Protein AF-0000000069071389 (afdb_homodimer)

Foldseek 3Di:
DPPVLPVVLLVLLVVLLVLLVVLVVCVVVVPDVVVNVVSVVVNVVSLCSNLVSVVNNDDQDFQAWDCPLVVVLLVLQLQDDLVRQDPVSLVVNVVSVCNRRPPWAWAWWFWAFQLLQLLLDDDNSRRSHQIATETEIEDAPLNLLFLDDPVVCVVRQWDCPRNYTYGYLLQLLLCLLLQPPVSLLRLPADPSGTSDHDPLSVVLSVLDDSLQRLQAPSNLVCLLCQLQVVAWDQDPVRDTDGDPPDDLVSNSVSLLSLQSLLCNLVVHGRDRHNVVQPPDDPLSVVLSVLSSCCVVPVPRDVRVSSVSSVVSSVVSVVSCVPGDGHDSVVSLVSQLVSQLCVNCVPPDFAADAFDPVCQVVQLVVQVVQDDVSNVDHSSFWAAKAWDDCVQQVQDDPPDATEIETEGADALSCSRSPSDDDDFKDWDDDPVDNYTYIYGYLSNLLNCLQQLPPRSLLVLLTDDGSDHGPLSVVSNVVSLLSLAQSNLVNLLVLLVVLLVVVVPDDDDLQSNLRSLLSNLQSLQQSVQSLVSHRGDSHDDDPSSVVSSCSNPPPCDDCNPSVNSSVVSVVSSVVSSVVSSPDSDHGNHTHRSVSSSCSSCVNSRHHPDPD/DPPVLPVVLLVLLVVLLVLLVVLVVCVVVVPDVVVNVVSVVVNVVSLCSNLVSVVNNDDQDFQAWDCPLVVVLLVLQLQDDLVRQDPVSLVVNVVSVCNRRPPWAWAWWFWAFQLLQLLLDDDNSRRRHQIATETEIEDAPLNLLFLDDPVVCVVRQWDCPRNYTYGYLLQLLLCLLLQPPVSLLRLPADPSGTSDHDPLSVVLSVLDDSLQRLQAPSNLVVLLCQLQVVAWDQDPVRDTDGDPVDDLVSNSVSLLSLQSLLCNLVVHGRDRHNVVQPPDDPLSVVLSVLSSCCVVPVPRDVRVSSVSSVVSSVVSVVSCVPGDGHDSVVSLVSQLVSQLCVNCVPPDFAADAFDPPCQVVQLVVQVVQDDVSNVDHSSFWAAKAWDDCVQQVQDDPPDATEIETEGADALSCSRSPSDDDDFKDWDDDPVDNYTYIYGYLSNLLNCLQQLAPRSLLVLLTDDGSDHTPLSVVSNVPSLLSLAQSNLVNLLVLLVVLLVVVVPDDDDLQSNLRSLLSNLQSLQQSVQSLVSHRGDSHDDDPSSVVSSCSNPPPCDDCNPSVNSSVVSVVSSVVSSVVSSPDSDHGNHTHRSVSSSCSSCVNSRHHPDPD

Secondary structure (DSSP, 8-state):
--GGGHHHHHHHHHHHHHHHHHHHHHHHHT--HHHHHHHHHHHHHHHHHHHHHTTTT---------GGGHHHHHHHHHH--GGG--HHHHHHHHHHHHHHTTTSEEEEEEEE--HHHHHH-SSHHHHTTT-EEEEEEE--HHHHT-S--HHHHHHHSEEE-SSEEEEEHHHHHHHHHHT-HHHHHHHT--GGGEEEE-HHHHHHHHHS-HHHHHTSHHHHHHHHHHHHHTTEEE-TTS-EEE-TT--HHHHHHHHHHHHHHHHHHHT-----SGGGTTS--HHHHHHHHHHHHHHH-TTS-HHHHHHHHHHHHHHHHHHHTTPPPPPHHHHHHHHHHHHHHHHHTT----PPPPPGGGHHHHHHHHHHH-HHHHHS-GGGEEEEEEETHHHHT---TTPPPEEEEEE---HHHHHT-SSPPP-EEEE-STT-SSEEEEEEHHHHHHHHHHT-HHHHHHHH----SEE-HHHHHHHTTGGGG--HHHHHHHHHHHHHHHHHHHHS---HHHHHHHHHHHHHHHHHHHHHHTTPPP-SS--HHHHHHHHHHHHS-S-GGG-HHHHHHHHHHHHHHHHHHHHH-S----SS--HHHHHHHHHHHTT------/--GGGHHHHHHHHHHHHHHHHHHHHHHHHT--HHHHHHHHHHHHHHHHHHHHHTTTT---------GGGHHHHHHHHHH--GGG--HHHHHHHHHHHHHHTTTSEEEEEEEE--HHHHHH-SSHHHHTTT-EEEEEEE--HHHHT-S--HHHHHHHSEEE-SSEEEEEHHHHHHHHHHT-HHHHHHHT--GGGEEEE-HHHHHHHHHS-HHHHHTSHHHHHHHHHHHHHTTEEE-TTS-EEE-TT--HHHHHHHHHHHHHHHHHHHT-----SGGGSSS--HHHHHHHHHHHHHHH-TTS-HHHHHHHHHHHHHHHHHHHTTPPPPPHHHHHHHHHHHHHHHHHTT----PPPPPGGGHHHHHHHHHHH-HHHHHS-GGGEEEEEE-THHHHT---TTPPPEEEEEE---HHHHHT-SSPPP-EEEE-STT-SSEEEEEEHHHHHHHHHHT-HHHHHHHH----SEE-HHHHHHHHTGGGG--HHHHHHHHHHHHHHHHHHHHS---HHHHHHHHHHHHHHHHHHHHHHTTPPP-SS--HHHHHHHHHHHHS-S-GGG-HHHHHHHHHHHHHHHHHHHHH-S----SS--HHHHHHHHHHHTT------

InterPro domains:
  IPR018775 RNA repair pathway DNA polymerase beta [PF10127] (374-511)
  IPR018775 RNA repair pathway DNA polymerase beta [PTHR34817] (376-602)

Organism: Magallana gigas (NCBI:txid29159)

pLDDT: mean 91.5, std 8.08, range [35.34, 98.5]

Sequence (1218 aa):
MSEENIEPVRLATDALQAHERLHLHLRQSHRHTNVFQKSVDTLEQLREIKGELDGSAKNFDSPQICEDCLIELKQQVLMHTPSSVTSDNRDRFKDLINKTFEGIEVLSAVLLTCPWYQASQDERGEQARHNVLFIVYLSHDHQFLAPVNQHTLNEKFVEDKGWLYAIELYHFVHSIAKGKARCVEVLYCPDSAQLIQKDQWKQLKSQLNYTKVTKLRGYVEACKGQSISGIGKKGKDGKFRLVESTTFHQFCDSFRLMNHLYNVSADLPPCTDVTKITCLPDIAMKGKELLHKLYKDPDVSKRDLFDVLVQWRDSVTEDLKSVQYTDQLEVDEIIAKWQLETRLKGRQLNVPKVLPDEHSSLTTRMQEIGGQVAKLQPEQIILIAQAGSHMYGLATPTSDVDFLVIYAEPSQKVLGRCKEIKDNFESRGPSKLLEYGAYEARLFGEMLLKGSVIILELVFGDNHNYMSPMWKELVKQRKCFVTEKGIQQYLGLIQNNYKMLEKEREVAAKERKLLYQIFHKSDAVERMMNGDIPNVRCTGELREFIMNIRTRPLENEYDRNVLLTKAKQKIDGLLTSLAARKTRLKENMDFCAVTEWLLRVRGLNCPSVMSEENIEPVRLATDALQAHERLHLHLRQSHRHTNVFQKSVDTLEQLREIKGELDGSAKNFDSPQICEDCLIELKQQVLMHTPSSVTSDNRDRFKDLINKTFEGIEVLSAVLLTCPWYQASQDERGEQARHNVLFIVYLSHDHQFLAPVNQHTLNEKFVEDKGWLYAIELYHFVHSIAKGKARCVEVLYCPDSAQLIQKDQWKQLKSQLNYTKVTKLRGYVEACKGQSISGIGKKGKDGKFRLVESTTFHQFCDSFRLMNHLYNVSADLPPCTDVTKITCLPDIAMKGKELLHKLYKDPDVSKRDLFDVLVQWRDSVTEDLKSVQYTDQLEVDEIIAKWQLETRLKGRQLNVPKVLPDEHSSLTTRMQEIGGQVAKLQPEQIILIAQAGSHMYGLATPTSDVDFLVIYAEPSQKVLGRCKEIKDNFESRGPSKLLEYGAYEARLFGEMLLKGSVIILELVFGDNHNYMSPMWKELVKQRKCFVTEKGIQQYLGLIQNNYKMLEKEREVAAKERKLLYQIFHKSDAVERMMNGDIPNVRCTGELREFIMNIRTRPLENEYDRNVLLTKAKQKIDGLLTSLAARKTRLKENMDFCAVTEWLLRVRGLNCPSV

Radius of gyration: 39.45 Å; Cα contacts (8 Å, |Δi|>4): 1837; chains: 2; bounding box: 86×109×80 Å

Solvent-accessible surface area (backbone atoms only — not comparable to full-atom values): 65011 Å² total; per-residue (Å²): 129,61,81,82,35,49,62,59,32,51,31,35,40,47,15,41,28,31,38,41,42,34,45,52,49,36,64,73,63,73,47,60,68,73,50,45,56,52,43,53,55,49,49,52,50,41,48,50,47,36,9,53,53,66,59,23,56,55,61,90,67,61,78,68,71,47,71,86,48,48,66,62,48,49,50,53,45,41,71,38,48,36,87,65,53,44,74,66,54,36,51,52,50,48,51,44,49,48,58,24,34,55,97,47,51,68,40,32,31,32,50,42,53,56,30,52,48,34,67,35,41,88,51,69,66,63,39,10,66,76,26,27,40,38,32,34,28,48,73,54,68,75,50,72,61,36,43,63,58,67,67,58,47,59,58,51,42,40,48,76,70,76,49,38,37,36,31,26,46,57,58,48,48,26,36,38,74,48,21,36,64,69,52,49,42,60,68,63,42,52,73,58,23,49,60,42,74,35,68,69,48,53,49,48,48,66,74,50,46,66,68,56,44,56,30,21,63,49,17,46,50,45,28,59,48,49,32,42,56,73,42,30,44,73,45,96,84,68,47,74,36,76,41,85,83,55,47,72,66,53,51,29,52,20,51,44,29,45,47,38,50,41,19,51,61,66,72,44,72,74,73,47,44,55,81,64,72,72,85,60,56,69,60,56,51,50,41,51,51,47,47,31,42,30,65,76,33,76,81,49,61,64,62,60,50,48,51,41,52,52,52,47,49,55,53,42,55,62,50,43,74,75,58,78,65,39,60,66,67,59,54,49,49,53,51,21,53,48,41,33,49,65,73,42,68,83,59,76,71,55,58,77,73,66,67,77,88,50,45,66,61,48,50,52,51,31,52,67,61,30,75,71,58,43,70,51,57,76,68,27,49,34,33,35,32,53,47,65,43,61,48,25,64,62,58,53,96,83,53,79,64,35,37,39,33,35,28,41,73,58,44,66,57,64,60,13,40,50,63,88,72,87,47,64,49,74,45,80,57,91,87,48,92,54,34,37,42,34,32,21,50,52,52,46,42,32,40,46,56,68,23,36,56,71,53,47,42,59,50,59,38,74,89,54,81,39,73,29,73,70,42,53,57,52,46,73,52,40,68,63,60,57,20,44,41,31,44,51,39,44,50,51,51,37,51,51,42,50,50,52,60,68,74,45,94,63,60,66,68,58,47,34,52,40,50,40,49,36,56,53,48,48,53,28,42,59,32,37,77,72,73,36,76,40,66,49,49,48,59,67,68,61,35,53,53,39,48,43,54,66,70,42,73,65,50,75,89,47,16,64,69,52,44,50,52,52,50,49,50,51,52,53,50,50,54,52,51,62,31,66,42,86,70,76,62,46,41,34,37,55,45,64,60,48,38,52,49,49,37,42,68,48,11,40,78,74,69,85,121,129,62,81,82,36,50,60,60,32,52,31,35,40,47,14,42,28,30,38,41,42,35,45,52,51,39,64,73,63,73,48,60,66,72,51,45,57,52,44,54,55,49,50,53,50,41,47,50,47,33,10,53,52,66,60,23,56,55,61,90,67,62,79,68,72,46,69,88,48,47,68,63,46,49,51,54,45,40,70,38,46,36,88,64,55,45,74,66,52,36,50,50,49,45,51,45,49,47,58,22,33,56,96,47,50,67,39,32,30,32,50,43,51,60,28,51,47,35,67,35,42,88,50,71,66,64,39,10,66,76,26,28,40,40,30,35,28,48,74,53,67,75,48,73,62,35,43,65,57,66,67,58,47,59,58,51,42,42,47,76,71,76,47,38,38,38,31,29,46,56,58,48,48,26,37,40,75,48,21,38,63,69,52,49,41,58,68,62,40,52,73,59,23,50,60,42,74,36,70,69,49,54,47,48,48,65,73,49,46,66,68,58,43,55,29,20,63,49,18,46,51,45,28,60,46,51,32,43,57,73,40,30,44,72,44,97,84,67,48,74,38,78,42,84,83,56,48,71,66,54,49,28,50,21,52,44,29,44,47,39,49,41,20,53,63,67,73,46,74,75,72,48,42,58,80,64,72,73,86,60,56,70,60,56,50,50,40,52,50,48,47,30,42,31,66,76,33,77,81,48,61,65,60,59,49,50,51,40,52,52,53,46,48,56,54,42,56,61,51,43,73,75,60,77,65,40,60,64,66,59,55,49,50,54,49,19,54,49,40,33,49,64,73,42,68,84,60,75,72,56,57,76,72,64,68,78,91,48,45,67,62,48,50,51,52,29,53,69,64,30,76,69,59,43,69,52,58,75,68,28,50,34,32,35,32,53,46,65,42,60,48,26,65,61,58,54,96,84,53,80,63,36,36,39,33,34,27,43,74,60,43,69,57,65,60,13,42,50,63,88,72,86,46,63,49,76,43,79,56,91,87,46,91,52,32,37,42,34,30,21,49,53,52,46,40,32,42,45,56,68,22,36,56,72,52,48,43,59,50,58,38,74,89,56,82,39,73,29,72,70,42,52,58,52,44,74,51,39,70,64,59,58,22,45,40,33,45,50,38,43,50,49,51,37,52,49,42,49,51,51,60,70,73,44,92,64,59,66,69,60,47,33,51,38,50,40,48,35,56,53,48,49,53,27,44,59,32,36,78,72,74,36,77,39,67,48,49,47,60,67,69,61,34,52,53,39,49,43,55,67,70,45,73,66,50,77,87,47,16,64,69,52,46,49,51,51,48,50,49,51,52,52,50,49,55,52,51,63,32,65,42,85,70,75,65,48,41,35,38,52,44,65,61,49,34,52,51,48,35,42,69,49,9,40,78,73,71,84,121

Structure (mmCIF, N/CA/C/O backbone):
data_AF-0000000069071389-model_v1
#
loop_
_entity.id
_entity.type
_entity.pdbx_description
1 polymer 'Polymerase nucleotidyl transferase domain-containing protein'
#
loop_
_atom_site.group_PDB
_atom_site.id
_atom_site.type_symbol
_atom_site.label_atom_id
_atom_site.label_alt_id
_atom_site.label_comp_id
_atom_site.label_asym_id
_atom_site.label_entity_id
_atom_site.label_seq_id
_atom_site.pdbx_PDB_ins_code
_atom_site.Cartn_x
_atom_site.Cartn_y
_atom_site.Cartn_z
_atom_site.occupancy
_atom_site.B_iso_or_equiv
_atom_site.auth_seq_id
_atom_site.auth_comp_id
_atom_site.auth_asym_id
_atom_site.auth_atom_id
_atom_site.pdbx_PDB_model_num
ATOM 1 N N . MET A 1 1 ? 26.875 -12.719 -18.641 1 58.88 1 MET A N 1
ATOM 2 C CA . MET A 1 1 ? 26.391 -11.367 -18.359 1 58.88 1 MET A CA 1
ATOM 3 C C . MET A 1 1 ? 26.906 -10.383 -19.406 1 58.88 1 MET A C 1
ATOM 5 O O . MET A 1 1 ? 28.078 -10.453 -19.797 1 58.88 1 MET A O 1
ATOM 9 N N . SER A 1 2 ? 25.984 -9.672 -20 1 64.44 2 SER A N 1
ATOM 10 C CA . SER A 1 2 ? 26.375 -8.711 -21.031 1 64.44 2 SER A CA 1
ATOM 11 C C . SER A 1 2 ? 27.359 -7.684 -20.469 1 64.44 2 SER A C 1
ATOM 13 O O . SER A 1 2 ? 27.312 -7.359 -19.281 1 64.44 2 SER A O 1
ATOM 15 N N . GLU A 1 3 ? 28.422 -7.371 -21.094 1 70.38 3 GLU A N 1
ATOM 16 C CA . GLU A 1 3 ? 29.469 -6.41 -20.719 1 70.38 3 GLU A CA 1
ATOM 17 C C . GLU A 1 3 ? 28.859 -5.125 -20.172 1 70.38 3 GLU A C 1
ATOM 19 O O . GLU A 1 3 ? 29.422 -4.5 -19.281 1 70.38 3 GLU A O 1
ATOM 24 N N . GLU A 1 4 ? 27.594 -4.934 -20.609 1 76.44 4 GLU A N 1
ATOM 25 C CA . GLU A 1 4 ? 26.938 -3.674 -20.266 1 76.44 4 GLU A CA 1
ATOM 26 C C . GLU A 1 4 ? 26.391 -3.709 -18.844 1 76.44 4 GLU A C 1
ATOM 28 O O . GLU A 1 4 ? 26.188 -2.662 -18.219 1 76.44 4 GLU A O 1
ATOM 33 N N . ASN A 1 5 ? 26.328 -4.965 -18.297 1 86.31 5 ASN A N 1
ATOM 34 C CA . ASN A 1 5 ? 25.719 -5.047 -16.969 1 86.31 5 ASN A CA 1
ATOM 35 C C . ASN A 1 5 ? 26.75 -5.32 -15.883 1 86.31 5 ASN A C 1
ATOM 37 O O . ASN A 1 5 ? 26.391 -5.465 -14.711 1 86.31 5 ASN A O 1
ATOM 41 N N . ILE A 1 6 ? 28 -5.242 -16.234 1 91 6 ILE A N 1
ATOM 42 C CA . ILE A 1 6 ? 29.031 -5.582 -15.266 1 91 6 ILE A CA 1
ATOM 43 C C . ILE A 1 6 ? 29.125 -4.492 -14.195 1 91 6 ILE A C 1
ATOM 45 O O . ILE A 1 6 ? 29.094 -4.781 -13 1 91 6 ILE A O 1
ATOM 49 N N . GLU A 1 7 ? 29.141 -3.268 -14.68 1 93.06 7 GLU A N 1
ATOM 50 C CA . GLU A 1 7 ? 29.328 -2.162 -13.742 1 93.06 7 GLU A CA 1
ATOM 51 C C . GLU A 1 7 ? 28.109 -1.991 -12.844 1 93.06 7 GLU A C 1
ATOM 53 O O . GLU A 1 7 ? 28.234 -1.919 -11.617 1 93.06 7 GLU A O 1
ATOM 58 N N . PRO A 1 8 ? 26.891 -2.016 -13.43 1 94 8 PRO A N 1
ATOM 59 C CA . PRO A 1 8 ? 25.719 -1.881 -12.555 1 94 8 PRO A CA 1
ATOM 60 C C . PRO A 1 8 ? 25.609 -3.021 -11.547 1 94 8 PRO A C 1
ATOM 62 O O . PRO A 1 8 ? 25.156 -2.811 -10.422 1 94 8 PRO A O 1
ATOM 65 N N . VAL A 1 9 ? 25.953 -4.219 -11.906 1 95.94 9 VAL A N 1
ATOM 66 C CA . VAL A 1 9 ? 25.906 -5.359 -10.992 1 95.94 9 VAL A CA 1
ATOM 67 C C . VAL A 1 9 ? 26.922 -5.16 -9.875 1 95.94 9 VAL A C 1
ATOM 69 O O . VAL A 1 9 ? 26.641 -5.445 -8.711 1 95.94 9 VAL A O 1
ATOM 72 N N . ARG A 1 10 ? 28.109 -4.668 -10.234 1 96.44 10 ARG A N 1
ATOM 73 C CA . ARG A 1 10 ? 29.141 -4.398 -9.234 1 96.44 10 ARG A CA 1
ATOM 74 C C . ARG A 1 10 ? 28.656 -3.355 -8.227 1 96.44 10 ARG A C 1
ATOM 76 O O . ARG A 1 10 ? 28.812 -3.535 -7.02 1 96.44 10 ARG A O 1
ATOM 83 N N . LEU A 1 11 ? 28.094 -2.258 -8.734 1 96.12 11 LEU A N 1
ATOM 84 C CA . LEU A 1 11 ? 27.609 -1.185 -7.875 1 96.12 11 LEU A CA 1
ATOM 85 C C . LEU A 1 11 ? 26.469 -1.671 -6.992 1 96.12 11 LEU A C 1
ATOM 87 O O . LEU A 1 11 ? 26.391 -1.327 -5.812 1 96.12 11 LEU A O 1
ATOM 91 N N . ALA A 1 12 ? 25.547 -2.42 -7.613 1 96.81 12 ALA A N 1
ATOM 92 C CA . ALA A 1 12 ? 24.438 -2.984 -6.844 1 96.81 12 ALA A CA 1
ATOM 93 C C . ALA A 1 12 ? 24.953 -3.914 -5.746 1 96.81 12 ALA A C 1
ATOM 95 O O . ALA A 1 12 ? 24.422 -3.932 -4.637 1 96.81 12 ALA A O 1
ATOM 96 N N . THR A 1 13 ? 25.984 -4.703 -6.047 1 97.44 13 THR A N 1
ATOM 97 C CA . THR A 1 13 ? 26.609 -5.605 -5.082 1 97.44 13 THR A CA 1
ATOM 98 C C . THR A 1 13 ? 27.203 -4.824 -3.914 1 97.44 13 THR A C 1
ATOM 100 O O . THR A 1 13 ? 27.016 -5.195 -2.754 1 97.44 13 THR A O 1
ATOM 103 N N . ASP A 1 14 ? 27.844 -3.727 -4.254 1 97 14 ASP A N 1
ATOM 104 C CA . ASP A 1 14 ? 28.438 -2.885 -3.219 1 97 14 ASP A CA 1
ATOM 105 C C . ASP A 1 14 ? 27.359 -2.363 -2.264 1 97 14 ASP A C 1
ATOM 107 O O . ASP A 1 14 ? 27.531 -2.4 -1.044 1 97 14 ASP A O 1
ATOM 111 N N . ALA A 1 15 ? 26.297 -1.861 -2.836 1 97.12 15 ALA A N 1
ATOM 112 C CA . ALA A 1 15 ? 25.203 -1.319 -2.033 1 97.12 15 ALA A CA 1
ATOM 113 C C . ALA A 1 15 ? 24.562 -2.404 -1.169 1 97.12 15 ALA A C 1
ATOM 115 O O . ALA A 1 15 ? 24.312 -2.191 0.019 1 97.12 15 ALA A O 1
ATOM 116 N N . LEU A 1 16 ? 24.297 -3.52 -1.815 1 97.62 16 LEU A N 1
ATOM 117 C CA . LEU A 1 16 ? 23.656 -4.633 -1.12 1 97.62 16 LEU A CA 1
ATOM 118 C C . LEU A 1 16 ? 24.547 -5.145 0.013 1 97.62 16 LEU A C 1
ATOM 120 O O . LEU A 1 16 ? 24.062 -5.344 1.134 1 97.62 16 LEU A O 1
ATOM 124 N N . GLN A 1 17 ? 25.844 -5.34 -0.23 1 97.31 17 GLN A N 1
ATOM 125 C CA . GLN A 1 17 ? 26.766 -5.844 0.782 1 97.31 17 GLN A CA 1
ATOM 126 C C . GLN A 1 17 ? 26.938 -4.848 1.924 1 97.31 17 GLN A C 1
ATOM 128 O O . GLN A 1 17 ? 27.047 -5.238 3.086 1 97.31 17 GLN A O 1
ATOM 133 N N . ALA A 1 18 ? 27.016 -3.551 1.594 1 97.12 18 ALA A N 1
ATOM 134 C CA . ALA A 1 18 ? 27.094 -2.531 2.639 1 97.12 18 ALA A CA 1
ATOM 135 C C . ALA A 1 18 ? 25.875 -2.574 3.543 1 97.12 18 ALA A C 1
ATOM 137 O O . ALA A 1 18 ? 26 -2.473 4.766 1 97.12 18 ALA A O 1
ATOM 138 N N . HIS A 1 19 ? 24.703 -2.707 2.955 1 97.25 19 HIS A N 1
ATOM 139 C CA . HIS A 1 19 ? 23.469 -2.768 3.744 1 97.25 19 HIS A CA 1
ATOM 140 C C . HIS A 1 19 ? 23.406 -4.059 4.551 1 97.25 19 HIS A C 1
ATOM 142 O O . HIS A 1 19 ? 22.859 -4.074 5.66 1 97.25 19 HIS A O 1
ATOM 148 N N . GLU A 1 20 ? 23.922 -5.184 3.936 1 96.94 20 GLU A N 1
ATOM 149 C CA . GLU A 1 20 ? 24 -6.438 4.68 1 96.94 20 GLU A CA 1
ATOM 150 C C . GLU A 1 20 ? 24.781 -6.262 5.973 1 96.94 20 GLU A C 1
ATOM 152 O O . GLU A 1 20 ? 24.422 -6.816 7.012 1 96.94 20 GLU A O 1
ATOM 157 N N . ARG A 1 21 ? 25.875 -5.555 5.926 1 97.06 21 ARG A N 1
ATOM 158 C CA . ARG A 1 21 ? 26.688 -5.293 7.113 1 97.06 21 ARG A CA 1
ATOM 159 C C . ARG A 1 21 ? 25.906 -4.488 8.141 1 97.06 21 ARG A C 1
ATOM 161 O O . ARG A 1 21 ? 25.969 -4.773 9.344 1 97.06 21 ARG A O 1
ATOM 168 N N . LEU A 1 22 ? 25.141 -3.451 7.656 1 96 22 LEU A N 1
ATOM 169 C CA . LEU A 1 22 ? 24.281 -2.695 8.562 1 96 22 LEU A CA 1
ATOM 170 C C . LEU A 1 22 ? 23.234 -3.6 9.195 1 96 22 LEU A C 1
ATOM 172 O O . LEU A 1 22 ? 23.031 -3.566 10.414 1 96 22 LEU A O 1
ATOM 176 N N . HIS A 1 23 ? 22.625 -4.414 8.328 1 95.62 23 HIS A N 1
ATOM 177 C CA . HIS A 1 23 ? 21.578 -5.316 8.797 1 95.62 23 HIS A CA 1
ATOM 178 C C . HIS A 1 23 ? 22.094 -6.266 9.867 1 95.62 23 HIS A C 1
ATOM 180 O O . HIS A 1 23 ? 21.453 -6.477 10.891 1 95.62 23 HIS A O 1
ATOM 186 N N . LEU A 1 24 ? 23.266 -6.82 9.602 1 95 24 LEU A N 1
ATOM 187 C CA . LEU A 1 24 ? 23.875 -7.738 10.555 1 95 24 LEU A CA 1
ATOM 188 C C . LEU A 1 24 ? 24.156 -7.039 11.883 1 95 24 LEU A C 1
ATOM 190 O O . LEU A 1 24 ? 23.891 -7.594 12.945 1 95 24 LEU A O 1
ATOM 194 N N . HIS A 1 25 ? 24.656 -5.836 11.836 1 94.94 25 HIS A N 1
ATOM 195 C CA . HIS A 1 25 ? 24.953 -5.066 13.047 1 94.94 25 HIS A CA 1
ATOM 196 C C . HIS A 1 25 ? 23.672 -4.793 13.836 1 94.94 25 HIS A C 1
ATOM 198 O O . HIS A 1 25 ? 23.656 -4.938 15.062 1 94.94 25 HIS A O 1
ATOM 204 N N . LEU A 1 26 ? 22.625 -4.363 13.141 1 93.94 26 LEU A N 1
ATOM 205 C CA . LEU A 1 26 ? 21.344 -4.07 13.789 1 93.94 26 LEU A CA 1
ATOM 206 C C . LEU A 1 26 ? 20.766 -5.324 14.43 1 93.94 26 LEU A C 1
ATOM 208 O O . LEU A 1 26 ? 20.188 -5.262 15.523 1 93.94 26 LEU A O 1
ATOM 212 N N . ARG A 1 27 ? 20.859 -6.453 13.773 1 91 27 ARG A N 1
ATOM 213 C CA . ARG A 1 27 ? 20.359 -7.723 14.281 1 91 27 ARG A CA 1
ATOM 214 C C . ARG A 1 27 ? 21.078 -8.141 15.555 1 91 27 ARG A C 1
ATOM 216 O O . ARG A 1 27 ? 20.453 -8.609 16.5 1 91 27 ARG A O 1
ATOM 223 N N . GLN A 1 28 ? 22.375 -7.938 15.641 1 90.06 28 GLN A N 1
ATOM 224 C CA . GLN A 1 28 ? 23.188 -8.383 16.766 1 90.06 28 GLN A CA 1
ATOM 225 C C . GLN A 1 28 ? 23.078 -7.422 17.938 1 90.06 28 GLN A C 1
ATOM 227 O O . GLN A 1 28 ? 23.203 -7.836 19.094 1 90.06 28 GLN A O 1
ATOM 232 N N . SER A 1 29 ? 22.875 -6.133 17.609 1 88.12 29 SER A N 1
ATOM 233 C CA . SER A 1 29 ? 22.812 -5.141 18.688 1 88.12 29 SER A CA 1
ATOM 234 C C . SER A 1 29 ? 21.469 -5.184 19.391 1 88.12 29 SER A C 1
ATOM 236 O O . SER A 1 29 ? 21.359 -4.773 20.547 1 88.12 29 SER A O 1
ATOM 238 N N . HIS A 1 30 ? 20.469 -5.75 18.828 1 81.5 30 HIS A N 1
ATOM 239 C CA . HIS A 1 30 ? 19.109 -5.797 19.328 1 81.5 30 HIS A CA 1
ATOM 240 C C . HIS A 1 30 ? 18.609 -4.41 19.734 1 81.5 30 HIS A C 1
ATOM 242 O O . HIS A 1 30 ? 17.828 -4.27 20.672 1 81.5 30 HIS A O 1
ATOM 248 N N . ARG A 1 31 ? 19.266 -3.473 19.109 1 81.75 31 ARG A N 1
ATOM 249 C CA . ARG A 1 31 ? 18.844 -2.09 19.344 1 81.75 31 ARG A CA 1
ATOM 250 C C . ARG A 1 31 ? 18.109 -1.535 18.125 1 81.75 31 ARG A C 1
ATOM 252 O O . ARG A 1 31 ? 18.047 -2.182 17.078 1 81.75 31 ARG A O 1
ATOM 259 N N . HIS A 1 32 ? 17.297 -0.469 18.25 1 83.88 32 HIS A N 1
ATOM 260 C CA . HIS A 1 32 ? 16.625 0.244 17.172 1 83.88 32 HIS A CA 1
ATOM 261 C C . HIS A 1 32 ? 15.625 -0.661 16.453 1 83.88 32 HIS A C 1
ATOM 263 O O . HIS A 1 32 ? 15.719 -0.847 15.234 1 83.88 32 HIS A O 1
ATOM 269 N N . THR A 1 33 ? 14.758 -1.213 17.078 1 83.25 33 THR A N 1
ATOM 270 C CA . THR A 1 33 ? 13.797 -2.184 16.562 1 83.25 33 THR A CA 1
ATOM 271 C C . THR A 1 33 ? 13.062 -1.625 15.344 1 83.25 33 THR A C 1
ATOM 273 O O . THR A 1 33 ? 12.82 -2.344 14.375 1 83.25 33 THR A O 1
ATOM 276 N N . ASN A 1 34 ? 12.727 -0.406 15.344 1 84.38 34 ASN A N 1
ATOM 277 C CA . ASN A 1 34 ? 12.016 0.202 14.227 1 84.38 34 ASN A CA 1
ATOM 278 C C . ASN A 1 34 ? 12.891 0.268 12.977 1 84.38 34 ASN A C 1
ATOM 280 O O . ASN A 1 34 ? 12.422 0.001 11.867 1 84.38 34 ASN A O 1
ATOM 284 N N . VAL A 1 35 ? 14.141 0.517 13.203 1 92.38 35 VAL A N 1
ATOM 285 C CA . VAL A 1 35 ? 15.078 0.624 12.094 1 92.38 35 VAL A CA 1
ATOM 286 C C . VAL A 1 35 ? 15.375 -0.765 11.531 1 92.38 35 VAL A C 1
ATOM 288 O O . VAL A 1 35 ? 15.57 -0.925 10.328 1 92.38 35 VAL A O 1
ATOM 291 N N . PHE A 1 36 ? 15.352 -1.758 12.398 1 93.25 36 PHE A N 1
ATOM 292 C CA . PHE A 1 36 ? 15.648 -3.121 11.977 1 93.25 36 PHE A CA 1
ATOM 293 C C . PHE A 1 36 ? 14.625 -3.605 10.953 1 93.25 36 PHE A C 1
ATOM 295 O O . PHE A 1 36 ? 15 -4.172 9.922 1 93.25 36 PHE A O 1
ATOM 302 N N . GLN A 1 37 ? 13.359 -3.342 11.234 1 92.81 37 GLN A N 1
ATOM 303 C CA . GLN A 1 37 ? 12.328 -3.775 10.305 1 92.81 37 GLN A CA 1
ATOM 304 C C . GLN A 1 37 ? 12.469 -3.082 8.953 1 92.81 37 GLN A C 1
ATOM 306 O O . GLN A 1 37 ? 12.32 -3.715 7.906 1 92.81 37 GLN A O 1
ATOM 311 N N . LYS A 1 38 ? 12.742 -1.889 8.969 1 93.69 38 LYS A N 1
ATOM 312 C CA . LYS A 1 38 ? 12.969 -1.154 7.727 1 93.69 38 LYS A CA 1
ATOM 313 C C . LYS A 1 38 ? 14.164 -1.721 6.969 1 93.69 38 LYS A C 1
ATOM 315 O O . LYS A 1 38 ? 14.156 -1.774 5.734 1 93.69 38 LYS A O 1
ATOM 320 N N . SER A 1 39 ? 15.148 -2.057 7.742 1 95.56 39 SER A N 1
ATOM 321 C CA . SER A 1 39 ? 16.359 -2.607 7.137 1 95.56 39 SER A CA 1
ATOM 322 C C . SER A 1 39 ? 16.062 -3.922 6.418 1 95.56 39 SER A C 1
ATOM 324 O O . SER A 1 39 ? 16.656 -4.215 5.379 1 95.56 39 SER A O 1
ATOM 326 N N . VAL A 1 40 ? 15.172 -4.738 6.945 1 94.88 40 VAL A N 1
ATOM 327 C CA . VAL A 1 40 ? 14.789 -6.004 6.328 1 94.88 40 VAL A CA 1
ATOM 328 C C . VAL A 1 40 ? 14.133 -5.746 4.977 1 94.88 40 VAL A C 1
ATOM 330 O O . VAL A 1 40 ? 14.5 -6.363 3.973 1 94.88 40 VAL A O 1
ATOM 333 N N . ASP A 1 41 ? 13.242 -4.844 4.941 1 94.81 41 ASP A N 1
ATOM 334 C CA . ASP A 1 41 ? 12.531 -4.504 3.709 1 94.81 41 ASP A CA 1
ATOM 335 C C . ASP A 1 41 ? 13.5 -3.949 2.662 1 94.81 41 ASP A C 1
ATOM 337 O O . ASP A 1 41 ? 13.398 -4.281 1.479 1 94.81 41 ASP A O 1
ATOM 341 N N . THR A 1 42 ? 14.344 -3.082 3.113 1 96.56 42 THR A N 1
ATOM 342 C CA . THR A 1 42 ? 15.32 -2.48 2.209 1 96.56 42 THR A CA 1
ATOM 343 C C . THR A 1 42 ? 16.25 -3.543 1.623 1 96.56 42 THR A C 1
ATOM 345 O O . THR A 1 42 ? 16.641 -3.459 0.457 1 96.56 42 THR A O 1
ATOM 348 N N . LEU A 1 43 ? 16.594 -4.484 2.453 1 96.25 43 LEU A N 1
ATOM 349 C CA . LEU A 1 43 ? 17.453 -5.578 1.99 1 96.25 43 LEU A CA 1
ATOM 350 C C . LEU A 1 43 ? 16.781 -6.344 0.854 1 96.25 43 LEU A C 1
ATOM 352 O O . LEU A 1 43 ? 17.422 -6.648 -0.155 1 96.25 43 LEU A O 1
ATOM 356 N N . GLU A 1 44 ? 15.555 -6.609 0.968 1 95.81 44 GLU A N 1
ATOM 357 C CA . GLU A 1 44 ? 14.812 -7.32 -0.068 1 95.81 44 GLU A CA 1
ATOM 358 C C . GLU A 1 44 ? 14.734 -6.5 -1.354 1 95.81 44 GLU A C 1
ATOM 360 O O . GLU A 1 44 ? 14.859 -7.047 -2.451 1 95.81 44 GLU A O 1
ATOM 365 N N . GLN A 1 45 ? 14.586 -5.27 -1.204 1 95.69 45 GLN A N 1
ATOM 366 C CA . GLN A 1 45 ? 14.539 -4.395 -2.369 1 95.69 45 GLN A CA 1
ATOM 367 C C . GLN A 1 45 ? 15.883 -4.375 -3.1 1 95.69 45 GLN A C 1
ATOM 369 O O . GLN A 1 45 ? 15.93 -4.41 -4.332 1 95.69 45 GLN A O 1
ATOM 374 N N . LEU A 1 46 ? 16.891 -4.277 -2.316 1 97.56 46 LEU A N 1
ATOM 375 C CA . LEU A 1 46 ? 18.219 -4.266 -2.908 1 97.56 46 LEU A CA 1
ATOM 376 C C . LEU A 1 46 ? 18.516 -5.582 -3.621 1 97.56 46 LEU A C 1
ATOM 378 O O . LEU A 1 46 ? 19.125 -5.594 -4.684 1 97.56 46 LEU A O 1
ATOM 382 N N . ARG A 1 47 ? 18.031 -6.695 -3.066 1 97.12 47 ARG A N 1
ATOM 383 C CA . ARG A 1 47 ? 18.188 -7.996 -3.715 1 97.12 47 ARG A CA 1
ATOM 384 C C . ARG A 1 47 ? 17.406 -8.047 -5.027 1 97.12 47 ARG A C 1
ATOM 386 O O . ARG A 1 47 ? 17.891 -8.617 -6.012 1 97.12 47 ARG A O 1
ATOM 393 N N . GLU A 1 48 ? 16.281 -7.477 -5.031 1 96.06 48 GLU A N 1
ATOM 394 C CA . GLU A 1 48 ? 15.484 -7.418 -6.254 1 96.06 48 GLU A CA 1
ATOM 395 C C . GLU A 1 48 ? 16.188 -6.609 -7.336 1 96.06 48 GLU A C 1
ATOM 397 O O . GLU A 1 48 ? 16.219 -7.016 -8.5 1 96.06 48 GLU A O 1
ATOM 402 N N . ILE A 1 49 ? 16.734 -5.461 -6.926 1 96.31 49 ILE A N 1
ATOM 403 C CA . ILE A 1 49 ? 17.453 -4.605 -7.859 1 96.31 49 ILE A CA 1
ATOM 404 C C . ILE A 1 49 ? 18.641 -5.371 -8.438 1 96.31 49 ILE A C 1
ATOM 406 O O . ILE A 1 49 ? 18.828 -5.414 -9.656 1 96.31 49 ILE A O 1
ATOM 410 N N . LYS A 1 50 ? 19.406 -6.008 -7.582 1 97 50 LYS A N 1
ATOM 411 C CA . LYS A 1 50 ? 20.562 -6.77 -8.031 1 97 50 LYS A CA 1
ATOM 412 C C . LYS A 1 50 ? 20.141 -7.945 -8.914 1 97 50 LYS A C 1
ATOM 414 O O . LYS A 1 50 ? 20.781 -8.234 -9.922 1 97 50 LYS A O 1
ATOM 419 N N . GLY A 1 51 ? 19.047 -8.625 -8.523 1 95.81 51 GLY A N 1
ATOM 420 C CA . GLY A 1 51 ? 18.531 -9.734 -9.312 1 95.81 51 GLY A CA 1
ATOM 421 C C . GLY A 1 51 ? 18.141 -9.32 -10.719 1 95.81 51 GLY A C 1
ATOM 422 O O . GLY A 1 51 ? 18.375 -10.062 -11.68 1 95.81 51 GLY A O 1
ATOM 423 N N . GLU A 1 52 ? 17.578 -8.141 -10.883 1 94.44 52 GLU A N 1
ATOM 424 C CA . GLU A 1 52 ? 17.234 -7.625 -12.203 1 94.44 52 GLU A CA 1
ATOM 425 C C . GLU A 1 52 ? 18.469 -7.301 -13.023 1 94.44 52 GLU A C 1
ATOM 427 O O . GLU A 1 52 ? 18.531 -7.613 -14.211 1 94.44 52 GLU A O 1
ATOM 432 N N . LEU A 1 53 ? 19.406 -6.723 -12.391 1 94.38 53 LEU A N 1
ATOM 433 C CA . LEU A 1 53 ? 20.609 -6.293 -13.094 1 94.38 53 LEU A CA 1
ATOM 434 C C . LEU A 1 53 ? 21.469 -7.492 -13.477 1 94.38 53 LEU A C 1
ATOM 436 O O . LEU A 1 53 ? 22.109 -7.484 -14.531 1 94.38 53 LEU A O 1
ATOM 440 N N . ASP A 1 54 ? 21.453 -8.602 -12.641 1 94.19 54 ASP A N 1
ATOM 441 C CA . ASP A 1 54 ? 22.297 -9.75 -12.961 1 94.19 54 ASP A CA 1
ATOM 442 C C . ASP A 1 54 ? 21.531 -10.781 -13.789 1 94.19 54 ASP A C 1
ATOM 444 O O . ASP A 1 54 ? 22.047 -11.867 -14.055 1 94.19 54 ASP A O 1
ATOM 448 N N . GLY A 1 55 ? 20.234 -10.492 -14.07 1 91.94 55 GLY A N 1
ATOM 449 C CA . GLY A 1 55 ? 19.438 -11.305 -14.992 1 91.94 55 GLY A CA 1
ATOM 450 C C . GLY A 1 55 ? 18.719 -12.453 -14.305 1 91.94 55 GLY A C 1
ATOM 451 O O . GLY A 1 55 ? 18.016 -13.219 -14.961 1 91.94 55 GLY A O 1
ATOM 452 N N . SER A 1 56 ? 18.906 -12.594 -13.008 1 94.06 56 SER A N 1
ATOM 453 C CA . SER A 1 56 ? 18.359 -13.75 -12.312 1 94.06 56 SER A CA 1
ATOM 454 C C . SER A 1 56 ? 16.922 -13.484 -11.844 1 94.06 56 SER A C 1
ATOM 456 O O . SER A 1 56 ? 16.281 -14.359 -11.281 1 94.06 56 SER A O 1
ATOM 458 N N . ALA A 1 57 ? 16.438 -12.266 -12.117 1 92.69 57 ALA A N 1
ATOM 459 C CA . ALA A 1 57 ? 15.086 -11.906 -11.664 1 92.69 57 ALA A CA 1
ATOM 460 C C . ALA A 1 57 ? 14.023 -12.477 -12.602 1 92.69 57 ALA A C 1
ATOM 462 O O . ALA A 1 57 ? 12.828 -12.398 -12.312 1 92.69 57 ALA A O 1
ATOM 463 N N . LYS A 1 58 ? 14.438 -13.125 -13.656 1 90.44 58 LYS A N 1
ATOM 464 C CA . LYS A 1 58 ? 13.477 -13.719 -14.578 1 90.44 58 LYS A CA 1
ATOM 465 C C . LYS A 1 58 ? 12.617 -14.766 -13.875 1 90.44 58 LYS A C 1
ATOM 467 O O . LYS A 1 58 ? 13.133 -15.617 -13.148 1 90.44 58 LYS A O 1
ATOM 472 N N . ASN A 1 59 ? 11.32 -14.578 -14 1 90.88 59 ASN A N 1
ATOM 473 C CA . ASN A 1 59 ? 10.336 -15.445 -13.352 1 90.88 59 ASN A CA 1
ATOM 474 C C . ASN A 1 59 ? 9.219 -15.836 -14.32 1 90.88 59 ASN A C 1
ATOM 476 O O . ASN A 1 59 ? 9.422 -15.852 -15.531 1 90.88 59 ASN A O 1
ATOM 480 N N . PHE A 1 60 ? 8.156 -16.281 -13.789 1 91.81 60 PHE A N 1
ATOM 481 C CA . PHE A 1 60 ? 7.043 -16.781 -14.586 1 91.81 60 PHE A CA 1
ATOM 482 C C . PHE A 1 60 ? 6.562 -15.711 -15.57 1 91.81 60 PHE A C 1
ATOM 484 O O . PHE A 1 60 ? 6.133 -14.633 -15.164 1 91.81 60 PHE A O 1
ATOM 491 N N . ASP A 1 61 ? 6.75 -16.062 -16.797 1 90.94 61 ASP A N 1
ATOM 492 C CA . ASP A 1 61 ? 6.258 -15.227 -17.891 1 90.94 61 ASP A CA 1
ATOM 493 C C . ASP A 1 61 ? 4.793 -15.539 -18.203 1 90.94 61 ASP A C 1
ATOM 495 O O . ASP A 1 61 ? 4.5 -16.375 -19.062 1 90.94 61 ASP A O 1
ATOM 499 N N . SER A 1 62 ? 3.938 -14.922 -17.547 1 92.19 62 SER A N 1
ATOM 500 C CA . SER A 1 62 ? 2.516 -15.188 -17.734 1 92.19 62 SER A CA 1
ATOM 501 C C . SER A 1 62 ? 1.976 -14.453 -18.953 1 92.19 62 SER A C 1
ATOM 503 O O . SER A 1 62 ? 2.541 -13.445 -19.391 1 92.19 62 SER A O 1
ATOM 505 N N . PRO A 1 63 ? 0.885 -15.016 -19.547 1 93.5 63 PRO A N 1
ATOM 506 C CA . PRO A 1 63 ? 0.245 -14.289 -20.641 1 93.5 63 PRO A CA 1
ATOM 507 C C . PRO A 1 63 ? -0.274 -12.914 -20.219 1 93.5 63 PRO A C 1
ATOM 509 O O . PRO A 1 63 ? -0.839 -12.781 -19.125 1 93.5 63 PRO A O 1
ATOM 512 N N . GLN A 1 64 ? 0.063 -11.898 -21.094 1 91.94 64 GLN A N 1
ATOM 513 C CA . GLN A 1 64 ? -0.367 -10.547 -20.781 1 91.94 64 GLN A CA 1
ATOM 514 C C . GLN A 1 64 ? -1.163 -9.938 -21.922 1 91.94 64 GLN A C 1
ATOM 516 O O . GLN A 1 64 ? -0.835 -10.156 -23.094 1 91.94 64 GLN A O 1
ATOM 521 N N . ILE A 1 65 ? -2.221 -9.258 -21.562 1 94.19 65 ILE A N 1
ATOM 522 C CA . ILE A 1 65 ? -3.01 -8.594 -22.594 1 94.19 65 ILE A CA 1
ATOM 523 C C . ILE A 1 65 ? -2.541 -7.148 -22.75 1 94.19 65 ILE A C 1
ATOM 525 O O . ILE A 1 65 ? -2.023 -6.547 -21.812 1 94.19 65 ILE A O 1
ATOM 529 N N . CYS A 1 66 ? -2.699 -6.652 -23.969 1 93.5 66 CYS A N 1
ATOM 530 C CA . CYS A 1 66 ? -2.371 -5.262 -24.25 1 93.5 66 CYS A CA 1
ATOM 531 C C . CYS A 1 66 ? -3.52 -4.336 -23.875 1 93.5 66 CYS A C 1
ATOM 533 O O . CYS A 1 66 ? -4.656 -4.539 -24.297 1 93.5 66 CYS A O 1
ATOM 535 N N . GLU A 1 67 ? -3.32 -3.262 -23.172 1 92 67 GLU A N 1
ATOM 536 C CA . GLU A 1 67 ? -4.375 -2.428 -22.609 1 92 67 GLU A CA 1
ATOM 537 C C . GLU A 1 67 ? -4.711 -1.259 -23.531 1 92 67 GLU A C 1
ATOM 539 O O . GLU A 1 67 ? -5.68 -0.532 -23.297 1 92 67 GLU A O 1
ATOM 544 N N . ASP A 1 68 ? -4.078 -1.138 -24.578 1 91.25 68 ASP A N 1
ATOM 545 C CA . ASP A 1 68 ? -4.184 0.043 -25.438 1 91.25 68 ASP A CA 1
ATOM 546 C C . ASP A 1 68 ? -5.586 0.173 -26.016 1 91.25 68 ASP A C 1
ATOM 548 O O . ASP A 1 68 ? -6.082 1.284 -26.219 1 91.25 68 ASP A O 1
ATOM 552 N N . CYS A 1 69 ? -6.203 -1.019 -26.281 1 94.06 69 CYS A N 1
ATOM 553 C CA . CYS A 1 69 ? -7.473 -0.965 -27 1 94.06 69 CYS A CA 1
ATOM 554 C C . CYS A 1 69 ? -8.625 -1.381 -26.094 1 94.06 69 CYS A C 1
ATOM 556 O O . CYS A 1 69 ? -9.719 -1.675 -26.578 1 94.06 69 CYS A O 1
ATOM 558 N N . LEU A 1 70 ? -8.469 -1.426 -24.875 1 94.5 70 LEU A N 1
ATOM 559 C CA . LEU A 1 70 ? -9.461 -1.965 -23.953 1 94.5 70 LEU A CA 1
ATOM 560 C C . LEU A 1 70 ? -10.664 -1.033 -23.844 1 94.5 70 LEU A C 1
ATOM 562 O O . LEU A 1 70 ? -11.805 -1.493 -23.719 1 94.5 70 LEU A O 1
ATOM 566 N N . ILE A 1 71 ? -10.367 0.238 -23.906 1 93.06 71 ILE A N 1
ATOM 567 C CA . ILE A 1 71 ? -11.461 1.2 -23.781 1 93.06 71 ILE A CA 1
ATOM 568 C C . ILE A 1 71 ? -12.406 1.065 -24.984 1 93.06 71 ILE A C 1
ATOM 570 O O . ILE A 1 71 ? -13.625 0.976 -24.812 1 93.06 71 ILE A O 1
ATOM 574 N N . GLU A 1 72 ? -11.867 1.012 -26.125 1 94 72 GLU A N 1
ATOM 575 C CA . GLU A 1 72 ? -12.672 0.859 -27.344 1 94 72 GLU A CA 1
ATOM 576 C C . GLU A 1 72 ? -13.391 -0.484 -27.359 1 94 72 GLU A C 1
ATOM 578 O O . GLU A 1 72 ? -14.555 -0.562 -27.75 1 94 72 GLU A O 1
ATOM 583 N N . LEU A 1 73 ? -12.742 -1.492 -26.984 1 96.44 73 LEU A N 1
ATOM 584 C CA . LEU A 1 73 ? -13.344 -2.822 -26.938 1 96.44 73 LEU A CA 1
ATOM 585 C C . LEU A 1 73 ? -14.516 -2.859 -25.953 1 96.44 73 LEU A C 1
ATOM 587 O O . LEU A 1 73 ? -15.562 -3.434 -26.266 1 96.44 73 LEU A O 1
ATOM 591 N N . LYS A 1 74 ? -14.336 -2.242 -24.812 1 93.88 74 LYS A N 1
ATOM 592 C CA . LYS A 1 74 ? -15.406 -2.164 -23.828 1 93.88 74 LYS A CA 1
ATOM 593 C C . LYS A 1 74 ? -16.625 -1.443 -24.391 1 93.88 74 LYS A C 1
ATOM 595 O O . LYS A 1 74 ? -17.766 -1.873 -24.172 1 93.88 74 LYS A O 1
ATOM 600 N N . GLN A 1 75 ? -16.375 -0.457 -25.109 1 92.25 75 GLN A N 1
ATOM 601 C CA . GLN A 1 75 ? -17.469 0.288 -25.719 1 92.25 75 GLN A CA 1
ATOM 602 C C . GLN A 1 75 ? -18.25 -0.592 -26.688 1 92.25 75 GLN A C 1
ATOM 604 O O . GLN A 1 75 ? -19.484 -0.575 -26.688 1 92.25 75 GLN A O 1
ATOM 609 N N . GLN A 1 76 ? -17.578 -1.368 -27.5 1 92.88 76 GLN A N 1
ATOM 610 C CA . GLN A 1 76 ? -18.25 -2.281 -28.422 1 92.88 76 GLN A CA 1
ATOM 611 C C . GLN A 1 76 ? -19.109 -3.295 -27.672 1 92.88 76 GLN A C 1
ATOM 613 O O . GLN A 1 76 ? -20.219 -3.6 -28.078 1 92.88 76 GLN A O 1
ATOM 618 N N . VAL A 1 77 ? -18.578 -3.75 -26.531 1 94.19 77 VAL A N 1
ATOM 619 C CA . VAL A 1 77 ? -19.25 -4.781 -25.734 1 94.19 77 VAL A CA 1
ATOM 620 C C . VAL A 1 77 ? -20.547 -4.219 -25.141 1 94.19 77 VAL A C 1
ATOM 622 O O . VAL A 1 77 ? -21.562 -4.898 -25.109 1 94.19 77 VAL A O 1
ATOM 625 N N . LEU A 1 78 ? -20.484 -3.01 -24.797 1 89.94 78 LEU A N 1
ATOM 626 C CA . LEU A 1 78 ? -21.609 -2.406 -24.094 1 89.94 78 LEU A CA 1
ATOM 627 C C . LEU A 1 78 ? -22.609 -1.816 -25.094 1 89.94 78 LEU A C 1
ATOM 629 O O . LEU A 1 78 ? -23.719 -1.45 -24.703 1 89.94 78 LEU A O 1
ATOM 633 N N . MET A 1 79 ? -22.328 -1.822 -26.359 1 88.44 79 MET A N 1
ATOM 634 C CA . MET A 1 79 ? -23.188 -1.202 -27.375 1 88.44 79 MET A CA 1
ATOM 635 C C . MET A 1 79 ? -23.953 -2.26 -28.156 1 88.44 79 MET A C 1
ATOM 637 O O . MET A 1 79 ? -24.953 -1.946 -28.812 1 88.44 79 MET A O 1
ATOM 641 N N . HIS A 1 80 ? -23.516 -3.494 -28.062 1 89.69 80 HIS A N 1
ATOM 642 C CA . HIS A 1 80 ? -24.109 -4.473 -28.969 1 89.69 80 HIS A CA 1
ATOM 643 C C . HIS A 1 80 ? -24.656 -5.672 -28.203 1 89.69 80 HIS A C 1
ATOM 645 O O . HIS A 1 80 ? -24.078 -6.074 -27.172 1 89.69 80 HIS A O 1
ATOM 651 N N . THR A 1 81 ? -25.688 -6.211 -28.641 1 89.88 81 THR A N 1
ATOM 652 C CA . THR A 1 81 ? -26.156 -7.555 -28.297 1 89.88 81 THR A CA 1
ATOM 653 C C . THR A 1 81 ? -25.812 -8.539 -29.422 1 89.88 81 THR A C 1
ATOM 655 O O . THR A 1 81 ? -25.516 -8.133 -30.547 1 89.88 81 THR A O 1
ATOM 658 N N . PRO A 1 82 ? -25.75 -9.82 -29.109 1 91.12 82 PRO A N 1
ATOM 659 C CA . PRO A 1 82 ? -25.406 -10.805 -30.141 1 91.12 82 PRO A CA 1
ATOM 660 C C . PRO A 1 82 ? -26.25 -10.641 -31.406 1 91.12 82 PRO A C 1
ATOM 662 O O . PRO A 1 82 ? -25.719 -10.742 -32.531 1 91.12 82 PRO A O 1
ATOM 665 N N . SER A 1 83 ? -27.422 -10.266 -31.281 1 87 83 SER A N 1
ATOM 666 C CA . SER A 1 83 ? -28.328 -10.148 -32.438 1 87 83 SER A CA 1
ATOM 667 C C . SER A 1 83 ? -28.062 -8.867 -33.219 1 87 83 SER A C 1
ATOM 669 O O . SER A 1 83 ? -28.438 -8.75 -34.375 1 87 83 SER A O 1
ATOM 671 N N . SER A 1 84 ? -27.406 -7.969 -32.562 1 87.56 84 SER A N 1
ATOM 672 C CA . SER A 1 84 ? -27.203 -6.672 -33.219 1 87.56 84 SER A CA 1
ATOM 673 C C . SER A 1 84 ? -25.828 -6.602 -33.875 1 87.56 84 SER A C 1
ATOM 675 O O . SER A 1 84 ? -25.516 -5.621 -34.562 1 87.56 84 SER A O 1
ATOM 677 N N . VAL A 1 85 ? -25.062 -7.609 -33.75 1 91 85 VAL A N 1
ATOM 678 C CA . VAL A 1 85 ? -23.719 -7.59 -34.312 1 91 85 VAL A CA 1
ATOM 679 C C . VAL A 1 85 ? -23.766 -7.895 -35.812 1 91 85 VAL A C 1
ATOM 681 O O . VAL A 1 85 ? -24.094 -9.016 -36.219 1 91 85 VAL A O 1
ATOM 684 N N . THR A 1 86 ? -23.391 -6.902 -36.562 1 91.75 86 THR A N 1
ATOM 685 C CA . THR A 1 86 ? -23.297 -7.055 -38 1 91.75 86 THR A CA 1
ATOM 686 C C . THR A 1 86 ? -21.922 -7.586 -38.406 1 91.75 86 THR A C 1
ATOM 688 O O . THR A 1 86 ? -21.047 -7.773 -37.531 1 91.75 86 THR A O 1
ATOM 691 N N . SER A 1 87 ? -21.766 -7.809 -39.719 1 92.75 87 SER A N 1
ATOM 692 C CA . SER A 1 87 ? -20.484 -8.297 -40.25 1 92.75 87 SER A CA 1
ATOM 693 C C . SER A 1 87 ? -19.375 -7.281 -40 1 92.75 87 SER A C 1
ATOM 695 O O . SER A 1 87 ? -18.25 -7.648 -39.656 1 92.75 87 SER A O 1
ATOM 697 N N . ASP A 1 88 ? -19.766 -6.074 -40.094 1 92.62 88 ASP A N 1
ATOM 698 C CA . ASP A 1 88 ? -18.781 -5.008 -39.875 1 92.62 88 ASP A CA 1
ATOM 699 C C . ASP A 1 88 ? -18.359 -4.922 -38.438 1 92.62 88 ASP A C 1
ATOM 701 O O . ASP A 1 88 ? -17.172 -4.766 -38.125 1 92.62 88 ASP A O 1
ATOM 705 N N . ASN A 1 89 ? -19.344 -5 -37.594 1 93.25 89 ASN A N 1
ATOM 706 C CA . ASN A 1 89 ? -19.047 -4.957 -36.156 1 93.25 89 ASN A CA 1
ATOM 707 C C . ASN A 1 89 ? -18.219 -6.156 -35.719 1 93.25 89 ASN A C 1
ATOM 709 O O . ASN A 1 89 ? -17.328 -6.023 -34.875 1 93.25 89 ASN A O 1
ATOM 713 N N . ARG A 1 90 ? -18.484 -7.195 -36.312 1 95.44 90 ARG A N 1
ATOM 714 C CA . ARG A 1 90 ? -17.75 -8.414 -36 1 95.44 90 ARG A CA 1
ATOM 715 C C . ARG A 1 90 ? -16.281 -8.273 -36.375 1 95.44 90 ARG A C 1
ATOM 717 O O . ARG A 1 90 ? -15.398 -8.695 -35.625 1 95.44 90 ARG A O 1
ATOM 724 N N . ASP A 1 91 ? -16.047 -7.699 -37.5 1 96.12 91 ASP A N 1
ATOM 725 C CA . ASP A 1 91 ? -14.672 -7.48 -37.938 1 96.12 91 ASP A CA 1
ATOM 726 C C . ASP A 1 91 ? -13.953 -6.508 -37.031 1 96.12 91 ASP A C 1
ATOM 728 O O . ASP A 1 91 ? -12.758 -6.676 -36.75 1 96.12 91 ASP A O 1
ATOM 732 N N . ARG A 1 92 ? -14.68 -5.527 -36.625 1 95.12 92 ARG A N 1
ATOM 733 C CA . ARG A 1 92 ? -14.094 -4.578 -35.688 1 95.12 92 ARG A CA 1
ATOM 734 C C . ARG A 1 92 ? -13.742 -5.258 -34.375 1 95.12 92 ARG A C 1
ATOM 736 O O . ARG A 1 92 ? -12.656 -5.035 -33.812 1 95.12 92 ARG A O 1
ATOM 743 N N . PHE A 1 93 ? -14.672 -6.09 -33.875 1 97.12 93 PHE A N 1
ATOM 744 C CA . PHE A 1 93 ? -14.398 -6.883 -32.688 1 97.12 93 PHE A CA 1
ATOM 745 C C . PHE A 1 93 ? -13.141 -7.723 -32.844 1 97.12 93 PHE A C 1
ATOM 747 O O . PHE A 1 93 ? -12.258 -7.723 -32 1 97.12 93 PHE A O 1
ATOM 754 N N . LYS A 1 94 ? -13.086 -8.344 -33.938 1 97 94 LYS A N 1
ATOM 755 C CA . LYS A 1 94 ? -11.961 -9.227 -34.25 1 97 94 LYS A CA 1
ATOM 756 C C . LYS A 1 94 ? -10.641 -8.461 -34.219 1 97 94 LYS A C 1
ATOM 758 O O . LYS A 1 94 ? -9.648 -8.922 -33.656 1 97 94 LYS A O 1
ATOM 763 N N . ASP A 1 95 ? -10.672 -7.352 -34.812 1 96.94 95 ASP A N 1
ATOM 764 C CA . ASP A 1 95 ? -9.469 -6.523 -34.875 1 96.94 95 ASP A CA 1
ATOM 765 C C . ASP A 1 95 ? -9.023 -6.094 -33.5 1 96.94 95 ASP A C 1
ATOM 767 O O . ASP A 1 95 ? -7.844 -6.219 -33.156 1 96.94 95 ASP A O 1
ATOM 771 N N . LEU A 1 96 ? -9.953 -5.629 -32.75 1 97.31 96 LEU A N 1
ATOM 772 C CA . LEU A 1 96 ? -9.648 -5.145 -31.406 1 97.31 96 LEU A CA 1
ATOM 773 C C . LEU A 1 96 ? -9.172 -6.285 -30.5 1 97.31 96 LEU A C 1
ATOM 775 O O . LEU A 1 96 ? -8.242 -6.113 -29.719 1 97.31 96 LEU A O 1
ATOM 779 N N . ILE A 1 97 ? -9.781 -7.438 -30.609 1 97.94 97 ILE A N 1
ATOM 780 C CA . ILE A 1 97 ? -9.406 -8.602 -29.812 1 97.94 97 ILE A CA 1
ATOM 781 C C . ILE A 1 97 ? -7.996 -9.047 -30.203 1 97.94 97 ILE A C 1
ATOM 783 O O . ILE A 1 97 ? -7.168 -9.328 -29.328 1 97.94 97 ILE A O 1
ATOM 787 N N . ASN A 1 98 ? -7.715 -9.062 -31.453 1 96.88 98 ASN A N 1
ATOM 788 C CA . ASN A 1 98 ? -6.398 -9.477 -31.922 1 96.88 98 ASN A CA 1
ATOM 789 C C . ASN A 1 98 ? -5.305 -8.523 -31.438 1 96.88 98 ASN A C 1
ATOM 791 O O . ASN A 1 98 ? -4.203 -8.961 -31.094 1 96.88 98 ASN A O 1
ATOM 795 N N . LYS A 1 99 ? -5.641 -7.293 -31.438 1 96.56 99 LYS A N 1
ATOM 796 C CA . LYS A 1 99 ? -4.684 -6.316 -30.922 1 96.56 99 LYS A CA 1
ATOM 797 C C . LYS A 1 99 ? -4.477 -6.477 -29.422 1 96.56 99 LYS A C 1
ATOM 799 O O . LYS A 1 99 ? -3.35 -6.375 -28.938 1 96.56 99 LYS A O 1
ATOM 804 N N . THR A 1 100 ? -5.535 -6.734 -28.703 1 96.62 100 THR A N 1
ATOM 805 C CA . THR A 1 100 ? -5.48 -6.902 -27.25 1 96.62 100 THR A CA 1
ATOM 806 C C . THR A 1 100 ? -4.738 -8.18 -26.875 1 96.62 100 THR A C 1
ATOM 808 O O . THR A 1 100 ? -4.004 -8.219 -25.891 1 96.62 100 THR A O 1
ATOM 811 N N . PHE A 1 101 ? -4.902 -9.203 -27.688 1 97 101 PHE A N 1
ATOM 812 C CA . PHE A 1 101 ? -4.277 -10.492 -27.422 1 97 101 PHE A CA 1
ATOM 813 C C . PHE A 1 101 ? -3.146 -10.758 -28.422 1 97 101 PHE A C 1
ATOM 815 O O . PHE A 1 101 ? -3.008 -11.867 -28.922 1 97 101 PHE A O 1
ATOM 822 N N . GLU A 1 102 ? -2.404 -9.703 -28.609 1 94.31 102 GLU A N 1
ATOM 823 C CA . GLU A 1 102 ? -1.276 -9.844 -29.531 1 94.31 102 GLU A CA 1
ATOM 824 C C . GLU A 1 102 ? -0.279 -10.883 -29.031 1 94.31 102 GLU A C 1
ATOM 826 O O . GLU A 1 102 ? 0.163 -10.82 -27.875 1 94.31 102 GLU A O 1
ATOM 831 N N . GLY A 1 103 ? 0.072 -11.891 -29.891 1 93.06 103 GLY A N 1
ATOM 832 C CA . GLY A 1 103 ? 1.023 -12.93 -29.531 1 93.06 103 GLY A CA 1
ATOM 833 C C . GLY A 1 103 ? 0.379 -14.109 -28.828 1 93.06 103 GLY A C 1
ATOM 834 O O . GLY A 1 103 ? 1.056 -15.086 -28.5 1 93.06 103 GLY A O 1
ATOM 835 N N . ILE A 1 104 ? -0.893 -14.055 -28.531 1 95.69 104 ILE A N 1
ATOM 836 C CA . ILE A 1 104 ? -1.651 -15.109 -27.859 1 95.69 104 ILE A CA 1
ATOM 837 C C . ILE A 1 104 ? -2.723 -15.648 -28.812 1 95.69 104 ILE A C 1
ATOM 839 O O . ILE A 1 104 ? -3.438 -14.875 -29.453 1 95.69 104 ILE A O 1
ATOM 843 N N . GLU A 1 105 ? -2.812 -16.844 -28.938 1 96.38 105 GLU A N 1
ATOM 844 C CA . GLU A 1 105 ? -3.803 -17.453 -29.812 1 96.38 105 GLU A CA 1
ATOM 845 C C . GLU A 1 105 ? -5.18 -17.484 -29.156 1 96.38 105 GLU A C 1
ATOM 847 O O . GLU A 1 105 ? -5.348 -18.078 -28.078 1 96.38 105 GLU A O 1
ATOM 852 N N . VAL A 1 106 ? -6.137 -16.875 -29.797 1 97.88 106 VAL A N 1
ATOM 853 C CA . VAL A 1 106 ? -7.516 -16.891 -29.312 1 97.88 106 VAL A CA 1
ATOM 854 C C . VAL A 1 106 ? -8.297 -17.984 -30.016 1 97.88 106 VAL A C 1
ATOM 856 O O . VAL A 1 106 ? -8.398 -18 -31.25 1 97.88 106 VAL A O 1
ATOM 859 N N . LEU A 1 107 ? -8.836 -18.875 -29.219 1 97.88 107 LEU A N 1
ATOM 860 C CA . LEU A 1 107 ? -9.578 -20 -29.781 1 97.88 107 LEU A CA 1
ATOM 861 C C . LEU A 1 107 ? -11.031 -19.625 -30.031 1 97.88 107 LEU A C 1
ATOM 863 O O . LEU A 1 107 ? -11.641 -20.078 -31 1 97.88 107 LEU A O 1
ATOM 867 N N . SER A 1 108 ? -11.555 -18.828 -29.094 1 98.19 108 SER A N 1
ATOM 868 C CA . SER A 1 108 ? -12.953 -18.422 -29.188 1 98.19 108 SER A CA 1
ATOM 869 C C . SER A 1 108 ? -13.195 -17.109 -28.469 1 98.19 108 SER A C 1
ATOM 871 O O . SER A 1 108 ? -12.57 -16.844 -27.422 1 98.19 108 SER A O 1
ATOM 873 N N . ALA A 1 109 ? -13.969 -16.281 -29.031 1 98.5 109 ALA A N 1
ATOM 874 C CA . ALA A 1 109 ? -14.477 -15.07 -28.406 1 98.5 109 ALA A CA 1
ATOM 875 C C . ALA A 1 109 ? -15.992 -14.961 -28.578 1 98.5 109 ALA A C 1
ATOM 877 O O . ALA A 1 109 ? -16.516 -15.039 -29.688 1 98.5 109 ALA A O 1
ATOM 878 N N . VAL A 1 110 ? -16.656 -14.797 -27.469 1 97.88 110 VAL A N 1
ATOM 879 C CA . VAL A 1 110 ? -18.125 -14.828 -27.5 1 97.88 110 VAL A CA 1
ATOM 880 C C . VAL A 1 110 ? -18.672 -13.609 -26.75 1 97.88 110 VAL A C 1
ATOM 882 O O . VAL A 1 110 ? -18.203 -13.281 -25.656 1 97.88 110 VAL A O 1
ATOM 885 N N . LEU A 1 111 ? -19.594 -12.961 -27.344 1 96.94 111 LEU A N 1
ATOM 886 C CA . LEU A 1 111 ? -20.328 -11.906 -26.656 1 96.94 111 LEU A CA 1
ATOM 887 C C . LEU A 1 111 ? -21.516 -12.492 -25.891 1 96.94 111 LEU A C 1
ATOM 889 O O . LEU A 1 111 ? -22.516 -12.898 -26.5 1 96.94 111 LEU A O 1
ATOM 893 N N . LEU A 1 112 ? -21.406 -12.453 -24.578 1 94.81 112 LEU A N 1
ATOM 894 C CA . LEU A 1 112 ? -22.422 -13.078 -23.734 1 94.81 112 LEU A CA 1
ATOM 895 C C . LEU A 1 112 ? -23.406 -12.031 -23.203 1 94.81 112 LEU A C 1
ATOM 897 O O . LEU A 1 112 ? -23 -11.031 -22.625 1 94.81 112 LEU A O 1
ATOM 901 N N . THR A 1 113 ? -24.641 -12.328 -23.453 1 92.62 113 THR A N 1
ATOM 902 C CA . THR A 1 113 ? -25.734 -11.531 -22.922 1 92.62 113 THR A CA 1
ATOM 903 C C . THR A 1 113 ? -26.734 -12.406 -22.156 1 92.62 113 THR A C 1
ATOM 905 O O . THR A 1 113 ? -27.172 -13.438 -22.672 1 92.62 113 THR A O 1
ATOM 908 N N . CYS A 1 114 ? -27.062 -12.047 -20.953 1 91.81 114 CYS A N 1
ATOM 909 C CA . CYS A 1 114 ? -28.062 -12.797 -20.203 1 91.81 114 CYS A CA 1
ATOM 910 C C . CYS A 1 114 ? -29.438 -12.688 -20.859 1 91.81 114 CYS A C 1
ATOM 912 O O . CYS A 1 114 ? -30.016 -11.602 -20.922 1 91.81 114 CYS A O 1
ATOM 914 N N . PRO A 1 115 ? -29.938 -13.805 -21.266 1 92.19 115 PRO A N 1
ATOM 915 C CA . PRO A 1 115 ? -31.219 -13.75 -21.969 1 92.19 115 PRO A CA 1
ATOM 916 C C . PRO A 1 115 ? -32.344 -13.211 -21.109 1 92.19 115 PRO A C 1
ATOM 918 O O . PRO A 1 115 ? -33.219 -12.484 -21.594 1 92.19 115 PRO A O 1
ATOM 921 N N . TRP A 1 116 ? -32.375 -13.5 -19.875 1 93.69 116 TRP A N 1
ATOM 922 C CA . TRP A 1 116 ? -33.438 -13.055 -18.984 1 93.69 116 TRP A CA 1
ATOM 923 C C . TRP A 1 116 ? -33.344 -11.562 -18.703 1 93.69 116 TRP A C 1
ATOM 925 O O . TRP A 1 116 ? -34.344 -10.875 -18.578 1 93.69 116 TRP A O 1
ATOM 935 N N . TYR A 1 117 ? -32.188 -11.102 -18.625 1 92.56 117 TYR A N 1
ATOM 936 C CA . TYR A 1 117 ? -32 -9.664 -18.484 1 92.56 117 TYR A CA 1
ATOM 937 C C . TYR A 1 117 ? -32.438 -8.938 -19.766 1 92.56 117 TYR A C 1
ATOM 939 O O . TYR A 1 117 ? -33.188 -7.953 -19.703 1 92.56 117 TYR A O 1
ATOM 947 N N . GLN A 1 118 ? -31.969 -9.453 -20.828 1 89.81 118 GLN A N 1
ATOM 948 C CA . GLN A 1 118 ? -32.312 -8.859 -22.109 1 89.81 118 GLN A CA 1
ATOM 949 C C . GLN A 1 118 ? -33.812 -8.828 -22.312 1 89.81 118 GLN A C 1
ATOM 951 O O . GLN A 1 118 ? -34.375 -7.82 -22.781 1 89.81 118 GLN A O 1
ATOM 956 N N . ALA A 1 119 ? -34.438 -9.82 -21.953 1 89 119 ALA A N 1
ATOM 957 C CA . ALA A 1 119 ? -35.875 -9.961 -22.141 1 89 119 ALA A CA 1
ATOM 958 C C . ALA A 1 119 ? -36.656 -9 -21.25 1 89 119 ALA A C 1
ATOM 960 O O . ALA A 1 119 ? -37.781 -8.641 -21.547 1 89 119 ALA A O 1
ATOM 961 N N . SER A 1 120 ? -36.031 -8.648 -20.172 1 88.69 120 SER A N 1
ATOM 962 C CA . SER A 1 120 ? -36.688 -7.793 -19.188 1 88.69 120 SER A CA 1
ATOM 963 C C . SER A 1 120 ? -36.531 -6.316 -19.547 1 88.69 120 SER A C 1
ATOM 965 O O . SER A 1 120 ? -37.219 -5.461 -18.984 1 88.69 120 SER A O 1
ATOM 967 N N . GLN A 1 121 ? -35.688 -6.066 -20.5 1 85.31 121 GLN A N 1
ATOM 968 C CA . GLN A 1 121 ? -35.406 -4.68 -20.844 1 85.31 121 GLN A CA 1
ATOM 969 C C . GLN A 1 121 ? -36.156 -4.246 -22.109 1 85.31 121 GLN A C 1
ATOM 971 O O . GLN A 1 121 ? -36.312 -5.035 -23.031 1 85.31 121 GLN A O 1
ATOM 976 N N . ASP A 1 122 ? -36.5 -2.916 -22.047 1 81.31 122 ASP A N 1
ATOM 977 C CA . ASP A 1 122 ? -37.188 -2.389 -23.234 1 81.31 122 ASP A CA 1
ATOM 978 C C . ASP A 1 122 ? -36.188 -1.723 -24.188 1 81.31 122 ASP A C 1
ATOM 980 O O . ASP A 1 122 ? -36.281 -1.895 -25.406 1 81.31 122 ASP A O 1
ATOM 984 N N . GLU A 1 123 ? -35.25 -1.051 -23.562 1 78.5 123 GLU A N 1
ATOM 985 C CA . GLU A 1 123 ? -34.312 -0.258 -24.359 1 78.5 123 GLU A CA 1
ATOM 986 C C . GLU A 1 123 ? -33.094 -1.078 -24.75 1 78.5 123 GLU A C 1
ATOM 988 O O . GLU A 1 123 ? -32.531 -1.783 -23.922 1 78.5 123 GLU A O 1
ATOM 993 N N . ARG A 1 124 ? -32.75 -0.96 -25.984 1 71.38 124 ARG A N 1
ATOM 994 C CA . ARG A 1 124 ? -31.641 -1.721 -26.531 1 71.38 124 ARG A CA 1
ATOM 995 C C . ARG A 1 124 ? -30.344 -1.401 -25.797 1 71.38 124 ARG A C 1
ATOM 997 O O . ARG A 1 124 ? -29.531 -2.293 -25.531 1 71.38 124 ARG A O 1
ATOM 1004 N N . GLY A 1 125 ? -30.203 -0.192 -25.516 1 74.12 125 GLY A N 1
ATOM 1005 C CA . GLY A 1 125 ? -28.984 0.219 -24.828 1 74.12 125 GLY A CA 1
ATOM 1006 C C . GLY A 1 125 ? -28.812 -0.414 -23.469 1 74.12 125 GLY A C 1
ATOM 1007 O O . GLY A 1 125 ? -27.703 -0.728 -23.047 1 74.12 125 GLY A O 1
ATOM 1008 N N . GLU A 1 126 ? -29.938 -0.691 -22.828 1 82.19 126 GLU A N 1
ATOM 1009 C CA . GLU A 1 126 ? -29.906 -1.261 -21.484 1 82.19 126 GLU A CA 1
ATOM 1010 C C . GLU A 1 126 ? -29.719 -2.773 -21.531 1 82.19 126 GLU A C 1
ATOM 1012 O O . GLU A 1 126 ? -29.234 -3.375 -20.562 1 82.19 126 GLU A O 1
ATOM 1017 N N . GLN A 1 127 ? -30.016 -3.316 -22.688 1 87.31 127 GLN A N 1
ATOM 1018 C CA . GLN A 1 127 ? -29.922 -4.766 -22.828 1 87.31 127 GLN A CA 1
ATOM 1019 C C . GLN A 1 127 ? -28.469 -5.242 -22.75 1 87.31 127 GLN A C 1
ATOM 1021 O O . GLN A 1 127 ? -28.203 -6.371 -22.328 1 87.31 127 GLN A O 1
ATOM 1026 N N . ALA A 1 128 ? -27.562 -4.34 -23.156 1 87.75 128 ALA A N 1
ATOM 1027 C CA . ALA A 1 128 ? -26.156 -4.738 -23.266 1 87.75 128 ALA A CA 1
ATOM 1028 C C . ALA A 1 128 ? -25.375 -4.355 -22 1 87.75 128 ALA A C 1
ATOM 1030 O O . ALA A 1 128 ? -24.172 -4.605 -21.906 1 87.75 128 ALA A O 1
ATOM 1031 N N . ARG A 1 129 ? -26.016 -3.867 -21.062 1 86.62 129 ARG A N 1
ATOM 1032 C CA . ARG A 1 129 ? -25.375 -3.26 -19.906 1 86.62 129 ARG A CA 1
ATOM 1033 C C . ARG A 1 129 ? -24.5 -4.27 -19.172 1 86.62 129 ARG A C 1
ATOM 1035 O O . ARG A 1 129 ? -23.453 -3.916 -18.625 1 86.62 129 ARG A O 1
ATOM 1042 N N . HIS A 1 130 ? -24.922 -5.508 -19.109 1 90.56 130 HIS A N 1
ATOM 1043 C CA . HIS A 1 130 ? -24.219 -6.512 -18.328 1 90.56 130 HIS A CA 1
ATOM 1044 C C . HIS A 1 130 ? -23.578 -7.57 -19.234 1 90.56 130 HIS A C 1
ATOM 1046 O O . HIS A 1 130 ? -23.406 -8.719 -18.812 1 90.56 130 HIS A O 1
ATOM 1052 N N . ASN A 1 131 ? -23.234 -7.164 -20.438 1 92.88 131 ASN A N 1
ATOM 1053 C CA . ASN A 1 131 ? -22.562 -8.062 -21.375 1 92.88 131 ASN A CA 1
ATOM 1054 C C . ASN A 1 131 ? -21.172 -8.445 -20.875 1 92.88 131 ASN A C 1
ATOM 1056 O O . ASN A 1 131 ? -20.531 -7.676 -20.156 1 92.88 131 ASN A O 1
ATOM 1060 N N . VAL A 1 132 ? -20.812 -9.617 -21.266 1 95.81 132 VAL A N 1
ATOM 1061 C CA . VAL A 1 132 ? -19.453 -10.078 -20.984 1 95.81 132 VAL A CA 1
ATOM 1062 C C . VAL A 1 132 ? -18.812 -10.602 -22.266 1 95.81 132 VAL A C 1
ATOM 1064 O O . VAL A 1 132 ? -19.406 -11.414 -22.969 1 95.81 132 VAL A O 1
ATOM 1067 N N . LEU A 1 133 ? -17.734 -10.039 -22.594 1 97.75 133 LEU A N 1
ATOM 1068 C CA . LEU A 1 133 ? -16.906 -10.625 -23.641 1 97.75 133 LEU A CA 1
ATOM 1069 C C . LEU A 1 133 ? -16.062 -11.773 -23.109 1 97.75 133 LEU A C 1
ATOM 1071 O O . LEU A 1 133 ? -15.141 -11.555 -22.312 1 97.75 133 LEU A O 1
ATOM 1075 N N . PHE A 1 134 ? -16.406 -12.938 -23.469 1 98.12 134 PHE A N 1
ATOM 1076 C CA . PHE A 1 134 ? -15.75 -14.141 -22.969 1 98.12 134 PHE A CA 1
ATOM 1077 C C . PHE A 1 134 ? -14.75 -14.672 -23.984 1 98.12 134 PHE A C 1
ATOM 1079 O O . PHE A 1 134 ? -15.117 -15.016 -25.109 1 98.12 134 PHE A O 1
ATOM 1086 N N . ILE A 1 135 ? -13.523 -14.727 -23.594 1 98.38 135 ILE A N 1
ATOM 1087 C CA . ILE A 1 135 ? -12.469 -15.133 -24.516 1 98.38 135 ILE A CA 1
ATOM 1088 C C . ILE A 1 135 ? -11.742 -16.359 -23.969 1 98.38 135 ILE A C 1
ATOM 1090 O O . ILE A 1 135 ? -11.375 -16.406 -22.797 1 98.38 135 ILE A O 1
ATOM 1094 N N . VAL A 1 136 ? -11.578 -17.359 -24.781 1 98.25 136 VAL A N 1
ATOM 1095 C CA . VAL A 1 136 ? -10.75 -18.516 -24.469 1 98.25 136 VAL A CA 1
ATOM 1096 C C . VAL A 1 136 ? -9.477 -18.484 -25.297 1 98.25 136 VAL A C 1
ATOM 1098 O O . VAL A 1 136 ? -9.531 -18.484 -26.531 1 98.25 136 VAL A O 1
ATOM 1101 N N . TYR A 1 137 ? -8.391 -18.406 -24.625 1 98 137 TYR A N 1
ATOM 1102 C CA . TYR A 1 137 ? -7.129 -18.312 -25.344 1 98 137 TYR A CA 1
ATOM 1103 C C . TYR A 1 137 ? -6.203 -19.469 -24.984 1 98 137 TYR A C 1
ATOM 1105 O O . TYR A 1 137 ? -6.465 -20.203 -24.031 1 98 137 TYR A O 1
ATOM 1113 N N . LEU A 1 138 ? -5.195 -19.703 -25.781 1 97.06 138 LEU A N 1
ATOM 1114 C CA . LEU A 1 138 ? -4.215 -20.766 -25.625 1 97.06 138 LEU A CA 1
ATOM 1115 C C . LEU A 1 138 ? -2.846 -20.203 -25.266 1 97.06 138 LEU A C 1
ATOM 1117 O O . LEU A 1 138 ? -2.295 -19.375 -26 1 97.06 138 LEU A O 1
ATOM 1121 N N . SER A 1 139 ? -2.363 -20.641 -24.125 1 95.94 139 SER A N 1
ATOM 1122 C CA . SER A 1 139 ? -1.033 -20.203 -23.703 1 95.94 139 SER A CA 1
ATOM 1123 C C . SER A 1 139 ? 0.057 -21 -24.422 1 95.94 139 SER A C 1
ATOM 1125 O O . SER A 1 139 ? -0.214 -22.047 -25 1 95.94 139 SER A O 1
ATOM 1127 N N . HIS A 1 140 ? 1.301 -20.484 -24.344 1 94.69 140 HIS A N 1
ATOM 1128 C CA . HIS A 1 140 ? 2.451 -21.203 -24.875 1 94.69 140 HIS A CA 1
ATOM 1129 C C . HIS A 1 140 ? 2.834 -22.375 -23.953 1 94.69 140 HIS A C 1
ATOM 1131 O O . HIS A 1 140 ? 2.441 -22.406 -22.797 1 94.69 140 HIS A O 1
ATOM 1137 N N . ASP A 1 141 ? 3.584 -23.25 -24.5 1 94.69 141 ASP A N 1
ATOM 1138 C CA . ASP A 1 141 ? 3.98 -24.438 -23.734 1 94.69 141 ASP A CA 1
ATOM 1139 C C . ASP A 1 141 ? 4.754 -24.047 -22.484 1 94.69 141 ASP A C 1
ATOM 1141 O O . ASP A 1 141 ? 4.488 -24.578 -21.391 1 94.69 141 ASP A O 1
ATOM 1145 N N . HIS A 1 142 ? 5.719 -23.094 -22.625 1 94.44 142 HIS A N 1
ATOM 1146 C CA . HIS A 1 142 ? 6.578 -22.719 -21.5 1 94.44 142 HIS A CA 1
ATOM 1147 C C . HIS A 1 142 ? 5.781 -22.016 -20.406 1 94.44 142 HIS A C 1
ATOM 1149 O O . HIS A 1 142 ? 6.238 -21.922 -19.266 1 94.44 142 HIS A O 1
ATOM 1155 N N . GLN A 1 143 ? 4.594 -21.516 -20.75 1 95.06 143 GLN A N 1
ATOM 1156 C CA . GLN A 1 143 ? 3.719 -20.875 -19.766 1 95.06 143 GLN A CA 1
ATOM 1157 C C . GLN A 1 143 ? 2.828 -21.906 -19.078 1 95.06 143 GLN A C 1
ATOM 1159 O O . GLN A 1 143 ? 2.768 -21.953 -17.844 1 95.06 143 GLN A O 1
ATOM 1164 N N . PHE A 1 144 ? 2.254 -22.766 -19.859 1 95.19 144 PHE A N 1
ATOM 1165 C CA . PHE A 1 144 ? 1.325 -23.766 -19.344 1 95.19 144 PHE A CA 1
ATOM 1166 C C . PHE A 1 144 ? 2.055 -24.781 -18.484 1 95.19 144 PHE A C 1
ATOM 1168 O O . PHE A 1 144 ? 1.519 -25.266 -17.484 1 95.19 144 PHE A O 1
ATOM 1175 N N . LEU A 1 145 ? 3.225 -25.109 -18.859 1 95.38 145 LEU A N 1
ATOM 1176 C CA . LEU A 1 145 ? 3.992 -26.156 -18.172 1 95.38 145 LEU A CA 1
ATOM 1177 C C . LEU A 1 145 ? 5.051 -25.531 -17.266 1 95.38 145 LEU A C 1
ATOM 1179 O O . LEU A 1 145 ? 6.043 -26.188 -16.938 1 95.38 145 LEU A O 1
ATOM 1183 N N . ALA A 1 146 ? 4.91 -24.266 -16.938 1 95.38 146 ALA A N 1
ATOM 1184 C CA . ALA A 1 146 ? 5.848 -23.578 -16.047 1 95.38 146 ALA A CA 1
ATOM 1185 C C . ALA A 1 146 ? 5.875 -24.234 -14.664 1 95.38 146 ALA A C 1
ATOM 1187 O O . ALA A 1 146 ? 4.859 -24.766 -14.203 1 95.38 146 ALA A O 1
ATOM 1188 N N . PRO A 1 147 ? 6.957 -24.266 -14.016 1 96.44 147 PRO A N 1
ATOM 1189 C CA . PRO A 1 147 ? 7.078 -24.828 -12.68 1 96.44 147 PRO A CA 1
ATOM 1190 C C . PRO A 1 147 ? 6.547 -23.906 -11.586 1 96.44 147 PRO A C 1
ATOM 1192 O O . PRO A 1 147 ? 7.289 -23.531 -10.672 1 96.44 147 PRO A O 1
ATOM 1195 N N . VAL A 1 148 ? 5.348 -23.547 -11.68 1 95.5 148 VAL A N 1
ATOM 1196 C CA . VAL A 1 148 ? 4.68 -22.703 -10.703 1 95.5 148 VAL A CA 1
ATOM 1197 C C . VAL A 1 148 ? 3.467 -23.422 -10.125 1 95.5 148 VAL A C 1
ATOM 1199 O O . VAL A 1 148 ? 2.957 -24.375 -10.734 1 95.5 148 VAL A O 1
ATOM 1202 N N . ASN A 1 149 ? 3.105 -23.078 -9.023 1 93.44 149 ASN A N 1
ATOM 1203 C CA . ASN A 1 149 ? 1.986 -23.75 -8.367 1 93.44 149 ASN A CA 1
ATOM 1204 C C . ASN A 1 149 ? 0.656 -23.375 -9.023 1 93.44 149 ASN A C 1
ATOM 1206 O O . ASN A 1 149 ? 0.592 -22.469 -9.844 1 93.44 149 ASN A O 1
ATOM 1210 N N . GLN A 1 150 ? -0.314 -24.125 -8.641 1 90.5 150 GLN A N 1
ATOM 1211 C CA . GLN A 1 150 ? -1.629 -23.984 -9.258 1 90.5 150 GLN A CA 1
ATOM 1212 C C . GLN A 1 150 ? -2.256 -22.625 -8.938 1 90.5 150 GLN A C 1
ATOM 1214 O O . GLN A 1 150 ? -2.947 -22.047 -9.773 1 90.5 150 GLN A O 1
ATOM 1219 N N . HIS A 1 151 ? -2.062 -22.188 -7.797 1 92.81 151 HIS A N 1
ATOM 1220 C CA . HIS A 1 151 ? -2.617 -20.891 -7.402 1 92.81 151 HIS A CA 1
ATOM 1221 C C . HIS A 1 151 ? -2.096 -19.781 -8.297 1 92.81 151 HIS A C 1
ATOM 1223 O O . HIS A 1 151 ? -2.867 -18.938 -8.758 1 92.81 151 HIS A O 1
ATOM 1229 N N . THR A 1 152 ? -0.852 -19.812 -8.555 1 93 152 THR A N 1
ATOM 1230 C CA . THR A 1 152 ? -0.246 -18.828 -9.438 1 93 152 THR A CA 1
ATOM 1231 C C . THR A 1 152 ? -0.844 -18.906 -10.844 1 93 152 THR A C 1
ATOM 1233 O O . THR A 1 152 ? -1.147 -17.891 -11.461 1 93 152 THR A O 1
ATOM 1236 N N . LEU A 1 153 ? -1 -20.094 -11.312 1 91.75 153 LEU A N 1
ATOM 1237 C CA . LEU A 1 153 ? -1.587 -20.281 -12.633 1 91.75 153 LEU A CA 1
ATOM 1238 C C . LEU A 1 153 ? -3.02 -19.766 -12.68 1 91.75 153 LEU A C 1
ATOM 1240 O O . LEU A 1 153 ? -3.416 -19.094 -13.641 1 91.75 153 LEU A O 1
ATOM 1244 N N . ASN A 1 154 ? -3.754 -20.062 -11.625 1 91.12 154 ASN A N 1
ATOM 1245 C CA . ASN A 1 154 ? -5.137 -19.609 -11.547 1 91.12 154 ASN A CA 1
ATOM 1246 C C . ASN A 1 154 ? -5.223 -18.078 -11.594 1 91.12 154 ASN A C 1
ATOM 1248 O O . ASN A 1 154 ? -6.121 -17.531 -12.227 1 91.12 154 ASN A O 1
ATOM 1252 N N . GLU A 1 155 ? -4.332 -17.531 -10.984 1 93.31 155 GLU A N 1
ATOM 1253 C CA . GLU A 1 155 ? -4.324 -16.078 -10.906 1 93.31 155 GLU A CA 1
ATOM 1254 C C . GLU A 1 155 ? -3.891 -15.461 -12.234 1 93.31 155 GLU A C 1
ATOM 1256 O O . GLU A 1 155 ? -4.461 -14.461 -12.672 1 93.31 155 GLU A O 1
ATOM 1261 N N . LYS A 1 156 ? -2.951 -16.062 -12.898 1 94.81 156 LYS A N 1
ATOM 1262 C CA . LYS A 1 156 ? -2.32 -15.43 -14.055 1 94.81 156 LYS A CA 1
ATOM 1263 C C . LYS A 1 156 ? -3.018 -15.828 -15.352 1 94.81 156 LYS A C 1
ATOM 1265 O O . LYS A 1 156 ? -2.861 -15.164 -16.375 1 94.81 156 LYS A O 1
ATOM 1270 N N . PHE A 1 157 ? -3.811 -16.859 -15.336 1 96.06 157 PHE A N 1
ATOM 1271 C CA . PHE A 1 157 ? -4.406 -17.406 -16.562 1 96.06 157 PHE A CA 1
ATOM 1272 C C . PHE A 1 157 ? -5.84 -16.906 -16.719 1 96.06 157 PHE A C 1
ATOM 1274 O O . PHE A 1 157 ? -6.504 -17.234 -17.703 1 96.06 157 PHE A O 1
ATOM 1281 N N . VAL A 1 158 ? -6.316 -16.188 -15.805 1 95.75 158 VAL A N 1
ATOM 1282 C CA . VAL A 1 158 ? -7.676 -15.664 -15.883 1 95.75 158 VAL A CA 1
ATOM 1283 C C . VAL A 1 158 ? -7.648 -14.148 -15.695 1 95.75 158 VAL A C 1
ATOM 1285 O O . VAL A 1 158 ? -7.051 -13.648 -14.734 1 95.75 158 VAL A O 1
ATOM 1288 N N . GLU A 1 159 ? -8.148 -13.492 -16.641 1 95 159 GLU A N 1
ATOM 1289 C CA . GLU A 1 159 ? -8.336 -12.047 -16.547 1 95 159 GLU A CA 1
ATOM 1290 C C . GLU A 1 159 ? -9.82 -11.688 -16.469 1 95 159 GLU A C 1
ATOM 1292 O O . GLU A 1 159 ? -10.57 -11.906 -17.406 1 95 159 GLU A O 1
ATOM 1297 N N . ASP A 1 160 ? -10.242 -11.18 -15.391 1 95.06 160 ASP A N 1
ATOM 1298 C CA . ASP A 1 160 ? -11.641 -10.812 -15.172 1 95.06 160 ASP A CA 1
ATOM 1299 C C . ASP A 1 160 ? -11.781 -9.312 -14.914 1 95.06 160 ASP A C 1
ATOM 1301 O O . ASP A 1 160 ? -11.391 -8.82 -13.852 1 95.06 160 ASP A O 1
ATOM 1305 N N . LYS A 1 161 ? -12.289 -8.602 -15.797 1 94.38 161 LYS A N 1
ATOM 1306 C CA . LYS A 1 161 ? -12.539 -7.168 -15.664 1 94.38 161 LYS A CA 1
ATOM 1307 C C . LYS A 1 161 ? -14.031 -6.875 -15.562 1 94.38 161 LYS A C 1
ATOM 1309 O O . LYS A 1 161 ? -14.453 -5.723 -15.688 1 94.38 161 LYS A O 1
ATOM 1314 N N . GLY A 1 162 ? -14.852 -7.879 -15.398 1 92.56 162 GLY A N 1
ATOM 1315 C CA . GLY A 1 162 ? -16.297 -7.742 -15.359 1 92.56 162 GLY A CA 1
ATOM 1316 C C . GLY A 1 162 ? -16.938 -7.82 -16.734 1 92.56 162 GLY A C 1
ATOM 1317 O O . GLY A 1 162 ? -17.656 -8.773 -17.031 1 92.56 162 GLY A O 1
ATOM 1318 N N . TRP A 1 163 ? -16.5 -6.914 -17.578 1 95.06 163 TRP A N 1
ATOM 1319 C CA . TRP A 1 163 ? -17.031 -6.871 -18.938 1 95.06 163 TRP A CA 1
ATOM 1320 C C . TRP A 1 163 ? -16.203 -7.738 -19.875 1 95.06 163 TRP A C 1
ATOM 1322 O O . TRP A 1 163 ? -16.656 -8.062 -20.984 1 95.06 163 TRP A O 1
ATOM 1332 N N . LEU A 1 164 ? -15.055 -8.086 -19.422 1 96.94 164 LEU A N 1
ATOM 1333 C CA . LEU A 1 164 ? -14.148 -8.961 -20.156 1 96.94 164 LEU A CA 1
ATOM 1334 C C . LEU A 1 164 ? -13.695 -10.133 -19.281 1 96.94 164 LEU A C 1
ATOM 1336 O O . LEU A 1 164 ? -13.211 -9.93 -18.172 1 96.94 164 LEU A O 1
ATOM 1340 N N . TYR A 1 165 ? -13.945 -11.289 -19.766 1 97.69 165 TYR A N 1
ATOM 1341 C CA . TYR A 1 165 ? -13.477 -12.5 -19.094 1 97.69 165 TYR A CA 1
ATOM 1342 C C . TYR A 1 165 ? -12.633 -13.352 -20.031 1 97.69 165 TYR A C 1
ATOM 1344 O O . TYR A 1 165 ? -13.172 -14.055 -20.891 1 97.69 165 TYR A O 1
ATOM 1352 N N . ALA A 1 166 ? -11.344 -13.281 -19.828 1 97.5 166 ALA A N 1
ATOM 1353 C CA . ALA A 1 166 ? -10.406 -14.062 -20.625 1 97.5 166 ALA A CA 1
ATOM 1354 C C . ALA A 1 166 ? -9.836 -15.227 -19.812 1 97.5 166 ALA A C 1
ATOM 1356 O O . ALA A 1 166 ? -9.266 -15.031 -18.75 1 97.5 166 ALA A O 1
ATOM 1357 N N . ILE A 1 167 ? -9.992 -16.375 -20.344 1 97.56 167 ILE A N 1
ATOM 1358 C CA . ILE A 1 167 ? -9.57 -17.547 -19.594 1 97.56 167 ILE A CA 1
ATOM 1359 C C . ILE A 1 167 ? -8.703 -18.438 -20.484 1 97.56 167 ILE A C 1
ATOM 1361 O O . ILE A 1 167 ? -8.953 -18.562 -21.688 1 97.56 167 ILE A O 1
ATOM 1365 N N . GLU A 1 168 ? -7.656 -18.984 -19.906 1 97.69 168 GLU A N 1
ATOM 1366 C CA . GLU A 1 168 ? -6.789 -19.938 -20.609 1 97.69 168 GLU A CA 1
ATOM 1367 C C . GLU A 1 168 ? -7.48 -21.281 -20.812 1 97.69 168 GLU A C 1
ATOM 1369 O O . GLU A 1 168 ? -8.305 -21.688 -19.984 1 97.69 168 GLU A O 1
ATOM 1374 N N . LEU A 1 169 ? -7.191 -21.953 -21.828 1 97.44 169 LEU A N 1
ATOM 1375 C CA . LEU A 1 169 ? -7.852 -23.172 -22.281 1 97.44 169 LEU A CA 1
ATOM 1376 C C . LEU A 1 169 ? -7.988 -24.172 -21.156 1 97.44 169 LEU A C 1
ATOM 1378 O O . LEU A 1 169 ? -9.062 -24.75 -20.953 1 97.44 169 LEU A O 1
ATOM 1382 N N . TYR A 1 170 ? -6.945 -24.422 -20.422 1 95.69 170 TYR A N 1
ATOM 1383 C CA . TYR A 1 170 ? -7.004 -25.391 -19.328 1 95.69 170 TYR A CA 1
ATOM 1384 C C . TYR A 1 170 ? -8.117 -25.031 -18.344 1 95.69 170 TYR A C 1
ATOM 1386 O O . TYR A 1 170 ? -8.883 -25.891 -17.922 1 95.69 170 TYR A O 1
ATOM 1394 N N . HIS A 1 171 ? -8.18 -23.797 -18.031 1 96.5 171 HIS A N 1
ATOM 1395 C CA . HIS A 1 171 ? -9.188 -23.375 -17.062 1 96.5 171 HIS A CA 1
ATOM 1396 C C . HIS A 1 171 ? -10.594 -23.469 -17.656 1 96.5 171 HIS A C 1
ATOM 1398 O O . HIS A 1 171 ? -11.547 -23.766 -16.922 1 96.5 171 HIS A O 1
ATOM 1404 N N . PHE A 1 172 ? -10.688 -23.203 -18.859 1 97.19 172 PHE A N 1
ATOM 1405 C CA . PHE A 1 172 ? -11.992 -23.344 -19.5 1 97.19 172 PHE A CA 1
ATOM 1406 C C . PHE A 1 172 ? -12.469 -24.797 -19.453 1 97.19 172 PHE A C 1
ATOM 1408 O O . PHE A 1 172 ? -13.594 -25.062 -19.031 1 97.19 172 PHE A O 1
ATOM 1415 N N . VAL A 1 173 ? -11.625 -25.688 -19.875 1 97 173 VAL A N 1
ATOM 1416 C CA . VAL A 1 173 ? -12.031 -27.094 -19.953 1 97 173 VAL A CA 1
ATOM 1417 C C . VAL A 1 173 ? -12.242 -27.641 -18.531 1 97 173 VAL A C 1
ATOM 1419 O O . VAL A 1 173 ? -13.102 -28.484 -18.312 1 97 173 VAL A O 1
ATOM 1422 N N . HIS A 1 174 ? -11.391 -27.172 -17.625 1 95.88 174 HIS A N 1
ATOM 1423 C CA . HIS A 1 174 ? -11.633 -27.516 -16.234 1 95.88 174 HIS A CA 1
ATOM 1424 C C . HIS A 1 174 ? -13.031 -27.094 -15.797 1 95.88 174 HIS A C 1
ATOM 1426 O O . HIS A 1 174 ? -13.75 -27.891 -15.172 1 95.88 174 HIS A O 1
ATOM 1432 N N . SER A 1 175 ? -13.43 -25.938 -16.172 1 95.94 175 SER A N 1
ATOM 1433 C CA . SER A 1 175 ? -14.727 -25.391 -15.797 1 95.94 175 SER A CA 1
ATOM 1434 C C . SER A 1 175 ? -15.859 -26.141 -16.5 1 95.94 175 SER A C 1
ATOM 1436 O O . SER A 1 175 ? -16.891 -26.422 -15.898 1 95.94 175 SER A O 1
ATOM 1438 N N . ILE A 1 176 ? -15.672 -26.5 -17.703 1 95.31 176 ILE A N 1
ATOM 1439 C CA . ILE A 1 176 ? -16.688 -27.234 -18.469 1 95.31 176 ILE A CA 1
ATOM 1440 C C . ILE A 1 176 ? -16.859 -28.625 -17.859 1 95.31 176 ILE A C 1
ATOM 1442 O O . ILE A 1 176 ? -17.984 -29.109 -17.734 1 95.31 176 ILE A O 1
ATOM 1446 N N . ALA A 1 177 ? -15.805 -29.156 -17.531 1 94.81 177 ALA A N 1
ATOM 1447 C CA . ALA A 1 177 ? -15.859 -30.484 -16.938 1 94.81 177 ALA A CA 1
ATOM 1448 C C . ALA A 1 177 ? -16.609 -30.453 -15.602 1 94.81 177 ALA A C 1
ATOM 1450 O O . ALA A 1 177 ? -17.234 -31.438 -15.219 1 94.81 177 ALA A O 1
ATOM 1451 N N . LYS A 1 178 ? -16.562 -29.344 -14.969 1 93.94 178 LYS A N 1
ATOM 1452 C CA . LYS A 1 178 ? -17.25 -29.188 -13.688 1 93.94 178 LYS A CA 1
ATOM 1453 C C . LYS A 1 178 ? -18.688 -28.75 -13.891 1 93.94 178 LYS A C 1
ATOM 1455 O O . LYS A 1 178 ? -19.469 -28.719 -12.938 1 93.94 178 LYS A O 1
ATOM 1460 N N . GLY A 1 179 ? -19 -28.375 -15.062 1 91.31 179 GLY A N 1
ATOM 1461 C CA . GLY A 1 179 ? -20.375 -28 -15.383 1 91.31 179 GLY A CA 1
ATOM 1462 C C . GLY A 1 179 ? -20.672 -26.547 -15.078 1 91.31 179 GLY A C 1
ATOM 1463 O O . GLY A 1 179 ? -21.797 -26.203 -14.672 1 91.31 179 GLY A O 1
ATOM 1464 N N . LYS A 1 180 ? -19.734 -25.75 -15.242 1 94.06 180 LYS A N 1
ATOM 1465 C CA . LYS A 1 180 ? -20 -24.328 -15 1 94.06 180 LYS A CA 1
ATOM 1466 C C . LYS A 1 180 ? -20.891 -23.734 -16.094 1 94.06 180 LYS A C 1
ATOM 1468 O O . LYS A 1 180 ? -20.547 -23.797 -17.281 1 94.06 180 LYS A O 1
ATOM 1473 N N . ALA A 1 181 ? -21.922 -23.141 -15.633 1 94.75 181 ALA A N 1
ATOM 1474 C CA . ALA A 1 181 ? -22.969 -22.703 -16.547 1 94.75 181 ALA A CA 1
ATOM 1475 C C . ALA A 1 181 ? -22.453 -21.703 -17.562 1 94.75 181 ALA A C 1
ATOM 1477 O O . ALA A 1 181 ? -22.797 -21.766 -18.734 1 94.75 181 ALA A O 1
ATOM 1478 N N . ARG A 1 182 ? -21.641 -20.844 -17.156 1 94.25 182 ARG A N 1
ATOM 1479 C CA . ARG A 1 182 ? -21.141 -19.781 -18.031 1 94.25 182 ARG A CA 1
ATOM 1480 C C . ARG A 1 182 ? -20.328 -20.375 -19.172 1 94.25 182 ARG A C 1
ATOM 1482 O O . ARG A 1 182 ? -20.422 -19.906 -20.312 1 94.25 182 ARG A O 1
ATOM 1489 N N . CYS A 1 183 ? -19.547 -21.359 -18.891 1 96.38 183 CYS A N 1
ATOM 1490 C CA . CYS A 1 183 ? -18.734 -22 -19.922 1 96.38 183 CYS A CA 1
ATOM 1491 C C . CYS A 1 183 ? -19.594 -22.812 -20.875 1 96.38 183 CYS A C 1
ATOM 1493 O O . CYS A 1 183 ? -19.297 -22.906 -22.062 1 96.38 183 CYS A O 1
ATOM 1495 N N . VAL A 1 184 ? -20.641 -23.375 -20.297 1 96.12 184 VAL A N 1
ATOM 1496 C CA . VAL A 1 184 ? -21.594 -24.094 -21.141 1 96.12 184 VAL A CA 1
ATOM 1497 C C . VAL A 1 184 ? -22.266 -23.125 -22.109 1 96.12 184 VAL A C 1
ATOM 1499 O O . VAL A 1 184 ? -22.406 -23.406 -23.297 1 96.12 184 VAL A O 1
ATOM 1502 N N . GLU A 1 185 ? -22.594 -21.984 -21.578 1 95.62 185 GLU A N 1
ATOM 1503 C CA . GLU A 1 185 ? -23.234 -20.969 -22.391 1 95.62 185 GLU A CA 1
ATOM 1504 C C . GLU A 1 185 ? -22.312 -20.484 -23.516 1 95.62 185 GLU A C 1
ATOM 1506 O O . GLU A 1 185 ? -22.75 -20.203 -24.625 1 95.62 185 GLU A O 1
ATOM 1511 N N . VAL A 1 186 ? -21.078 -20.453 -23.234 1 96.75 186 VAL A N 1
ATOM 1512 C CA . VAL A 1 186 ? -20.078 -20 -24.188 1 96.75 186 VAL A CA 1
ATOM 1513 C C . VAL A 1 186 ? -19.906 -21.047 -25.297 1 96.75 186 VAL A C 1
ATOM 1515 O O . VAL A 1 186 ? -19.938 -20.719 -26.484 1 96.75 186 VAL A O 1
ATOM 1518 N N . LEU A 1 187 ? -19.766 -22.266 -24.906 1 96.62 187 LEU A N 1
ATOM 1519 C CA . LEU A 1 187 ? -19.516 -23.328 -25.859 1 96.62 187 LEU A CA 1
ATOM 1520 C C . LEU A 1 187 ? -20.719 -23.531 -26.781 1 96.62 187 LEU A C 1
ATOM 1522 O O . LEU A 1 187 ? -20.547 -23.766 -27.984 1 96.62 187 LEU A O 1
ATOM 1526 N N . TYR A 1 188 ? -21.875 -23.328 -26.266 1 95.81 188 TYR A N 1
ATOM 1527 C CA . TYR A 1 188 ? -23.062 -23.625 -27.047 1 95.81 188 TYR A CA 1
ATOM 1528 C C . TYR A 1 188 ? -23.828 -22.344 -27.375 1 95.81 188 TYR A C 1
ATOM 1530 O O . TYR A 1 188 ? -25.062 -22.359 -27.469 1 95.81 188 TYR A O 1
ATOM 1538 N N . CYS A 1 189 ? -23.172 -21.312 -27.484 1 94.38 189 CYS A N 1
ATOM 1539 C CA . CYS A 1 189 ? -23.75 -20.016 -27.828 1 94.38 189 CYS A CA 1
ATOM 1540 C C . CYS A 1 189 ? -24.281 -20.016 -29.266 1 94.38 189 CYS A C 1
ATOM 1542 O O . CYS A 1 189 ? -23.906 -20.875 -30.062 1 94.38 189 CYS A O 1
ATOM 1544 N N . PRO A 1 190 ? -25.188 -19.094 -29.547 1 92.19 190 PRO A N 1
ATOM 1545 C CA . PRO A 1 190 ? -25.641 -18.969 -30.938 1 92.19 190 PRO A CA 1
ATOM 1546 C C . PRO A 1 190 ? -24.578 -18.375 -31.844 1 92.19 190 PRO A C 1
ATOM 1548 O O . PRO A 1 190 ? -23.641 -17.734 -31.375 1 92.19 190 PRO A O 1
ATOM 1551 N N . ASP A 1 191 ? -24.703 -18.547 -33.125 1 91.69 191 ASP A N 1
ATOM 1552 C CA . ASP A 1 191 ? -23.734 -18.078 -34.125 1 91.69 191 ASP A CA 1
ATOM 1553 C C . ASP A 1 191 ? -23.594 -16.562 -34.062 1 91.69 191 ASP A C 1
ATOM 1555 O O . ASP A 1 191 ? -22.516 -16.016 -34.312 1 91.69 191 ASP A O 1
ATOM 1559 N N . SER A 1 192 ? -24.672 -15.969 -33.75 1 91.44 192 SER A N 1
ATOM 1560 C CA . SER A 1 192 ? -24.672 -14.508 -33.719 1 91.44 192 SER A CA 1
ATOM 1561 C C . SER A 1 192 ? -23.766 -13.977 -32.594 1 91.44 192 SER A C 1
ATOM 1563 O O . SER A 1 192 ? -23.281 -12.852 -32.656 1 91.44 192 SER A O 1
ATOM 1565 N N . ALA A 1 193 ? -23.594 -14.758 -31.578 1 95 193 ALA A N 1
ATOM 1566 C CA . ALA A 1 193 ? -22.812 -14.336 -30.422 1 95 193 ALA A CA 1
ATOM 1567 C C . ALA A 1 193 ? -21.328 -14.648 -30.641 1 95 193 ALA A C 1
ATOM 1569 O O . ALA A 1 193 ? -20.469 -14.125 -29.922 1 95 193 ALA A O 1
ATOM 1570 N N . GLN A 1 194 ? -21.047 -15.492 -31.578 1 96 194 GLN A N 1
ATOM 1571 C CA . GLN A 1 194 ? -19.688 -15.961 -31.828 1 96 194 GLN A CA 1
ATOM 1572 C C . GLN A 1 194 ? -18.891 -14.945 -32.656 1 96 194 GLN A C 1
ATOM 1574 O O . GLN A 1 194 ? -19.188 -14.742 -33.844 1 96 194 GLN A O 1
ATOM 1579 N N . LEU A 1 195 ? -17.938 -14.375 -32.094 1 97.12 195 LEU A N 1
ATOM 1580 C CA . LEU A 1 195 ? -17.141 -13.359 -32.781 1 97.12 195 LEU A CA 1
ATOM 1581 C C . LEU A 1 195 ? -15.922 -13.984 -33.438 1 97.12 195 LEU A C 1
ATOM 1583 O O . LEU A 1 195 ? -15.602 -13.656 -34.594 1 97.12 195 LEU A O 1
ATOM 1587 N N . ILE A 1 196 ? -15.227 -14.797 -32.688 1 97.31 196 ILE A N 1
ATOM 1588 C CA . ILE A 1 196 ? -14.086 -15.555 -33.188 1 97.31 196 ILE A CA 1
ATOM 1589 C C . ILE A 1 196 ? -14.266 -17.031 -32.844 1 97.31 196 ILE A C 1
ATOM 1591 O O . ILE A 1 196 ? -14.68 -17.391 -31.75 1 97.31 196 ILE A O 1
ATOM 1595 N N . GLN A 1 197 ? -13.984 -17.875 -33.781 1 96.25 197 GLN A N 1
ATOM 1596 C CA . GLN A 1 197 ? -14.07 -19.328 -33.594 1 96.25 197 GLN A CA 1
ATOM 1597 C C . GLN A 1 197 ? -13.055 -20.047 -34.469 1 96.25 197 GLN A C 1
ATOM 1599 O O . GLN A 1 197 ? -13.164 -20.031 -35.719 1 96.25 197 GLN A O 1
ATOM 1604 N N . LYS A 1 198 ? -12.141 -20.703 -33.906 1 96.38 198 LYS A N 1
ATOM 1605 C CA . LYS A 1 198 ? -11.18 -21.516 -34.625 1 96.38 198 LYS A CA 1
ATOM 1606 C C . LYS A 1 198 ? -11.758 -22.906 -34.938 1 96.38 198 LYS A C 1
ATOM 1608 O O . LYS A 1 198 ? -12.758 -23.312 -34.344 1 96.38 198 LYS A O 1
ATOM 1613 N N . ASP A 1 199 ? -11.141 -23.547 -35.812 1 95.5 199 ASP A N 1
ATOM 1614 C CA . ASP A 1 199 ? -11.617 -24.875 -36.219 1 95.5 199 ASP A CA 1
ATOM 1615 C C . ASP A 1 199 ? -11.57 -25.859 -35.062 1 95.5 199 ASP A C 1
ATOM 1617 O O . ASP A 1 199 ? -12.469 -26.688 -34.938 1 95.5 199 ASP A O 1
ATOM 1621 N N . GLN A 1 200 ? -10.586 -25.766 -34.312 1 95.38 200 GLN A N 1
ATOM 1622 C CA . GLN A 1 200 ? -10.469 -26.625 -33.156 1 95.38 200 GLN A CA 1
ATOM 1623 C C . GLN A 1 200 ? -11.656 -26.453 -32.188 1 95.38 200 GLN A C 1
ATOM 1625 O O . GLN A 1 200 ? -12.133 -27.422 -31.609 1 95.38 200 GLN A O 1
ATOM 1630 N N . TRP A 1 201 ? -12.086 -25.266 -32.125 1 96.12 201 TRP A N 1
ATOM 1631 C CA . TRP A 1 201 ? -13.211 -24.969 -31.234 1 96.12 201 TRP A CA 1
ATOM 1632 C C . TRP A 1 201 ? -14.492 -25.594 -31.75 1 96.12 201 TRP A C 1
ATOM 1634 O O . TRP A 1 201 ? -15.273 -26.172 -30.984 1 96.12 201 TRP A O 1
ATOM 1644 N N . LYS A 1 202 ? -14.625 -25.531 -33.031 1 95.12 202 LYS A N 1
ATOM 1645 C CA . LYS A 1 202 ? -15.766 -26.172 -33.656 1 95.12 202 LYS A CA 1
ATOM 1646 C C . LYS A 1 202 ? -15.766 -27.672 -33.406 1 95.12 202 LYS A C 1
ATOM 1648 O O . LYS A 1 202 ? -16.828 -28.281 -33.188 1 95.12 202 LYS A O 1
ATOM 1653 N N . GLN A 1 203 ? -14.672 -28.141 -33.438 1 95.62 203 GLN A N 1
ATOM 1654 C CA . GLN A 1 203 ? -14.516 -29.562 -33.219 1 95.62 203 GLN A CA 1
ATOM 1655 C C . GLN A 1 203 ? -14.961 -29.953 -31.797 1 95.62 203 GLN A C 1
ATOM 1657 O O . GLN A 1 203 ? -15.617 -30.969 -31.609 1 95.62 203 GLN A O 1
ATOM 1662 N N . LEU A 1 204 ? -14.578 -29.188 -30.875 1 96.06 204 LEU A N 1
ATOM 1663 C CA . LEU A 1 204 ? -14.977 -29.469 -29.5 1 96.06 204 LEU A CA 1
ATOM 1664 C C . LEU A 1 204 ? -16.5 -29.469 -29.359 1 96.06 204 LEU A C 1
ATOM 1666 O O . LEU A 1 204 ? -17.078 -30.359 -28.75 1 96.06 204 LEU A O 1
ATOM 1670 N N . LYS A 1 205 ? -17.047 -28.453 -29.906 1 93.12 205 LYS A N 1
ATOM 1671 C CA . LYS A 1 205 ? -18.5 -28.312 -29.875 1 93.12 205 LYS A CA 1
ATOM 1672 C C . LYS A 1 205 ? -19.188 -29.547 -30.469 1 93.12 205 LYS A C 1
ATOM 1674 O O . LYS A 1 205 ? -20.203 -30.016 -29.938 1 93.12 205 LYS A O 1
ATOM 1679 N N . SER A 1 206 ? -18.609 -30.016 -31.5 1 93.44 206 SER A N 1
ATOM 1680 C CA . SER A 1 206 ? -19.172 -31.156 -32.188 1 93.44 206 SER A CA 1
ATOM 1681 C C . SER A 1 206 ? -18.969 -32.438 -31.391 1 93.44 206 SER A C 1
ATOM 1683 O O . SER A 1 206 ? -19.859 -33.281 -31.312 1 93.44 206 SER A O 1
ATOM 1685 N N . GLN A 1 207 ? -17.875 -32.594 -30.812 1 94.5 207 GLN A N 1
ATOM 1686 C CA . GLN A 1 207 ? -17.516 -33.812 -30.094 1 94.5 207 GLN A CA 1
ATOM 1687 C C . GLN A 1 207 ? -18.219 -33.875 -28.734 1 94.5 207 GLN A C 1
ATOM 1689 O O . GLN A 1 207 ? -18.484 -34.969 -28.219 1 94.5 207 GLN A O 1
ATOM 1694 N N . LEU A 1 208 ? -18.438 -32.781 -28.25 1 94.44 208 LEU A N 1
ATOM 1695 C CA . LEU A 1 208 ? -19.062 -32.688 -26.922 1 94.44 208 LEU A CA 1
ATOM 1696 C C . LEU A 1 208 ? -20.5 -32.188 -27.047 1 94.44 208 LEU A C 1
ATOM 1698 O O . LEU A 1 208 ? -20.781 -31 -26.844 1 94.44 208 LEU A O 1
ATOM 1702 N N . ASN A 1 209 ? -21.344 -33.125 -27.234 1 93.12 209 ASN A N 1
ATOM 1703 C CA . ASN A 1 209 ? -22.75 -32.75 -27.312 1 93.12 209 ASN A CA 1
ATOM 1704 C C . ASN A 1 209 ? -23.219 -32.094 -26.031 1 93.12 209 ASN A C 1
ATOM 1706 O O . ASN A 1 209 ? -22.828 -32.5 -24.938 1 93.12 209 ASN A O 1
ATOM 1710 N N . TYR A 1 210 ? -24.188 -31.141 -26.188 1 94.56 210 TYR A N 1
ATOM 1711 C CA . TYR A 1 210 ? -24.594 -30.375 -25.016 1 94.56 210 TYR A CA 1
ATOM 1712 C C . TYR A 1 210 ? -25.219 -31.297 -23.953 1 94.56 210 TYR A C 1
ATOM 1714 O O . TYR A 1 210 ? -25.109 -31.031 -22.75 1 94.56 210 TYR A O 1
ATOM 1722 N N . THR A 1 211 ? -25.812 -32.344 -24.344 1 94.31 211 THR A N 1
ATOM 1723 C CA . THR A 1 211 ? -26.484 -33.25 -23.406 1 94.31 211 THR A CA 1
ATOM 1724 C C . THR A 1 211 ? -25.469 -33.906 -22.484 1 94.31 211 THR A C 1
ATOM 1726 O O . THR A 1 211 ? -25.781 -34.188 -21.312 1 94.31 211 THR A O 1
ATOM 1729 N N . LYS A 1 212 ? -24.312 -34.125 -22.984 1 95.06 212 LYS A N 1
ATOM 1730 C CA . LYS A 1 212 ? -23.281 -34.75 -22.188 1 95.06 212 LYS A CA 1
ATOM 1731 C C . LYS A 1 212 ? -22.812 -33.844 -21.062 1 95.06 212 LYS A C 1
ATOM 1733 O O . LYS A 1 212 ? -22.484 -34.312 -19.969 1 95.06 212 LYS A O 1
ATOM 1738 N N . VAL A 1 213 ? -22.828 -32.594 -21.312 1 95.94 213 VAL A N 1
ATOM 1739 C CA . VAL A 1 213 ? -22.281 -31.625 -20.359 1 95.94 213 VAL A CA 1
ATOM 1740 C C . VAL A 1 213 ? -23.391 -31.172 -19.391 1 95.94 213 VAL A C 1
ATOM 1742 O O . VAL A 1 213 ? -23.156 -31.047 -18.188 1 95.94 213 VAL A O 1
ATOM 1745 N N . THR A 1 214 ? -24.594 -30.938 -19.906 1 96.12 214 THR A N 1
ATOM 1746 C CA . THR A 1 214 ? -25.672 -30.406 -19.094 1 96.12 214 THR A CA 1
ATOM 1747 C C . THR A 1 214 ? -26.219 -31.469 -18.141 1 96.12 214 THR A C 1
ATOM 1749 O O . THR A 1 214 ? -26.875 -31.156 -17.141 1 96.12 214 THR A O 1
ATOM 1752 N N . LYS A 1 215 ? -25.984 -32.719 -18.453 1 96.12 215 LYS A N 1
ATOM 1753 C CA . LYS A 1 215 ? -26.469 -33.781 -17.578 1 96.12 215 LYS A CA 1
ATOM 1754 C C . LYS A 1 215 ? -25.375 -34.25 -16.625 1 96.12 215 LYS A C 1
ATOM 1756 O O . LYS A 1 215 ? -25.5 -35.312 -16.016 1 96.12 215 LYS A O 1
ATOM 1761 N N . LEU A 1 216 ? -24.344 -33.594 -16.578 1 96 216 LEU A N 1
ATOM 1762 C CA . LEU A 1 216 ? -23.359 -33.844 -15.531 1 96 216 LEU A CA 1
ATOM 1763 C C . LEU A 1 216 ? -23.922 -33.469 -14.164 1 96 216 LEU A C 1
ATOM 1765 O O . LEU A 1 216 ? -24.625 -32.438 -14.031 1 96 216 LEU A O 1
ATOM 1769 N N . ARG A 1 217 ? -23.641 -34.219 -13.172 1 95.25 217 ARG A N 1
ATOM 1770 C CA . ARG A 1 217 ? -24.109 -33.938 -11.812 1 95.25 217 ARG A CA 1
ATOM 1771 C C . ARG A 1 217 ? -23.641 -32.562 -11.344 1 95.25 217 ARG A C 1
ATOM 1773 O O . ARG A 1 217 ? -24.391 -31.828 -10.703 1 95.25 217 ARG A O 1
ATOM 1780 N N . GLY A 1 218 ? -22.453 -32.281 -11.664 1 94.94 218 GLY A N 1
ATOM 1781 C CA . GLY A 1 218 ? -21.906 -30.984 -11.266 1 94.94 218 GLY A CA 1
ATOM 1782 C C . GLY A 1 218 ? -22.672 -29.812 -11.844 1 94.94 218 GLY A C 1
ATOM 1783 O O . GLY A 1 218 ? -22.891 -28.812 -11.164 1 94.94 218 GLY A O 1
ATOM 1784 N N . TYR A 1 219 ? -23.078 -29.891 -13.047 1 96.12 219 TYR A N 1
ATOM 1785 C CA . TYR A 1 219 ? -23.844 -28.844 -13.711 1 96.12 219 TYR A CA 1
ATOM 1786 C C . TYR A 1 219 ? -25.203 -28.656 -13.039 1 96.12 219 TYR A C 1
ATOM 1788 O O . TYR A 1 219 ? -25.609 -27.531 -12.727 1 96.12 219 TYR A O 1
ATOM 1796 N N . VAL A 1 220 ? -25.812 -29.734 -12.797 1 96.12 220 VAL A N 1
ATOM 1797 C CA . VAL A 1 220 ? -27.156 -29.734 -12.227 1 96.12 220 VAL A CA 1
ATOM 1798 C C . VAL A 1 220 ? -27.109 -29.156 -10.812 1 96.12 220 VAL A C 1
ATOM 1800 O O . VAL A 1 220 ? -27.891 -28.25 -10.477 1 96.12 220 VAL A O 1
ATOM 1803 N N . GLU A 1 221 ? -26.203 -29.594 -10.086 1 94.56 221 GLU A N 1
ATOM 1804 C CA . GLU A 1 221 ? -26.094 -29.125 -8.711 1 94.56 221 GLU A CA 1
ATOM 1805 C C . GLU A 1 221 ? -25.688 -27.672 -8.641 1 94.56 221 GLU A C 1
ATOM 1807 O O . GLU A 1 221 ? -26.125 -26.922 -7.762 1 94.56 221 GLU A O 1
ATOM 1812 N N . ALA A 1 222 ? -24.859 -27.312 -9.516 1 93.88 222 ALA A N 1
ATOM 1813 C CA . ALA A 1 222 ? -24.406 -25.922 -9.539 1 93.88 222 ALA A CA 1
ATOM 1814 C C . ALA A 1 222 ? -25.562 -24.984 -9.891 1 93.88 222 ALA A C 1
ATOM 1816 O O . ALA A 1 222 ? -25.766 -23.969 -9.219 1 93.88 222 ALA A O 1
ATOM 1817 N N . CYS A 1 223 ? -26.281 -25.297 -10.914 1 95.25 223 CYS A N 1
ATOM 1818 C CA . CYS A 1 223 ? -27.422 -24.484 -11.312 1 95.25 223 CYS A CA 1
ATOM 1819 C C . CYS A 1 223 ? -28.469 -24.438 -10.211 1 95.25 223 CYS A C 1
ATOM 1821 O O . CYS A 1 223 ? -29 -23.375 -9.898 1 95.25 223 CYS A O 1
ATOM 1823 N N . LYS A 1 224 ? -28.688 -25.547 -9.641 1 93.25 224 LYS A N 1
ATOM 1824 C CA . LYS A 1 224 ? -29.672 -25.641 -8.562 1 93.25 224 LYS A CA 1
ATOM 1825 C C . LYS A 1 224 ? -29.266 -24.797 -7.363 1 93.25 224 LYS A C 1
ATOM 1827 O O . LYS A 1 224 ? -30.078 -24.016 -6.848 1 93.25 224 LYS A O 1
ATOM 1832 N N . GLY A 1 225 ? -28.078 -24.969 -7 1 91.69 225 GLY A N 1
ATOM 1833 C CA . GLY A 1 225 ? -27.594 -24.266 -5.824 1 91.69 225 GLY A CA 1
ATOM 1834 C C . GLY A 1 225 ? -27.469 -22.781 -6.035 1 91.69 225 GLY A C 1
ATOM 1835 O O . GLY A 1 225 ? -27.953 -21.984 -5.223 1 91.69 225 GLY A O 1
ATOM 1836 N N . GLN A 1 226 ? -26.906 -22.375 -7.125 1 92.06 226 GLN A N 1
ATOM 1837 C CA . GLN A 1 226 ? -26.594 -20.984 -7.371 1 92.06 226 GLN A CA 1
ATOM 1838 C C . GLN A 1 226 ? -27.844 -20.172 -7.691 1 92.06 226 GLN A C 1
ATOM 1840 O O . GLN A 1 226 ? -27.875 -18.953 -7.5 1 92.06 226 GLN A O 1
ATOM 1845 N N . SER A 1 227 ? -28.844 -20.781 -8.172 1 93.44 227 SER A N 1
ATOM 1846 C CA . SER A 1 227 ? -30.078 -20.078 -8.523 1 93.44 227 SER A CA 1
ATOM 1847 C C . SER A 1 227 ? -30.719 -19.453 -7.293 1 93.44 227 SER A C 1
ATOM 1849 O O . SER A 1 227 ? -31.328 -18.391 -7.383 1 93.44 227 SER A O 1
ATOM 1851 N N . ILE A 1 228 ? -30.5 -20.016 -6.176 1 91.25 228 ILE A N 1
ATOM 1852 C CA . ILE A 1 228 ? -31.172 -19.516 -4.984 1 91.25 228 ILE A CA 1
ATOM 1853 C C . ILE A 1 228 ? -30.141 -18.906 -4.031 1 91.25 228 ILE A C 1
ATOM 1855 O O . ILE A 1 228 ? -30.391 -17.859 -3.434 1 91.25 228 ILE A O 1
ATOM 1859 N N . SER A 1 229 ? -29.062 -19.5 -3.928 1 87 229 SER A N 1
ATOM 1860 C CA . SER A 1 229 ? -28.078 -19.078 -2.945 1 87 229 SER A CA 1
ATOM 1861 C C . SER A 1 229 ? -27.5 -17.703 -3.307 1 87 229 SER A C 1
ATOM 1863 O O . SER A 1 229 ? -26.938 -17.016 -2.453 1 87 229 SER A O 1
ATOM 1865 N N . GLY A 1 230 ? -27.609 -17.359 -4.457 1 84.75 230 GLY A N 1
ATOM 1866 C CA . GLY A 1 230 ? -27.109 -16.047 -4.875 1 84.75 230 GLY A CA 1
ATOM 1867 C C . GLY A 1 230 ? -27.953 -14.898 -4.344 1 84.75 230 GLY A C 1
ATOM 1868 O O . GLY A 1 230 ? -27.453 -13.773 -4.215 1 84.75 230 GLY A O 1
ATOM 1869 N N . ILE A 1 231 ? -29.156 -15.188 -4.047 1 88.81 231 ILE A N 1
ATOM 1870 C CA . ILE A 1 231 ? -30.047 -14.094 -3.672 1 88.81 231 ILE A CA 1
ATOM 1871 C C . ILE A 1 231 ? -30.828 -14.469 -2.416 1 88.81 231 ILE A C 1
ATOM 1873 O O . ILE A 1 231 ? -31.641 -13.688 -1.929 1 88.81 231 ILE A O 1
ATOM 1877 N N . GLY A 1 232 ? -30.641 -15.531 -1.957 1 87.25 232 GLY A N 1
ATOM 1878 C CA . GLY A 1 232 ? -31.359 -16 -0.786 1 87.25 232 GLY A CA 1
ATOM 1879 C C . GLY A 1 232 ? -30.453 -16.609 0.269 1 87.25 232 GLY A C 1
ATOM 1880 O O . GLY A 1 232 ? -29.375 -17.109 -0.047 1 87.25 232 GLY A O 1
ATOM 1881 N N . LYS A 1 233 ? -30.906 -16.484 1.498 1 85.31 233 LYS A N 1
ATOM 1882 C CA . LYS A 1 233 ? -30.234 -17.125 2.625 1 85.31 233 LYS A CA 1
ATOM 1883 C C . LYS A 1 233 ? -31.172 -18.094 3.348 1 85.31 233 LYS A C 1
ATOM 1885 O O . LYS A 1 233 ? -32.344 -17.781 3.547 1 85.31 233 LYS A O 1
ATOM 1890 N N . LYS A 1 234 ? -30.562 -19.266 3.646 1 79.56 234 LYS A N 1
ATOM 1891 C CA . LYS A 1 234 ? -31.359 -20.266 4.344 1 79.56 234 LYS A CA 1
ATOM 1892 C C . LYS A 1 234 ? -31.484 -19.938 5.828 1 79.56 234 LYS A C 1
ATOM 1894 O O . LYS A 1 234 ? -30.484 -19.688 6.5 1 79.56 234 LYS A O 1
ATOM 1899 N N . GLY A 1 235 ? -32.688 -19.812 6.219 1 71.19 235 GLY A N 1
ATOM 1900 C CA . GLY A 1 235 ? -32.938 -19.547 7.629 1 71.19 235 GLY A CA 1
ATOM 1901 C C . GLY A 1 235 ? -32.781 -20.781 8.5 1 71.19 235 GLY A C 1
ATOM 1902 O O . GLY A 1 235 ? -32.531 -21.875 7.992 1 71.19 235 GLY A O 1
ATOM 1903 N N . LYS A 1 236 ? -33.031 -20.688 9.836 1 73.94 236 LYS A N 1
ATOM 1904 C CA . LYS A 1 236 ? -32.969 -21.766 10.82 1 73.94 236 LYS A CA 1
ATOM 1905 C C . LYS A 1 236 ? -34.062 -22.797 10.609 1 73.94 236 LYS A C 1
ATOM 1907 O O . LYS A 1 236 ? -33.906 -23.969 10.93 1 73.94 236 LYS A O 1
ATOM 1912 N N . ASP A 1 237 ? -35.062 -22.312 9.977 1 71.44 237 ASP A N 1
ATOM 1913 C CA . ASP A 1 237 ? -36.219 -23.188 9.719 1 71.44 237 ASP A CA 1
ATOM 1914 C C . ASP A 1 237 ? -36.031 -23.938 8.398 1 71.44 237 ASP A C 1
ATOM 1916 O O . ASP A 1 237 ? -36.906 -24.703 7.988 1 71.44 237 ASP A O 1
ATOM 1920 N N . GLY A 1 238 ? -35.031 -23.641 7.672 1 76.25 238 GLY A N 1
ATOM 1921 C CA . GLY A 1 238 ? -34.75 -24.312 6.414 1 76.25 238 GLY A CA 1
ATOM 1922 C C . GLY A 1 238 ? -35.344 -23.594 5.207 1 76.25 238 GLY A C 1
ATOM 1923 O O . GLY A 1 238 ? -35.094 -24 4.066 1 76.25 238 GLY A O 1
ATOM 1924 N N . LYS A 1 239 ? -36.062 -22.547 5.465 1 78.69 239 LYS A N 1
ATOM 1925 C CA . LYS A 1 239 ? -36.656 -21.797 4.375 1 78.69 239 LYS A CA 1
ATOM 1926 C C . LYS A 1 239 ? -35.75 -20.672 3.891 1 78.69 239 LYS A C 1
ATOM 1928 O O . LYS A 1 239 ? -35.031 -20.062 4.688 1 78.69 239 LYS A O 1
ATOM 1933 N N . PHE A 1 240 ? -35.812 -20.594 2.523 1 85 240 PHE A N 1
ATOM 1934 C CA . PHE A 1 240 ? -35 -19.531 1.945 1 85 240 PHE A CA 1
ATOM 1935 C C . PHE A 1 240 ? -35.688 -18.188 2.066 1 85 240 PHE A C 1
ATOM 1937 O O . PHE A 1 240 ? -36.906 -18.094 1.901 1 85 240 PHE A O 1
ATOM 1944 N N . ARG A 1 241 ? -34.844 -17.266 2.414 1 82.94 241 ARG A N 1
ATOM 1945 C CA . ARG A 1 241 ? -35.344 -15.883 2.479 1 82.94 241 ARG A CA 1
ATOM 1946 C C . ARG A 1 241 ? -34.531 -14.969 1.578 1 82.94 241 ARG A C 1
ATOM 1948 O O . ARG A 1 241 ? -33.312 -15.156 1.435 1 82.94 241 ARG A O 1
ATOM 1955 N N . LEU A 1 242 ? -35.188 -14.117 1.046 1 88.06 242 LEU A N 1
ATOM 1956 C CA . LEU A 1 242 ? -34.594 -13.188 0.109 1 88.06 242 LEU A CA 1
ATOM 1957 C C . LEU A 1 242 ? -33.594 -12.273 0.825 1 88.06 242 LEU A C 1
ATOM 1959 O O . LEU A 1 242 ? -33.875 -11.773 1.915 1 88.06 242 LEU A O 1
ATOM 1963 N N . VAL A 1 243 ? -32.438 -12.148 0.193 1 85.62 243 VAL A N 1
ATOM 1964 C CA . VAL A 1 243 ? -31.469 -11.18 0.682 1 85.62 243 VAL A CA 1
ATOM 1965 C C . VAL A 1 243 ? -31.844 -9.773 0.224 1 85.62 243 VAL A C 1
ATOM 1967 O O . VAL A 1 243 ? -32.062 -9.547 -0.966 1 85.62 243 VAL A O 1
ATOM 1970 N N . GLU A 1 244 ? -31.781 -8.898 1.07 1 73.19 244 GLU A N 1
ATOM 1971 C CA . GLU A 1 244 ? -32.312 -7.559 0.825 1 73.19 244 GLU A CA 1
ATOM 1972 C C . GLU A 1 244 ? -31.453 -6.82 -0.21 1 73.19 244 GLU A C 1
ATOM 1974 O O . GLU A 1 244 ? -31.984 -6.043 -1.011 1 73.19 244 GLU A O 1
ATOM 1979 N N . SER A 1 245 ? -30.281 -7.137 -0.237 1 77.19 245 SER A N 1
ATOM 1980 C CA . SER A 1 245 ? -29.375 -6.402 -1.117 1 77.19 245 SER A CA 1
ATOM 1981 C C . SER A 1 245 ? -29.375 -6.992 -2.523 1 77.19 245 SER A C 1
ATOM 1983 O O . SER A 1 245 ? -28.609 -6.559 -3.383 1 77.19 245 SER A O 1
ATOM 1985 N N . THR A 1 246 ? -30.328 -7.84 -2.801 1 87.5 246 THR A N 1
ATOM 1986 C CA . THR A 1 246 ? -30.359 -8.5 -4.102 1 87.5 246 THR A CA 1
ATOM 1987 C C . THR A 1 246 ? -30.688 -7.5 -5.207 1 87.5 246 THR A C 1
ATOM 1989 O O . THR A 1 246 ? -31.625 -6.707 -5.082 1 87.5 246 THR A O 1
ATOM 1992 N N . THR A 1 247 ? -29.891 -7.543 -6.254 1 86.75 247 THR A N 1
ATOM 1993 C CA . THR A 1 247 ? -30.062 -6.625 -7.371 1 86.75 247 THR A CA 1
ATOM 1994 C C . THR A 1 247 ? -30.953 -7.242 -8.445 1 86.75 247 THR A C 1
ATOM 1996 O O . THR A 1 247 ? -31.188 -8.453 -8.438 1 86.75 247 THR A O 1
ATOM 1999 N N . PHE A 1 248 ? -31.453 -6.402 -9.297 1 88.38 248 PHE A N 1
ATOM 2000 C CA . PHE A 1 248 ? -32.25 -6.832 -10.43 1 88.38 248 PHE A CA 1
ATOM 2001 C C . PHE A 1 248 ? -31.484 -7.828 -11.289 1 88.38 248 PHE A C 1
ATOM 2003 O O . PHE A 1 248 ? -32.031 -8.859 -11.695 1 88.38 248 PHE A O 1
ATOM 2010 N N . HIS A 1 249 ? -30.312 -7.543 -11.469 1 90.56 249 HIS A N 1
ATOM 2011 C CA . HIS A 1 249 ? -29.469 -8.398 -12.297 1 90.56 249 HIS A CA 1
ATOM 2012 C C . HIS A 1 249 ? -29.297 -9.781 -11.672 1 90.56 249 HIS A C 1
ATOM 2014 O O . HIS A 1 249 ? -29.297 -10.789 -12.383 1 90.56 249 HIS A O 1
ATOM 2020 N N . GLN A 1 250 ? -29.234 -9.805 -10.461 1 93.31 250 GLN A N 1
ATOM 2021 C CA . GLN A 1 250 ? -29.078 -11.07 -9.758 1 93.31 250 GLN A CA 1
ATOM 2022 C C . GLN A 1 250 ? -30.328 -11.93 -9.891 1 93.31 250 GLN A C 1
ATOM 2024 O O . GLN A 1 250 ? -30.25 -13.156 -9.992 1 93.31 250 GLN A O 1
ATOM 2029 N N . PHE A 1 251 ? -31.453 -11.305 -9.883 1 93.75 251 PHE A N 1
ATOM 2030 C CA . PHE A 1 251 ? -32.688 -12.023 -10.125 1 93.75 251 PHE A CA 1
ATOM 2031 C C . PHE A 1 251 ? -32.688 -12.664 -11.516 1 93.75 251 PHE A C 1
ATOM 2033 O O . PHE A 1 251 ? -33.031 -13.836 -11.664 1 93.75 251 PHE A O 1
ATOM 2040 N N . CYS A 1 252 ? -32.25 -11.859 -12.398 1 93.88 252 CYS A N 1
ATOM 2041 C CA . CYS A 1 252 ? -32.219 -12.375 -13.766 1 93.88 252 CYS A CA 1
ATOM 2042 C C . CYS A 1 252 ? -31.266 -13.555 -13.875 1 93.88 252 CYS A C 1
ATOM 2044 O O . CYS A 1 252 ? -31.578 -14.555 -14.531 1 93.88 252 CYS A O 1
ATOM 2046 N N . ASP A 1 253 ? -30.188 -13.453 -13.234 1 94.44 253 ASP A N 1
ATOM 2047 C CA . ASP A 1 253 ? -29.219 -14.539 -13.227 1 94.44 253 ASP A CA 1
ATOM 2048 C C . ASP A 1 253 ? -29.797 -15.797 -12.602 1 94.44 253 ASP A C 1
ATOM 2050 O O . ASP A 1 253 ? -29.562 -16.906 -13.086 1 94.44 253 ASP A O 1
ATOM 2054 N N . SER A 1 254 ? -30.516 -15.617 -11.555 1 95.94 254 SER A N 1
ATOM 2055 C CA . SER A 1 254 ? -31.141 -16.75 -10.875 1 95.94 254 SER A CA 1
ATOM 2056 C C . SER A 1 254 ? -32.188 -17.422 -11.766 1 95.94 254 SER A C 1
ATOM 2058 O O . SER A 1 254 ? -32.219 -18.656 -11.852 1 95.94 254 SER A O 1
ATOM 2060 N N . PHE A 1 255 ? -32.969 -16.625 -12.414 1 95.75 255 PHE A N 1
ATOM 2061 C CA . PHE A 1 255 ? -33.938 -17.188 -13.32 1 95.75 255 PHE A CA 1
ATOM 2062 C C . PHE A 1 255 ? -33.281 -17.875 -14.5 1 95.75 255 PHE A C 1
ATOM 2064 O O . PHE A 1 255 ? -33.75 -18.906 -14.984 1 95.75 255 PHE A O 1
ATOM 2071 N N . ARG A 1 256 ? -32.219 -17.297 -14.953 1 95.06 256 ARG A N 1
ATOM 2072 C CA . ARG A 1 256 ? -31.453 -17.906 -16.016 1 95.06 256 ARG A CA 1
ATOM 2073 C C . ARG A 1 256 ? -30.953 -19.281 -15.609 1 95.06 256 ARG A C 1
ATOM 2075 O O . ARG A 1 256 ? -31.109 -20.266 -16.359 1 95.06 256 ARG A O 1
ATOM 2082 N N . LEU A 1 257 ? -30.391 -19.406 -14.461 1 96.12 257 LEU A N 1
ATOM 2083 C CA . LEU A 1 257 ? -29.875 -20.688 -13.953 1 96.12 257 LEU A CA 1
ATOM 2084 C C . LEU A 1 257 ? -31 -21.703 -13.789 1 96.12 257 LEU A C 1
ATOM 2086 O O . LEU A 1 257 ? -30.828 -22.875 -14.086 1 96.12 257 LEU A O 1
ATOM 2090 N N . MET A 1 258 ? -32.125 -21.219 -13.328 1 95.31 258 MET A N 1
ATOM 2091 C CA . MET A 1 258 ? -33.281 -22.109 -13.188 1 95.31 258 MET A CA 1
ATOM 2092 C C . MET A 1 258 ? -33.75 -22.594 -14.547 1 95.31 258 MET A C 1
ATOM 2094 O O . MET A 1 258 ? -34.188 -23.75 -14.68 1 95.31 258 MET A O 1
ATOM 2098 N N . ASN A 1 259 ? -33.688 -21.672 -15.469 1 95.19 259 ASN A N 1
ATOM 2099 C CA . ASN A 1 259 ? -34.062 -22.062 -16.828 1 95.19 259 ASN A CA 1
ATOM 2100 C C . ASN A 1 259 ? -33.156 -23.156 -17.359 1 95.19 259 ASN A C 1
ATOM 2102 O O . ASN A 1 259 ? -33.625 -24.125 -17.969 1 95.19 259 ASN A O 1
ATOM 2106 N N . HIS A 1 260 ? -31.906 -23.047 -17.156 1 95.75 260 HIS A N 1
ATOM 2107 C CA . HIS A 1 260 ? -30.969 -24.094 -17.531 1 95.75 260 HIS A CA 1
ATOM 2108 C C . HIS A 1 260 ? -31.344 -25.422 -16.891 1 95.75 260 HIS A C 1
ATOM 2110 O O . HIS A 1 260 ? -31.312 -26.469 -17.547 1 95.75 260 HIS A O 1
ATOM 2116 N N . LEU A 1 261 ? -31.672 -25.375 -15.625 1 95.12 261 LEU A N 1
ATOM 2117 C CA . LEU A 1 261 ? -32.062 -26.594 -14.898 1 95.12 261 LEU A CA 1
ATOM 2118 C C . LEU A 1 261 ? -33.312 -27.203 -15.5 1 95.12 261 LEU A C 1
ATOM 2120 O O . LEU A 1 261 ? -33.375 -28.422 -15.68 1 95.12 261 LEU A O 1
ATOM 2124 N N . TYR A 1 262 ? -34.25 -26.359 -15.75 1 95.31 262 TYR A N 1
ATOM 2125 C CA . TYR A 1 262 ? -35.469 -26.828 -16.375 1 95.31 262 TYR A CA 1
ATOM 2126 C C . TYR A 1 262 ? -35.188 -27.5 -17.719 1 95.31 262 TYR A C 1
ATOM 2128 O O . TYR A 1 262 ? -35.75 -28.562 -18.031 1 95.31 262 TYR A O 1
ATOM 2136 N N . ASN A 1 263 ? -34.344 -26.891 -18.484 1 94.94 263 ASN A N 1
ATOM 2137 C CA . ASN A 1 263 ? -34 -27.422 -19.797 1 94.94 263 ASN A CA 1
ATOM 2138 C C . ASN A 1 263 ? -33.406 -28.812 -19.703 1 94.94 263 ASN A C 1
ATOM 2140 O O . ASN A 1 263 ? -33.594 -29.641 -20.594 1 94.94 263 ASN A O 1
ATOM 2144 N N . VAL A 1 264 ? -32.688 -29.062 -18.672 1 94.81 264 VAL A N 1
ATOM 2145 C CA . VAL A 1 264 ? -32.125 -30.391 -18.469 1 94.81 264 VAL A CA 1
ATOM 2146 C C . VAL A 1 264 ? -33.25 -31.422 -18.328 1 94.81 264 VAL A C 1
ATOM 2148 O O . VAL A 1 264 ? -33.219 -32.469 -18.969 1 94.81 264 VAL A O 1
ATOM 2151 N N . SER A 1 265 ? -34.188 -31.109 -17.484 1 93.25 265 SER A N 1
ATOM 2152 C CA . SER A 1 265 ? -35.312 -32.031 -17.25 1 93.25 265 SER A CA 1
ATOM 2153 C C . SER A 1 265 ? -36.188 -32.188 -18.484 1 93.25 265 SER A C 1
ATOM 2155 O O . SER A 1 265 ? -36.75 -33.25 -18.703 1 93.25 265 SER A O 1
ATOM 2157 N N . ALA A 1 266 ? -36.188 -31.156 -19.328 1 92.06 266 ALA A N 1
ATOM 2158 C CA . ALA A 1 266 ? -37.031 -31.172 -20.516 1 92.06 266 ALA A CA 1
ATOM 2159 C C . ALA A 1 266 ? -36.25 -31.609 -21.75 1 92.06 266 ALA A C 1
ATOM 2161 O O . ALA A 1 266 ? -36.781 -31.641 -22.859 1 92.06 266 ALA A O 1
ATOM 2162 N N . ASP A 1 267 ? -35.031 -31.875 -21.625 1 91.06 267 ASP A N 1
ATOM 2163 C CA . ASP A 1 267 ? -34.156 -32.312 -22.703 1 91.06 267 ASP A CA 1
ATOM 2164 C C . ASP A 1 267 ? -34.062 -31.234 -23.797 1 91.06 267 ASP A C 1
ATOM 2166 O O . ASP A 1 267 ? -34.25 -31.531 -24.984 1 91.06 267 ASP A O 1
ATOM 2170 N N . LEU A 1 268 ? -33.875 -30.062 -23.328 1 92.44 268 LEU A N 1
ATOM 2171 C CA . LEU A 1 268 ? -33.719 -28.906 -24.203 1 92.44 268 LEU A CA 1
ATOM 2172 C C . LEU A 1 268 ? -32.281 -28.375 -24.125 1 92.44 268 LEU A C 1
ATOM 2174 O O . LEU A 1 268 ? -31.594 -28.594 -23.141 1 92.44 268 LEU A O 1
ATOM 2178 N N . PRO A 1 269 ? -31.875 -27.734 -25.172 1 92.25 269 PRO A N 1
ATOM 2179 C CA . PRO A 1 269 ? -30.547 -27.125 -25.125 1 92.25 269 PRO A CA 1
ATOM 2180 C C . PRO A 1 269 ? -30.453 -25.969 -24.141 1 92.25 269 PRO A C 1
ATOM 2182 O O . PRO A 1 269 ? -31.469 -25.469 -23.656 1 92.25 269 PRO A O 1
ATOM 2185 N N . PRO A 1 270 ? -29.219 -25.625 -23.766 1 93.19 270 PRO A N 1
ATOM 2186 C CA . PRO A 1 270 ? -29.062 -24.516 -22.812 1 93.19 270 PRO A CA 1
ATOM 2187 C C . PRO A 1 270 ? -29.641 -23.203 -23.344 1 93.19 270 PRO A C 1
ATOM 2189 O O . PRO A 1 270 ? -29.656 -22.969 -24.547 1 93.19 270 PRO A O 1
ATOM 2192 N N . CYS A 1 271 ? -30.109 -22.406 -22.391 1 89.62 271 CYS A N 1
ATOM 2193 C CA . CYS A 1 271 ? -30.719 -21.125 -22.719 1 89.62 271 CYS A CA 1
ATOM 2194 C C . CYS A 1 271 ? -29.641 -20.062 -22.969 1 89.62 271 CYS A C 1
ATOM 2196 O O . CYS A 1 271 ? -29.156 -19.438 -22.031 1 89.62 271 CYS A O 1
ATOM 2198 N N . THR A 1 272 ? -29.375 -19.797 -24.25 1 88.25 272 THR A N 1
ATOM 2199 C CA . THR A 1 272 ? -28.25 -18.906 -24.562 1 88.25 272 THR A CA 1
ATOM 2200 C C . THR A 1 272 ? -28.75 -17.672 -25.312 1 88.25 272 THR A C 1
ATOM 2202 O O . THR A 1 272 ? -27.953 -16.766 -25.609 1 88.25 272 THR A O 1
ATOM 2205 N N . ASP A 1 273 ? -29.984 -17.672 -25.609 1 86.5 273 ASP A N 1
ATOM 2206 C CA . ASP A 1 273 ? -30.531 -16.516 -26.312 1 86.5 273 ASP A CA 1
ATOM 2207 C C . ASP A 1 273 ? -31.984 -16.25 -25.891 1 86.5 273 ASP A C 1
ATOM 2209 O O . ASP A 1 273 ? -32.656 -17.141 -25.359 1 86.5 273 ASP A O 1
ATOM 2213 N N . VAL A 1 274 ? -32.406 -15.062 -26.141 1 85.69 274 VAL A N 1
ATOM 2214 C CA . VAL A 1 274 ? -33.719 -14.586 -25.688 1 85.69 274 VAL A CA 1
ATOM 2215 C C . VAL A 1 274 ? -34.812 -15.352 -26.391 1 85.69 274 VAL A C 1
ATOM 2217 O O . VAL A 1 274 ? -35.906 -15.516 -25.844 1 85.69 274 VAL A O 1
ATOM 2220 N N . THR A 1 275 ? -34.531 -15.844 -27.5 1 80.12 275 THR A N 1
ATOM 2221 C CA . THR A 1 275 ? -35.562 -16.547 -28.281 1 80.12 275 THR A CA 1
ATOM 2222 C C . THR A 1 275 ? -35.938 -17.859 -27.609 1 80.12 275 THR A C 1
ATOM 2224 O O . THR A 1 275 ? -36.969 -18.453 -27.906 1 80.12 275 THR A O 1
ATOM 2227 N N . LYS A 1 276 ? -35.188 -18.297 -26.703 1 78.31 276 LYS A N 1
ATOM 2228 C CA . LYS A 1 276 ? -35.406 -19.594 -26.047 1 78.31 276 LYS A CA 1
ATOM 2229 C C . LYS A 1 276 ? -36.344 -19.438 -24.844 1 78.31 276 LYS A C 1
ATOM 2231 O O . LYS A 1 276 ? -36.75 -20.438 -24.25 1 78.31 276 LYS A O 1
ATOM 2236 N N . ILE A 1 277 ? -36.688 -18.25 -24.5 1 82.75 277 ILE A N 1
ATOM 2237 C CA . ILE A 1 277 ? -37.531 -18 -23.344 1 82.75 277 ILE A CA 1
ATOM 2238 C C . ILE A 1 277 ? -39 -17.984 -23.797 1 82.75 277 ILE A C 1
ATOM 2240 O O . ILE A 1 277 ? -39.781 -17.141 -23.344 1 82.75 277 ILE A O 1
ATOM 2244 N N . THR A 1 278 ? -39.469 -18.562 -24.766 1 75.5 278 THR A N 1
ATOM 2245 C CA . THR A 1 278 ? -40.844 -18.547 -25.234 1 75.5 278 THR A CA 1
ATOM 2246 C C . THR A 1 278 ? -41.531 -19.859 -24.891 1 75.5 278 THR A C 1
ATOM 2248 O O . THR A 1 278 ? -42.75 -19.875 -24.734 1 75.5 278 THR A O 1
ATOM 2251 N N . CYS A 1 279 ? -40.969 -20.969 -24.672 1 77.88 279 CYS A N 1
ATOM 2252 C CA . CYS A 1 279 ? -41.625 -22.234 -24.422 1 77.88 279 CYS A CA 1
ATOM 2253 C C . CYS A 1 279 ? -41.312 -22.734 -23.016 1 77.88 279 CYS A C 1
ATOM 2255 O O . CYS A 1 279 ? -40.906 -23.891 -22.844 1 77.88 279 CYS A O 1
ATOM 2257 N N . LEU A 1 280 ? -41.719 -21.812 -22.094 1 89.12 280 LEU A N 1
ATOM 2258 C CA . LEU A 1 280 ? -41.438 -22.156 -20.703 1 89.12 280 LEU A CA 1
ATOM 2259 C C . LEU A 1 280 ? -42.75 -22.422 -19.938 1 89.12 280 LEU A C 1
ATOM 2261 O O . LEU A 1 280 ? -43.812 -22.078 -20.406 1 89.12 280 LEU A O 1
ATOM 2265 N N . PRO A 1 281 ? -42.656 -23.109 -18.891 1 91.88 281 PRO A N 1
ATOM 2266 C CA . PRO A 1 281 ? -43.844 -23.344 -18.078 1 91.88 281 PRO A CA 1
ATOM 2267 C C . PRO A 1 281 ? -44.438 -22.047 -17.547 1 91.88 281 PRO A C 1
ATOM 2269 O O . PRO A 1 281 ? -43.781 -21.016 -17.516 1 91.88 281 PRO A O 1
ATOM 2272 N N . ASP A 1 282 ? -45.719 -22.172 -17.109 1 92.94 282 ASP A N 1
ATOM 2273 C CA . ASP A 1 282 ? -46.5 -21 -16.672 1 92.94 282 ASP A CA 1
ATOM 2274 C C . ASP A 1 282 ? -45.781 -20.281 -15.516 1 92.94 282 ASP A C 1
ATOM 2276 O O . ASP A 1 282 ? -45.781 -19.047 -15.461 1 92.94 282 ASP A O 1
ATOM 2280 N N . ILE A 1 283 ? -45.281 -21.047 -14.75 1 94.5 283 ILE A N 1
ATOM 2281 C CA . ILE A 1 283 ? -44.656 -20.453 -13.578 1 94.5 283 ILE A CA 1
ATOM 2282 C C . ILE A 1 283 ? -43.469 -19.609 -14.008 1 94.5 283 ILE A C 1
ATOM 2284 O O . ILE A 1 283 ? -43.219 -18.531 -13.445 1 94.5 283 ILE A O 1
ATOM 2288 N N . ALA A 1 284 ? -42.688 -20.078 -14.922 1 94.06 284 ALA A N 1
ATOM 2289 C CA . ALA A 1 284 ? -41.562 -19.328 -15.453 1 94.06 284 ALA A CA 1
ATOM 2290 C C . ALA A 1 284 ? -42 -18.062 -16.172 1 94.06 284 ALA A C 1
ATOM 2292 O O . ALA A 1 284 ? -41.375 -17.016 -16.047 1 94.06 284 ALA A O 1
ATOM 2293 N N . MET A 1 285 ? -43.062 -18.172 -16.875 1 93.69 285 MET A N 1
ATOM 2294 C CA . MET A 1 285 ? -43.594 -17.016 -17.594 1 93.69 285 MET A CA 1
ATOM 2295 C C . MET A 1 285 ? -44.062 -15.953 -16.625 1 93.69 285 MET A C 1
ATOM 2297 O O . MET A 1 285 ? -43.938 -14.758 -16.906 1 93.69 285 MET A O 1
ATOM 2301 N N . LYS A 1 286 ? -44.625 -16.422 -15.578 1 94.19 286 LYS A N 1
ATOM 2302 C CA . LYS A 1 286 ? -45 -15.492 -14.531 1 94.19 286 LYS A CA 1
ATOM 2303 C C . LYS A 1 286 ? -43.812 -14.734 -13.992 1 94.19 286 LYS A C 1
ATOM 2305 O O . LYS A 1 286 ? -43.875 -13.539 -13.727 1 94.19 286 LYS A O 1
ATOM 2310 N N . GLY A 1 287 ? -42.781 -15.477 -13.797 1 94.06 287 GLY A N 1
ATOM 2311 C CA . GLY A 1 287 ? -41.531 -14.828 -13.367 1 94.06 287 GLY A CA 1
ATOM 2312 C C . GLY A 1 287 ? -41.062 -13.773 -14.336 1 94.06 287 GLY A C 1
ATOM 2313 O O . GLY A 1 287 ? -40.656 -12.68 -13.93 1 94.06 287 GLY A O 1
ATOM 2314 N N . LYS A 1 288 ? -41.062 -14.086 -15.586 1 93 288 LYS A N 1
ATOM 2315 C CA . LYS A 1 288 ? -40.656 -13.156 -16.641 1 93 288 LYS A CA 1
ATOM 2316 C C . LYS A 1 288 ? -41.469 -11.883 -16.594 1 93 288 LYS A C 1
ATOM 2318 O O . LYS A 1 288 ? -40.938 -10.781 -16.719 1 93 288 LYS A O 1
ATOM 2323 N N . GLU A 1 289 ? -42.688 -12.055 -16.422 1 91.62 289 GLU A N 1
ATOM 2324 C CA . GLU A 1 289 ? -43.594 -10.906 -16.359 1 91.62 289 GLU A CA 1
ATOM 2325 C C . GLU A 1 289 ? -43.281 -10.039 -15.141 1 91.62 289 GLU A C 1
ATOM 2327 O O . GLU A 1 289 ? -43.281 -8.812 -15.234 1 91.62 289 GLU A O 1
ATOM 2332 N N . LEU A 1 290 ? -43.094 -10.703 -14.109 1 92.62 290 LEU A N 1
ATOM 2333 C CA . LEU A 1 290 ? -42.812 -9.977 -12.883 1 92.62 290 LEU A CA 1
ATOM 2334 C C . LEU A 1 290 ? -41.5 -9.227 -13 1 92.62 290 LEU A C 1
ATOM 2336 O O . LEU A 1 290 ? -41.344 -8.117 -12.477 1 92.62 290 LEU A O 1
ATOM 2340 N N . LEU A 1 291 ? -40.531 -9.805 -13.609 1 92.31 291 LEU A N 1
ATOM 2341 C CA . LEU A 1 291 ? -39.25 -9.148 -13.82 1 92.31 291 LEU A CA 1
ATOM 2342 C C . LEU A 1 291 ? -39.438 -7.902 -14.688 1 92.31 291 LEU A C 1
ATOM 2344 O O . LEU A 1 291 ? -38.812 -6.863 -14.398 1 92.31 291 LEU A O 1
ATOM 2348 N N . HIS A 1 292 ? -40.188 -8.062 -15.727 1 89.81 292 HIS A N 1
ATOM 2349 C CA . HIS A 1 292 ? -40.438 -6.922 -16.594 1 89.81 292 HIS A CA 1
ATOM 2350 C C . HIS A 1 292 ? -41.156 -5.805 -15.844 1 89.81 292 HIS A C 1
ATOM 2352 O O . HIS A 1 292 ? -40.844 -4.625 -16.047 1 89.81 292 HIS A O 1
ATOM 2358 N N . LYS A 1 293 ? -42 -6.191 -15 1 88.62 293 LYS A N 1
ATOM 2359 C CA . LYS A 1 293 ? -42.719 -5.223 -14.18 1 88.62 293 LYS A CA 1
ATOM 2360 C C . LYS A 1 293 ? -41.781 -4.535 -13.195 1 88.62 293 LYS A C 1
ATOM 2362 O O . LYS A 1 293 ? -41.906 -3.332 -12.953 1 88.62 293 LYS A O 1
ATOM 2367 N N . LEU A 1 294 ? -41.031 -5.383 -12.719 1 86.69 294 LEU A N 1
ATOM 2368 C CA . LEU A 1 294 ? -40.062 -4.84 -11.766 1 86.69 294 LEU A CA 1
ATOM 2369 C C . LEU A 1 294 ? -39.156 -3.828 -12.438 1 86.69 294 LEU A C 1
ATOM 2371 O O . LEU A 1 294 ? -38.75 -2.836 -11.82 1 86.69 294 LEU A O 1
ATOM 2375 N N . TYR A 1 295 ? -38.781 -4.117 -13.656 1 84 295 TYR A N 1
ATOM 2376 C CA . TYR A 1 295 ? -37.969 -3.203 -14.445 1 84 295 TYR A CA 1
ATOM 2377 C C . TYR A 1 295 ? -38.688 -1.877 -14.664 1 84 295 TYR A C 1
ATOM 2379 O O . TYR A 1 295 ? -38.094 -0.809 -14.562 1 84 295 TYR A O 1
ATOM 2387 N N . LYS A 1 296 ? -39.938 -1.929 -14.875 1 76.75 296 LYS A N 1
ATOM 2388 C CA . LYS A 1 296 ? -40.75 -0.741 -15.164 1 76.75 296 LYS A CA 1
ATOM 2389 C C . LYS A 1 296 ? -41.094 0.003 -13.891 1 76.75 296 LYS A C 1
ATOM 2391 O O . LYS A 1 296 ? -41.188 1.233 -13.883 1 76.75 296 LYS A O 1
ATOM 2396 N N . ASP A 1 297 ? -41.406 -0.917 -12.984 1 74.25 297 ASP A N 1
ATOM 2397 C CA . ASP A 1 297 ? -41.875 -0.374 -11.719 1 74.25 297 ASP A CA 1
ATOM 2398 C C . ASP A 1 297 ? -41.062 -0.936 -10.547 1 74.25 297 ASP A C 1
ATOM 2400 O O . ASP A 1 297 ? -41.281 -2.082 -10.141 1 74.25 297 ASP A O 1
ATOM 2404 N N . PRO A 1 298 ? -40.25 -0.168 -10.062 1 65.19 298 PRO A N 1
ATOM 2405 C CA . PRO A 1 298 ? -39.375 -0.659 -8.992 1 65.19 298 PRO A CA 1
ATOM 2406 C C . PRO A 1 298 ? -40.156 -1.027 -7.727 1 65.19 298 PRO A C 1
ATOM 2408 O O . PRO A 1 298 ? -39.594 -1.674 -6.828 1 65.19 298 PRO A O 1
ATOM 2411 N N . ASP A 1 299 ? -41.469 -0.666 -7.711 1 60.69 299 ASP A N 1
ATOM 2412 C CA . ASP A 1 299 ? -42.281 -0.915 -6.516 1 60.69 299 ASP A CA 1
ATOM 2413 C C . ASP A 1 299 ? -42.781 -2.352 -6.488 1 60.69 299 ASP A C 1
ATOM 2415 O O . ASP A 1 299 ? -43.375 -2.791 -5.496 1 60.69 299 ASP A O 1
ATOM 2419 N N . VAL A 1 300 ? -42.5 -2.984 -7.562 1 74.69 300 VAL A N 1
ATOM 2420 C CA . VAL A 1 300 ? -42.906 -4.387 -7.609 1 74.69 300 VAL A CA 1
ATOM 2421 C C . VAL A 1 300 ? -42.188 -5.172 -6.523 1 74.69 300 VAL A C 1
ATOM 2423 O O . VAL A 1 300 ? -41 -4.938 -6.27 1 74.69 300 VAL A O 1
ATOM 2426 N N . SER A 1 301 ? -42.938 -6.039 -5.824 1 78.88 301 SER A N 1
ATOM 2427 C CA . SER A 1 301 ? -42.438 -6.793 -4.684 1 78.88 301 SER A CA 1
ATOM 2428 C C . SER A 1 301 ? -41.375 -7.789 -5.117 1 78.88 301 SER A C 1
ATOM 2430 O O . SER A 1 301 ? -41.656 -8.766 -5.801 1 78.88 301 SER A O 1
ATOM 2432 N N . LYS A 1 302 ? -40.219 -7.676 -4.695 1 87.31 302 LYS A N 1
ATOM 2433 C CA . LYS A 1 302 ? -39.125 -8.617 -4.93 1 87.31 302 LYS A CA 1
ATOM 2434 C C . LYS A 1 302 ? -39.406 -9.961 -4.27 1 87.31 302 LYS A C 1
ATOM 2436 O O . LYS A 1 302 ? -38.969 -11 -4.746 1 87.31 302 LYS A O 1
ATOM 2441 N N . ARG A 1 303 ? -40.188 -9.883 -3.262 1 86.62 303 ARG A N 1
ATOM 2442 C CA . ARG A 1 303 ? -40.531 -11.109 -2.543 1 86.62 303 ARG A CA 1
ATOM 2443 C C . ARG A 1 303 ? -41.406 -12.016 -3.398 1 86.62 303 ARG A C 1
ATOM 2445 O O . ARG A 1 303 ? -41.25 -13.234 -3.402 1 86.62 303 ARG A O 1
ATOM 2452 N N . ASP A 1 304 ? -42.312 -11.406 -4.023 1 89.19 304 ASP A N 1
ATOM 2453 C CA . ASP A 1 304 ? -43.188 -12.188 -4.91 1 89.19 304 ASP A CA 1
ATOM 2454 C C . ASP A 1 304 ? -42.375 -12.867 -6.008 1 89.19 304 ASP A C 1
ATOM 2456 O O . ASP A 1 304 ? -42.625 -14.023 -6.348 1 89.19 304 ASP A O 1
ATOM 2460 N N . LEU A 1 305 ? -41.5 -12.094 -6.477 1 92.12 305 LEU A N 1
ATOM 2461 C CA . LEU A 1 305 ? -40.625 -12.625 -7.512 1 92.12 305 LEU A CA 1
ATOM 2462 C C . LEU A 1 305 ? -39.812 -13.789 -6.98 1 92.12 305 LEU A C 1
ATOM 2464 O O . LEU A 1 305 ? -39.625 -14.797 -7.664 1 92.12 305 LEU A O 1
ATOM 2468 N N . PHE A 1 306 ? -39.344 -13.688 -5.824 1 93.94 306 PHE A N 1
ATOM 2469 C CA . PHE A 1 306 ? -38.562 -14.734 -5.18 1 93.94 306 PHE A CA 1
ATOM 2470 C C . PHE A 1 306 ? -39.406 -15.969 -4.93 1 93.94 306 PHE A C 1
ATOM 2472 O O . PHE A 1 306 ? -38.938 -17.094 -5.113 1 93.94 306 PHE A O 1
ATOM 2479 N N . ASP A 1 307 ? -40.594 -15.742 -4.531 1 93 307 ASP A N 1
ATOM 2480 C CA . ASP A 1 307 ? -41.5 -16.859 -4.289 1 93 307 ASP A CA 1
ATOM 2481 C C . ASP A 1 307 ? -41.75 -17.656 -5.574 1 93 307 ASP A C 1
ATOM 2483 O O . ASP A 1 307 ? -41.812 -18.875 -5.551 1 93 307 ASP A O 1
ATOM 2487 N N . VAL A 1 308 ? -41.875 -16.938 -6.609 1 95 308 VAL A N 1
ATOM 2488 C CA . VAL A 1 308 ? -42.062 -17.578 -7.91 1 95 308 VAL A CA 1
ATOM 2489 C C . VAL A 1 308 ? -40.844 -18.422 -8.25 1 95 308 VAL A C 1
ATOM 2491 O O . VAL A 1 308 ? -40.969 -19.547 -8.742 1 95 308 VAL A O 1
ATOM 2494 N N . LEU A 1 309 ? -39.719 -17.906 -8.055 1 95.44 309 LEU A N 1
ATOM 2495 C CA . LEU A 1 309 ? -38.469 -18.609 -8.32 1 95.44 309 LEU A CA 1
ATOM 2496 C C . LEU A 1 309 ? -38.375 -19.891 -7.488 1 95.44 309 LEU A C 1
ATOM 2498 O O . LEU A 1 309 ? -38 -20.938 -8 1 95.44 309 LEU A O 1
ATOM 2502 N N . VAL A 1 310 ? -38.719 -19.828 -6.211 1 94.06 310 VAL A N 1
ATOM 2503 C CA . VAL A 1 310 ? -38.656 -20.969 -5.309 1 94.06 310 VAL A CA 1
ATOM 2504 C C . VAL A 1 310 ? -39.656 -22.047 -5.75 1 94.06 310 VAL A C 1
ATOM 2506 O O . VAL A 1 310 ? -39.344 -23.234 -5.746 1 94.06 310 VAL A O 1
ATOM 2509 N N . GLN A 1 311 ? -40.781 -21.578 -6.117 1 94.31 311 GLN A N 1
ATOM 2510 C CA . GLN A 1 311 ? -41.781 -22.531 -6.602 1 94.31 311 GLN A CA 1
ATOM 2511 C C . GLN A 1 311 ? -41.312 -23.234 -7.863 1 94.31 311 GLN A C 1
ATOM 2513 O O . GLN A 1 311 ? -41.531 -24.453 -8.008 1 94.31 311 GLN A O 1
ATOM 2518 N N . TRP A 1 312 ? -40.781 -22.469 -8.727 1 95.44 312 TRP A N 1
ATOM 2519 C CA . TRP A 1 312 ? -40.25 -23.047 -9.945 1 95.44 312 TRP A CA 1
ATOM 2520 C C . TRP A 1 312 ? -39.125 -24.062 -9.633 1 95.44 312 TRP A C 1
ATOM 2522 O O . TRP A 1 312 ? -39.094 -25.141 -10.219 1 95.44 312 TRP A O 1
ATOM 2532 N N . ARG A 1 313 ? -38.281 -23.734 -8.758 1 93.75 313 ARG A N 1
ATOM 2533 C CA . ARG A 1 313 ? -37.219 -24.625 -8.336 1 93.75 313 ARG A CA 1
ATOM 2534 C C . ARG A 1 313 ? -37.75 -25.938 -7.797 1 93.75 313 ARG A C 1
ATOM 2536 O O . ARG A 1 313 ? -37.25 -27.016 -8.133 1 93.75 313 ARG A O 1
ATOM 2543 N N . ASP A 1 314 ? -38.75 -25.875 -6.988 1 92.69 314 ASP A N 1
ATOM 2544 C CA . ASP A 1 314 ? -39.344 -27.078 -6.406 1 92.69 314 ASP A CA 1
ATOM 2545 C C . ASP A 1 314 ? -39.938 -27.969 -7.488 1 92.69 314 ASP A C 1
ATOM 2547 O O . ASP A 1 314 ? -39.781 -29.203 -7.457 1 92.69 314 ASP A O 1
ATOM 2551 N N . SER A 1 315 ? -40.531 -27.344 -8.367 1 94.06 315 SER A N 1
ATOM 2552 C CA . SER A 1 315 ? -41.125 -28.094 -9.469 1 94.06 315 SER A CA 1
ATOM 2553 C C . SER A 1 315 ? -40.062 -28.781 -10.312 1 94.06 315 SER A C 1
ATOM 2555 O O . SER A 1 315 ? -40.156 -29.969 -10.602 1 94.06 315 SER A O 1
ATOM 2557 N N . VAL A 1 316 ? -39.062 -28.094 -10.68 1 94.75 316 VAL A N 1
ATOM 2558 C CA . VAL A 1 316 ? -38 -28.609 -11.539 1 94.75 316 VAL A CA 1
ATOM 2559 C C . VAL A 1 316 ? -37.219 -29.703 -10.789 1 94.75 316 VAL A C 1
ATOM 2561 O O . VAL A 1 316 ? -36.812 -30.688 -11.383 1 94.75 316 VAL A O 1
ATOM 2564 N N . THR A 1 317 ? -37 -29.5 -9.5 1 92.44 317 THR A N 1
ATOM 2565 C CA . THR A 1 317 ? -36.25 -30.453 -8.695 1 92.44 317 THR A CA 1
ATOM 2566 C C . THR A 1 317 ? -36.969 -31.812 -8.672 1 92.44 317 THR A C 1
ATOM 2568 O O . THR A 1 317 ? -36.312 -32.844 -8.664 1 92.44 317 THR A O 1
ATOM 2571 N N . GLU A 1 318 ? -38.25 -31.75 -8.688 1 92.88 318 GLU A N 1
ATOM 2572 C CA . GLU A 1 318 ? -39.031 -32.969 -8.742 1 92.88 318 GLU A CA 1
ATOM 2573 C C . GLU A 1 318 ? -38.844 -33.688 -10.07 1 92.88 318 GLU A C 1
ATOM 2575 O O . GLU A 1 318 ? -38.719 -34.938 -10.109 1 92.88 318 GLU A O 1
ATOM 2580 N N . ASP A 1 319 ? -38.719 -32.969 -11.062 1 92.44 319 ASP A N 1
ATOM 2581 C CA . ASP A 1 319 ? -38.531 -33.531 -12.398 1 92.44 319 ASP A CA 1
ATOM 2582 C C . ASP A 1 319 ? -37.156 -34.094 -12.586 1 92.44 319 ASP A C 1
ATOM 2584 O O . ASP A 1 319 ? -36.938 -35 -13.391 1 92.44 319 ASP A O 1
ATOM 2588 N N . LEU A 1 320 ? -36.188 -33.625 -11.938 1 93.06 320 LEU A N 1
ATOM 2589 C CA . LEU A 1 320 ? -34.781 -33.969 -12.094 1 93.06 320 LEU A CA 1
ATOM 2590 C C . LEU A 1 320 ? -34.531 -35.344 -11.5 1 93.06 320 LEU A C 1
ATOM 2592 O O . LEU A 1 320 ? -33.5 -35.969 -11.797 1 93.06 320 LEU A O 1
ATOM 2596 N N . LYS A 1 321 ? -35.406 -35.844 -10.641 1 91.75 321 LYS A N 1
ATOM 2597 C CA . LYS A 1 321 ? -35.219 -37.125 -10.016 1 91.75 321 LYS A CA 1
ATOM 2598 C C . LYS A 1 321 ? -35.188 -38.25 -11.055 1 91.75 321 LYS A C 1
ATOM 2600 O O . LYS A 1 321 ? -34.562 -39.312 -10.828 1 91.75 321 LYS A O 1
ATOM 2605 N N . SER A 1 322 ? -35.719 -38 -12.211 1 90.56 322 SER A N 1
ATOM 2606 C CA . SER A 1 322 ? -35.812 -39.031 -13.242 1 90.56 322 SER A CA 1
ATOM 2607 C C . SER A 1 322 ? -34.688 -38.875 -14.273 1 90.56 322 SER A C 1
ATOM 2609 O O . SER A 1 322 ? -34.562 -39.688 -15.195 1 90.56 322 SER A O 1
ATOM 2611 N N . VAL A 1 323 ? -33.844 -37.969 -14.07 1 92.25 323 VAL A N 1
ATOM 2612 C CA . VAL A 1 323 ? -32.844 -37.656 -15.07 1 92.25 323 VAL A CA 1
ATOM 2613 C C . VAL A 1 323 ? -31.641 -38.594 -14.883 1 92.25 323 VAL A C 1
ATOM 2615 O O . VAL A 1 323 ? -31.219 -38.875 -13.758 1 92.25 323 VAL A O 1
ATOM 2618 N N . GLN A 1 324 ? -31.172 -39.156 -15.992 1 93.44 324 GLN A N 1
ATOM 2619 C CA . GLN A 1 324 ? -29.969 -39.969 -15.992 1 93.44 324 GLN A CA 1
ATOM 2620 C C . GLN A 1 324 ? -28.719 -39.125 -16.219 1 93.44 324 GLN A C 1
ATOM 2622 O O . GLN A 1 324 ? -28.609 -38.438 -17.266 1 93.44 324 GLN A O 1
ATOM 2627 N N . TYR A 1 325 ? -27.844 -39.219 -15.312 1 95.31 325 TYR A N 1
ATOM 2628 C CA . TYR A 1 325 ? -26.672 -38.375 -15.352 1 95.31 325 TYR A CA 1
ATOM 2629 C C . TYR A 1 325 ? -25.609 -38.938 -16.281 1 95.31 325 TYR A C 1
ATOM 2631 O O . TYR A 1 325 ? -25.516 -40.156 -16.438 1 95.31 325 TYR A O 1
ATOM 2639 N N . THR A 1 326 ? -24.859 -38.031 -16.906 1 95.38 326 THR A N 1
ATOM 2640 C CA . THR A 1 326 ? -23.719 -38.406 -17.75 1 95.38 326 THR A CA 1
ATOM 2641 C C . THR A 1 326 ? -22.547 -38.875 -16.891 1 95.38 326 THR A C 1
ATOM 2643 O O . THR A 1 326 ? -22.312 -38.344 -15.805 1 95.38 326 THR A O 1
ATOM 2646 N N . ASP A 1 327 ? -21.859 -39.844 -17.438 1 95.44 327 ASP A N 1
ATOM 2647 C CA . ASP A 1 327 ? -20.641 -40.312 -16.781 1 95.44 327 ASP A CA 1
ATOM 2648 C C . ASP A 1 327 ? -19.516 -39.281 -16.906 1 95.44 327 ASP A C 1
ATOM 2650 O O . ASP A 1 327 ? -19.094 -38.969 -18.016 1 95.44 327 ASP A O 1
ATOM 2654 N N . GLN A 1 328 ? -19.078 -38.906 -15.805 1 95.5 328 GLN A N 1
ATOM 2655 C CA . GLN A 1 328 ? -18.047 -37.875 -15.742 1 95.5 328 GLN A CA 1
ATOM 2656 C C . GLN A 1 328 ? -16.812 -38.281 -16.547 1 95.5 328 GLN A C 1
ATOM 2658 O O . GLN A 1 328 ? -16.188 -37.469 -17.219 1 95.5 328 GLN A O 1
ATOM 2663 N N . LEU A 1 329 ? -16.438 -39.531 -16.484 1 95.12 329 LEU A N 1
ATOM 2664 C CA . LEU A 1 329 ? -15.234 -40.062 -17.141 1 95.12 329 LEU A CA 1
ATOM 2665 C C . LEU A 1 329 ? -15.328 -39.906 -18.656 1 95.12 329 LEU A C 1
ATOM 2667 O O . LEU A 1 329 ? -14.32 -39.688 -19.328 1 95.12 329 LEU A O 1
ATOM 2671 N N . GLU A 1 330 ? -16.484 -40.062 -19.109 1 95.38 330 GLU A N 1
ATOM 2672 C CA . GLU A 1 330 ? -16.688 -39.938 -20.547 1 95.38 330 GLU A CA 1
ATOM 2673 C C . GLU A 1 330 ? -16.391 -38.531 -21.031 1 95.38 330 GLU A C 1
ATOM 2675 O O . GLU A 1 330 ? -15.695 -38.344 -22.031 1 95.38 330 GLU A O 1
ATOM 2680 N N . VAL A 1 331 ? -16.891 -37.594 -20.344 1 96.06 331 VAL A N 1
ATOM 2681 C CA . VAL A 1 331 ? -16.688 -36.188 -20.688 1 96.06 331 VAL A CA 1
ATOM 2682 C C . VAL A 1 331 ? -15.211 -35.844 -20.531 1 96.06 331 VAL A C 1
ATOM 2684 O O . VAL A 1 331 ? -14.625 -35.188 -21.406 1 96.06 331 VAL A O 1
ATOM 2687 N N . ASP A 1 332 ? -14.625 -36.312 -19.5 1 96.19 332 ASP A N 1
ATOM 2688 C CA . ASP A 1 332 ? -13.219 -36.031 -19.234 1 96.19 332 ASP A CA 1
ATOM 2689 C C . ASP A 1 332 ? -12.336 -36.562 -20.359 1 96.19 332 ASP A C 1
ATOM 2691 O O . ASP A 1 332 ? -11.383 -35.906 -20.781 1 96.19 332 ASP A O 1
ATOM 2695 N N . GLU A 1 333 ? -12.648 -37.688 -20.812 1 96 333 GLU A N 1
ATOM 2696 C CA . GLU A 1 333 ? -11.852 -38.344 -21.859 1 96 333 GLU A CA 1
ATOM 2697 C C . GLU A 1 333 ? -11.953 -37.562 -23.172 1 96 333 GLU A C 1
ATOM 2699 O O . GLU A 1 333 ? -10.945 -37.344 -23.859 1 96 333 GLU A O 1
ATOM 2704 N N . ILE A 1 334 ? -13.109 -37.125 -23.469 1 96.75 334 ILE A N 1
ATOM 2705 C CA . ILE A 1 334 ? -13.305 -36.375 -24.688 1 96.75 334 ILE A CA 1
ATOM 2706 C C . ILE A 1 334 ? -12.508 -35.062 -24.625 1 96.75 334 ILE A C 1
ATOM 2708 O O . ILE A 1 334 ? -11.781 -34.719 -25.562 1 96.75 334 ILE A O 1
ATOM 2712 N N . ILE A 1 335 ? -12.648 -34.438 -23.5 1 97 335 ILE A N 1
ATOM 2713 C CA . ILE A 1 335 ? -11.992 -33.156 -23.312 1 97 335 ILE A CA 1
ATOM 2714 C C . ILE A 1 335 ? -10.477 -33.344 -23.328 1 97 335 ILE A C 1
ATOM 2716 O O . ILE A 1 335 ? -9.758 -32.562 -23.969 1 97 335 ILE A O 1
ATOM 2720 N N . ALA A 1 336 ? -10.008 -34.344 -22.672 1 96.69 336 ALA A N 1
ATOM 2721 C CA . ALA A 1 336 ? -8.578 -34.594 -22.562 1 96.69 336 ALA A CA 1
ATOM 2722 C C . ALA A 1 336 ? -7.957 -34.844 -23.938 1 96.69 336 ALA A C 1
ATOM 2724 O O . ALA A 1 336 ? -6.922 -34.25 -24.266 1 96.69 336 ALA A O 1
ATOM 2725 N N . LYS A 1 337 ? -8.617 -35.656 -24.688 1 96.19 337 LYS A N 1
ATOM 2726 C CA . LYS A 1 337 ? -8.117 -35.969 -26.016 1 96.19 337 LYS A CA 1
ATOM 2727 C C . LYS A 1 337 ? -8.109 -34.719 -26.906 1 96.19 337 LYS A C 1
ATOM 2729 O O . LYS A 1 337 ? -7.129 -34.469 -27.609 1 96.19 337 LYS A O 1
ATOM 2734 N N . TRP A 1 338 ? -9.125 -34.031 -26.828 1 97.25 338 TRP A N 1
ATOM 2735 C CA . TRP A 1 338 ? -9.25 -32.844 -27.656 1 97.25 338 TRP A CA 1
ATOM 2736 C C . TRP A 1 338 ? -8.195 -31.797 -27.266 1 97.25 338 TRP A C 1
ATOM 2738 O O . TRP A 1 338 ? -7.543 -31.203 -28.125 1 97.25 338 TRP A O 1
ATOM 2748 N N . GLN A 1 339 ? -8.086 -31.531 -26.016 1 97.44 339 GLN A N 1
ATOM 2749 C CA . GLN A 1 339 ? -7.121 -30.547 -25.547 1 97.44 339 GLN A CA 1
ATOM 2750 C C . GLN A 1 339 ? -5.699 -30.922 -25.953 1 97.44 339 GLN A C 1
ATOM 2752 O O . GLN A 1 339 ? -4.91 -30.062 -26.359 1 97.44 339 GLN A O 1
ATOM 2757 N N . LEU A 1 340 ? -5.406 -32.188 -25.781 1 96.38 340 LEU A N 1
ATOM 2758 C CA . LEU A 1 340 ? -4.094 -32.688 -26.188 1 96.38 340 LEU A CA 1
ATOM 2759 C C . LEU A 1 340 ? -3.814 -32.375 -27.641 1 96.38 340 LEU A C 1
ATOM 2761 O O . LEU A 1 340 ? -2.754 -31.844 -27.984 1 96.38 340 LEU A O 1
ATOM 2765 N N . GLU A 1 341 ? -4.754 -32.656 -28.453 1 96 341 GLU A N 1
ATOM 2766 C CA . GLU A 1 341 ? -4.605 -32.406 -29.875 1 96 341 GLU A CA 1
ATOM 2767 C C . GLU A 1 341 ? -4.477 -30.906 -30.172 1 96 341 GLU A C 1
ATOM 2769 O O . GLU A 1 341 ? -3.662 -30.5 -31.016 1 96 341 GLU A O 1
ATOM 2774 N N . THR A 1 342 ? -5.277 -30.141 -29.5 1 96.75 342 THR A N 1
ATOM 2775 C CA . THR A 1 342 ? -5.27 -28.703 -29.703 1 96.75 342 THR A CA 1
ATOM 2776 C C . THR A 1 342 ? -3.924 -28.109 -29.297 1 96.75 342 THR A C 1
ATOM 2778 O O . THR A 1 342 ? -3.381 -27.25 -30 1 96.75 342 THR A O 1
ATOM 2781 N N . ARG A 1 343 ? -3.322 -28.547 -28.203 1 95.75 343 ARG A N 1
ATOM 2782 C CA . ARG A 1 343 ? -2.057 -28.016 -27.703 1 95.75 343 ARG A CA 1
ATOM 2783 C C . ARG A 1 343 ? -0.888 -28.484 -28.562 1 95.75 343 ARG A C 1
ATOM 2785 O O . ARG A 1 343 ? 0.058 -27.734 -28.797 1 95.75 343 ARG A O 1
ATOM 2792 N N . LEU A 1 344 ? -0.933 -29.703 -29.031 1 94.75 344 LEU A N 1
ATOM 2793 C CA . LEU A 1 344 ? 0.186 -30.266 -29.781 1 94.75 344 LEU A CA 1
ATOM 2794 C C . LEU A 1 344 ? 0.192 -29.734 -31.219 1 94.75 344 LEU A C 1
ATOM 2796 O O . LEU A 1 344 ? 1.25 -29.641 -31.844 1 94.75 344 LEU A O 1
ATOM 2800 N N . LYS A 1 345 ? -0.966 -29.391 -31.719 1 92.88 345 LYS A N 1
ATOM 2801 C CA . LYS A 1 345 ? -1.084 -28.875 -33.094 1 92.88 345 LYS A CA 1
ATOM 2802 C C . LYS A 1 345 ? -0.334 -29.75 -34.062 1 92.88 345 LYS A C 1
ATOM 2804 O O . LYS A 1 345 ? 0.446 -29.266 -34.906 1 92.88 345 LYS A O 1
ATOM 2809 N N . GLY A 1 346 ? -0.409 -31 -33.906 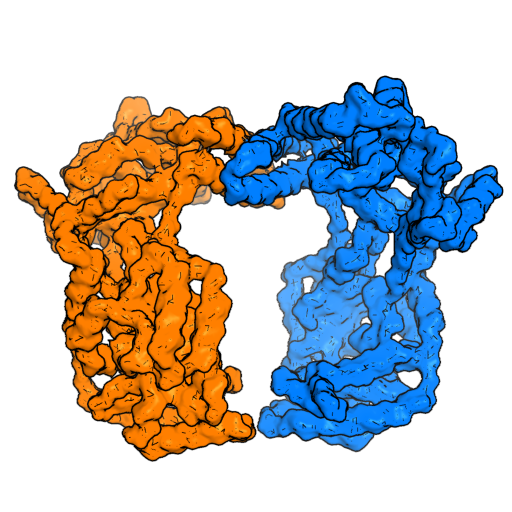1 90.56 346 GLY A N 1
ATOM 2810 C CA . GLY A 1 346 ? 0.187 -31.953 -34.844 1 90.56 346 GLY A CA 1
ATOM 2811 C C . GLY A 1 346 ? 1.609 -32.344 -34.469 1 90.56 346 GLY A C 1
ATOM 2812 O O . GLY A 1 346 ? 2.201 -33.219 -35.094 1 90.56 346 GLY A O 1
ATOM 2813 N N . ARG A 1 347 ? 2.225 -31.688 -33.469 1 92.25 347 ARG A N 1
ATOM 2814 C CA . ARG A 1 347 ? 3.574 -32.031 -33.031 1 92.25 347 ARG A CA 1
ATOM 2815 C C . ARG A 1 347 ? 3.592 -33.375 -32.281 1 92.25 347 ARG A C 1
ATOM 2817 O O . ARG A 1 347 ? 2.596 -33.75 -31.688 1 92.25 347 ARG A O 1
ATOM 2824 N N . GLN A 1 348 ? 4.707 -33.969 -32.375 1 89.94 348 GLN A N 1
ATOM 2825 C CA . GLN A 1 348 ? 4.879 -35.25 -31.688 1 89.94 348 GLN A CA 1
ATOM 2826 C C . GLN A 1 348 ? 5.723 -35.094 -30.422 1 89.94 348 GLN A C 1
ATOM 2828 O O . GLN A 1 348 ? 6.664 -34.281 -30.406 1 89.94 348 GLN A O 1
ATOM 2833 N N . LEU A 1 349 ? 5.324 -35.844 -29.422 1 90.31 349 LEU A N 1
ATOM 2834 C CA . LEU A 1 349 ? 6.07 -35.812 -28.156 1 90.31 349 LEU A CA 1
ATOM 2835 C C . LEU A 1 349 ? 7.262 -36.75 -28.219 1 90.31 349 LEU A C 1
ATOM 2837 O O . LEU A 1 349 ? 7.121 -37.906 -28.625 1 90.31 349 LEU A O 1
ATOM 2841 N N . ASN A 1 350 ? 8.398 -36.25 -27.953 1 84.88 350 ASN A N 1
ATOM 2842 C CA . ASN A 1 350 ? 9.617 -37.062 -27.906 1 84.88 350 ASN A CA 1
ATOM 2843 C C . ASN A 1 350 ? 10.047 -37.344 -26.469 1 84.88 350 ASN A C 1
ATOM 2845 O O . ASN A 1 350 ? 10.938 -36.656 -25.938 1 84.88 350 ASN A O 1
ATOM 2849 N N . VAL A 1 351 ? 9.383 -38.312 -25.891 1 77.25 351 VAL A N 1
ATOM 2850 C CA . VAL A 1 351 ? 9.711 -38.594 -24.5 1 77.25 351 VAL A CA 1
ATOM 2851 C C . VAL A 1 351 ? 10.906 -39.531 -24.438 1 77.25 351 VAL A C 1
ATOM 2853 O O . VAL A 1 351 ? 10.938 -40.562 -25.109 1 77.25 351 VAL A O 1
ATOM 2856 N N . PRO A 1 352 ? 11.938 -39.031 -23.734 1 68.81 352 PRO A N 1
ATOM 2857 C CA . PRO A 1 352 ? 13.141 -39.875 -23.656 1 68.81 352 PRO A CA 1
ATOM 2858 C C . PRO A 1 352 ? 12.875 -41.25 -23.047 1 68.81 352 PRO A C 1
ATOM 2860 O O . PRO A 1 352 ? 12.125 -41.344 -22.062 1 68.81 352 PRO A O 1
ATOM 2863 N N . LYS A 1 353 ? 13.188 -42.375 -23.797 1 62.25 353 LYS A N 1
ATOM 2864 C CA . LYS A 1 353 ? 13.008 -43.75 -23.359 1 62.25 353 LYS A CA 1
ATOM 2865 C C . LYS A 1 353 ? 14.109 -44.156 -22.375 1 62.25 353 LYS A C 1
ATOM 2867 O O . LYS A 1 353 ? 15.25 -43.688 -22.5 1 62.25 353 LYS A O 1
ATOM 2872 N N . VAL A 1 354 ? 13.734 -44.625 -21.094 1 62.06 354 VAL A N 1
ATOM 2873 C CA . VAL A 1 354 ? 14.656 -45.219 -20.141 1 62.06 354 VAL A CA 1
ATOM 2874 C C . VAL A 1 354 ? 15.516 -46.281 -20.828 1 62.06 354 VAL A C 1
ATOM 2876 O O . VAL A 1 354 ? 15.055 -46.969 -21.75 1 62.06 354 VAL A O 1
ATOM 2879 N N . LEU A 1 355 ? 16.891 -46.188 -20.641 1 59.06 355 LEU A N 1
ATOM 2880 C CA . LEU A 1 355 ? 17.766 -47.188 -21.219 1 59.06 355 LEU A CA 1
ATOM 2881 C C . LEU A 1 355 ? 17.391 -48.594 -20.75 1 59.06 355 LEU A C 1
ATOM 2883 O O . LEU A 1 355 ? 17.141 -48.812 -19.547 1 59.06 355 LEU A O 1
ATOM 2887 N N . PRO A 1 356 ? 17.109 -49.562 -21.609 1 56.91 356 PRO A N 1
ATOM 2888 C CA . PRO A 1 356 ? 16.688 -50.969 -21.391 1 56.91 356 PRO A CA 1
ATOM 2889 C C . PRO A 1 356 ? 17.516 -51.656 -20.312 1 56.91 356 PRO A C 1
ATOM 2891 O O . PRO A 1 356 ? 16.984 -52.469 -19.562 1 56.91 356 PRO A O 1
ATOM 2894 N N . ASP A 1 357 ? 18.844 -51.375 -20.109 1 57.09 357 ASP A N 1
ATOM 2895 C CA . ASP A 1 357 ? 19.734 -52.156 -19.266 1 57.09 357 ASP A CA 1
ATOM 2896 C C . ASP A 1 357 ? 19.453 -51.938 -17.781 1 57.09 357 ASP A C 1
ATOM 2898 O O . ASP A 1 357 ? 19.75 -52.781 -16.938 1 57.09 357 ASP A O 1
ATOM 2902 N N . GLU A 1 358 ? 18.719 -50.875 -17.406 1 68.5 358 GLU A N 1
ATOM 2903 C CA . GLU A 1 358 ? 18.531 -50.594 -15.984 1 68.5 358 GLU A CA 1
ATOM 2904 C C . GLU A 1 358 ? 17.078 -50.812 -15.562 1 68.5 358 GLU A C 1
ATOM 2906 O O . GLU A 1 358 ? 16.719 -50.531 -14.422 1 68.5 358 GLU A O 1
ATOM 2911 N N . HIS A 1 359 ? 16.406 -51.469 -16.406 1 77.31 359 HIS A N 1
ATOM 2912 C CA . HIS A 1 359 ? 14.977 -51.594 -16.188 1 77.31 359 HIS A CA 1
ATOM 2913 C C . HIS A 1 359 ? 14.68 -52.562 -15.047 1 77.31 359 HIS A C 1
ATOM 2915 O O . HIS A 1 359 ? 13.867 -52.25 -14.164 1 77.31 359 HIS A O 1
ATOM 2921 N N . SER A 1 360 ? 15.414 -53.656 -15.133 1 78.25 360 SER A N 1
ATOM 2922 C CA . SER A 1 360 ? 15.156 -54.656 -14.109 1 78.25 360 SER A CA 1
ATOM 2923 C C . SER A 1 360 ? 15.555 -54.156 -12.727 1 78.25 360 SER A C 1
ATOM 2925 O O . SER A 1 360 ? 14.805 -54.344 -11.758 1 78.25 360 SER A O 1
ATOM 2927 N N . SER A 1 361 ? 16.672 -53.531 -12.656 1 86.88 361 SER A N 1
ATOM 2928 C CA . SER A 1 361 ? 17.141 -53 -11.383 1 86.88 361 SER A CA 1
ATOM 2929 C C . SER A 1 361 ? 16.25 -51.875 -10.883 1 86.88 361 SER A C 1
ATOM 2931 O O . SER A 1 361 ? 15.961 -51.781 -9.68 1 86.88 361 SER A O 1
ATOM 2933 N N . LEU A 1 362 ? 15.781 -51.094 -11.789 1 91.19 362 LEU A N 1
ATOM 2934 C CA . LEU A 1 362 ? 14.906 -50 -11.438 1 91.19 362 LEU A CA 1
ATOM 2935 C C . LEU A 1 362 ? 13.562 -50.5 -10.922 1 91.19 362 LEU A C 1
ATOM 2937 O O . LEU A 1 362 ? 13.07 -50.031 -9.891 1 91.19 362 LEU A O 1
ATOM 2941 N N . THR A 1 363 ? 13.016 -51.469 -11.555 1 90.94 363 THR A N 1
ATOM 2942 C CA . THR A 1 363 ? 11.734 -52.031 -11.156 1 90.94 363 THR A CA 1
ATOM 2943 C C . THR A 1 363 ? 11.836 -52.656 -9.766 1 90.94 363 THR A C 1
ATOM 2945 O O . THR A 1 363 ? 10.914 -52.531 -8.953 1 90.94 363 THR A O 1
ATOM 2948 N N . THR A 1 364 ? 12.953 -53.312 -9.562 1 91.38 364 THR A N 1
ATOM 2949 C CA . THR A 1 364 ? 13.18 -53.906 -8.258 1 91.38 364 THR A CA 1
ATOM 2950 C C . THR A 1 364 ? 13.219 -52.844 -7.164 1 91.38 364 THR A C 1
ATOM 2952 O O . THR A 1 364 ? 12.633 -53.031 -6.098 1 91.38 364 THR A O 1
ATOM 2955 N N . ARG A 1 365 ? 13.922 -51.812 -7.438 1 91.5 365 ARG A N 1
ATOM 2956 C CA . ARG A 1 365 ? 14.008 -50.688 -6.484 1 91.5 365 ARG A CA 1
ATOM 2957 C C . ARG A 1 365 ? 12.641 -50.094 -6.23 1 91.5 365 ARG A C 1
ATOM 2959 O O . ARG A 1 365 ? 12.312 -49.719 -5.098 1 91.5 365 ARG A O 1
ATOM 2966 N N . MET A 1 366 ? 11.836 -49.906 -7.266 1 93.81 366 MET A N 1
ATOM 2967 C CA . MET A 1 366 ? 10.492 -49.344 -7.152 1 93.81 366 MET A CA 1
ATOM 2968 C C . MET A 1 366 ? 9.617 -50.219 -6.254 1 93.81 366 MET A C 1
ATOM 2970 O O . MET A 1 366 ? 8.883 -49.719 -5.41 1 93.81 366 MET A O 1
ATOM 2974 N N . GLN A 1 367 ? 9.789 -51.5 -6.344 1 91.69 367 GLN A N 1
ATOM 2975 C CA . GLN A 1 367 ? 9.023 -52.438 -5.527 1 91.69 367 GLN A CA 1
ATOM 2976 C C . GLN A 1 367 ? 9.484 -52.406 -4.07 1 91.69 367 GLN A C 1
ATOM 2978 O O . GLN A 1 367 ? 8.672 -52.562 -3.154 1 91.69 367 GLN A O 1
ATOM 2983 N N . GLU A 1 368 ? 10.734 -52.25 -3.959 1 90.25 368 GLU A N 1
ATOM 2984 C CA . GLU A 1 368 ? 11.289 -52.125 -2.617 1 90.25 368 GLU A CA 1
ATOM 2985 C C . GLU A 1 368 ? 10.719 -50.906 -1.888 1 90.25 368 GLU A C 1
ATOM 2987 O O . GLU A 1 368 ? 10.391 -51 -0.704 1 90.25 368 GLU A O 1
ATOM 2992 N N . ILE A 1 369 ? 10.672 -49.812 -2.543 1 92 369 ILE A N 1
ATOM 2993 C CA . ILE A 1 369 ? 10.133 -48.594 -1.952 1 92 369 ILE A CA 1
ATOM 2994 C C . ILE A 1 369 ? 8.648 -48.75 -1.656 1 92 369 ILE A C 1
ATOM 2996 O O . ILE A 1 369 ? 8.18 -48.406 -0.567 1 92 369 ILE A O 1
ATOM 3000 N N . GLY A 1 370 ? 7.852 -49.312 -2.648 1 89.12 370 GLY A N 1
ATOM 3001 C CA . GLY A 1 370 ? 6.449 -49.656 -2.463 1 89.12 370 GLY A CA 1
ATOM 3002 C C . GLY A 1 370 ? 5.527 -48.469 -2.594 1 89.12 370 GLY A C 1
ATOM 3003 O O . GLY A 1 370 ? 5.922 -47.406 -3.119 1 89.12 370 GLY A O 1
ATOM 3004 N N . GLY A 1 371 ? 4.203 -48.75 -2.24 1 89.31 371 GLY A N 1
ATOM 3005 C CA . GLY A 1 371 ? 3.191 -47.719 -2.281 1 89.31 371 GLY A CA 1
ATOM 3006 C C . GLY A 1 371 ? 2.881 -47.219 -3.688 1 89.31 371 GLY A C 1
ATOM 3007 O O . GLY A 1 371 ? 2.766 -48.031 -4.609 1 89.31 371 GLY A O 1
ATOM 3008 N N . GLN A 1 372 ? 2.791 -45.969 -3.816 1 91.44 372 GLN A N 1
ATOM 3009 C CA . GLN A 1 372 ? 2.432 -45.375 -5.105 1 91.44 372 GLN A CA 1
ATOM 3010 C C . GLN A 1 372 ? 3.602 -45.438 -6.082 1 91.44 372 GLN A C 1
ATOM 3012 O O . GLN A 1 372 ? 3.398 -45.469 -7.297 1 91.44 372 GLN A O 1
ATOM 3017 N N . VAL A 1 373 ? 4.801 -45.469 -5.57 1 93.56 373 VAL A N 1
ATOM 3018 C CA . VAL A 1 373 ? 5.988 -45.531 -6.414 1 93.56 373 VAL A CA 1
ATOM 3019 C C . VAL A 1 373 ? 6.02 -46.844 -7.16 1 93.56 373 VAL A C 1
ATOM 3021 O O . VAL A 1 373 ? 6.406 -46.906 -8.328 1 93.56 373 VAL A O 1
ATOM 3024 N N . ALA A 1 374 ? 5.551 -47.875 -6.496 1 92.62 374 ALA A N 1
ATOM 3025 C CA . ALA A 1 374 ? 5.523 -49.219 -7.105 1 92.62 374 ALA A CA 1
ATOM 3026 C C . ALA A 1 374 ? 4.508 -49.281 -8.242 1 92.62 374 ALA A C 1
ATOM 3028 O O . ALA A 1 374 ? 4.594 -50.125 -9.117 1 92.62 374 ALA A O 1
ATOM 3029 N N . LYS A 1 375 ? 3.568 -48.375 -8.188 1 93.5 375 LYS A N 1
ATOM 3030 C CA . LYS A 1 375 ? 2.498 -48.375 -9.18 1 93.5 375 LYS A CA 1
ATOM 3031 C C . LYS A 1 375 ? 2.887 -47.562 -10.406 1 93.5 375 LYS A C 1
ATOM 3033 O O . LYS A 1 375 ? 2.232 -47.656 -11.445 1 93.5 375 LYS A O 1
ATOM 3038 N N . LEU A 1 376 ? 3.949 -46.812 -10.359 1 93.31 376 LEU A N 1
ATOM 3039 C CA . LEU A 1 376 ? 4.414 -46 -11.492 1 93.31 376 LEU A CA 1
ATOM 3040 C C . LEU A 1 376 ? 5.102 -46.906 -12.531 1 93.31 376 LEU A C 1
ATOM 3042 O O . LEU A 1 376 ? 5.516 -48 -12.227 1 93.31 376 LEU A O 1
ATOM 3046 N N . GLN A 1 377 ? 5.137 -46.375 -13.734 1 91.19 377 GLN A N 1
ATOM 3047 C CA . GLN A 1 377 ? 5.938 -47.031 -14.758 1 91.19 377 GLN A CA 1
ATOM 3048 C C . GLN A 1 377 ? 7.402 -46.594 -14.664 1 91.19 377 GLN A C 1
ATOM 3050 O O . GLN A 1 377 ? 7.707 -45.469 -14.336 1 91.19 377 GLN A O 1
ATOM 3055 N N . PRO A 1 378 ? 8.328 -47.531 -14.898 1 90.94 378 PRO A N 1
ATOM 3056 C CA . PRO A 1 378 ? 9.758 -47.219 -14.789 1 90.94 378 PRO A CA 1
ATOM 3057 C C . PRO A 1 378 ? 10.156 -46 -15.617 1 90.94 378 PRO A C 1
ATOM 3059 O O . PRO A 1 378 ? 11.055 -45.25 -15.219 1 90.94 378 PRO A O 1
ATOM 3062 N N . GLU A 1 379 ? 9.438 -45.75 -16.734 1 89.69 379 GLU A N 1
ATOM 3063 C CA . GLU A 1 379 ? 9.773 -44.625 -17.609 1 89.69 379 GLU A CA 1
ATOM 3064 C C . GLU A 1 379 ? 9.438 -43.281 -16.969 1 89.69 379 GLU A C 1
ATOM 3066 O O . GLU A 1 379 ? 9.898 -42.25 -17.422 1 89.69 379 GLU A O 1
ATOM 3071 N N . GLN A 1 380 ? 8.711 -43.344 -15.938 1 93.69 380 GLN A N 1
ATOM 3072 C CA . GLN A 1 380 ? 8.273 -42.125 -15.266 1 93.69 380 GLN A CA 1
ATOM 3073 C C . GLN A 1 380 ? 9.305 -41.656 -14.242 1 93.69 380 GLN A C 1
ATOM 3075 O O . GLN A 1 380 ? 9.266 -40.531 -13.781 1 93.69 380 GLN A O 1
ATOM 3080 N N . ILE A 1 381 ? 10.211 -42.562 -13.859 1 95.12 381 ILE A N 1
ATOM 3081 C CA . ILE A 1 381 ? 11.133 -42.25 -12.773 1 95.12 381 ILE A CA 1
ATOM 3082 C C . ILE A 1 381 ? 12.305 -41.438 -13.305 1 95.12 381 ILE A C 1
ATOM 3084 O O . ILE A 1 381 ? 12.945 -41.812 -14.289 1 95.12 381 ILE A O 1
ATOM 3088 N N . ILE A 1 382 ? 12.578 -40.375 -12.711 1 95.5 382 ILE A N 1
ATOM 3089 C CA . ILE A 1 382 ? 13.672 -39.5 -13.094 1 95.5 382 ILE A CA 1
ATOM 3090 C C . ILE A 1 382 ? 14.859 -39.719 -12.164 1 95.5 382 ILE A C 1
ATOM 3092 O O . ILE A 1 382 ? 16.016 -39.719 -12.602 1 95.5 382 ILE A O 1
ATOM 3096 N N . LEU A 1 383 ? 14.516 -39.906 -10.898 1 96.5 383 LEU A N 1
ATOM 3097 C CA . LEU A 1 383 ? 15.555 -40.062 -9.891 1 96.5 383 LEU A CA 1
ATOM 3098 C C . LEU A 1 383 ? 15.047 -40.906 -8.719 1 96.5 383 LEU A C 1
ATOM 3100 O O . LEU A 1 383 ? 13.891 -40.781 -8.305 1 96.5 383 LEU A O 1
ATOM 3104 N N . ILE A 1 384 ? 15.805 -41.75 -8.211 1 95.94 384 ILE A N 1
ATOM 3105 C CA . ILE A 1 384 ? 15.633 -42.375 -6.898 1 95.94 384 ILE A CA 1
ATOM 3106 C C . ILE A 1 384 ? 16.891 -42.156 -6.059 1 95.94 384 ILE A C 1
ATOM 3108 O O . ILE A 1 384 ? 18 -42.5 -6.488 1 95.94 384 ILE A O 1
ATOM 3112 N N . ALA A 1 385 ? 16.703 -41.594 -4.914 1 95.56 385 ALA A N 1
ATOM 3113 C CA . ALA A 1 385 ? 17.828 -41.312 -4.023 1 95.56 385 ALA A CA 1
ATOM 3114 C C . ALA A 1 385 ? 17.469 -41.625 -2.574 1 95.56 385 ALA A C 1
ATOM 3116 O O . ALA A 1 385 ? 16.297 -41.625 -2.203 1 95.56 385 ALA A O 1
ATOM 3117 N N . GLN A 1 386 ? 18.438 -41.969 -1.822 1 92.69 386 GLN A N 1
ATOM 3118 C CA . GLN A 1 386 ? 18.281 -42.094 -0.375 1 92.69 386 GLN A CA 1
ATOM 3119 C C . GLN A 1 386 ? 18.719 -40.812 0.322 1 92.69 386 GLN A C 1
ATOM 3121 O O . GLN A 1 386 ? 19.828 -40.312 0.112 1 92.69 386 GLN A O 1
ATOM 3126 N N . ALA A 1 387 ? 17.844 -40.219 1.055 1 88.12 387 ALA A N 1
ATOM 3127 C CA . ALA A 1 387 ? 18.109 -38.906 1.689 1 88.12 387 ALA A CA 1
ATOM 3128 C C . ALA A 1 387 ? 18.75 -39.125 3.059 1 88.12 387 ALA A C 1
ATOM 3130 O O . ALA A 1 387 ? 18.922 -40.25 3.525 1 88.12 387 ALA A O 1
ATOM 3131 N N . GLY A 1 388 ? 19.25 -38.031 3.605 1 87.31 388 GLY A N 1
ATOM 3132 C CA . GLY A 1 388 ? 19.766 -38 4.965 1 87.31 388 GLY A CA 1
ATOM 3133 C C . GLY A 1 388 ? 21.188 -38.5 5.07 1 87.31 388 GLY A C 1
ATOM 3134 O O . GLY A 1 388 ? 22.047 -38.156 4.254 1 87.31 388 GLY A O 1
ATOM 3135 N N . SER A 1 389 ? 21.344 -39.406 6.102 1 87.81 389 SER A N 1
ATOM 3136 C CA . SER A 1 389 ? 22.688 -39.844 6.473 1 87.81 389 SER A CA 1
ATOM 3137 C C . SER A 1 389 ? 23.328 -40.688 5.355 1 87.81 389 SER A C 1
ATOM 3139 O O . SER A 1 389 ? 24.547 -40.625 5.172 1 87.81 389 SER A O 1
ATOM 3141 N N . HIS A 1 390 ? 22.562 -41.312 4.609 1 88.81 390 HIS A N 1
ATOM 3142 C CA . HIS A 1 390 ? 23.094 -42.125 3.512 1 88.81 390 HIS A CA 1
ATOM 3143 C C . HIS A 1 390 ? 23.688 -41.25 2.418 1 88.81 390 HIS A C 1
ATOM 3145 O O . HIS A 1 390 ? 24.75 -41.531 1.881 1 88.81 390 HIS A O 1
ATOM 3151 N N . MET A 1 391 ? 23.031 -40.188 2.137 1 91.56 391 MET A N 1
ATOM 3152 C CA . MET A 1 391 ? 23.5 -39.25 1.117 1 91.56 391 MET A CA 1
ATOM 3153 C C . MET A 1 391 ? 24.75 -38.531 1.592 1 91.56 391 MET A C 1
ATOM 3155 O O . MET A 1 391 ? 25.594 -38.156 0.782 1 91.56 391 MET A O 1
ATOM 3159 N N . TYR A 1 392 ? 24.844 -38.375 2.883 1 93.81 392 TYR A N 1
ATOM 3160 C CA . TYR A 1 392 ? 25.922 -37.594 3.461 1 93.81 392 TYR A CA 1
ATOM 3161 C C . TYR A 1 392 ? 27.141 -38.438 3.771 1 93.81 392 TYR A C 1
ATOM 3163 O O . TYR A 1 392 ? 28.188 -37.938 4.16 1 93.81 392 TYR A O 1
ATOM 3171 N N . GLY A 1 393 ? 27 -39.719 3.582 1 90.69 393 GLY A N 1
ATOM 3172 C CA . GLY A 1 393 ? 28.078 -40.625 3.957 1 90.69 393 GLY A CA 1
ATOM 3173 C C . GLY A 1 393 ? 28.219 -40.781 5.457 1 90.69 393 GLY A C 1
ATOM 3174 O O . GLY A 1 393 ? 29.328 -41 5.961 1 90.69 393 GLY A O 1
ATOM 3175 N N . LEU A 1 394 ? 27.172 -40.656 6.129 1 91.69 394 LEU A N 1
ATOM 3176 C CA . LEU A 1 394 ? 27.203 -40.656 7.586 1 91.69 394 LEU A CA 1
ATOM 3177 C C . LEU A 1 394 ? 26.328 -41.781 8.133 1 91.69 394 LEU A C 1
ATOM 3179 O O . LEU A 1 394 ? 25.984 -41.781 9.32 1 91.69 394 LEU A O 1
ATOM 3183 N N . ALA A 1 395 ? 25.922 -42.656 7.293 1 89.44 395 ALA A N 1
ATOM 3184 C CA . ALA A 1 395 ? 24.984 -43.719 7.684 1 89.44 395 ALA A CA 1
ATOM 3185 C C . ALA A 1 395 ? 25.609 -44.656 8.703 1 89.44 395 ALA A C 1
ATOM 3187 O O . ALA A 1 395 ? 26.797 -45 8.602 1 89.44 395 ALA A O 1
ATOM 3188 N N . THR A 1 396 ? 24.844 -45 9.672 1 86.5 396 THR A N 1
ATOM 3189 C CA . THR A 1 396 ? 25.172 -46.031 10.648 1 86.5 396 THR A CA 1
ATOM 3190 C C . THR A 1 396 ? 24.234 -47.219 10.484 1 86.5 396 THR A C 1
ATOM 3192 O O . THR A 1 396 ? 23.25 -47.156 9.75 1 86.5 396 THR A O 1
ATOM 3195 N N . PRO A 1 397 ? 24.531 -48.312 11.156 1 84.75 397 PRO A N 1
ATOM 3196 C CA . PRO A 1 397 ? 23.672 -49.5 11.023 1 84.75 397 PRO A CA 1
ATOM 3197 C C . PRO A 1 397 ? 22.234 -49.25 11.508 1 84.75 397 PRO A C 1
ATOM 3199 O O . PRO A 1 397 ? 21.312 -49.938 11.102 1 84.75 397 PRO A O 1
ATOM 3202 N N . THR A 1 398 ? 21.984 -48.25 12.312 1 80.75 398 THR A N 1
ATOM 3203 C CA . THR A 1 398 ? 20.656 -47.969 12.852 1 80.75 398 THR A CA 1
ATOM 3204 C C . THR A 1 398 ? 20.016 -46.812 12.102 1 80.75 398 THR A C 1
ATOM 3206 O O . THR A 1 398 ? 18.938 -46.344 12.484 1 80.75 398 THR A O 1
ATOM 3209 N N . SER A 1 399 ? 20.688 -46.469 11.031 1 83.94 399 SER A N 1
ATOM 3210 C CA . SER A 1 399 ? 20.141 -45.312 10.289 1 83.94 399 SER A CA 1
ATOM 3211 C C . SER A 1 399 ? 18.891 -45.719 9.516 1 83.94 399 SER A C 1
ATOM 3213 O O . SER A 1 399 ? 18.859 -46.781 8.891 1 83.94 399 SER A O 1
ATOM 3215 N N . ASP A 1 400 ? 17.844 -44.875 9.609 1 80.81 400 ASP A N 1
ATOM 3216 C CA . ASP A 1 400 ? 16.625 -45.062 8.836 1 80.81 400 ASP A CA 1
ATOM 3217 C C . ASP A 1 400 ? 16.844 -44.781 7.359 1 80.81 400 ASP A C 1
ATOM 3219 O O . ASP A 1 400 ? 17.766 -44.031 7.008 1 80.81 400 ASP A O 1
ATOM 3223 N N . VAL A 1 401 ? 16.156 -45.562 6.566 1 84.38 401 VAL A N 1
ATOM 3224 C CA . VAL A 1 401 ? 16.266 -45.344 5.129 1 84.38 401 VAL A CA 1
ATOM 3225 C C . VAL A 1 401 ? 15.094 -44.5 4.633 1 84.38 401 VAL A C 1
ATOM 3227 O O . VAL A 1 401 ? 13.938 -44.875 4.828 1 84.38 401 VAL A O 1
ATOM 3230 N N . ASP A 1 402 ? 15.391 -43.344 4.113 1 89.69 402 ASP A N 1
ATOM 3231 C CA . ASP A 1 402 ? 14.414 -42.438 3.541 1 89.69 402 ASP A CA 1
ATOM 3232 C C . ASP A 1 402 ? 14.68 -42.219 2.055 1 89.69 402 ASP A C 1
ATOM 3234 O O . ASP A 1 402 ? 15.734 -41.688 1.683 1 89.69 402 ASP A O 1
ATOM 3238 N N . PHE A 1 403 ? 13.672 -42.656 1.23 1 93.5 403 PHE A N 1
ATOM 3239 C CA . PHE A 1 403 ? 13.867 -42.5 -0.205 1 93.5 403 PHE A CA 1
ATOM 3240 C C . PHE A 1 403 ? 13.219 -41.188 -0.699 1 93.5 403 PHE A C 1
ATOM 3242 O O . PHE A 1 403 ? 12.164 -40.812 -0.204 1 93.5 403 PHE A O 1
ATOM 3249 N N . LEU A 1 404 ? 13.859 -40.562 -1.617 1 95.62 404 LEU A N 1
ATOM 3250 C CA . LEU A 1 404 ? 13.297 -39.469 -2.395 1 95.62 404 LEU A CA 1
ATOM 3251 C C . LEU A 1 404 ? 13.195 -39.844 -3.869 1 95.62 404 LEU A C 1
ATOM 3253 O O . LEU A 1 404 ? 14.172 -40.312 -4.465 1 95.62 404 LEU A O 1
ATOM 3257 N N . VAL A 1 405 ? 12.023 -39.688 -4.402 1 96.62 405 VAL A N 1
ATOM 3258 C CA . VAL A 1 405 ? 11.781 -40.094 -5.789 1 96.62 405 VAL A CA 1
ATOM 3259 C C . VAL A 1 405 ? 11.266 -38.906 -6.582 1 96.62 405 VAL A C 1
ATOM 3261 O O . VAL A 1 405 ? 10.375 -38.188 -6.125 1 96.62 405 VAL A O 1
ATOM 3264 N N . ILE A 1 406 ? 11.914 -38.625 -7.68 1 97.81 406 ILE A N 1
ATOM 3265 C CA . ILE A 1 406 ? 11.398 -37.656 -8.648 1 97.81 406 ILE A CA 1
ATOM 3266 C C . ILE A 1 406 ? 10.844 -38.375 -9.867 1 97.81 406 ILE A C 1
ATOM 3268 O O . ILE A 1 406 ? 11.531 -39.219 -10.469 1 97.81 406 ILE A O 1
ATOM 3272 N N . TYR A 1 407 ? 9.625 -38.094 -10.148 1 96.62 407 TYR A N 1
ATOM 3273 C CA . TYR A 1 407 ? 8.984 -38.781 -11.281 1 96.62 407 TYR A CA 1
ATOM 3274 C C . TYR A 1 407 ? 8.258 -37.75 -12.164 1 96.62 407 TYR A C 1
ATOM 3276 O O . TYR A 1 407 ? 8.102 -36.594 -11.789 1 96.62 407 TYR A O 1
ATOM 3284 N N . ALA A 1 408 ? 7.898 -38.188 -13.359 1 96 408 ALA A N 1
ATOM 3285 C CA . ALA A 1 408 ? 7.109 -37.344 -14.273 1 96 408 ALA A CA 1
ATOM 3286 C C . ALA A 1 408 ? 5.848 -38.094 -14.719 1 96 408 ALA A C 1
ATOM 3288 O O . ALA A 1 408 ? 5.914 -39.219 -15.188 1 96 408 ALA A O 1
ATOM 3289 N N . GLU A 1 409 ? 4.742 -37.438 -14.547 1 95.62 409 GLU A N 1
ATOM 3290 C CA . GLU A 1 409 ? 3.52 -37.969 -15.133 1 95.62 409 GLU A CA 1
ATOM 3291 C C . GLU A 1 409 ? 3.615 -38.031 -16.656 1 95.62 409 GLU A C 1
ATOM 3293 O O . GLU A 1 409 ? 4.312 -37.219 -17.266 1 95.62 409 GLU A O 1
ATOM 3298 N N . PRO A 1 410 ? 2.934 -39.031 -17.172 1 93.56 410 PRO A N 1
ATOM 3299 C CA . PRO A 1 410 ? 2.941 -39.031 -18.641 1 93.56 410 PRO A CA 1
ATOM 3300 C C . PRO A 1 410 ? 2.529 -37.719 -19.266 1 93.56 410 PRO A C 1
ATOM 3302 O O . PRO A 1 410 ? 1.56 -37.094 -18.812 1 93.56 410 PRO A O 1
ATOM 3305 N N . SER A 1 411 ? 3.268 -37.312 -20.266 1 94.31 411 SER A N 1
ATOM 3306 C CA . SER A 1 411 ? 3.076 -36 -20.875 1 94.31 411 SER A CA 1
ATOM 3307 C C . SER A 1 411 ? 1.659 -35.844 -21.422 1 94.31 411 SER A C 1
ATOM 3309 O O . SER A 1 411 ? 1.068 -34.75 -21.328 1 94.31 411 SER A O 1
ATOM 3311 N N . GLN A 1 412 ? 1.133 -36.875 -22 1 94.06 412 GLN A N 1
ATOM 3312 C CA . GLN A 1 412 ? -0.221 -36.812 -22.547 1 94.06 412 GLN A CA 1
ATOM 3313 C C . GLN A 1 412 ? -1.238 -36.5 -21.453 1 94.06 412 GLN A C 1
ATOM 3315 O O . GLN A 1 412 ? -2.191 -35.75 -21.688 1 94.06 412 GLN A O 1
ATOM 3320 N N . LYS A 1 413 ? -1.021 -37.094 -20.375 1 94.44 413 LYS A N 1
ATOM 3321 C CA . LYS A 1 413 ? -1.902 -36.844 -19.234 1 94.44 413 LYS A CA 1
ATOM 3322 C C . LYS A 1 413 ? -1.798 -35.375 -18.766 1 94.44 413 LYS A C 1
ATOM 3324 O O . LYS A 1 413 ? -2.809 -34.75 -18.453 1 94.44 413 LYS A O 1
ATOM 3329 N N . VAL A 1 414 ? -0.591 -34.875 -18.734 1 95.88 414 VAL A N 1
ATOM 3330 C CA . VAL A 1 414 ? -0.358 -33.5 -18.266 1 95.88 414 VAL A CA 1
ATOM 3331 C C . VAL A 1 414 ? -0.936 -32.5 -19.266 1 95.88 414 VAL A C 1
ATOM 3333 O O . VAL A 1 414 ? -1.646 -31.578 -18.875 1 95.88 414 VAL A O 1
ATOM 3336 N N . LEU A 1 415 ? -0.742 -32.688 -20.5 1 95.75 415 LEU A N 1
ATOM 3337 C CA . LEU A 1 415 ? -1.174 -31.781 -21.547 1 95.75 415 LEU A CA 1
ATOM 3338 C C . LEU A 1 415 ? -2.684 -31.844 -21.734 1 95.75 415 LEU A C 1
ATOM 3340 O O . LEU A 1 415 ? -3.307 -30.859 -22.156 1 95.75 415 LEU A O 1
ATOM 3344 N N . GLY A 1 416 ? -3.252 -32.938 -21.484 1 95.56 416 GLY A N 1
ATOM 3345 C CA . GLY A 1 416 ? -4.68 -33.094 -21.703 1 95.56 416 GLY A CA 1
ATOM 3346 C C . GLY A 1 416 ? -5.492 -32.969 -20.422 1 95.56 416 GLY A C 1
ATOM 3347 O O . GLY A 1 416 ? -6.711 -33.156 -20.438 1 95.56 416 GLY A O 1
ATOM 3348 N N . ARG A 1 417 ? -4.922 -32.562 -19.422 1 93.12 417 ARG A N 1
ATOM 3349 C CA . ARG A 1 417 ? -5.586 -32.594 -18.125 1 93.12 417 ARG A CA 1
ATOM 3350 C C . ARG A 1 417 ? -6.695 -31.562 -18.062 1 93.12 417 ARG A C 1
ATOM 3352 O O . ARG A 1 417 ? -6.551 -30.453 -18.594 1 93.12 417 ARG A O 1
ATOM 3359 N N . CYS A 1 418 ? -7.777 -31.922 -17.469 1 92.62 418 CYS A N 1
ATOM 3360 C CA . CYS A 1 418 ? -8.844 -30.953 -17.203 1 92.62 418 CYS A CA 1
ATOM 3361 C C . CYS A 1 418 ? -9.086 -30.812 -15.703 1 92.62 418 CYS A C 1
ATOM 3363 O O . CYS A 1 418 ? -10.055 -30.188 -15.289 1 92.62 418 CYS A O 1
ATOM 3365 N N . LYS A 1 419 ? -8.289 -31.484 -14.945 1 91.5 419 LYS A N 1
ATOM 3366 C CA . LYS A 1 419 ? -8.258 -31.375 -13.484 1 91.5 419 LYS A CA 1
ATOM 3367 C C . LYS A 1 419 ? -6.824 -31.312 -12.969 1 91.5 419 LYS A C 1
ATOM 3369 O O . LYS A 1 419 ? -5.883 -31.656 -13.68 1 91.5 419 LYS A O 1
ATOM 3374 N N . GLU A 1 420 ? -6.73 -30.875 -11.773 1 91 420 GLU A N 1
ATOM 3375 C CA . GLU A 1 420 ? -5.406 -30.812 -11.156 1 91 420 GLU A CA 1
ATOM 3376 C C . GLU A 1 420 ? -4.84 -32.219 -10.93 1 91 420 GLU A C 1
ATOM 3378 O O . GLU A 1 420 ? -5.566 -33.125 -10.531 1 91 420 GLU A O 1
ATOM 3383 N N . ILE A 1 421 ? -3.639 -32.344 -11.203 1 91.06 421 ILE A N 1
ATOM 3384 C CA . ILE A 1 421 ? -2.949 -33.594 -11 1 91.06 421 ILE A CA 1
ATOM 3385 C C . ILE A 1 421 ? -2.213 -33.594 -9.664 1 91.06 421 ILE A C 1
ATOM 3387 O O . ILE A 1 421 ? -1.547 -32.594 -9.328 1 91.06 421 ILE A O 1
ATOM 3391 N N . LYS A 1 422 ? -2.402 -34.656 -8.914 1 91 422 LYS A N 1
ATOM 3392 C CA . LYS A 1 422 ? -1.622 -34.781 -7.688 1 91 422 LYS A CA 1
ATOM 3393 C C . LYS A 1 422 ? -0.13 -34.875 -7.992 1 91 422 LYS A C 1
ATOM 3395 O O . LYS A 1 422 ? 0.29 -35.688 -8.82 1 91 422 LYS A O 1
ATOM 3400 N N . ASP A 1 423 ? 0.612 -34 -7.375 1 94.25 423 ASP A N 1
ATOM 3401 C CA . ASP A 1 423 ? 2 -33.906 -7.812 1 94.25 423 ASP A CA 1
ATOM 3402 C C . ASP A 1 423 ? 2.961 -34.344 -6.711 1 94.25 423 ASP A C 1
ATOM 3404 O O . ASP A 1 423 ? 4.152 -34.031 -6.762 1 94.25 423 ASP A O 1
ATOM 3408 N N . ASN A 1 424 ? 2.521 -35.031 -5.746 1 94.69 424 ASN A N 1
ATOM 3409 C CA . ASN A 1 424 ? 3.408 -35.594 -4.73 1 94.69 424 ASN A CA 1
ATOM 3410 C C . ASN A 1 424 ? 2.754 -36.75 -3.99 1 94.69 424 ASN A C 1
ATOM 3412 O O . ASN A 1 424 ? 1.525 -36.844 -3.941 1 94.69 424 ASN A O 1
ATOM 3416 N N . PHE A 1 425 ? 3.566 -37.656 -3.578 1 93.62 425 PHE A N 1
ATOM 3417 C CA . PHE A 1 425 ? 3.189 -38.781 -2.732 1 93.62 425 PHE A CA 1
ATOM 3418 C C . PHE A 1 425 ? 4.121 -38.906 -1.531 1 93.62 425 PHE A C 1
ATOM 3420 O O . PHE A 1 425 ? 5.336 -38.719 -1.663 1 93.62 425 PHE A O 1
ATOM 3427 N N . GLU A 1 426 ? 3.541 -39.062 -0.403 1 90.88 426 GLU A N 1
ATOM 3428 C CA . GLU A 1 426 ? 4.367 -39.25 0.787 1 90.88 426 GLU A CA 1
ATOM 3429 C C . GLU A 1 426 ? 3.914 -40.438 1.588 1 90.88 426 GLU A C 1
ATOM 3431 O O . GLU A 1 426 ? 2.721 -40.75 1.638 1 90.88 426 GLU A O 1
ATOM 3436 N N . SER A 1 427 ? 4.75 -41.188 1.986 1 88.12 427 SER A N 1
ATOM 3437 C CA . SER A 1 427 ? 4.539 -42.281 2.93 1 88.12 427 SER A CA 1
ATOM 3438 C C . SER A 1 427 ? 5.496 -42.188 4.113 1 88.12 427 SER A C 1
ATOM 3440 O O . SER A 1 427 ? 6.684 -42.5 3.984 1 88.12 427 SER A O 1
ATOM 3442 N N . ARG A 1 428 ? 4.977 -41.625 5.238 1 81.94 428 ARG A N 1
ATOM 3443 C CA . ARG A 1 428 ? 5.793 -41.438 6.434 1 81.94 428 ARG A CA 1
ATOM 3444 C C . ARG A 1 428 ? 5.09 -41.969 7.676 1 81.94 428 ARG A C 1
ATOM 3446 O O . ARG A 1 428 ? 3.857 -42 7.734 1 81.94 428 ARG A O 1
ATOM 3453 N N . GLY A 1 429 ? 5.754 -42.594 8.594 1 71.25 429 GLY A N 1
ATOM 3454 C CA . GLY A 1 429 ? 5.168 -43 9.852 1 71.25 429 GLY A CA 1
ATOM 3455 C C . GLY A 1 429 ? 5.859 -44.219 10.461 1 71.25 429 GLY A C 1
ATOM 3456 O O . GLY A 1 429 ? 6.598 -44.938 9.773 1 71.25 429 GLY A O 1
ATOM 3457 N N . PRO A 1 430 ? 5.723 -44.375 11.758 1 66.62 430 PRO A N 1
ATOM 3458 C CA . PRO A 1 430 ? 6.406 -45.406 12.523 1 66.62 430 PRO A CA 1
ATOM 3459 C C . PRO A 1 430 ? 6.055 -46.812 12.047 1 66.62 430 PRO A C 1
ATOM 3461 O O . PRO A 1 430 ? 6.848 -47.75 12.211 1 66.62 430 PRO A O 1
ATOM 3464 N N . SER A 1 431 ? 4.945 -46.875 11.438 1 66.81 431 SER A N 1
ATOM 3465 C CA . SER A 1 431 ? 4.492 -48.219 11.07 1 66.81 431 SER A CA 1
ATOM 3466 C C . SER A 1 431 ? 5 -48.625 9.688 1 66.81 431 SER A C 1
ATOM 3468 O O . SER A 1 431 ? 4.828 -49.75 9.258 1 66.81 431 SER A O 1
ATOM 3470 N N . LYS A 1 432 ? 5.676 -47.719 9.141 1 67.94 432 LYS A N 1
ATOM 3471 C CA . LYS A 1 432 ? 6.133 -47.969 7.781 1 67.94 432 LYS A CA 1
ATOM 3472 C C . LYS A 1 432 ? 7.59 -48.438 7.773 1 67.94 432 LYS A C 1
ATOM 3474 O O . LYS A 1 432 ? 8.414 -47.906 8.523 1 67.94 432 LYS A O 1
ATOM 3479 N N . LEU A 1 433 ? 7.918 -49.531 7.137 1 64.44 433 LEU A N 1
ATOM 3480 C CA . LEU A 1 433 ? 9.281 -50.031 7.059 1 64.44 433 LEU A CA 1
ATOM 3481 C C . LEU A 1 433 ? 10.18 -49.094 6.281 1 64.44 433 LEU A C 1
ATOM 3483 O O . LEU A 1 433 ? 11.32 -48.844 6.676 1 64.44 433 LEU A O 1
ATOM 3487 N N . LEU A 1 434 ? 9.648 -48.531 5.113 1 79.94 434 LEU A N 1
ATOM 3488 C CA . LEU A 1 434 ? 10.414 -47.594 4.301 1 79.94 434 LEU A CA 1
ATOM 3489 C C . LEU A 1 434 ? 9.641 -46.312 4.086 1 79.94 434 LEU A C 1
ATOM 3491 O O . LEU A 1 434 ? 8.445 -46.344 3.799 1 79.94 434 LEU A O 1
ATOM 3495 N N . GLU A 1 435 ? 10.281 -45.25 4.461 1 88.31 435 GLU A N 1
ATOM 3496 C CA . GLU A 1 435 ? 9.688 -43.938 4.242 1 88.31 435 GLU A CA 1
ATOM 3497 C C . GLU A 1 435 ? 10.156 -43.344 2.918 1 88.31 435 GLU A C 1
ATOM 3499 O O . GLU A 1 435 ? 11.273 -43.594 2.471 1 88.31 435 GLU A O 1
ATOM 3504 N N . TYR A 1 436 ? 9.234 -42.75 2.225 1 91.25 436 TYR A N 1
ATOM 3505 C CA . TYR A 1 436 ? 9.656 -42.094 0.997 1 91.25 436 TYR A CA 1
ATOM 3506 C C . TYR A 1 436 ? 8.82 -40.844 0.729 1 91.25 436 TYR A C 1
ATOM 3508 O O . TYR A 1 436 ? 7.727 -40.688 1.271 1 91.25 436 TYR A O 1
ATOM 3516 N N . GLY A 1 437 ? 9.398 -39.906 0.078 1 94.5 437 GLY A N 1
ATOM 3517 C CA . GLY A 1 437 ? 8.734 -38.781 -0.549 1 94.5 437 GLY A CA 1
ATOM 3518 C C . GLY A 1 437 ? 8.938 -38.719 -2.051 1 94.5 437 GLY A C 1
ATOM 3519 O O . GLY A 1 437 ? 10.07 -38.812 -2.535 1 94.5 437 GLY A O 1
ATOM 3520 N N . ALA A 1 438 ? 7.809 -38.719 -2.787 1 96.62 438 ALA A N 1
ATOM 3521 C CA . ALA A 1 438 ? 7.875 -38.656 -4.246 1 96.62 438 ALA A CA 1
ATOM 3522 C C . ALA A 1 438 ? 7.297 -37.344 -4.781 1 96.62 438 ALA A C 1
ATOM 3524 O O . ALA A 1 438 ? 6.203 -36.938 -4.379 1 96.62 438 ALA A O 1
ATOM 3525 N N . TYR A 1 439 ? 8.07 -36.719 -5.668 1 97.81 439 TYR A N 1
ATOM 3526 C CA . TYR A 1 439 ? 7.656 -35.438 -6.215 1 97.81 439 TYR A CA 1
ATOM 3527 C C . TYR A 1 439 ? 7.582 -35.5 -7.738 1 97.81 439 TYR A C 1
ATOM 3529 O O . TYR A 1 439 ? 8.516 -35.969 -8.391 1 97.81 439 TYR A O 1
ATOM 3537 N N . GLU A 1 440 ? 6.492 -35 -8.266 1 97.94 440 GLU A N 1
ATOM 3538 C CA . GLU A 1 440 ? 6.344 -34.875 -9.711 1 97.94 440 GLU A CA 1
ATOM 3539 C C . GLU A 1 440 ? 7.266 -33.781 -10.258 1 97.94 440 GLU A C 1
ATOM 3541 O O . GLU A 1 440 ? 7.582 -32.812 -9.562 1 97.94 440 GLU A O 1
ATOM 3546 N N . ALA A 1 441 ? 7.715 -33.906 -11.438 1 97.25 441 ALA A N 1
ATOM 3547 C CA . ALA A 1 441 ? 8.734 -33.062 -12.062 1 97.25 441 ALA A CA 1
ATOM 3548 C C . ALA A 1 441 ? 8.391 -31.594 -11.922 1 97.25 441 ALA A C 1
ATOM 3550 O O . ALA A 1 441 ? 9.273 -30.766 -11.672 1 97.25 441 ALA A O 1
ATOM 3551 N N . ARG A 1 442 ? 7.184 -31.188 -12.133 1 97.06 442 ARG A N 1
ATOM 3552 C CA . ARG A 1 442 ? 6.766 -29.797 -11.992 1 97.06 442 ARG A CA 1
ATOM 3553 C C . ARG A 1 442 ? 7.008 -29.297 -10.578 1 97.06 442 ARG A C 1
ATOM 3555 O O . ARG A 1 442 ? 7.559 -28.203 -10.383 1 97.06 442 ARG A O 1
ATOM 3562 N N . LEU A 1 443 ? 6.562 -30.062 -9.586 1 98 443 LEU A N 1
ATOM 3563 C CA . LEU A 1 443 ? 6.75 -29.688 -8.188 1 98 443 LEU A CA 1
ATOM 3564 C C . LEU A 1 443 ? 8.234 -29.625 -7.836 1 98 443 LEU A C 1
ATOM 3566 O O . LEU A 1 443 ? 8.672 -28.719 -7.117 1 98 443 LEU A O 1
ATOM 3570 N N . PHE A 1 444 ? 8.953 -30.672 -8.336 1 97.88 444 PHE A N 1
ATOM 3571 C CA . PHE A 1 444 ? 10.398 -30.641 -8.164 1 97.88 444 PHE A CA 1
ATOM 3572 C C . PHE A 1 444 ? 10.984 -29.328 -8.656 1 97.88 444 PHE A C 1
ATOM 3574 O O . PHE A 1 444 ? 11.781 -28.703 -7.957 1 97.88 444 PHE A O 1
ATOM 3581 N N . GLY A 1 445 ? 10.594 -28.922 -9.844 1 97.62 445 GLY A N 1
ATOM 3582 C CA . GLY A 1 445 ? 11.07 -27.656 -10.391 1 97.62 445 GLY A CA 1
ATOM 3583 C C . GLY A 1 445 ? 10.742 -26.469 -9.508 1 97.62 445 GLY A C 1
ATOM 3584 O O . GLY A 1 445 ? 11.586 -25.594 -9.297 1 97.62 445 GLY A O 1
ATOM 3585 N N . GLU A 1 446 ? 9.562 -26.406 -9.055 1 97.62 446 GLU A N 1
ATOM 3586 C CA . GLU A 1 446 ? 9.133 -25.328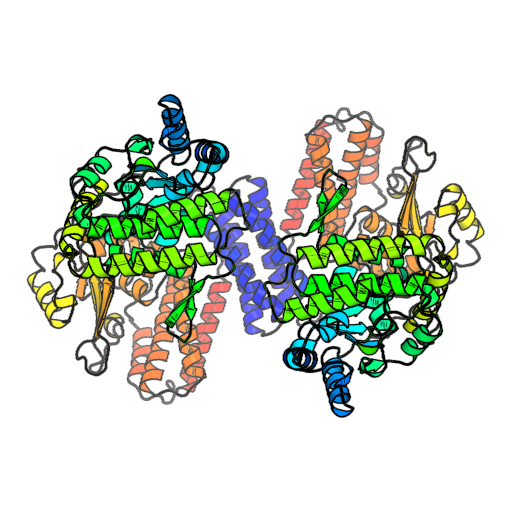 -8.172 1 97.62 446 GLU A CA 1
ATOM 3587 C C . GLU A 1 446 ? 9.992 -25.266 -6.91 1 97.62 446 GLU A C 1
ATOM 3589 O O . GLU A 1 446 ? 10.422 -24.188 -6.492 1 97.62 446 GLU A O 1
ATOM 3594 N N . MET A 1 447 ? 10.164 -26.422 -6.332 1 98 447 MET A N 1
ATOM 3595 C CA . MET A 1 447 ? 10.961 -26.516 -5.109 1 98 447 MET A CA 1
ATOM 3596 C C . MET A 1 447 ? 12.406 -26.125 -5.375 1 98 447 MET A C 1
ATOM 3598 O O . MET A 1 447 ? 13.055 -25.5 -4.531 1 98 447 MET A O 1
ATOM 3602 N N . LEU A 1 448 ? 12.93 -26.531 -6.527 1 98.06 448 LEU A N 1
ATOM 3603 C CA . LEU A 1 448 ? 14.281 -26.156 -6.926 1 98.06 448 LEU A CA 1
ATOM 3604 C C . LEU A 1 448 ? 14.414 -24.656 -7.055 1 98.06 448 LEU A C 1
ATOM 3606 O O . LEU A 1 448 ? 15.375 -24.062 -6.551 1 98.06 448 LEU A O 1
ATOM 3610 N N . LEU A 1 449 ? 13.422 -24.031 -7.645 1 97.38 449 LEU A N 1
ATOM 3611 C CA . LEU A 1 449 ? 13.43 -22.578 -7.855 1 97.38 449 LEU A CA 1
ATOM 3612 C C . LEU A 1 449 ? 13.312 -21.844 -6.527 1 97.38 449 LEU A C 1
ATOM 3614 O O . LEU A 1 449 ? 13.812 -20.719 -6.395 1 97.38 449 LEU A O 1
ATOM 3618 N N . LYS A 1 450 ? 12.773 -22.484 -5.539 1 96.75 450 LYS A N 1
ATOM 3619 C CA . LYS A 1 450 ? 12.641 -21.891 -4.211 1 96.75 450 LYS A CA 1
ATOM 3620 C C . LYS A 1 450 ? 13.922 -22.094 -3.396 1 96.75 450 LYS A C 1
ATOM 3622 O O . LYS A 1 450 ? 14.086 -21.484 -2.336 1 96.75 450 LYS A O 1
ATOM 3627 N N . GLY A 1 451 ? 14.75 -22.875 -3.891 1 97.31 451 GLY A N 1
ATOM 3628 C CA . GLY A 1 451 ? 16.016 -23.125 -3.211 1 97.31 451 GLY A CA 1
ATOM 3629 C C . GLY A 1 451 ? 15.883 -24.094 -2.051 1 97.31 451 GLY A C 1
ATOM 3630 O O . GLY A 1 451 ? 16.609 -23.984 -1.064 1 97.31 451 GLY A O 1
ATOM 3631 N N . SER A 1 452 ? 14.961 -24.984 -2.154 1 97.44 452 SER A N 1
ATOM 3632 C CA . SER A 1 452 ? 14.805 -25.984 -1.105 1 97.44 452 SER A CA 1
ATOM 3633 C C . SER A 1 452 ? 16.109 -26.75 -0.875 1 97.44 452 SER A C 1
ATOM 3635 O O . SER A 1 452 ? 16.672 -27.312 -1.81 1 97.44 452 SER A O 1
ATOM 3637 N N . VAL A 1 453 ? 16.547 -26.797 0.355 1 97.62 453 VAL A N 1
ATOM 3638 C CA . VAL A 1 453 ? 17.859 -27.344 0.675 1 97.62 453 VAL A CA 1
ATOM 3639 C C . VAL A 1 453 ? 17.922 -28.812 0.285 1 97.62 453 VAL A C 1
ATOM 3641 O O . VAL A 1 453 ? 18.875 -29.266 -0.352 1 97.62 453 VAL A O 1
ATOM 3644 N N . ILE A 1 454 ? 16.891 -29.578 0.606 1 95.44 454 ILE A N 1
ATOM 3645 C CA . ILE A 1 454 ? 16.859 -31 0.318 1 95.44 454 ILE A CA 1
ATOM 3646 C C . ILE A 1 454 ? 16.922 -31.234 -1.191 1 95.44 454 ILE A C 1
ATOM 3648 O O . ILE A 1 454 ? 17.594 -32.156 -1.662 1 95.44 454 ILE A O 1
ATOM 3652 N N . ILE A 1 455 ? 16.25 -30.422 -1.964 1 97.44 455 ILE A N 1
ATOM 3653 C CA . ILE A 1 455 ? 16.219 -30.547 -3.418 1 97.44 455 ILE A CA 1
ATOM 3654 C C . ILE A 1 455 ? 17.578 -30.156 -3.998 1 97.44 455 ILE A C 1
ATOM 3656 O O . ILE A 1 455 ? 18.094 -30.828 -4.891 1 97.44 455 ILE A O 1
ATOM 3660 N N . LEU A 1 456 ? 18.125 -29.062 -3.453 1 97.88 456 LEU A N 1
ATOM 3661 C CA . LEU A 1 456 ? 19.438 -28.641 -3.914 1 97.88 456 LEU A CA 1
ATOM 3662 C C . LEU A 1 456 ? 20.484 -29.719 -3.662 1 97.88 456 LEU A C 1
ATOM 3664 O O . LEU A 1 456 ? 21.344 -29.969 -4.512 1 97.88 456 LEU A O 1
ATOM 3668 N N . GLU A 1 457 ? 20.391 -30.375 -2.559 1 97.25 457 GLU A N 1
ATOM 3669 C CA . GLU A 1 457 ? 21.344 -31.422 -2.217 1 97.25 457 GLU A CA 1
ATOM 3670 C C . GLU A 1 457 ? 21.219 -32.625 -3.16 1 97.25 457 GLU A C 1
ATOM 3672 O O . GLU A 1 457 ? 22.203 -33.281 -3.473 1 97.25 457 GLU A O 1
ATOM 3677 N N . LEU A 1 458 ? 20 -32.906 -3.578 1 97.19 458 LEU A N 1
ATOM 3678 C CA . LEU A 1 458 ? 19.812 -33.938 -4.586 1 97.19 458 LEU A CA 1
ATOM 3679 C C . LEU A 1 458 ? 20.531 -33.594 -5.879 1 97.19 458 LEU A C 1
ATOM 3681 O O . LEU A 1 458 ? 21.188 -34.438 -6.488 1 97.19 458 LEU A O 1
ATOM 3685 N N . VAL A 1 459 ? 20.391 -32.344 -6.246 1 97.56 459 VAL A N 1
ATOM 3686 C CA . VAL A 1 459 ? 20.969 -31.875 -7.5 1 97.56 459 VAL A CA 1
ATOM 3687 C C . VAL A 1 459 ? 22.5 -31.828 -7.391 1 97.56 459 VAL A C 1
ATOM 3689 O O . VAL A 1 459 ? 23.203 -32.188 -8.336 1 97.56 459 VAL A O 1
ATOM 3692 N N . PHE A 1 460 ? 23 -31.422 -6.227 1 97.38 460 PHE A N 1
ATOM 3693 C CA . PHE A 1 460 ? 24.438 -31.281 -6.027 1 97.38 460 PHE A CA 1
ATOM 3694 C C . PHE A 1 460 ? 25.078 -32.625 -5.758 1 97.38 460 PHE A C 1
ATOM 3696 O O . PHE A 1 460 ? 26.281 -32.812 -5.965 1 97.38 460 PHE A O 1
ATOM 3703 N N . GLY A 1 461 ? 24.281 -33.562 -5.223 1 94.56 461 GLY A N 1
ATOM 3704 C CA . GLY A 1 461 ? 24.797 -34.844 -4.855 1 94.56 461 GLY A CA 1
ATOM 3705 C C . GLY A 1 461 ? 25.125 -35.719 -6.055 1 94.56 461 GLY A C 1
ATOM 3706 O O . GLY A 1 461 ? 24.625 -35.5 -7.156 1 94.56 461 GLY A O 1
ATOM 3707 N N . ASP A 1 462 ? 25.938 -36.75 -5.742 1 91.38 462 ASP A N 1
ATOM 3708 C CA . ASP A 1 462 ? 26.328 -37.688 -6.781 1 91.38 462 ASP A CA 1
ATOM 3709 C C . ASP A 1 462 ? 25.953 -39.125 -6.391 1 91.38 462 ASP A C 1
ATOM 3711 O O . ASP A 1 462 ? 25.578 -39.375 -5.246 1 91.38 462 ASP A O 1
ATOM 3715 N N . ASN A 1 463 ? 26.016 -40 -7.324 1 89.38 463 ASN A N 1
ATOM 3716 C CA . ASN A 1 463 ? 25.906 -41.438 -7.148 1 89.38 463 ASN A CA 1
ATOM 3717 C C . ASN A 1 463 ? 24.609 -41.844 -6.43 1 89.38 463 ASN A C 1
ATOM 3719 O O . ASN A 1 463 ? 24.625 -42.594 -5.457 1 89.38 463 ASN A O 1
ATOM 3723 N N . HIS A 1 464 ? 23.5 -41.312 -6.918 1 94.31 464 HIS A N 1
ATOM 3724 C CA . HIS A 1 464 ? 22.188 -41.719 -6.383 1 94.31 464 HIS A CA 1
ATOM 3725 C C . HIS A 1 464 ? 21.828 -43.125 -6.812 1 94.31 464 HIS A C 1
ATOM 3727 O O . HIS A 1 464 ? 22.516 -43.719 -7.637 1 94.31 464 HIS A O 1
ATOM 3733 N N . ASN A 1 465 ? 20.781 -43.688 -6.215 1 93 465 ASN A N 1
ATOM 3734 C CA . ASN A 1 465 ? 20.375 -45.062 -6.492 1 93 465 ASN A CA 1
ATOM 3735 C C . ASN A 1 465 ? 19.984 -45.25 -7.957 1 93 465 ASN A C 1
ATOM 3737 O O . ASN A 1 465 ? 20.25 -46.281 -8.547 1 93 465 ASN A O 1
ATOM 3741 N N . TYR A 1 466 ? 19.312 -44.281 -8.531 1 93.75 466 TYR A N 1
ATOM 3742 C CA . TYR A 1 466 ? 18.953 -44.25 -9.945 1 93.75 466 TYR A CA 1
ATOM 3743 C C . TYR A 1 466 ? 18.938 -42.812 -10.461 1 93.75 466 TYR A C 1
ATOM 3745 O O . TYR A 1 466 ? 18.438 -41.906 -9.781 1 93.75 466 TYR A O 1
ATOM 3753 N N . MET A 1 467 ? 19.516 -42.656 -11.656 1 94.44 467 MET A N 1
ATOM 3754 C CA . MET A 1 467 ? 19.531 -41.375 -12.336 1 94.44 467 MET A CA 1
ATOM 3755 C C . MET A 1 467 ? 19.156 -41.5 -13.805 1 94.44 467 MET A C 1
ATOM 3757 O O . MET A 1 467 ? 19.891 -42.156 -14.57 1 94.44 467 MET A O 1
ATOM 3761 N N . SER A 1 468 ? 18.125 -40.938 -14.195 1 92.62 468 SER A N 1
ATOM 3762 C CA . SER A 1 468 ? 17.703 -40.969 -15.586 1 92.62 468 SER A CA 1
ATOM 3763 C C . SER A 1 468 ? 18.531 -40.062 -16.453 1 92.62 468 SER A C 1
ATOM 3765 O O . SER A 1 468 ? 19.281 -39.219 -15.938 1 92.62 468 SER A O 1
ATOM 3767 N N . PRO A 1 469 ? 18.422 -40.188 -17.781 1 90.5 469 PRO A N 1
ATOM 3768 C CA . PRO A 1 469 ? 19.125 -39.25 -18.672 1 90.5 469 PRO A CA 1
ATOM 3769 C C . PRO A 1 469 ? 18.688 -37.812 -18.438 1 90.5 469 PRO A C 1
ATOM 3771 O O . PRO A 1 469 ? 19.516 -36.906 -18.531 1 90.5 469 PRO A O 1
ATOM 3774 N N . MET A 1 470 ? 17.438 -37.625 -18.141 1 92.94 470 MET A N 1
ATOM 3775 C CA . MET A 1 470 ? 16.953 -36.281 -17.906 1 92.94 470 MET A CA 1
ATOM 3776 C C . MET A 1 470 ? 17.562 -35.688 -16.641 1 92.94 470 MET A C 1
ATOM 3778 O O . MET A 1 470 ? 17.844 -34.469 -16.578 1 92.94 470 MET A O 1
ATOM 3782 N N . TRP A 1 471 ? 17.719 -36.531 -15.656 1 95.69 471 TRP A N 1
ATOM 3783 C CA . TRP A 1 471 ? 18.375 -36.062 -14.445 1 95.69 471 TRP A CA 1
ATOM 3784 C C . TRP A 1 471 ? 19.812 -35.656 -14.719 1 95.69 471 TRP A C 1
ATOM 3786 O O . TRP A 1 471 ? 20.281 -34.625 -14.266 1 95.69 471 TRP A O 1
ATOM 3796 N N . LYS A 1 472 ? 20.5 -36.5 -15.469 1 94.12 472 LYS A N 1
ATOM 3797 C CA . LYS A 1 472 ? 21.891 -36.25 -15.805 1 94.12 472 LYS A CA 1
ATOM 3798 C C . LYS A 1 472 ? 22.047 -34.938 -16.578 1 94.12 472 LYS A C 1
ATOM 3800 O O . LYS A 1 472 ? 23.031 -34.219 -16.391 1 94.12 472 LYS A O 1
ATOM 3805 N N . GLU A 1 473 ? 21.094 -34.688 -17.375 1 92.19 473 GLU A N 1
ATOM 3806 C CA . GLU A 1 473 ? 21.109 -33.406 -18.094 1 92.19 473 GLU A CA 1
ATOM 3807 C C . GLU A 1 473 ? 21.016 -32.219 -17.141 1 92.19 473 GLU A C 1
ATOM 3809 O O . GLU A 1 473 ? 21.688 -31.219 -17.344 1 92.19 473 GLU A O 1
ATOM 3814 N N . LEU A 1 474 ? 20.172 -32.344 -16.172 1 95.56 474 LEU A N 1
ATOM 3815 C CA . LEU A 1 474 ? 20 -31.281 -15.195 1 95.56 474 LEU A CA 1
ATOM 3816 C C . LEU A 1 474 ? 21.281 -31.078 -14.391 1 95.56 474 LEU A C 1
ATOM 3818 O O . LEU A 1 474 ? 21.703 -29.938 -14.172 1 95.56 474 LEU A O 1
ATOM 3822 N N . VAL A 1 475 ? 21.906 -32.125 -14 1 95.5 475 VAL A N 1
ATOM 3823 C CA . VAL A 1 475 ? 23.078 -32.125 -13.125 1 95.5 475 VAL A CA 1
ATOM 3824 C C . VAL A 1 475 ? 24.266 -31.5 -13.867 1 95.5 475 VAL A C 1
ATOM 3826 O O . VAL A 1 475 ? 25.156 -30.906 -13.242 1 95.5 475 VAL A O 1
ATOM 3829 N N . LYS A 1 476 ? 24.25 -31.609 -15.148 1 94.19 476 LYS A N 1
ATOM 3830 C CA . LYS A 1 476 ? 25.312 -31 -15.945 1 94.19 476 LYS A CA 1
ATOM 3831 C C . LYS A 1 476 ? 25.375 -29.5 -15.711 1 94.19 476 LYS A C 1
ATOM 3833 O O . LYS A 1 476 ? 26.438 -28.891 -15.82 1 94.19 476 LYS A O 1
ATOM 3838 N N . GLN A 1 477 ? 24.281 -28.969 -15.383 1 93.75 477 GLN A N 1
ATOM 3839 C CA . GLN A 1 477 ? 24.234 -27.516 -15.188 1 93.75 477 GLN A CA 1
ATOM 3840 C C . GLN A 1 477 ? 24.031 -27.172 -13.719 1 93.75 477 GLN A C 1
ATOM 3842 O O . GLN A 1 477 ? 23.547 -26.078 -13.398 1 93.75 477 GLN A O 1
ATOM 3847 N N . ARG A 1 478 ? 24.344 -28.062 -12.859 1 95.5 478 ARG A N 1
ATOM 3848 C CA . ARG A 1 478 ? 23.984 -27.906 -11.453 1 95.5 478 ARG A CA 1
ATOM 3849 C C . ARG A 1 478 ? 24.703 -26.703 -10.836 1 95.5 478 ARG A C 1
ATOM 3851 O O . ARG A 1 478 ? 24.266 -26.172 -9.812 1 95.5 478 ARG A O 1
ATOM 3858 N N . LYS A 1 479 ? 25.781 -26.203 -11.43 1 94.12 479 LYS A N 1
ATOM 3859 C CA . LYS A 1 479 ? 26.516 -25.047 -10.914 1 94.12 479 LYS A CA 1
ATOM 3860 C C . LYS A 1 479 ? 25.641 -23.797 -10.922 1 94.12 479 LYS A C 1
ATOM 3862 O O . LYS A 1 479 ? 25.797 -22.922 -10.078 1 94.12 479 LYS A O 1
ATOM 3867 N N . CYS A 1 480 ? 24.719 -23.719 -11.836 1 93.56 480 CYS A N 1
ATOM 3868 C CA . CYS A 1 480 ? 23.844 -22.547 -11.969 1 93.56 480 CYS A CA 1
ATOM 3869 C C . CYS A 1 480 ? 22.891 -22.438 -10.789 1 93.56 480 CYS A C 1
ATOM 3871 O O . CYS A 1 480 ? 22.266 -21.406 -10.586 1 93.56 480 CYS A O 1
ATOM 3873 N N . PHE A 1 481 ? 22.797 -23.469 -9.969 1 97.19 481 PHE A N 1
ATOM 3874 C CA . PHE A 1 481 ? 21.859 -23.469 -8.852 1 97.19 481 PHE A CA 1
ATOM 3875 C C . PHE A 1 481 ? 22.562 -23.062 -7.559 1 97.19 481 PHE A C 1
ATOM 3877 O O . PHE A 1 481 ? 21.953 -23.094 -6.484 1 97.19 481 PHE A O 1
ATOM 3884 N N . VAL A 1 482 ? 23.922 -22.75 -7.695 1 97.88 482 VAL A N 1
ATOM 3885 C CA . VAL A 1 482 ? 24.625 -22.094 -6.598 1 97.88 482 VAL A CA 1
ATOM 3886 C C . VAL A 1 482 ? 24.312 -20.594 -6.617 1 97.88 482 VAL A C 1
ATOM 3888 O O . VAL A 1 482 ? 24.906 -19.844 -7.402 1 97.88 482 VAL A O 1
ATOM 3891 N N . THR A 1 483 ? 23.328 -20.156 -5.836 1 97.94 483 THR A N 1
ATOM 3892 C CA . THR A 1 483 ? 22.828 -18.797 -5.844 1 97.94 483 THR A CA 1
ATOM 3893 C C . THR A 1 483 ? 22.75 -18.234 -4.426 1 97.94 483 THR A C 1
ATOM 3895 O O . THR A 1 483 ? 22.938 -18.969 -3.455 1 97.94 483 THR A O 1
ATOM 3898 N N . GLU A 1 484 ? 22.516 -16.906 -4.324 1 97.75 484 GLU A N 1
ATOM 3899 C CA . GLU A 1 484 ? 22.328 -16.281 -3.025 1 97.75 484 GLU A CA 1
ATOM 3900 C C . GLU A 1 484 ? 21.078 -16.812 -2.336 1 97.75 484 GLU A C 1
ATOM 3902 O O . GLU A 1 484 ? 21.062 -16.984 -1.116 1 97.75 484 GLU A O 1
ATOM 3907 N N . LYS A 1 485 ? 20.062 -17.062 -3.146 1 97.31 485 LYS A N 1
ATOM 3908 C CA . LYS A 1 485 ? 18.828 -17.641 -2.594 1 97.31 485 LYS A CA 1
ATOM 3909 C C . LYS A 1 485 ? 19.094 -19 -1.953 1 97.31 485 LYS A C 1
ATOM 3911 O O . LYS A 1 485 ? 18.578 -19.297 -0.874 1 97.31 485 LYS A O 1
ATOM 3916 N N . GLY A 1 486 ? 19.859 -19.812 -2.637 1 97.94 486 GLY A N 1
ATOM 3917 C CA . GLY A 1 486 ? 20.25 -21.078 -2.051 1 97.94 486 GLY A CA 1
ATOM 3918 C C . GLY A 1 486 ? 20.969 -20.922 -0.724 1 97.94 486 GLY A C 1
ATOM 3919 O O . GLY A 1 486 ? 20.672 -21.641 0.239 1 97.94 486 GLY A O 1
ATOM 3920 N N . ILE A 1 487 ? 21.906 -20.031 -0.665 1 98.12 487 ILE A N 1
ATOM 3921 C CA . ILE A 1 487 ? 22.672 -19.766 0.551 1 98.12 487 ILE A CA 1
ATOM 3922 C C . ILE A 1 487 ? 21.719 -19.359 1.677 1 98.12 487 ILE A C 1
ATOM 3924 O O . ILE A 1 487 ? 21.828 -19.844 2.803 1 98.12 487 ILE A O 1
ATOM 3928 N N . GLN A 1 488 ? 20.781 -18.5 1.33 1 96.88 488 GLN A N 1
ATOM 3929 C CA . GLN A 1 488 ? 19.828 -18.031 2.328 1 96.88 488 GLN A CA 1
ATOM 3930 C C . GLN A 1 488 ? 19 -19.188 2.875 1 96.88 488 GLN A C 1
ATOM 3932 O O . GLN A 1 488 ? 18.688 -19.234 4.066 1 96.88 488 GLN A O 1
ATOM 3937 N N . GLN A 1 489 ? 18.609 -20.062 2.018 1 97.88 489 GLN A N 1
ATOM 3938 C CA . GLN A 1 489 ? 17.828 -21.203 2.449 1 97.88 489 GLN A CA 1
ATOM 3939 C C . GLN A 1 489 ? 18.641 -22.109 3.381 1 97.88 489 GLN A C 1
ATOM 3941 O O . GLN A 1 489 ? 18.125 -22.562 4.402 1 97.88 489 GLN A O 1
ATOM 3946 N N . TYR A 1 490 ? 19.891 -22.359 3.061 1 98.25 490 TYR A N 1
ATOM 3947 C CA . TYR A 1 490 ? 20.766 -23.125 3.936 1 98.25 490 TYR A CA 1
ATOM 3948 C C . TYR A 1 490 ? 20.906 -22.453 5.297 1 98.25 490 TYR A C 1
ATOM 3950 O O . TYR A 1 490 ? 20.781 -23.109 6.336 1 98.25 490 TYR A O 1
ATOM 3958 N N . LEU A 1 491 ? 21.125 -21.172 5.242 1 97.56 491 LEU A N 1
ATOM 3959 C CA . LEU A 1 491 ? 21.312 -20.422 6.477 1 97.56 491 LEU A CA 1
ATOM 3960 C C . LEU A 1 491 ? 20.047 -20.484 7.336 1 97.56 491 LEU A C 1
ATOM 3962 O O . LEU A 1 491 ? 20.141 -20.609 8.562 1 97.56 491 LEU A O 1
ATOM 3966 N N . GLY A 1 492 ? 18.953 -20.297 6.629 1 96.81 492 GLY A N 1
ATOM 3967 C CA . GLY A 1 492 ? 17.688 -20.406 7.355 1 96.81 492 GLY A CA 1
ATOM 3968 C C . GLY A 1 492 ? 17.547 -21.734 8.086 1 96.81 492 GLY A C 1
ATOM 3969 O O . GLY A 1 492 ? 17.141 -21.766 9.25 1 96.81 492 GLY A O 1
ATOM 3970 N N . LEU A 1 493 ? 17.891 -22.766 7.453 1 97.19 493 LEU A N 1
ATOM 3971 C CA . LEU A 1 493 ? 17.812 -24.094 8.047 1 97.19 493 LEU A CA 1
ATOM 3972 C C . LEU A 1 493 ? 18.766 -24.219 9.227 1 97.19 493 LEU A C 1
ATOM 3974 O O . LEU A 1 493 ? 18.406 -24.75 10.273 1 97.19 493 LEU A O 1
ATOM 3978 N N . ILE A 1 494 ? 19.969 -23.766 9.086 1 97.75 494 ILE A N 1
ATOM 3979 C CA . ILE A 1 494 ? 21 -23.812 10.125 1 97.75 494 ILE A CA 1
ATOM 3980 C C . ILE A 1 494 ? 20.5 -23.062 11.367 1 97.75 494 ILE A C 1
ATOM 3982 O O . ILE A 1 494 ? 20.562 -23.594 12.477 1 97.75 494 ILE A O 1
ATOM 3986 N N . GLN A 1 495 ? 20.047 -21.922 11.164 1 96.06 495 GLN A N 1
ATOM 3987 C CA . GLN A 1 495 ? 19.625 -21.078 12.273 1 96.06 495 GLN A CA 1
ATOM 3988 C C . GLN A 1 495 ? 18.391 -21.656 12.961 1 96.06 495 GLN A C 1
ATOM 3990 O O . GLN A 1 495 ? 18.266 -21.594 14.188 1 96.06 495 GLN A O 1
ATOM 3995 N N . ASN A 1 496 ? 17.484 -22.172 12.156 1 96 496 ASN A N 1
ATOM 3996 C CA . ASN A 1 496 ? 16.312 -22.828 12.734 1 96 496 ASN A CA 1
ATOM 3997 C C . ASN A 1 496 ? 16.703 -24 13.609 1 96 496 ASN A C 1
ATOM 3999 O O . ASN A 1 496 ? 16.172 -24.172 14.703 1 96 496 ASN A O 1
ATOM 4003 N N . ASN A 1 497 ? 17.609 -24.828 13.141 1 95.62 497 ASN A N 1
ATOM 4004 C CA . ASN A 1 497 ? 18.109 -25.953 13.914 1 95.62 497 ASN A CA 1
ATOM 4005 C C . ASN A 1 497 ? 18.766 -25.5 15.219 1 95.62 497 ASN A C 1
ATOM 4007 O O . ASN A 1 497 ? 18.562 -26.109 16.266 1 95.62 497 ASN A O 1
ATOM 4011 N N . TYR A 1 498 ? 19.5 -24.453 15.148 1 95.69 498 TYR A N 1
ATOM 4012 C CA . TYR A 1 498 ? 20.156 -23.906 16.328 1 95.69 498 TYR A CA 1
ATOM 4013 C C . TYR A 1 498 ? 19.141 -23.406 17.344 1 95.69 498 TYR A C 1
ATOM 4015 O O . TYR A 1 498 ? 19.281 -23.656 18.547 1 95.69 498 TYR A O 1
ATOM 4023 N N . LYS A 1 499 ? 18.172 -22.703 16.844 1 94.12 499 LYS A N 1
ATOM 4024 C CA . LYS A 1 499 ? 17.125 -22.188 17.734 1 94.12 499 LYS A CA 1
ATOM 4025 C C . LYS A 1 499 ? 16.406 -23.328 18.453 1 94.12 499 LYS A C 1
ATOM 4027 O O . LYS A 1 499 ? 16.078 -23.203 19.641 1 94.12 499 LYS A O 1
ATOM 4032 N N . MET A 1 500 ? 16.203 -24.406 17.766 1 92.75 500 MET A N 1
ATOM 4033 C CA . MET A 1 500 ? 15.562 -25.562 18.375 1 92.75 500 MET A CA 1
ATOM 4034 C C . MET A 1 500 ? 16.422 -26.141 19.5 1 92.75 500 MET A C 1
ATOM 4036 O O . MET A 1 500 ? 15.891 -26.594 20.516 1 92.75 500 MET A O 1
ATOM 4040 N N . LEU A 1 501 ? 17.672 -26.109 19.359 1 91.56 501 LEU A N 1
ATOM 4041 C CA . LEU A 1 501 ? 18.594 -26.609 20.359 1 91.56 501 LEU A CA 1
ATOM 4042 C C . LEU A 1 501 ? 18.625 -25.703 21.594 1 91.56 501 LEU A C 1
ATOM 4044 O O . LEU A 1 501 ? 18.797 -26.172 22.719 1 91.56 501 LEU A O 1
ATOM 4048 N N . GLU A 1 502 ? 18.422 -24.422 21.359 1 87.5 502 GLU A N 1
ATOM 4049 C CA . GLU A 1 502 ? 18.469 -23.438 22.438 1 87.5 502 GLU A CA 1
ATOM 4050 C C . GLU A 1 502 ? 17.203 -23.5 23.297 1 87.5 502 GLU A C 1
ATOM 4052 O O . GLU A 1 502 ? 17.266 -23.312 24.5 1 87.5 502 GLU A O 1
ATOM 4057 N N . LYS A 1 503 ? 16.047 -23.594 22.719 1 80.88 503 LYS A N 1
ATOM 4058 C CA . LYS A 1 503 ? 14.766 -23.531 23.438 1 80.88 503 LYS A CA 1
ATOM 4059 C C . LYS A 1 503 ? 14.602 -24.703 24.391 1 80.88 503 LYS A C 1
ATOM 4061 O O . LYS A 1 503 ? 14.242 -24.516 25.547 1 80.88 503 LYS A O 1
ATOM 4066 N N . GLU A 1 504 ? 14.57 -25.969 23.922 1 72.56 504 GLU A N 1
ATOM 4067 C CA . GLU A 1 504 ? 14.219 -27.125 24.75 1 72.56 504 GLU A CA 1
ATOM 4068 C C . GLU A 1 504 ? 15.281 -28.219 24.656 1 72.56 504 GLU A C 1
ATOM 4070 O O . GLU A 1 504 ? 15.859 -28.438 23.594 1 72.56 504 GLU A O 1
ATOM 4075 N N . ARG A 1 505 ? 15.617 -28.594 25.938 1 70.94 505 ARG A N 1
ATOM 4076 C CA . ARG A 1 505 ? 16.438 -29.797 25.922 1 70.94 505 ARG A CA 1
ATOM 4077 C C . ARG A 1 505 ? 15.695 -30.969 25.297 1 70.94 505 ARG A C 1
ATOM 4079 O O . ARG A 1 505 ? 14.57 -31.297 25.688 1 70.94 505 ARG A O 1
ATOM 4086 N N . GLU A 1 506 ? 16.156 -31.344 24.047 1 69.94 506 GLU A N 1
ATOM 4087 C CA . GLU A 1 506 ? 15.562 -32.469 23.328 1 69.94 506 GLU A CA 1
ATOM 4088 C C . GLU A 1 506 ? 16.203 -33.781 23.734 1 69.94 506 GLU A C 1
ATOM 4090 O O . GLU A 1 506 ? 17.141 -33.812 24.547 1 69.94 506 GLU A O 1
ATOM 4095 N N . VAL A 1 507 ? 15.531 -34.875 23.25 1 74.94 507 VAL A N 1
ATOM 4096 C CA . VAL A 1 507 ? 16.141 -36.219 23.375 1 74.94 507 VAL A CA 1
ATOM 4097 C C . VAL A 1 507 ? 17.5 -36.219 22.688 1 74.94 507 VAL A C 1
ATOM 4099 O O . VAL A 1 507 ? 17.688 -35.562 21.672 1 74.94 507 VAL A O 1
ATOM 4102 N N . ALA A 1 508 ? 18.375 -36.906 23.172 1 76.5 508 ALA A N 1
ATOM 4103 C CA . ALA A 1 508 ? 19.781 -36.938 22.75 1 76.5 508 ALA A CA 1
ATOM 4104 C C . ALA A 1 508 ? 19.891 -37.219 21.266 1 76.5 508 ALA A C 1
ATOM 4106 O O . ALA A 1 508 ? 20.688 -36.562 20.562 1 76.5 508 ALA A O 1
ATOM 4107 N N . ALA A 1 509 ? 19.047 -38.094 20.781 1 79.69 509 ALA A N 1
ATOM 4108 C CA . ALA A 1 509 ? 19.109 -38.438 19.375 1 79.69 509 ALA A CA 1
ATOM 4109 C C . ALA A 1 509 ? 18.75 -37.25 18.484 1 79.69 509 ALA A C 1
ATOM 4111 O O . ALA A 1 509 ? 19.391 -37.031 17.453 1 79.69 509 ALA A O 1
ATOM 4112 N N . LYS A 1 510 ? 17.797 -36.625 18.875 1 85.5 510 LYS A N 1
ATOM 4113 C CA . LYS A 1 510 ? 17.344 -35.469 18.109 1 85.5 510 LYS A CA 1
ATOM 4114 C C . LYS A 1 510 ? 18.375 -34.344 18.156 1 85.5 510 LYS A C 1
ATOM 4116 O O . LYS A 1 510 ? 18.609 -33.656 17.141 1 85.5 510 LYS A O 1
ATOM 4121 N N . GLU A 1 511 ? 19.016 -34.156 19.234 1 88.62 511 GLU A N 1
ATOM 4122 C CA . GLU A 1 511 ? 20.031 -33.125 19.391 1 88.62 511 GLU A CA 1
ATOM 4123 C C . GLU A 1 511 ? 21.25 -33.406 18.516 1 88.62 511 GLU A C 1
ATOM 4125 O O . GLU A 1 511 ? 21.797 -32.5 17.891 1 88.62 511 GLU A O 1
ATOM 4130 N N . ARG A 1 512 ? 21.625 -34.719 18.516 1 89.25 512 ARG A N 1
ATOM 4131 C CA . ARG A 1 512 ? 22.766 -35.125 17.688 1 89.25 512 ARG A CA 1
ATOM 4132 C C . ARG A 1 512 ? 22.484 -34.844 16.219 1 89.25 512 ARG A C 1
ATOM 4134 O O . ARG A 1 512 ? 23.359 -34.406 15.484 1 89.25 512 ARG A O 1
ATOM 4141 N N . LYS A 1 513 ? 21.281 -35.094 15.805 1 90.38 513 LYS A N 1
ATOM 4142 C CA . LYS A 1 513 ? 20.891 -34.875 14.414 1 90.38 513 LYS A CA 1
ATOM 4143 C C . LYS A 1 513 ? 20.922 -33.375 14.055 1 90.38 513 LYS A C 1
ATOM 4145 O O . LYS A 1 513 ? 21.422 -33 12.992 1 90.38 513 LYS A O 1
ATOM 4150 N N . LEU A 1 514 ? 20.453 -32.594 14.961 1 92.94 514 LEU A N 1
ATOM 4151 C CA . LEU A 1 514 ? 20.438 -31.172 14.727 1 92.94 514 LEU A CA 1
ATOM 4152 C C . LEU A 1 514 ? 21.859 -30.625 14.633 1 92.94 514 LEU A C 1
ATOM 4154 O O . LEU A 1 514 ? 22.156 -29.797 13.758 1 92.94 514 LEU A O 1
ATOM 4158 N N . LEU A 1 515 ? 22.672 -31.109 15.492 1 92.81 515 LEU A N 1
ATOM 4159 C CA . LEU A 1 515 ? 24.047 -30.641 15.531 1 92.81 515 LEU A CA 1
ATOM 4160 C C . LEU A 1 515 ? 24.797 -31.016 14.258 1 92.81 515 LEU A C 1
ATOM 4162 O O . LEU A 1 515 ? 25.453 -30.172 13.648 1 92.81 515 LEU A O 1
ATOM 4166 N N . TYR A 1 516 ? 24.766 -32.281 13.898 1 93.19 516 TYR A N 1
ATOM 4167 C CA . TYR A 1 516 ? 25.531 -32.625 12.711 1 93.19 516 TYR A CA 1
ATOM 4168 C C . TYR A 1 516 ? 24.984 -31.922 11.477 1 93.19 516 TYR A C 1
ATOM 4170 O O . TYR A 1 516 ? 25.734 -31.594 10.562 1 93.19 516 TYR A O 1
ATOM 4178 N N . GLN A 1 517 ? 23.625 -31.656 11.398 1 94.25 517 GLN A N 1
ATOM 4179 C CA . GLN A 1 517 ? 23.047 -30.906 10.289 1 94.25 517 GLN A CA 1
ATOM 4180 C C . GLN A 1 517 ? 23.609 -29.5 10.227 1 94.25 517 GLN A C 1
ATOM 4182 O O . GLN A 1 517 ? 23.875 -28.969 9.141 1 94.25 517 GLN A O 1
ATOM 4187 N N . ILE A 1 518 ? 23.719 -28.891 11.398 1 96.75 518 ILE A N 1
ATOM 4188 C CA . ILE A 1 518 ? 24.266 -27.531 11.453 1 96.75 518 ILE A CA 1
ATOM 4189 C C . ILE A 1 518 ? 25.672 -27.5 10.867 1 96.75 518 ILE A C 1
ATOM 4191 O O . ILE A 1 518 ? 25.969 -26.672 10.008 1 96.75 518 ILE A O 1
ATOM 4195 N N . PHE A 1 519 ? 26.469 -28.469 11.281 1 96.5 519 PHE A N 1
ATOM 4196 C CA . PHE A 1 519 ? 27.859 -28.469 10.836 1 96.5 519 PHE A CA 1
ATOM 4197 C C . PHE A 1 519 ? 27.953 -28.891 9.375 1 96.5 519 PHE A C 1
ATOM 4199 O O . PHE A 1 519 ? 28.75 -28.328 8.617 1 96.5 519 PHE A O 1
ATOM 4206 N N . HIS A 1 520 ? 27.125 -29.844 8.992 1 96.5 520 HIS A N 1
ATOM 4207 C CA . HIS A 1 520 ? 27.094 -30.281 7.602 1 96.5 520 HIS A CA 1
ATOM 4208 C C . HIS A 1 520 ? 26.656 -29.156 6.668 1 96.5 520 HIS A C 1
ATOM 4210 O O . HIS A 1 520 ? 27.328 -28.875 5.672 1 96.5 520 HIS A O 1
ATOM 4216 N N . LYS A 1 521 ? 25.578 -28.484 6.988 1 97.69 521 LYS A N 1
ATOM 4217 C CA . LYS A 1 521 ? 25.047 -27.422 6.156 1 97.69 521 LYS A CA 1
ATOM 4218 C C . LYS A 1 521 ? 25.953 -26.203 6.184 1 97.69 521 LYS A C 1
ATOM 4220 O O . LYS A 1 521 ? 26.031 -25.453 5.199 1 97.69 521 LYS A O 1
ATOM 4225 N N . SER A 1 522 ? 26.656 -25.953 7.309 1 97.75 522 SER A N 1
ATOM 4226 C CA . SER A 1 522 ? 27.594 -24.828 7.383 1 97.75 522 SER A CA 1
ATOM 4227 C C . SER A 1 522 ? 28.734 -25.016 6.387 1 97.75 522 SER A C 1
ATOM 4229 O O . SER A 1 522 ? 29.172 -24.047 5.762 1 97.75 522 SER A O 1
ATOM 4231 N N . ASP A 1 523 ? 29.188 -26.234 6.293 1 96.56 523 ASP A N 1
ATOM 4232 C CA . ASP A 1 523 ? 30.219 -26.531 5.312 1 96.56 523 ASP A CA 1
ATOM 4233 C C . ASP A 1 523 ? 29.734 -26.25 3.893 1 96.56 523 ASP A C 1
ATOM 4235 O O . ASP A 1 523 ? 30.469 -25.719 3.068 1 96.56 523 ASP A O 1
ATOM 4239 N N . ALA A 1 524 ? 28.531 -26.656 3.621 1 97.06 524 ALA A N 1
ATOM 4240 C CA . ALA A 1 524 ? 27.922 -26.391 2.318 1 97.06 524 ALA A CA 1
ATOM 4241 C C . ALA A 1 524 ? 27.891 -24.906 2.006 1 97.06 524 ALA A C 1
ATOM 4243 O O . ALA A 1 524 ? 28.281 -24.484 0.911 1 97.06 524 ALA A O 1
ATOM 4244 N N . VAL A 1 525 ? 27.5 -24.047 2.951 1 97.88 525 VAL A N 1
ATOM 4245 C CA . VAL A 1 525 ? 27.391 -22.609 2.766 1 97.88 525 VAL A CA 1
ATOM 4246 C C . VAL A 1 525 ? 28.781 -22.016 2.498 1 97.88 525 VAL A C 1
ATOM 4248 O O . VAL A 1 525 ? 28.922 -21.141 1.646 1 97.88 525 VAL A O 1
ATOM 4251 N N . GLU A 1 526 ? 29.781 -22.5 3.182 1 96.81 526 GLU A N 1
ATOM 4252 C CA . GLU A 1 526 ? 31.156 -22.031 2.992 1 96.81 526 GLU A CA 1
ATOM 4253 C C . GLU A 1 526 ? 31.625 -22.266 1.562 1 96.81 526 GLU A C 1
ATOM 4255 O O . GLU A 1 526 ? 32.281 -21.391 0.962 1 96.81 526 GLU A O 1
ATOM 4260 N N . ARG A 1 527 ? 31.266 -23.391 1.065 1 96.25 527 ARG A N 1
ATOM 4261 C CA . ARG A 1 527 ? 31.625 -23.703 -0.313 1 96.25 527 ARG A CA 1
ATOM 4262 C C . ARG A 1 527 ? 30.844 -22.844 -1.293 1 96.25 527 ARG A C 1
ATOM 4264 O O . ARG A 1 527 ? 31.406 -22.281 -2.238 1 96.25 527 ARG A O 1
ATOM 4271 N N . MET A 1 528 ? 29.594 -22.703 -1.068 1 97.25 528 MET A N 1
ATOM 4272 C CA . MET A 1 528 ? 28.734 -21.938 -1.957 1 97.25 528 MET A CA 1
ATOM 4273 C C . MET A 1 528 ? 29.172 -20.469 -2 1 97.25 528 MET A C 1
ATOM 4275 O O . MET A 1 528 ? 29.109 -19.844 -3.053 1 97.25 528 MET A O 1
ATOM 4279 N N . MET A 1 529 ? 29.547 -19.922 -0.846 1 94.75 529 MET A N 1
ATOM 4280 C CA . MET A 1 529 ? 29.938 -18.531 -0.759 1 94.75 529 MET A CA 1
ATOM 4281 C C . MET A 1 529 ? 31.094 -18.234 -1.708 1 94.75 529 MET A C 1
ATOM 4283 O O . MET A 1 529 ? 31.25 -17.094 -2.172 1 94.75 529 MET A O 1
ATOM 4287 N N . ASN A 1 530 ? 31.828 -19.312 -2.023 1 93.44 530 ASN A N 1
ATOM 4288 C CA . ASN A 1 530 ? 32.969 -19.156 -2.926 1 93.44 530 ASN A CA 1
ATOM 4289 C C . ASN A 1 530 ? 32.594 -19.547 -4.355 1 93.44 530 ASN A C 1
ATOM 4291 O O . ASN A 1 530 ? 33.469 -19.656 -5.219 1 93.44 530 ASN A O 1
ATOM 4295 N N . GLY A 1 531 ? 31.375 -19.844 -4.594 1 94.5 531 GLY A N 1
ATOM 4296 C CA . GLY A 1 531 ? 30.891 -20.188 -5.926 1 94.5 531 GLY A CA 1
ATOM 4297 C C . GLY A 1 531 ? 31.062 -21.656 -6.246 1 94.5 531 GLY A C 1
ATOM 4298 O O . GLY A 1 531 ? 30.875 -22.078 -7.395 1 94.5 531 GLY A O 1
ATOM 4299 N N . ASP A 1 532 ? 31.344 -22.438 -5.227 1 96.25 532 ASP A N 1
ATOM 4300 C CA . ASP A 1 532 ? 31.578 -23.859 -5.441 1 96.25 532 ASP A CA 1
ATOM 4301 C C . ASP A 1 532 ? 30.328 -24.672 -5.117 1 96.25 532 ASP A C 1
ATOM 4303 O O . ASP A 1 532 ? 29.5 -24.25 -4.316 1 96.25 532 ASP A O 1
ATOM 4307 N N . ILE A 1 533 ? 30.234 -25.797 -5.719 1 96.88 533 ILE A N 1
ATOM 4308 C CA . ILE A 1 533 ? 29.156 -26.734 -5.422 1 96.88 533 ILE A CA 1
ATOM 4309 C C . ILE A 1 533 ? 29.406 -27.375 -4.062 1 96.88 533 ILE A C 1
ATOM 4311 O O . ILE A 1 533 ? 30.516 -27.828 -3.771 1 96.88 533 ILE A O 1
ATOM 4315 N N . PRO A 1 534 ? 28.469 -27.406 -3.219 1 96.19 534 PRO A N 1
ATOM 4316 C CA . PRO A 1 534 ? 28.625 -28.016 -1.901 1 96.19 534 PRO A CA 1
ATOM 4317 C C . PRO A 1 534 ? 28.984 -29.5 -1.985 1 96.19 534 PRO A C 1
ATOM 4319 O O . PRO A 1 534 ? 28.578 -30.188 -2.926 1 96.19 534 PRO A O 1
ATOM 4322 N N . ASN A 1 535 ? 29.734 -29.906 -0.98 1 92.62 535 ASN A N 1
ATOM 4323 C CA . ASN A 1 535 ? 30 -31.328 -0.812 1 92.62 535 ASN A CA 1
ATOM 4324 C C . ASN A 1 535 ? 28.891 -32 -0.012 1 92.62 535 ASN A C 1
ATOM 4326 O O . ASN A 1 535 ? 28.891 -31.969 1.22 1 92.62 535 ASN A O 1
ATOM 4330 N N . VAL A 1 536 ? 28 -32.625 -0.729 1 95.62 536 VAL A N 1
ATOM 4331 C CA . VAL A 1 536 ? 26.875 -33.25 -0.035 1 95.62 536 VAL A CA 1
ATOM 4332 C C . VAL A 1 536 ? 27.359 -34.438 0.774 1 95.62 536 VAL A C 1
ATOM 4334 O O . VAL A 1 536 ? 26.984 -34.594 1.937 1 95.62 536 VAL A O 1
ATOM 4337 N N . ARG A 1 537 ? 28.188 -35.188 0.233 1 94.69 537 ARG A N 1
ATOM 4338 C CA . ARG A 1 537 ? 28.812 -36.281 0.96 1 94.69 537 ARG A CA 1
ATOM 4339 C C . ARG A 1 537 ? 30.016 -35.781 1.756 1 94.69 537 ARG A C 1
ATOM 4341 O O . ARG A 1 537 ? 30.969 -35.25 1.184 1 94.69 537 ARG A O 1
ATOM 4348 N N . CYS A 1 538 ? 29.969 -36.031 3.02 1 92.94 538 CYS A N 1
ATOM 4349 C CA . CYS A 1 538 ? 31.047 -35.562 3.891 1 92.94 538 CYS A CA 1
ATOM 4350 C C . CYS A 1 538 ? 32.281 -36.406 3.721 1 92.94 538 CYS A C 1
ATOM 4352 O O . CYS A 1 538 ? 32.188 -37.625 3.561 1 92.94 538 CYS A O 1
ATOM 4354 N N . THR A 1 539 ? 33.438 -35.781 3.725 1 92 539 THR A N 1
ATOM 4355 C CA . THR A 1 539 ? 34.688 -36.5 3.682 1 92 539 THR A CA 1
ATOM 4356 C C . THR A 1 539 ? 35.719 -35.844 4.609 1 92 539 THR A C 1
ATOM 4358 O O . THR A 1 539 ? 35.469 -34.75 5.117 1 92 539 THR A O 1
ATOM 4361 N N . GLY A 1 540 ? 36.656 -36.531 5.039 1 93.12 540 GLY A N 1
ATOM 4362 C CA . GLY A 1 540 ? 37.781 -35.969 5.766 1 93.12 540 GLY A CA 1
ATOM 4363 C C . GLY A 1 540 ? 37.438 -35.656 7.211 1 93.12 540 GLY A C 1
ATOM 4364 O O . GLY A 1 540 ? 36.75 -36.406 7.891 1 93.12 540 GLY A O 1
ATOM 4365 N N . GLU A 1 541 ? 38.031 -34.5 7.598 1 93.5 541 GLU A N 1
ATOM 4366 C CA . GLU A 1 541 ? 37.938 -34.094 9 1 93.5 541 GLU A CA 1
ATOM 4367 C C . GLU A 1 541 ? 36.5 -33.781 9.406 1 93.5 541 GLU A C 1
ATOM 4369 O O . GLU A 1 541 ? 36.094 -34.094 10.531 1 93.5 541 GLU A O 1
ATOM 4374 N N . LEU A 1 542 ? 35.812 -33.219 8.477 1 94.12 542 LEU A N 1
ATOM 4375 C CA . LEU A 1 542 ? 34.438 -32.906 8.773 1 94.12 542 LEU A CA 1
ATOM 4376 C C . LEU A 1 542 ? 33.625 -34.156 9.047 1 94.12 542 LEU A C 1
ATOM 4378 O O . LEU A 1 542 ? 32.844 -34.219 9.992 1 94.12 542 LEU A O 1
ATOM 4382 N N . ARG A 1 543 ? 33.75 -35.156 8.219 1 95.56 543 ARG A N 1
ATOM 4383 C CA . ARG A 1 543 ? 33.031 -36.406 8.406 1 95.56 543 ARG A CA 1
ATOM 4384 C C . ARG A 1 543 ? 33.344 -37.031 9.773 1 95.56 543 ARG A C 1
ATOM 4386 O O . ARG A 1 543 ? 32.438 -37.469 10.484 1 95.56 543 ARG A O 1
ATOM 4393 N N . GLU A 1 544 ? 34.656 -37.031 10.117 1 94.19 544 GLU A N 1
ATOM 4394 C CA . GLU A 1 544 ? 35.062 -37.594 11.398 1 94.19 544 GLU A CA 1
ATOM 4395 C C . GLU A 1 544 ? 34.438 -36.844 12.562 1 94.19 544 GLU A C 1
ATOM 4397 O O . GLU A 1 544 ? 33.938 -37.469 13.516 1 94.19 544 GLU A O 1
ATOM 4402 N N . PHE A 1 545 ? 34.562 -35.625 12.414 1 94.38 545 PHE A N 1
ATOM 4403 C CA . PHE A 1 545 ? 33.969 -34.812 13.461 1 94.38 545 PHE A CA 1
ATOM 4404 C C . PHE A 1 545 ? 32.5 -35.094 13.633 1 94.38 545 PHE A C 1
ATOM 4406 O O . PHE A 1 545 ? 32.031 -35.312 14.75 1 94.38 545 PHE A O 1
ATOM 4413 N N . ILE A 1 546 ? 31.688 -35.156 12.523 1 94.5 546 ILE A N 1
ATOM 4414 C CA . ILE A 1 546 ? 30.25 -35.344 12.57 1 94.5 546 ILE A CA 1
ATOM 4415 C C . ILE A 1 546 ? 29.938 -36.75 13.055 1 94.5 546 ILE A C 1
ATOM 4417 O O . ILE A 1 546 ? 29 -36.969 13.836 1 94.5 546 ILE A O 1
ATOM 4421 N N . MET A 1 547 ? 30.703 -37.688 12.672 1 94 547 MET A N 1
ATOM 4422 C CA . MET A 1 547 ? 30.5 -39.094 13.117 1 94 547 MET A CA 1
ATOM 4423 C C . MET A 1 547 ? 30.703 -39.188 14.625 1 94 547 MET A C 1
ATOM 4425 O O . MET A 1 547 ? 30 -39.969 15.281 1 94 547 MET A O 1
ATOM 4429 N N . ASN A 1 548 ? 31.656 -38.469 15.109 1 93.06 548 ASN A N 1
ATOM 4430 C CA . ASN A 1 548 ? 31.859 -38.469 16.547 1 93.06 548 ASN A CA 1
ATOM 4431 C C . ASN A 1 548 ? 30.656 -37.906 17.297 1 93.06 548 ASN A C 1
ATOM 4433 O O . ASN A 1 548 ? 30.281 -38.406 18.344 1 93.06 548 ASN A O 1
ATOM 4437 N N . ILE A 1 549 ? 30.094 -36.844 16.734 1 92.06 549 ILE A N 1
ATOM 4438 C CA . ILE A 1 549 ? 28.891 -36.281 17.328 1 92.06 549 ILE A CA 1
ATOM 4439 C C . ILE A 1 549 ? 27.766 -37.312 17.328 1 92.06 549 ILE A C 1
ATOM 4441 O O . ILE A 1 549 ? 27.016 -37.406 18.312 1 92.06 549 ILE A O 1
ATOM 4445 N N . ARG A 1 550 ? 27.641 -38.094 16.297 1 90.12 550 ARG A N 1
ATOM 4446 C CA . ARG A 1 550 ? 26.547 -39.031 16.109 1 90.12 550 ARG A CA 1
ATOM 4447 C C . ARG A 1 550 ? 26.734 -40.281 16.984 1 90.12 550 ARG A C 1
ATOM 4449 O O . ARG A 1 550 ? 25.75 -40.875 17.438 1 90.12 550 ARG A O 1
ATOM 4456 N N . THR A 1 551 ? 27.969 -40.719 17.281 1 89.06 551 THR A N 1
ATOM 4457 C CA . THR A 1 551 ? 28.172 -42.031 17.828 1 89.06 551 THR A CA 1
ATOM 4458 C C . THR A 1 551 ? 28.766 -41.969 19.234 1 89.06 551 THR A C 1
ATOM 4460 O O . THR A 1 551 ? 28.547 -42.844 20.062 1 89.06 551 THR A O 1
ATOM 4463 N N . ARG A 1 552 ? 29.516 -40.938 19.484 1 86.38 552 ARG A N 1
ATOM 4464 C CA . ARG A 1 552 ? 30.203 -40.875 20.766 1 86.38 552 ARG A CA 1
ATOM 4465 C C . ARG A 1 552 ? 29.297 -40.281 21.844 1 86.38 552 ARG A C 1
ATOM 4467 O O . ARG A 1 552 ? 28.375 -39.531 21.531 1 86.38 552 ARG A O 1
ATOM 4474 N N . PRO A 1 553 ? 29.656 -40.656 23.109 1 84.69 553 PRO A N 1
ATOM 4475 C CA . PRO A 1 553 ? 28.906 -40 24.188 1 84.69 553 PRO A CA 1
ATOM 4476 C C . PRO A 1 553 ? 29.125 -38.5 24.234 1 84.69 553 PRO A C 1
ATOM 4478 O O . PRO A 1 553 ? 30.234 -38 23.953 1 84.69 553 PRO A O 1
ATOM 4481 N N . LEU A 1 554 ? 28.094 -37.812 24.453 1 80.38 554 LEU A N 1
ATOM 4482 C CA . LEU A 1 554 ? 28.125 -36.344 24.484 1 80.38 554 LEU A CA 1
ATOM 4483 C C . LEU A 1 554 ? 28.844 -35.844 25.734 1 80.38 554 LEU A C 1
ATOM 4485 O O . LEU A 1 554 ? 28.219 -35.219 26.594 1 80.38 554 LEU A O 1
ATOM 4489 N N . GLU A 1 555 ? 30.156 -36.188 25.891 1 83.69 555 GLU A N 1
ATOM 4490 C CA . GLU A 1 555 ? 30.984 -35.812 27.031 1 83.69 555 GLU A CA 1
ATOM 4491 C C . GLU A 1 555 ? 32.25 -35.094 26.562 1 83.69 555 GLU A C 1
ATOM 4493 O O . GLU A 1 555 ? 32.656 -35.188 25.391 1 83.69 555 GLU A O 1
ATOM 4498 N N . ASN A 1 556 ? 32.875 -34.25 27.359 1 85 556 ASN A N 1
ATOM 4499 C CA . ASN A 1 556 ? 34.125 -33.531 27.141 1 85 556 ASN A CA 1
ATOM 4500 C C . ASN A 1 556 ? 34.031 -32.656 25.906 1 85 556 ASN A C 1
ATOM 4502 O O . ASN A 1 556 ? 33.156 -31.797 25.812 1 85 556 ASN A O 1
ATOM 4506 N N . GLU A 1 557 ? 34.781 -32.969 24.875 1 86.44 557 GLU A N 1
ATOM 4507 C CA . GLU A 1 557 ? 34.844 -32.156 23.688 1 86.44 557 GLU A CA 1
ATOM 4508 C C . GLU A 1 557 ? 33.562 -32.219 22.875 1 86.44 557 GLU A C 1
ATOM 4510 O O . GLU A 1 557 ? 33.281 -31.375 22.031 1 86.44 557 GLU A O 1
ATOM 4515 N N . TYR A 1 558 ? 32.719 -33.219 23.234 1 89.62 558 TYR A N 1
ATOM 4516 C CA . TYR A 1 558 ? 31.469 -33.406 22.531 1 89.62 558 TYR A CA 1
ATOM 4517 C C . TYR A 1 558 ? 30.281 -33.188 23.453 1 89.62 558 TYR A C 1
ATOM 4519 O O . TYR A 1 558 ? 29.188 -33.656 23.188 1 89.62 558 TYR A O 1
ATOM 4527 N N . ASP A 1 559 ? 30.656 -32.438 24.562 1 89.88 559 ASP A N 1
ATOM 4528 C CA . ASP A 1 559 ? 29.578 -32.031 25.453 1 89.88 559 ASP A CA 1
ATOM 4529 C C . ASP A 1 559 ? 28.609 -31.094 24.719 1 89.88 559 ASP A C 1
ATOM 4531 O O . ASP A 1 559 ? 29.016 -30.312 23.859 1 89.88 559 ASP A O 1
ATOM 4535 N N . ARG A 1 560 ? 27.438 -31.156 25.156 1 88.56 560 ARG A N 1
ATOM 4536 C CA . ARG A 1 560 ? 26.359 -30.422 24.516 1 88.56 560 ARG A CA 1
ATOM 4537 C C . ARG A 1 560 ? 26.672 -28.922 24.484 1 88.56 560 ARG A C 1
ATOM 4539 O O . ARG A 1 560 ? 26.531 -28.281 23.438 1 88.56 560 ARG A O 1
ATOM 4546 N N . ASN A 1 561 ? 27.094 -28.375 25.594 1 90.12 561 ASN A N 1
ATOM 4547 C CA . ASN A 1 561 ? 27.344 -26.938 25.703 1 90.12 561 ASN A CA 1
ATOM 4548 C C . ASN A 1 561 ? 28.531 -26.531 24.844 1 90.12 561 ASN A C 1
ATOM 4550 O O . ASN A 1 561 ? 28.531 -25.438 24.266 1 90.12 561 ASN A O 1
ATOM 4554 N N . VAL A 1 562 ? 29.453 -27.406 24.781 1 93.94 562 VAL A N 1
ATOM 4555 C CA . VAL A 1 562 ? 30.625 -27.141 23.953 1 93.94 562 VAL A CA 1
ATOM 4556 C C . VAL A 1 562 ? 30.219 -27.125 22.484 1 93.94 562 VAL A C 1
ATOM 4558 O O . VAL A 1 562 ? 30.609 -26.219 21.734 1 93.94 562 VAL A O 1
ATOM 4561 N N . LEU A 1 563 ? 29.422 -28.078 22.109 1 93.75 563 LEU A N 1
ATOM 4562 C CA . LEU A 1 563 ? 29 -28.188 20.719 1 93.75 563 LEU A CA 1
ATOM 4563 C C . LEU A 1 563 ? 28.078 -27.016 20.344 1 93.75 563 LEU A C 1
ATOM 4565 O O . LEU A 1 563 ? 28.156 -26.516 19.219 1 93.75 563 LEU A O 1
ATOM 4569 N N . LEU A 1 564 ? 27.297 -26.609 21.266 1 93.88 564 LEU A N 1
ATOM 4570 C CA . LEU A 1 564 ? 26.422 -25.453 21.031 1 93.88 564 LEU A CA 1
ATOM 4571 C C . LEU A 1 564 ? 27.234 -24.188 20.828 1 93.88 564 LEU A C 1
ATOM 4573 O O . LEU A 1 564 ? 26.906 -23.375 19.953 1 93.88 564 LEU A O 1
ATOM 4577 N N . THR A 1 565 ? 28.188 -24.016 21.578 1 95.31 565 THR A N 1
ATOM 4578 C CA . THR A 1 565 ? 29.047 -22.844 21.453 1 95.31 565 THR A CA 1
ATOM 4579 C C . THR A 1 565 ? 29.781 -22.875 20.125 1 95.31 565 THR A C 1
ATOM 4581 O O . THR A 1 565 ? 29.891 -21.844 19.453 1 95.31 565 THR A O 1
ATOM 4584 N N . LYS A 1 566 ? 30.234 -24.078 19.766 1 95.38 566 LYS A N 1
ATOM 4585 C CA . LYS A 1 566 ? 30.906 -24.219 18.469 1 95.38 566 LYS A CA 1
ATOM 4586 C C . LYS A 1 566 ? 29.953 -23.906 17.328 1 95.38 566 LYS A C 1
ATOM 4588 O O . LYS A 1 566 ? 30.328 -23.266 16.344 1 95.38 566 LYS A O 1
ATOM 4593 N N . ALA A 1 567 ? 28.766 -24.422 17.484 1 96.12 567 ALA A N 1
ATOM 4594 C CA . ALA A 1 567 ? 27.75 -24.172 16.469 1 96.12 567 ALA A CA 1
ATOM 4595 C C . ALA A 1 567 ? 27.453 -22.672 16.344 1 96.12 567 ALA A C 1
ATOM 4597 O O . ALA A 1 567 ? 27.375 -22.141 15.234 1 96.12 567 ALA A O 1
ATOM 4598 N N . LYS A 1 568 ? 27.359 -21.984 17.438 1 96.19 568 LYS A N 1
ATOM 4599 C CA . LYS A 1 568 ? 27.109 -20.547 17.438 1 96.19 568 LYS A CA 1
ATOM 4600 C C . LYS A 1 568 ? 28.25 -19.781 16.766 1 96.19 568 LYS A C 1
ATOM 4602 O O . LYS A 1 568 ? 28.016 -18.875 15.969 1 96.19 568 LYS A O 1
ATOM 4607 N N . GLN A 1 569 ? 29.391 -20.172 17.109 1 96.69 569 GLN A N 1
ATOM 4608 C CA . GLN A 1 569 ? 30.578 -19.531 16.516 1 96.69 569 GLN A CA 1
ATOM 4609 C C . GLN A 1 569 ? 30.625 -19.75 15.008 1 96.69 569 GLN A C 1
ATOM 4611 O O . GLN A 1 569 ? 30.969 -18.828 14.258 1 96.69 569 GLN A O 1
ATOM 4616 N N . LYS A 1 570 ? 30.266 -20.938 14.609 1 96.56 570 LYS A N 1
ATOM 4617 C CA . LYS A 1 570 ? 30.234 -21.25 13.18 1 96.56 570 LYS A CA 1
ATOM 4618 C C . LYS A 1 570 ? 29.188 -20.406 12.461 1 96.56 570 LYS A C 1
ATOM 4620 O O . LYS A 1 570 ? 29.453 -19.859 11.391 1 96.56 570 LYS A O 1
ATOM 4625 N N . ILE A 1 571 ? 28.062 -20.312 13.062 1 97 571 ILE A N 1
ATOM 4626 C CA . ILE A 1 571 ? 26.969 -19.547 12.477 1 97 571 ILE A CA 1
ATOM 4627 C C . ILE A 1 571 ? 27.359 -18.062 12.375 1 97 571 ILE A C 1
ATOM 4629 O O . ILE A 1 571 ? 27.219 -17.453 11.32 1 97 571 ILE A O 1
ATOM 4633 N N . ASP A 1 572 ? 27.906 -17.5 13.43 1 96.25 572 ASP A N 1
ATOM 4634 C CA . ASP A 1 572 ? 28.328 -16.094 13.445 1 96.25 572 ASP A CA 1
ATOM 4635 C C . ASP A 1 572 ? 29.438 -15.852 12.43 1 96.25 572 ASP A C 1
ATOM 4637 O O . ASP A 1 572 ? 29.469 -14.812 11.766 1 96.25 572 ASP A O 1
ATOM 4641 N N . GLY A 1 573 ? 30.297 -16.828 12.391 1 96.69 573 GLY A N 1
ATOM 4642 C CA . GLY A 1 573 ? 31.375 -16.734 11.406 1 96.69 573 GLY A CA 1
ATOM 4643 C C . GLY A 1 573 ? 30.859 -16.703 9.977 1 96.69 573 GLY A C 1
ATOM 4644 O O . GLY A 1 573 ? 31.359 -15.938 9.156 1 96.69 573 GLY A O 1
ATOM 4645 N N . LEU A 1 574 ? 29.875 -17.531 9.672 1 97 574 LEU A N 1
ATOM 4646 C CA . LEU A 1 574 ? 29.281 -17.562 8.344 1 97 574 LEU A CA 1
ATOM 4647 C C . LEU A 1 574 ? 28.609 -16.219 8.016 1 97 574 LEU A C 1
ATOM 4649 O O . LEU A 1 574 ? 28.812 -15.68 6.926 1 97 574 LEU A O 1
ATOM 4653 N N . LEU A 1 575 ? 27.875 -15.719 8.953 1 96.5 575 LEU A N 1
ATOM 4654 C CA . LEU A 1 575 ? 27.156 -14.469 8.75 1 96.5 575 LEU A CA 1
ATOM 4655 C C . LEU A 1 575 ? 28.125 -13.312 8.508 1 96.5 575 LEU A C 1
ATOM 4657 O O . LEU A 1 575 ? 27.906 -12.5 7.605 1 96.5 575 LEU A O 1
ATOM 4661 N N . THR A 1 576 ? 29.188 -13.258 9.227 1 96.25 576 THR A N 1
ATOM 4662 C CA . THR A 1 576 ? 30.203 -12.219 9.086 1 96.25 576 THR A CA 1
ATOM 4663 C C . THR A 1 576 ? 30.906 -12.328 7.738 1 96.25 576 THR A C 1
ATOM 4665 O O . THR A 1 576 ? 31.109 -11.32 7.055 1 96.25 576 THR A O 1
ATOM 4668 N N . SER A 1 577 ? 31.203 -13.539 7.398 1 96.56 577 SER A N 1
ATOM 4669 C CA . SER A 1 577 ? 31.891 -13.766 6.125 1 96.56 577 SER A CA 1
ATOM 4670 C C . SER A 1 577 ? 31 -13.406 4.945 1 96.56 577 SER A C 1
ATOM 4672 O O . SER A 1 577 ? 31.453 -12.805 3.973 1 96.56 577 SER A O 1
ATOM 4674 N N . LEU A 1 578 ? 29.781 -13.766 5.051 1 95.94 578 LEU A N 1
ATOM 4675 C CA . LEU A 1 578 ? 28.828 -13.461 3.99 1 95.94 578 LEU A CA 1
ATOM 4676 C C . LEU A 1 578 ? 28.656 -11.961 3.824 1 95.94 578 LEU A C 1
ATOM 4678 O O . LEU A 1 578 ? 28.594 -11.453 2.699 1 95.94 578 LEU A O 1
ATOM 4682 N N . ALA A 1 579 ? 28.609 -11.211 4.902 1 94.81 579 ALA A N 1
ATOM 4683 C CA . ALA A 1 579 ? 28.438 -9.766 4.871 1 94.81 579 ALA A CA 1
ATOM 4684 C C . ALA A 1 579 ? 29.703 -9.07 4.379 1 94.81 579 ALA A C 1
ATOM 4686 O O . ALA A 1 579 ? 29.641 -7.98 3.801 1 94.81 579 ALA A O 1
ATOM 4687 N N . ALA A 1 580 ? 30.859 -9.711 4.551 1 94.81 580 ALA A N 1
ATOM 4688 C CA . ALA A 1 580 ? 32.156 -9.086 4.254 1 94.81 580 ALA A CA 1
ATOM 4689 C C . ALA A 1 580 ? 32.531 -9.32 2.801 1 94.81 580 ALA A C 1
ATOM 4691 O O . ALA A 1 580 ? 33.469 -8.688 2.299 1 94.81 580 ALA A O 1
ATOM 4692 N N . ARG A 1 581 ? 31.781 -10.18 2.107 1 94.38 581 ARG A N 1
ATOM 4693 C CA . ARG A 1 581 ? 32.125 -10.516 0.729 1 94.38 581 ARG A CA 1
ATOM 4694 C C . ARG A 1 581 ? 32.094 -9.273 -0.158 1 94.38 581 ARG A C 1
ATOM 4696 O O . ARG A 1 581 ? 31.266 -8.383 0.043 1 94.38 581 ARG A O 1
ATOM 4703 N N . LYS A 1 582 ? 32.969 -9.281 -1.177 1 92.62 582 LYS A N 1
ATOM 4704 C CA . LYS A 1 582 ? 33.031 -8.188 -2.143 1 92.62 582 LYS A CA 1
ATOM 4705 C C . LYS A 1 582 ? 32.25 -8.531 -3.408 1 92.62 582 LYS A C 1
ATOM 4707 O O . LYS A 1 582 ? 31.953 -7.652 -4.219 1 92.62 582 LYS A O 1
ATOM 4712 N N . THR A 1 583 ? 32.125 -9.828 -3.557 1 93.12 583 THR A N 1
ATOM 4713 C CA . THR A 1 583 ? 31.359 -10.305 -4.707 1 93.12 583 THR A CA 1
ATOM 4714 C C . THR A 1 583 ? 30.109 -11.062 -4.262 1 93.12 583 THR A C 1
ATOM 4716 O O . THR A 1 583 ? 30 -11.438 -3.092 1 93.12 583 THR A O 1
ATOM 4719 N N . ARG A 1 584 ? 29.188 -11.133 -5.145 1 94.31 584 ARG A N 1
ATOM 4720 C CA . ARG A 1 584 ? 27.938 -11.805 -4.836 1 94.31 584 ARG A CA 1
ATOM 4721 C C . ARG A 1 584 ? 27.469 -12.664 -6.012 1 94.31 584 ARG A C 1
ATOM 4723 O O . ARG A 1 584 ? 27.641 -12.273 -7.172 1 94.31 584 ARG A O 1
ATOM 4730 N N . LEU A 1 585 ? 26.953 -13.836 -5.754 1 96.56 585 LEU A N 1
ATOM 4731 C CA . LEU A 1 585 ? 26.422 -14.727 -6.777 1 96.56 585 LEU A CA 1
ATOM 4732 C C . LEU A 1 585 ? 25.094 -14.188 -7.324 1 96.56 585 LEU A C 1
ATOM 4734 O O . LEU A 1 585 ? 24.625 -13.133 -6.898 1 96.56 585 LEU A O 1
ATOM 4738 N N . LYS A 1 586 ? 24.578 -14.906 -8.352 1 96.19 586 LYS A N 1
ATOM 4739 C CA . LYS A 1 586 ? 23.234 -14.562 -8.805 1 96.19 586 LYS A CA 1
ATOM 4740 C C . LYS A 1 586 ? 22.219 -14.688 -7.668 1 96.19 586 LYS A C 1
ATOM 4742 O O . LYS A 1 586 ? 22.312 -15.602 -6.848 1 96.19 586 LYS A O 1
ATOM 4747 N N . GLU A 1 587 ? 21.281 -13.703 -7.637 1 96.94 587 GLU A N 1
ATOM 4748 C CA . GLU A 1 587 ? 20.375 -13.633 -6.496 1 96.94 587 GLU A CA 1
ATOM 4749 C C . GLU A 1 587 ? 19.391 -14.797 -6.5 1 96.94 587 GLU A C 1
ATOM 4751 O O . GLU A 1 587 ? 19.062 -15.344 -5.445 1 96.94 587 GLU A O 1
ATOM 4756 N N . ASN A 1 588 ? 18.922 -15.203 -7.707 1 96.75 588 ASN A N 1
ATOM 4757 C CA . ASN A 1 588 ? 17.844 -16.172 -7.809 1 96.75 588 ASN A CA 1
ATOM 4758 C C . ASN A 1 588 ? 18.234 -17.359 -8.68 1 96.75 588 ASN A C 1
ATOM 4760 O O . ASN A 1 588 ? 19.219 -17.297 -9.414 1 96.75 588 ASN A O 1
ATOM 4764 N N . MET A 1 589 ? 17.391 -18.453 -8.492 1 96.12 589 MET A N 1
ATOM 4765 C CA . MET A 1 589 ? 17.547 -19.625 -9.352 1 96.12 589 MET A CA 1
ATOM 4766 C C . MET A 1 589 ? 17.141 -19.297 -10.789 1 96.12 589 MET A C 1
ATOM 4768 O O . MET A 1 589 ? 16.344 -18.391 -11.016 1 96.12 589 MET A O 1
ATOM 4772 N N . ASP A 1 590 ? 17.719 -19.984 -11.695 1 94.25 590 ASP A N 1
ATOM 4773 C CA . ASP A 1 590 ? 17.438 -19.734 -13.109 1 94.25 590 ASP A CA 1
ATOM 4774 C C . ASP A 1 590 ? 16.109 -20.344 -13.523 1 94.25 590 ASP A C 1
ATOM 4776 O O . ASP A 1 590 ? 16.031 -21.547 -13.828 1 94.25 590 ASP A O 1
ATOM 4780 N N . PHE A 1 591 ? 15.156 -19.547 -13.609 1 95.69 591 PHE A N 1
ATOM 4781 C CA . PHE A 1 591 ? 13.805 -20 -13.938 1 95.69 591 PHE A CA 1
ATOM 4782 C C . PHE A 1 591 ? 13.75 -20.578 -15.344 1 95.69 591 PHE A C 1
ATOM 4784 O O . PHE A 1 591 ? 13.102 -21.609 -15.57 1 95.69 591 PHE A O 1
ATOM 4791 N N . CYS A 1 592 ? 14.438 -20.016 -16.297 1 94.25 592 CYS A N 1
ATOM 4792 C CA . CYS A 1 592 ? 14.43 -20.453 -17.688 1 94.25 592 CYS A CA 1
ATOM 4793 C C . CYS A 1 592 ? 15.062 -21.828 -17.828 1 94.25 592 CYS A C 1
ATOM 4795 O O . CYS A 1 592 ? 14.539 -22.688 -18.547 1 94.25 592 CYS A O 1
ATOM 4797 N N . ALA A 1 593 ? 16.094 -22.016 -17.109 1 94.69 593 ALA A N 1
ATOM 4798 C CA . ALA A 1 593 ? 16.766 -23.312 -17.172 1 94.69 593 ALA A CA 1
ATOM 4799 C C . ALA A 1 593 ? 15.867 -24.422 -16.656 1 94.69 593 ALA A C 1
ATOM 4801 O O . ALA A 1 593 ? 15.789 -25.5 -17.266 1 94.69 593 ALA A O 1
ATOM 4802 N N . VAL A 1 594 ? 15.195 -24.156 -15.578 1 96.5 594 VAL A N 1
ATOM 4803 C CA . VAL A 1 594 ? 14.312 -25.172 -15 1 96.5 594 VAL A CA 1
ATOM 4804 C C . VAL A 1 594 ? 13.117 -25.406 -15.922 1 96.5 594 VAL A C 1
ATOM 4806 O O . VAL A 1 594 ? 12.703 -26.547 -16.125 1 96.5 594 VAL A O 1
ATOM 4809 N N . THR A 1 595 ? 12.594 -24.359 -16.5 1 96.06 595 THR A N 1
ATOM 4810 C CA . THR A 1 595 ? 11.469 -24.469 -17.422 1 96.06 595 THR A CA 1
ATOM 4811 C C . THR A 1 595 ? 11.867 -25.266 -18.656 1 96.06 595 THR A C 1
ATOM 4813 O O . THR A 1 595 ? 11.125 -26.156 -19.094 1 96.06 595 THR A O 1
ATOM 4816 N N . GLU A 1 596 ? 13.008 -24.969 -19.188 1 94.69 596 GLU A N 1
ATOM 4817 C CA . GLU A 1 596 ? 13.492 -25.703 -20.359 1 94.69 596 GLU A CA 1
ATOM 4818 C C . GLU A 1 596 ? 13.688 -27.172 -20.062 1 94.69 596 GLU A C 1
ATOM 4820 O O . GLU A 1 596 ? 13.352 -28.031 -20.875 1 94.69 596 GLU A O 1
ATOM 4825 N N . TRP A 1 597 ? 14.25 -27.406 -18.938 1 95.75 597 TRP A N 1
ATOM 4826 C CA . TRP A 1 597 ? 14.422 -28.781 -18.516 1 95.75 597 TRP A CA 1
ATOM 4827 C C . TRP A 1 597 ? 13.078 -29.5 -18.406 1 95.75 597 TRP A C 1
ATOM 4829 O O . TRP A 1 597 ? 12.938 -30.625 -18.875 1 95.75 597 TRP A O 1
ATOM 4839 N N . LEU A 1 598 ? 12.102 -28.859 -17.812 1 96 598 LEU A N 1
ATOM 4840 C CA . LEU A 1 598 ? 10.781 -29.453 -17.641 1 96 598 LEU A CA 1
ATOM 4841 C C . LEU A 1 598 ? 10.133 -29.734 -19 1 96 598 LEU A C 1
ATOM 4843 O O . LEU A 1 598 ? 9.492 -30.766 -19.188 1 96 598 LEU A O 1
ATOM 4847 N N . LEU A 1 599 ? 10.305 -28.812 -19.969 1 95.56 599 LEU A N 1
ATOM 4848 C CA . LEU A 1 599 ? 9.781 -29.016 -21.312 1 95.56 599 LEU A CA 1
ATOM 4849 C C . LEU A 1 599 ? 10.414 -30.234 -21.969 1 95.56 599 LEU A C 1
ATOM 4851 O O . LEU A 1 599 ? 9.727 -31.016 -22.641 1 95.56 599 LEU A O 1
ATOM 4855 N N . ARG A 1 600 ? 11.648 -30.406 -21.719 1 93.38 600 ARG A N 1
ATOM 4856 C CA . ARG A 1 600 ? 12.336 -31.562 -22.281 1 93.38 600 ARG A CA 1
ATOM 4857 C C . ARG A 1 600 ? 11.844 -32.844 -21.625 1 93.38 600 ARG A C 1
ATOM 4859 O O . ARG A 1 600 ? 11.672 -33.875 -22.297 1 93.38 600 ARG A O 1
ATOM 4866 N N . VAL A 1 601 ? 11.648 -32.812 -20.344 1 94.31 601 VAL A N 1
ATOM 4867 C CA . VAL A 1 601 ? 11.102 -33.938 -19.625 1 94.31 601 VAL A CA 1
ATOM 4868 C C . VAL A 1 601 ? 9.75 -34.344 -20.219 1 94.31 601 VAL A C 1
ATOM 4870 O O . VAL A 1 601 ? 9.422 -35.5 -20.312 1 94.31 601 VAL A O 1
ATOM 4873 N N . ARG A 1 602 ? 9.016 -33.312 -20.703 1 95.06 602 ARG A N 1
ATOM 4874 C CA . ARG A 1 602 ? 7.684 -33.531 -21.266 1 95.06 602 ARG A CA 1
ATOM 4875 C C . ARG A 1 602 ? 7.766 -33.906 -22.734 1 95.06 602 ARG A C 1
ATOM 4877 O O . ARG A 1 602 ? 6.742 -34.156 -23.391 1 95.06 602 ARG A O 1
ATOM 4884 N N . GLY A 1 603 ? 8.914 -33.938 -23.203 1 93.06 603 GLY A N 1
ATOM 4885 C CA . GLY A 1 603 ? 9.117 -34.344 -24.594 1 93.06 603 GLY A CA 1
ATOM 4886 C C . GLY A 1 603 ? 8.891 -33.219 -25.578 1 93.06 603 GLY A C 1
ATOM 4887 O O . GLY A 1 603 ? 8.672 -33.469 -26.766 1 93.06 603 GLY A O 1
ATOM 4888 N N . LEU A 1 604 ? 8.867 -32.031 -25.062 1 91.25 604 LEU A N 1
ATOM 4889 C CA . LEU A 1 604 ? 8.633 -30.875 -25.922 1 91.25 604 LEU A CA 1
ATOM 4890 C C . LEU A 1 604 ? 9.938 -30.156 -26.219 1 91.25 604 LEU A C 1
ATOM 4892 O O . LEU A 1 604 ? 10.852 -30.125 -25.391 1 91.25 604 LEU A O 1
ATOM 4896 N N . ASN A 1 605 ? 10.383 -30.078 -27.5 1 73.56 605 ASN A N 1
ATOM 4897 C CA . ASN A 1 605 ? 11.609 -29.359 -27.844 1 73.56 605 ASN A CA 1
ATOM 4898 C C . ASN A 1 605 ? 11.398 -27.844 -27.812 1 73.56 605 ASN A C 1
ATOM 4900 O O . ASN A 1 605 ? 10.312 -27.359 -28.109 1 73.56 605 ASN A O 1
ATOM 4904 N N . CYS A 1 606 ? 12.148 -27.156 -26.875 1 58.88 606 CYS A N 1
ATOM 4905 C CA . CYS A 1 606 ? 12.055 -25.703 -26.828 1 58.88 606 CYS A CA 1
ATOM 4906 C C . CYS A 1 606 ? 12.25 -25.094 -28.203 1 58.88 606 CYS A C 1
ATOM 4908 O O . CYS A 1 606 ? 13.18 -25.453 -28.938 1 58.88 606 CYS A O 1
ATOM 4910 N N . PRO A 1 607 ? 11.234 -24.453 -28.75 1 48.19 607 PRO A N 1
ATOM 4911 C CA . PRO A 1 607 ? 11.633 -23.734 -29.969 1 48.19 607 PRO A CA 1
ATOM 4912 C C . PRO A 1 607 ? 12.883 -22.875 -29.766 1 48.19 607 PRO A C 1
ATOM 4914 O O . PRO A 1 607 ? 13.164 -22.453 -28.641 1 48.19 607 PRO A O 1
ATOM 4917 N N . SER A 1 608 ? 14.008 -23.203 -30.438 1 38.97 608 SER A N 1
ATOM 4918 C CA . SER A 1 608 ? 15.094 -22.234 -30.406 1 38.97 608 SER A CA 1
ATOM 4919 C C . SER A 1 608 ? 14.555 -20.812 -30.25 1 38.97 608 SER A C 1
ATOM 4921 O O . SER A 1 608 ? 13.742 -20.359 -31.047 1 38.97 608 SER A O 1
ATOM 4923 N N . VAL A 1 609 ? 14.289 -20.469 -29.031 1 36.03 609 VAL A N 1
ATOM 4924 C CA . VAL A 1 609 ? 14.094 -19.016 -29.047 1 36.03 609 VAL A CA 1
ATOM 4925 C C . VAL A 1 609 ? 15.289 -18.344 -29.703 1 36.03 609 VAL A C 1
ATOM 4927 O O . VAL A 1 609 ? 16.438 -18.672 -29.406 1 36.03 609 VAL A O 1
ATOM 4930 N N . MET B 1 1 ? 26.016 12.992 19 1 59.69 1 MET B N 1
ATOM 4931 C CA . MET B 1 1 ? 25.562 11.633 18.719 1 59.69 1 MET B CA 1
ATOM 4932 C C . MET B 1 1 ? 26.109 10.656 19.766 1 59.69 1 MET B C 1
ATOM 4934 O O . MET B 1 1 ? 27.25 10.766 20.188 1 59.69 1 MET B O 1
ATOM 4938 N N . SER B 1 2 ? 25.172 9.914 20.328 1 64.62 2 SER B N 1
ATOM 4939 C CA . SER B 1 2 ? 25.578 8.961 21.359 1 64.62 2 SER B CA 1
ATOM 4940 C C . SER B 1 2 ? 26.609 7.973 20.812 1 64.62 2 SER B C 1
ATOM 4942 O O . SER B 1 2 ? 26.609 7.656 19.625 1 64.62 2 SER B O 1
ATOM 4944 N N . GLU B 1 3 ? 27.672 7.688 21.469 1 70.5 3 GLU B N 1
ATOM 4945 C CA . GLU B 1 3 ? 28.75 6.77 21.125 1 70.5 3 GLU B CA 1
ATOM 4946 C C . GLU B 1 3 ? 28.203 5.465 20.547 1 70.5 3 GLU B C 1
ATOM 4948 O O . GLU B 1 3 ? 28.812 4.871 19.656 1 70.5 3 GLU B O 1
ATOM 4953 N N . GLU B 1 4 ? 26.953 5.227 20.969 1 76.44 4 GLU B N 1
ATOM 4954 C CA . GLU B 1 4 ? 26.344 3.945 20.609 1 76.44 4 GLU B CA 1
ATOM 4955 C C . GLU B 1 4 ? 25.828 3.967 19.172 1 76.44 4 GLU B C 1
ATOM 4957 O O . GLU B 1 4 ? 25.688 2.916 18.531 1 76.44 4 GLU B O 1
ATOM 4962 N N . ASN B 1 5 ? 25.734 5.234 18.609 1 86.56 5 ASN B N 1
ATOM 4963 C CA . ASN B 1 5 ? 25.141 5.301 17.281 1 86.56 5 ASN B CA 1
ATOM 4964 C C . ASN B 1 5 ? 26.188 5.609 16.219 1 86.56 5 ASN B C 1
ATOM 4966 O O . ASN B 1 5 ? 25.844 5.746 15.039 1 86.56 5 ASN B O 1
ATOM 4970 N N . ILE B 1 6 ? 27.438 5.578 16.5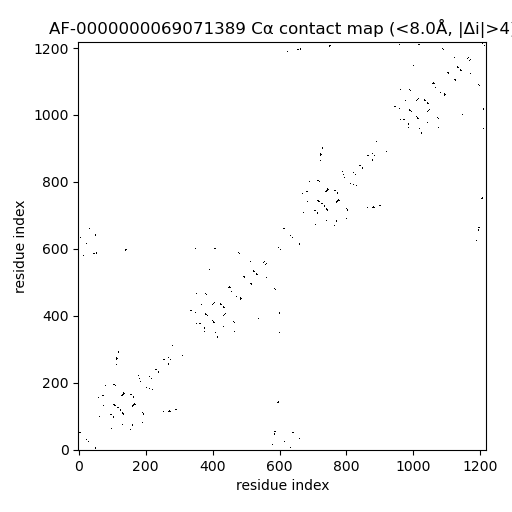94 1 91.06 6 ILE B N 1
ATOM 4971 C CA . ILE B 1 6 ? 28.484 5.957 15.656 1 91.06 6 ILE B CA 1
ATOM 4972 C C . ILE B 1 6 ? 28.641 4.871 14.594 1 91.06 6 ILE B C 1
ATOM 4974 O O . ILE B 1 6 ? 28.641 5.164 13.391 1 91.06 6 ILE B O 1
ATOM 4978 N N . GLU B 1 7 ? 28.688 3.652 15.078 1 93.12 7 GLU B N 1
ATOM 4979 C CA . GLU B 1 7 ? 28.938 2.555 14.148 1 93.12 7 GLU B CA 1
ATOM 4980 C C . GLU B 1 7 ? 27.75 2.336 13.227 1 93.12 7 GLU B C 1
ATOM 4982 O O . GLU B 1 7 ? 27.906 2.27 12 1 93.12 7 GLU B O 1
ATOM 4987 N N . PRO B 1 8 ? 26.516 2.314 13.773 1 94 8 PRO B N 1
ATOM 4988 C CA . PRO B 1 8 ? 25.375 2.135 12.875 1 94 8 PRO B CA 1
ATOM 4989 C C . PRO B 1 8 ? 25.234 3.27 11.867 1 94 8 PRO B C 1
ATOM 4991 O O . PRO B 1 8 ? 24.812 3.039 10.727 1 94 8 PRO B O 1
ATOM 4994 N N . VAL B 1 9 ? 25.531 4.48 12.242 1 95.94 9 VAL B N 1
ATOM 4995 C CA . VAL B 1 9 ? 25.453 5.617 11.328 1 95.94 9 VAL B CA 1
ATOM 4996 C C . VAL B 1 9 ? 26.5 5.461 10.227 1 95.94 9 VAL B C 1
ATOM 4998 O O . VAL B 1 9 ? 26.219 5.734 9.055 1 95.94 9 VAL B O 1
ATOM 5001 N N . ARG B 1 10 ? 27.688 5.027 10.609 1 96.44 10 ARG B N 1
ATOM 5002 C CA . ARG B 1 10 ? 28.75 4.801 9.633 1 96.44 10 ARG B CA 1
ATOM 5003 C C . ARG B 1 10 ? 28.344 3.736 8.617 1 96.44 10 ARG B C 1
ATOM 5005 O O . ARG B 1 10 ? 28.5 3.924 7.41 1 96.44 10 ARG B O 1
ATOM 5012 N N . LEU B 1 11 ? 27.812 2.611 9.117 1 96.12 11 LEU B N 1
ATOM 5013 C CA . LEU B 1 11 ? 27.375 1.52 8.25 1 96.12 11 LEU B CA 1
ATOM 5014 C C . LEU B 1 11 ? 26.234 1.961 7.344 1 96.12 11 LEU B C 1
ATOM 5016 O O . LEU B 1 11 ? 26.203 1.613 6.16 1 96.12 11 LEU B O 1
ATOM 5020 N N . ALA B 1 12 ? 25.281 2.674 7.938 1 96.88 12 ALA B N 1
ATOM 5021 C CA . ALA B 1 12 ? 24.172 3.195 7.145 1 96.88 12 ALA B CA 1
ATOM 5022 C C . ALA B 1 12 ? 24.672 4.141 6.055 1 96.88 12 ALA B C 1
ATOM 5024 O O . ALA B 1 12 ? 24.156 4.137 4.934 1 96.88 12 ALA B O 1
ATOM 5025 N N . THR B 1 13 ? 25.672 4.977 6.383 1 97.44 13 THR B N 1
ATOM 5026 C CA . THR B 1 13 ? 26.266 5.902 5.43 1 97.44 13 THR B CA 1
ATOM 5027 C C . THR B 1 13 ? 26.922 5.141 4.277 1 97.44 13 THR B C 1
ATOM 5029 O O . THR B 1 13 ? 26.75 5.508 3.111 1 97.44 13 THR B O 1
ATOM 5032 N N . ASP B 1 14 ? 27.594 4.062 4.625 1 96.94 14 ASP B N 1
ATOM 5033 C CA . ASP B 1 14 ? 28.234 3.242 3.602 1 96.94 14 ASP B CA 1
ATOM 5034 C C . ASP B 1 14 ? 27.203 2.68 2.625 1 96.94 14 ASP B C 1
ATOM 5036 O O . ASP B 1 14 ? 27.406 2.723 1.409 1 96.94 14 ASP B O 1
ATOM 5040 N N . ALA B 1 15 ? 26.141 2.145 3.178 1 97.12 15 ALA B N 1
ATOM 5041 C CA . ALA B 1 15 ? 25.094 1.561 2.352 1 97.12 15 ALA B CA 1
ATOM 5042 C C . ALA B 1 15 ? 24.438 2.619 1.474 1 97.12 15 ALA B C 1
ATOM 5044 O O . ALA B 1 15 ? 24.219 2.398 0.281 1 97.12 15 ALA B O 1
ATOM 5045 N N . LEU B 1 16 ? 24.109 3.73 2.117 1 97.69 16 LEU B N 1
ATOM 5046 C CA . LEU B 1 16 ? 23.453 4.82 1.407 1 97.69 16 LEU B CA 1
ATOM 5047 C C . LEU B 1 16 ? 24.328 5.363 0.292 1 97.69 16 LEU B C 1
ATOM 5049 O O . LEU B 1 16 ? 23.875 5.539 -0.839 1 97.69 16 LEU B O 1
ATOM 5053 N N . GLN B 1 17 ? 25.625 5.609 0.562 1 97.31 17 GLN B N 1
ATOM 5054 C CA . GLN B 1 17 ? 26.547 6.152 -0.432 1 97.31 17 GLN B CA 1
ATOM 5055 C C . GLN B 1 17 ? 26.781 5.164 -1.571 1 97.31 17 GLN B C 1
ATOM 5057 O O . GLN B 1 17 ? 26.906 5.562 -2.73 1 97.31 17 GLN B O 1
ATOM 5062 N N . ALA B 1 18 ? 26.906 3.867 -1.233 1 97.12 18 ALA B N 1
ATOM 5063 C CA . ALA B 1 18 ? 27.047 2.854 -2.275 1 97.12 18 ALA B CA 1
ATOM 5064 C C . ALA B 1 18 ? 25.828 2.848 -3.205 1 97.12 18 ALA B C 1
ATOM 5066 O O . ALA B 1 18 ? 25.984 2.748 -4.426 1 97.12 18 ALA B O 1
ATOM 5067 N N . HIS B 1 19 ? 24.656 2.928 -2.639 1 97.19 19 HIS B N 1
ATOM 5068 C CA . HIS B 1 19 ? 23.438 2.941 -3.451 1 97.19 19 HIS B CA 1
ATOM 5069 C C . HIS B 1 19 ? 23.328 4.23 -4.262 1 97.19 19 HIS B C 1
ATOM 5071 O O . HIS B 1 19 ? 22.812 4.223 -5.383 1 97.19 19 HIS B O 1
ATOM 5077 N N . GLU B 1 20 ? 23.797 5.379 -3.633 1 96.94 20 GLU B N 1
ATOM 5078 C CA . GLU B 1 20 ? 23.844 6.633 -4.379 1 96.94 20 GLU B CA 1
ATOM 5079 C C . GLU B 1 20 ? 24.656 6.488 -5.652 1 96.94 20 GLU B C 1
ATOM 5081 O O . GLU B 1 20 ? 24.297 7.027 -6.699 1 96.94 20 GLU B O 1
ATOM 5086 N N . ARG B 1 21 ? 25.781 5.828 -5.582 1 97 21 ARG B N 1
ATOM 5087 C CA . ARG B 1 21 ? 26.625 5.598 -6.75 1 97 21 ARG B CA 1
ATOM 5088 C C . ARG B 1 21 ? 25.891 4.762 -7.797 1 97 21 ARG B C 1
ATOM 5090 O O . ARG B 1 21 ? 25.969 5.043 -8.992 1 97 21 ARG B O 1
ATOM 5097 N N . LEU B 1 22 ? 25.156 3.691 -7.324 1 96 22 LEU B N 1
ATOM 5098 C CA . LEU B 1 22 ? 24.344 2.9 -8.242 1 96 22 LEU B CA 1
ATOM 5099 C C . LEU B 1 22 ? 23.281 3.764 -8.906 1 96 22 LEU B C 1
ATOM 5101 O O . LEU B 1 22 ? 23.109 3.719 -10.125 1 96 22 LEU B O 1
ATOM 5105 N N . HIS B 1 23 ? 22.625 4.551 -8.062 1 95.62 23 HIS B N 1
ATOM 5106 C CA . HIS B 1 23 ? 21.547 5.414 -8.547 1 95.62 23 HIS B CA 1
ATOM 5107 C C . HIS B 1 23 ? 22.062 6.383 -9.609 1 95.62 23 HIS B C 1
ATOM 5109 O O . HIS B 1 23 ? 21.422 6.562 -10.648 1 95.62 23 HIS B O 1
ATOM 5115 N N . LEU B 1 24 ? 23.203 6.98 -9.32 1 95 24 LEU B N 1
ATOM 5116 C CA . LEU B 1 24 ? 23.797 7.922 -10.258 1 95 24 LEU B CA 1
ATOM 5117 C C . LEU B 1 24 ? 24.125 7.234 -11.578 1 95 24 LEU B C 1
ATOM 5119 O O . LEU B 1 24 ? 23.859 7.777 -12.648 1 95 24 LEU B O 1
ATOM 5123 N N . HIS B 1 25 ? 24.688 6.047 -11.523 1 94.88 25 HIS B N 1
ATOM 5124 C CA . HIS B 1 25 ? 25.031 5.289 -12.719 1 94.88 25 HIS B CA 1
ATOM 5125 C C . HIS B 1 25 ? 23.781 4.965 -13.539 1 94.88 25 HIS B C 1
ATOM 5127 O O . HIS B 1 25 ? 23.781 5.102 -14.766 1 94.88 25 HIS B O 1
ATOM 5133 N N . LEU B 1 26 ? 22.719 4.492 -12.867 1 93.94 26 LEU B N 1
ATOM 5134 C CA . LEU B 1 26 ? 21.469 4.152 -13.547 1 93.94 26 LEU B CA 1
ATOM 5135 C C . LEU B 1 26 ? 20.859 5.387 -14.203 1 93.94 26 LEU B C 1
ATOM 5137 O O . LEU B 1 26 ? 20.312 5.297 -15.305 1 93.94 26 LEU B O 1
ATOM 5141 N N . ARG B 1 27 ? 20.906 6.508 -13.547 1 90.94 27 ARG B N 1
ATOM 5142 C CA . ARG B 1 27 ? 20.359 7.758 -14.062 1 90.94 27 ARG B CA 1
ATOM 5143 C C . ARG B 1 27 ? 21.094 8.195 -15.328 1 90.94 27 ARG B C 1
ATOM 5145 O O . ARG B 1 27 ? 20.484 8.648 -16.297 1 90.94 27 ARG B O 1
ATOM 5152 N N . GLN B 1 28 ? 22.391 8.055 -15.375 1 90 28 GLN B N 1
ATOM 5153 C CA . GLN B 1 28 ? 23.219 8.531 -16.469 1 90 28 GLN B CA 1
ATOM 5154 C C . GLN B 1 28 ? 23.172 7.57 -17.656 1 90 28 GLN B C 1
ATOM 5156 O O . GLN B 1 28 ? 23.312 7.988 -18.812 1 90 28 GLN B O 1
ATOM 5161 N N . SER B 1 29 ? 23.016 6.27 -17.344 1 88 29 SER B N 1
ATOM 5162 C CA . SER B 1 29 ? 23.016 5.277 -18.406 1 88 29 SER B CA 1
ATOM 5163 C C . SER B 1 29 ? 21.688 5.27 -19.156 1 88 29 SER B C 1
ATOM 5165 O O . SER B 1 29 ? 21.625 4.863 -20.328 1 88 29 SER B O 1
ATOM 5167 N N . HIS B 1 30 ? 20.641 5.789 -18.609 1 81.06 30 HIS B N 1
ATOM 5168 C CA . HIS B 1 30 ? 19.297 5.785 -19.156 1 81.06 30 HIS B CA 1
ATOM 5169 C C . HIS B 1 30 ? 18.875 4.379 -19.578 1 81.06 30 HIS B C 1
ATOM 5171 O O . HIS B 1 30 ? 18.109 4.211 -20.531 1 81.06 30 HIS B O 1
ATOM 5177 N N . ARG B 1 31 ? 19.531 3.461 -18.922 1 81.69 31 ARG B N 1
ATOM 5178 C CA . ARG B 1 31 ? 19.172 2.062 -19.156 1 81.69 31 ARG B CA 1
ATOM 5179 C C . ARG B 1 31 ? 18.422 1.478 -17.953 1 81.69 31 ARG B C 1
ATOM 5181 O O . ARG B 1 31 ? 18.312 2.121 -16.922 1 81.69 31 ARG B O 1
ATOM 5188 N N . HIS B 1 32 ? 17.656 0.389 -18.109 1 83.44 32 HIS B N 1
ATOM 5189 C CA . HIS B 1 32 ? 17 -0.353 -17.047 1 83.44 32 HIS B CA 1
ATOM 5190 C C . HIS B 1 32 ? 15.945 0.509 -16.344 1 83.44 32 HIS B C 1
ATOM 5192 O O . HIS B 1 32 ? 16 0.694 -15.125 1 83.44 32 HIS B O 1
ATOM 5198 N N . THR B 1 33 ? 15.07 1.028 -16.984 1 82.88 33 THR B N 1
ATOM 5199 C CA . THR B 1 33 ? 14.062 1.961 -16.484 1 82.88 33 THR B CA 1
ATOM 5200 C C . THR B 1 33 ? 13.32 1.373 -15.289 1 82.88 33 THR B C 1
ATOM 5202 O O . THR B 1 33 ? 13.031 2.082 -14.32 1 82.88 33 THR B O 1
ATOM 5205 N N . ASN B 1 34 ? 13.039 0.138 -15.297 1 84.19 34 ASN B N 1
ATOM 5206 C CA . ASN B 1 34 ? 12.328 -0.497 -14.188 1 84.19 34 ASN B CA 1
ATOM 5207 C C . ASN B 1 34 ? 13.18 -0.527 -12.922 1 84.19 34 ASN B C 1
ATOM 5209 O O . ASN B 1 34 ? 12.672 -0.283 -11.82 1 84.19 34 ASN B O 1
ATOM 5213 N N . VAL B 1 35 ? 14.453 -0.715 -13.117 1 92.31 35 VAL B N 1
ATOM 5214 C CA . VAL B 1 35 ? 15.367 -0.785 -11.984 1 92.31 35 VAL B CA 1
ATOM 5215 C C . VAL B 1 35 ? 15.594 0.615 -11.414 1 92.31 35 VAL B C 1
ATOM 5217 O O . VAL B 1 35 ? 15.766 0.781 -10.203 1 92.31 35 VAL B O 1
ATOM 5220 N N . PHE B 1 36 ? 15.531 1.607 -12.289 1 93.12 36 PHE B N 1
ATOM 5221 C CA . PHE B 1 36 ? 15.766 2.98 -11.859 1 93.12 36 PHE B CA 1
ATOM 5222 C C . PHE B 1 36 ? 14.711 3.426 -10.859 1 93.12 36 PHE B C 1
ATOM 5224 O O . PHE B 1 36 ? 15.039 4.004 -9.82 1 93.12 36 PHE B O 1
ATOM 5231 N N . GLN B 1 37 ? 13.469 3.121 -11.148 1 92.81 37 GLN B N 1
ATOM 5232 C CA . GLN B 1 37 ? 12.391 3.516 -10.242 1 92.81 37 GLN B CA 1
ATOM 5233 C C . GLN B 1 37 ? 12.539 2.824 -8.891 1 92.81 37 GLN B C 1
ATOM 5235 O O . GLN B 1 37 ? 12.352 3.451 -7.844 1 92.81 37 GLN B O 1
ATOM 5240 N N . LYS B 1 38 ? 12.859 1.636 -8.906 1 93.75 38 LYS B N 1
ATOM 5241 C CA . LYS B 1 38 ? 13.094 0.911 -7.664 1 93.75 38 LYS B CA 1
ATOM 5242 C C . LYS B 1 38 ? 14.25 1.521 -6.879 1 93.75 38 LYS B C 1
ATOM 5244 O O . LYS B 1 38 ? 14.219 1.576 -5.648 1 93.75 38 LYS B O 1
ATOM 5249 N N . SER B 1 39 ? 15.234 1.901 -7.629 1 95.62 39 SER B N 1
ATOM 5250 C CA . SER B 1 39 ? 16.406 2.5 -6.996 1 95.62 39 SER B CA 1
ATOM 5251 C C . SER B 1 39 ? 16.047 3.803 -6.289 1 95.62 39 SER B C 1
ATOM 5253 O O . SER B 1 39 ? 16.609 4.113 -5.234 1 95.62 39 SER B O 1
ATOM 5255 N N . VAL B 1 40 ? 15.133 4.586 -6.832 1 94.88 40 VAL B N 1
ATOM 5256 C CA . VAL B 1 40 ? 14.688 5.836 -6.227 1 94.88 40 VAL B CA 1
ATOM 5257 C C . VAL B 1 40 ? 14.008 5.551 -4.891 1 94.88 40 VAL B C 1
ATOM 5259 O O . VAL B 1 40 ? 14.328 6.176 -3.877 1 94.88 40 VAL B O 1
ATOM 5262 N N . ASP B 1 41 ? 13.156 4.605 -4.871 1 94.88 41 ASP B N 1
ATOM 5263 C CA . ASP B 1 41 ? 12.438 4.238 -3.656 1 94.88 41 ASP B CA 1
ATOM 5264 C C . ASP B 1 41 ? 13.391 3.721 -2.586 1 94.88 41 ASP B C 1
ATOM 5266 O O . ASP B 1 41 ? 13.25 4.047 -1.406 1 94.88 41 ASP B O 1
ATOM 5270 N N . THR B 1 42 ? 14.289 2.893 -3.023 1 96.62 42 THR B N 1
ATOM 5271 C CA . THR B 1 42 ? 15.266 2.328 -2.098 1 96.62 42 THR B CA 1
ATOM 5272 C C . THR B 1 42 ? 16.141 3.424 -1.493 1 96.62 42 THR B C 1
ATOM 5274 O O . THR B 1 42 ? 16.5 3.355 -0.318 1 96.62 42 THR B O 1
ATOM 5277 N N . LEU B 1 43 ? 16.469 4.383 -2.312 1 96.31 43 LEU B N 1
ATOM 5278 C CA . LEU B 1 43 ? 17.266 5.504 -1.835 1 96.31 43 LEU B CA 1
ATOM 5279 C C . LEU B 1 43 ? 16.547 6.25 -0.716 1 96.31 43 LEU B C 1
ATOM 5281 O O . LEU B 1 43 ? 17.156 6.582 0.305 1 96.31 43 LEU B O 1
ATOM 5285 N N . GLU B 1 44 ? 15.312 6.469 -0.861 1 95.88 44 GLU B N 1
ATOM 5286 C CA . GLU B 1 44 ? 14.516 7.148 0.156 1 95.88 44 GLU B CA 1
ATOM 5287 C C . GLU B 1 44 ? 14.445 6.328 1.441 1 95.88 44 GLU B C 1
ATOM 5289 O O . GLU B 1 44 ? 14.523 6.883 2.541 1 95.88 44 GLU B O 1
ATOM 5294 N N . GLN B 1 45 ? 14.359 5.098 1.302 1 95.62 45 GLN B N 1
ATOM 5295 C CA . GLN B 1 45 ? 14.32 4.227 2.469 1 95.62 45 GLN B CA 1
ATOM 5296 C C . GLN B 1 45 ? 15.648 4.254 3.223 1 95.62 45 GLN B C 1
ATOM 5298 O O . GLN B 1 45 ? 15.664 4.285 4.457 1 95.62 45 GLN B O 1
ATOM 5303 N N . LEU B 1 46 ? 16.672 4.195 2.457 1 97.56 46 LEU B N 1
ATOM 5304 C CA . LEU B 1 46 ? 18 4.234 3.074 1 97.56 46 LEU B CA 1
ATOM 5305 C C . LEU B 1 46 ? 18.219 5.559 3.793 1 97.56 46 LEU B C 1
ATOM 5307 O O . LEU B 1 46 ? 18.812 5.594 4.871 1 97.56 46 LEU B O 1
ATOM 5311 N N . ARG B 1 47 ? 17.719 6.656 3.23 1 97.12 47 ARG B N 1
ATOM 5312 C CA . ARG B 1 47 ? 17.797 7.961 3.883 1 97.12 47 ARG B CA 1
ATOM 5313 C C . ARG B 1 47 ? 17 7.98 5.18 1 97.12 47 ARG B C 1
ATOM 5315 O O . ARG B 1 47 ? 17.422 8.57 6.172 1 97.12 47 ARG B O 1
ATOM 5322 N N . GLU B 1 48 ? 15.883 7.363 5.156 1 96.06 48 GLU B N 1
ATOM 5323 C CA . GLU B 1 48 ? 15.07 7.273 6.363 1 96.06 48 GLU B CA 1
ATOM 5324 C C . GLU B 1 48 ? 15.789 6.492 7.461 1 96.06 48 GLU B C 1
ATOM 5326 O O . GLU B 1 48 ? 15.781 6.898 8.625 1 96.06 48 GLU B O 1
ATOM 5331 N N . ILE B 1 49 ? 16.375 5.371 7.062 1 96.31 49 ILE B N 1
ATOM 5332 C CA . ILE B 1 49 ? 17.125 4.543 8.008 1 96.31 49 ILE B CA 1
ATOM 5333 C C . ILE B 1 49 ? 18.266 5.352 8.617 1 96.31 49 ILE B C 1
ATOM 5335 O O . ILE B 1 49 ? 18.422 5.398 9.836 1 96.31 49 ILE B O 1
ATOM 5339 N N . LYS B 1 50 ? 19.016 6.023 7.789 1 97.06 50 LYS B N 1
ATOM 5340 C CA . LYS B 1 50 ? 20.141 6.832 8.266 1 97.06 50 LYS B CA 1
ATOM 5341 C C . LYS B 1 50 ? 19.641 7.988 9.133 1 97.06 50 LYS B C 1
ATOM 5343 O O . LYS B 1 50 ? 20.266 8.297 10.156 1 97.06 50 LYS B O 1
ATOM 5348 N N . GLY B 1 51 ? 18.547 8.617 8.719 1 95.88 51 GLY B N 1
ATOM 5349 C CA . GLY B 1 51 ? 17.969 9.703 9.5 1 95.88 51 GLY B CA 1
ATOM 5350 C C . GLY B 1 51 ? 17.547 9.281 10.891 1 95.88 51 GLY B C 1
ATOM 5351 O O . GLY B 1 51 ? 17.734 10.023 11.859 1 95.88 51 GLY B O 1
ATOM 5352 N N . GLU B 1 52 ? 17.047 8.07 11.031 1 94.5 52 GLU B N 1
ATOM 5353 C CA . GLU B 1 52 ? 16.672 7.543 12.344 1 94.5 52 GLU B CA 1
ATOM 5354 C C . GLU B 1 52 ? 17.922 7.262 13.195 1 94.5 52 GLU B C 1
ATOM 5356 O O . GLU B 1 52 ? 17.938 7.578 14.383 1 94.5 52 GLU B O 1
ATOM 5361 N N . LEU B 1 53 ? 18.891 6.723 12.578 1 94.44 53 LEU B N 1
ATOM 5362 C CA . LEU B 1 53 ? 20.094 6.344 13.305 1 94.44 53 LEU B CA 1
ATOM 5363 C C . LEU B 1 53 ? 20.891 7.574 13.719 1 94.44 53 LEU B C 1
ATOM 5365 O O . LEU B 1 53 ? 21.516 7.59 14.781 1 94.44 53 LEU B O 1
ATOM 5369 N N . ASP B 1 54 ? 20.859 8.695 12.883 1 94.25 54 ASP B N 1
ATOM 5370 C CA . ASP B 1 54 ? 21.641 9.875 13.219 1 94.25 54 ASP B CA 1
ATOM 5371 C C . ASP B 1 54 ? 20.828 10.875 14.031 1 94.25 54 ASP B C 1
ATOM 5373 O O . ASP B 1 54 ? 21.281 11.984 14.305 1 94.25 54 ASP B O 1
ATOM 5377 N N . GLY B 1 55 ? 19.516 10.531 14.281 1 92 55 GLY B N 1
ATOM 5378 C CA . GLY B 1 55 ? 18.688 11.312 15.18 1 92 55 GLY B CA 1
ATOM 5379 C C . GLY B 1 55 ? 17.938 12.43 14.484 1 92 55 GLY B C 1
ATOM 5380 O O . GLY B 1 55 ? 17.172 13.156 15.117 1 92 55 GLY B O 1
ATOM 5381 N N . SER B 1 56 ? 18.156 12.586 13.188 1 94.06 56 SER B N 1
ATOM 5382 C CA . SER B 1 56 ? 17.562 13.727 12.477 1 94.06 56 SER B CA 1
ATOM 5383 C C . SER B 1 56 ? 16.172 13.398 11.977 1 94.06 56 SER B C 1
ATOM 5385 O O . SER B 1 56 ? 15.492 14.258 11.406 1 94.06 56 SER B O 1
ATOM 5387 N N . ALA B 1 57 ? 15.711 12.156 12.234 1 92.75 57 ALA B N 1
ATOM 5388 C CA . ALA B 1 57 ? 14.391 11.75 11.75 1 92.75 57 ALA B CA 1
ATOM 5389 C C . ALA B 1 57 ? 13.289 12.273 12.664 1 92.75 57 ALA B C 1
ATOM 5391 O O . ALA B 1 57 ? 12.102 12.148 12.359 1 92.75 57 ALA B O 1
ATOM 5392 N N . LYS B 1 58 ? 13.656 12.938 13.734 1 90.5 58 LYS B N 1
ATOM 5393 C CA . LYS B 1 58 ? 12.656 13.492 14.633 1 90.5 58 LYS B CA 1
ATOM 5394 C C . LYS B 1 58 ? 11.766 14.508 13.914 1 90.5 58 LYS B C 1
ATOM 5396 O O . LYS B 1 58 ? 12.266 15.375 13.195 1 90.5 58 LYS B O 1
ATOM 5401 N N . ASN B 1 59 ? 10.484 14.266 14.008 1 90.81 59 ASN B N 1
ATOM 5402 C CA . ASN B 1 59 ? 9.477 15.086 13.344 1 90.81 59 ASN B CA 1
ATOM 5403 C C . ASN B 1 59 ? 8.328 15.438 14.289 1 90.81 59 ASN B C 1
ATOM 5405 O O . ASN B 1 59 ? 8.508 15.461 15.508 1 90.81 59 ASN B O 1
ATOM 5409 N N . PHE B 1 60 ? 7.262 15.828 13.75 1 91.81 60 PHE B N 1
ATOM 5410 C CA . PHE B 1 60 ? 6.113 16.281 14.523 1 91.81 60 PHE B CA 1
ATOM 5411 C C . PHE B 1 60 ? 5.66 15.195 15.5 1 91.81 60 PHE B C 1
ATOM 5413 O O . PHE B 1 60 ? 5.277 14.102 15.078 1 91.81 60 PHE B O 1
ATOM 5420 N N . ASP B 1 61 ? 5.809 15.555 16.719 1 90.94 61 ASP B N 1
ATOM 5421 C CA . ASP B 1 61 ? 5.332 14.703 17.797 1 90.94 61 ASP B CA 1
ATOM 5422 C C . ASP B 1 61 ? 3.854 14.953 18.094 1 90.94 61 ASP B C 1
ATOM 5424 O O . ASP B 1 61 ? 3.516 15.758 18.969 1 90.94 61 ASP B O 1
ATOM 5428 N N . SER B 1 62 ? 3.041 14.305 17.422 1 92.25 62 SER B N 1
ATOM 5429 C CA . SER B 1 62 ? 1.605 14.508 17.594 1 92.25 62 SER B CA 1
ATOM 5430 C C . SER B 1 62 ? 1.074 13.766 18.812 1 92.25 62 SER B C 1
ATOM 5432 O O . SER B 1 62 ? 1.675 12.781 19.25 1 92.25 62 SER B O 1
ATOM 5434 N N . PRO B 1 63 ? -0.046 14.297 19.375 1 93.62 63 PRO B N 1
ATOM 5435 C CA . PRO B 1 63 ? -0.675 13.539 20.469 1 93.62 63 PRO B CA 1
ATOM 5436 C C . PRO B 1 63 ? -1.13 12.148 20.031 1 93.62 63 PRO B C 1
ATOM 5438 O O . PRO B 1 63 ? -1.666 11.984 18.922 1 93.62 63 PRO B O 1
ATOM 5441 N N . GLN B 1 64 ? -0.772 11.148 20.906 1 92.06 64 GLN B N 1
ATOM 5442 C CA . GLN B 1 64 ? -1.139 9.766 20.594 1 92.06 64 GLN B CA 1
ATOM 5443 C C . GLN B 1 64 ? -1.934 9.133 21.734 1 92.06 64 GLN B C 1
ATOM 5445 O O . GLN B 1 64 ? -1.645 9.375 22.906 1 92.06 64 GLN B O 1
ATOM 5450 N N . ILE B 1 65 ? -2.947 8.398 21.344 1 94.25 65 ILE B N 1
ATOM 5451 C CA . ILE B 1 65 ? -3.732 7.707 22.359 1 94.25 65 ILE B CA 1
ATOM 5452 C C . ILE B 1 65 ? -3.209 6.281 22.531 1 94.25 65 ILE B C 1
ATOM 5454 O O . ILE B 1 65 ? -2.65 5.699 21.594 1 94.25 65 ILE B O 1
ATOM 5458 N N . CYS B 1 66 ? -3.367 5.789 23.75 1 93.5 66 CYS B N 1
ATOM 5459 C CA . CYS B 1 66 ? -2.992 4.41 24.047 1 93.5 66 CYS B CA 1
ATOM 5460 C C . CYS B 1 66 ? -4.098 3.443 23.641 1 93.5 66 CYS B C 1
ATOM 5462 O O . CYS B 1 66 ? -5.246 3.602 24.047 1 93.5 66 CYS B O 1
ATOM 5464 N N . GLU B 1 67 ? -3.846 2.363 22.953 1 92.19 67 GLU B N 1
ATOM 5465 C CA . GLU B 1 67 ? -4.855 1.487 22.375 1 92.19 67 GLU B CA 1
ATOM 5466 C C . GLU B 1 67 ? -5.164 0.308 23.281 1 92.19 67 GLU B C 1
ATOM 5468 O O . GLU B 1 67 ? -6.098 -0.457 23.031 1 92.19 67 GLU B O 1
ATOM 5473 N N . ASP B 1 68 ? -4.535 0.22 24.344 1 91.19 68 ASP B N 1
ATOM 5474 C CA . ASP B 1 68 ? -4.605 -0.961 25.203 1 91.19 68 ASP B CA 1
ATOM 5475 C C . ASP B 1 68 ? -6.012 -1.146 25.766 1 91.19 68 ASP B C 1
ATOM 5477 O O . ASP B 1 68 ? -6.461 -2.275 25.969 1 91.19 68 ASP B O 1
ATOM 5481 N N . CYS B 1 69 ? -6.688 0.01 26.016 1 94.12 69 CYS B N 1
ATOM 5482 C CA . CYS B 1 69 ? -7.965 -0.092 26.719 1 94.12 69 CYS B CA 1
ATOM 5483 C C . CYS B 1 69 ? -9.117 0.272 25.781 1 94.12 69 CYS B C 1
ATOM 5485 O O . CYS B 1 69 ? -10.234 0.521 26.234 1 94.12 69 CYS B O 1
ATOM 5487 N N . LEU B 1 70 ? -8.945 0.323 24.562 1 94.56 70 LEU B N 1
ATOM 5488 C CA . LEU B 1 70 ? -9.938 0.817 23.625 1 94.56 70 LEU B CA 1
ATOM 5489 C C . LEU B 1 70 ? -11.102 -0.165 23.5 1 94.56 70 LEU B C 1
ATOM 5491 O O . LEU B 1 70 ? -12.25 0.246 23.344 1 94.56 70 LEU B O 1
ATOM 5495 N N . ILE B 1 71 ? -10.758 -1.42 23.562 1 93.12 71 ILE B N 1
ATOM 5496 C CA . ILE B 1 71 ? -11.797 -2.428 23.438 1 93.12 71 ILE B CA 1
ATOM 5497 C C . ILE B 1 71 ? -12.773 -2.324 24.609 1 93.12 71 ILE B C 1
ATOM 5499 O O . ILE B 1 71 ? -13.992 -2.289 24.406 1 93.12 71 ILE B O 1
ATOM 5503 N N . GLU B 1 72 ? -12.258 -2.248 25.766 1 93.88 72 GLU B N 1
ATOM 5504 C CA . GLU B 1 72 ? -13.086 -2.125 26.953 1 93.88 72 GLU B CA 1
ATOM 5505 C C . GLU B 1 72 ? -13.867 -0.812 26.953 1 93.88 72 GLU B C 1
ATOM 5507 O O . GLU B 1 72 ? -15.039 -0.78 27.344 1 93.88 72 GLU B O 1
ATOM 5512 N N . LEU B 1 73 ? -13.258 0.221 26.594 1 96.44 73 LEU B N 1
ATOM 5513 C CA . LEU B 1 73 ? -13.906 1.525 26.531 1 96.44 73 LEU B CA 1
ATOM 5514 C C . LEU B 1 73 ? -15.055 1.512 25.531 1 96.44 73 LEU B C 1
ATOM 5516 O O . LEU B 1 73 ? -16.125 2.047 25.812 1 96.44 73 LEU B O 1
ATOM 5520 N N . LYS B 1 74 ? -14.828 0.895 24.391 1 94.12 74 LYS B N 1
ATOM 5521 C CA . LYS B 1 74 ? -15.875 0.771 23.375 1 94.12 74 LYS B CA 1
ATOM 5522 C C . LYS B 1 74 ? -17.078 0.002 23.922 1 94.12 74 LYS B C 1
ATOM 5524 O O . LYS B 1 74 ? -18.219 0.377 23.672 1 94.12 74 LYS B O 1
ATOM 5529 N N . GLN B 1 75 ? -16.812 -0.979 24.656 1 92.25 75 GLN B N 1
ATOM 5530 C CA . GLN B 1 75 ? -17.875 -1.767 25.25 1 92.25 75 GLN B CA 1
ATOM 5531 C C . GLN B 1 75 ? -18.719 -0.917 26.188 1 92.25 75 GLN B C 1
ATOM 5533 O O . GLN B 1 75 ? -19.953 -0.99 26.172 1 92.25 75 GLN B O 1
ATOM 5538 N N . GLN B 1 76 ? -18.094 -0.11 27.016 1 92.94 76 GLN B N 1
ATOM 5539 C CA . GLN B 1 76 ? -18.812 0.776 27.922 1 92.94 76 GLN B CA 1
ATOM 5540 C C . GLN B 1 76 ? -19.688 1.754 27.141 1 92.94 76 GLN B C 1
ATOM 5542 O O . GLN B 1 76 ? -20.828 2.018 27.547 1 92.94 76 GLN B O 1
ATOM 5547 N N . VAL B 1 77 ? -19.172 2.23 26.016 1 94.38 77 VAL B N 1
ATOM 5548 C CA . VAL B 1 77 ? -19.859 3.232 25.203 1 94.38 77 VAL B CA 1
ATOM 5549 C C . VAL B 1 77 ? -21.109 2.619 24.594 1 94.38 77 VAL B C 1
ATOM 5551 O O . VAL B 1 77 ? -22.172 3.264 24.531 1 94.38 77 VAL B O 1
ATOM 5554 N N . LEU B 1 78 ? -21 1.419 24.25 1 90.25 78 LEU B N 1
ATOM 5555 C CA . LEU B 1 78 ? -22.094 0.772 23.531 1 90.25 78 LEU B CA 1
ATOM 5556 C C . LEU B 1 78 ? -23.078 0.136 24.5 1 90.25 78 LEU B C 1
ATOM 5558 O O . LEU B 1 78 ? -24.156 -0.29 24.094 1 90.25 78 LEU B O 1
ATOM 5562 N N . MET B 1 79 ? -22.812 0.155 25.797 1 88.44 79 MET B N 1
ATOM 5563 C CA . MET B 1 79 ? -23.672 -0.5 26.781 1 88.44 79 MET B CA 1
ATOM 5564 C C . MET B 1 79 ? -24.5 0.522 27.547 1 88.44 79 MET B C 1
ATOM 5566 O O . MET B 1 79 ? -25.5 0.168 28.172 1 88.44 79 MET B O 1
ATOM 5570 N N . HIS B 1 80 ? -24.109 1.771 27.469 1 89.75 80 HIS B N 1
ATOM 5571 C CA . HIS B 1 80 ? -24.766 2.725 28.359 1 89.75 80 HIS B CA 1
ATOM 5572 C C . HIS B 1 80 ? -25.344 3.902 27.578 1 89.75 80 HIS B C 1
ATOM 5574 O O . HIS B 1 80 ? -24.766 4.324 26.578 1 89.75 80 HIS B O 1
ATOM 5580 N N . THR B 1 81 ? -26.422 4.391 28 1 90 81 THR B N 1
ATOM 5581 C CA . THR B 1 81 ? -26.922 5.711 27.641 1 90 81 THR B CA 1
ATOM 5582 C C . THR B 1 81 ? -26.641 6.715 28.766 1 90 81 THR B C 1
ATOM 5584 O O . THR B 1 81 ? -26.359 6.324 29.891 1 90 81 THR B O 1
ATOM 5587 N N . PRO B 1 82 ? -26.625 8.008 28.453 1 91.25 82 PRO B N 1
ATOM 5588 C CA . PRO B 1 82 ? -26.344 9 29.484 1 91.25 82 PRO B CA 1
ATOM 5589 C C . PRO B 1 82 ? -27.203 8.805 30.734 1 91.25 82 PRO B C 1
ATOM 5591 O O . PRO B 1 82 ? -26.703 8.93 31.859 1 91.25 82 PRO B O 1
ATOM 5594 N N . SER B 1 83 ? -28.359 8.391 30.609 1 87.06 83 SER B N 1
ATOM 5595 C CA . SER B 1 83 ? -29.266 8.234 31.734 1 87.06 83 SER B CA 1
ATOM 5596 C C . SER B 1 83 ? -28.969 6.961 32.5 1 87.06 83 SER B C 1
ATOM 5598 O O . SER B 1 83 ? -29.359 6.836 33.688 1 87.06 83 SER B O 1
ATOM 5600 N N . SER B 1 84 ? -28.266 6.094 31.891 1 87.56 84 SER B N 1
ATOM 5601 C CA . SER B 1 84 ? -28.016 4.809 32.531 1 87.56 84 SER B CA 1
ATOM 5602 C C . SER B 1 84 ? -26.656 4.797 33.219 1 87.56 84 SER B C 1
ATOM 5604 O O . SER B 1 84 ? -26.312 3.832 33.906 1 87.56 84 SER B O 1
ATOM 5606 N N . VAL B 1 85 ? -25.938 5.832 33.125 1 91.06 85 VAL B N 1
ATOM 5607 C CA . VAL B 1 85 ? -24.594 5.875 33.688 1 91.06 85 VAL B CA 1
ATOM 5608 C C . VAL B 1 85 ? -24.688 6.176 35.188 1 91.06 85 VAL B C 1
ATOM 5610 O O . VAL B 1 85 ? -25.062 7.281 35.594 1 91.06 85 VAL B O 1
ATOM 5613 N N . THR B 1 86 ? -24.281 5.211 35.938 1 91.81 86 THR B N 1
ATOM 5614 C CA . THR B 1 86 ? -24.219 5.371 37.406 1 91.81 86 THR B CA 1
ATOM 5615 C C . THR B 1 86 ? -22.875 5.957 37.812 1 91.81 86 THR B C 1
ATOM 5617 O O . THR B 1 86 ? -22 6.184 37 1 91.81 86 THR B O 1
ATOM 5620 N N . SER B 1 87 ? -22.766 6.188 39.156 1 92.81 87 SER B N 1
ATOM 5621 C CA . SER B 1 87 ? -21.516 6.73 39.688 1 92.81 87 SER B CA 1
ATOM 5622 C C . SER B 1 87 ? -20.359 5.758 39.469 1 92.81 87 SER B C 1
ATOM 5624 O O . SER B 1 87 ? -19.25 6.176 39.156 1 92.81 87 SER B O 1
ATOM 5626 N N . ASP B 1 88 ? -20.703 4.535 39.562 1 92.56 88 ASP B N 1
ATOM 5627 C CA . ASP B 1 88 ? -19.672 3.51 39.375 1 92.56 88 ASP B CA 1
ATOM 5628 C C . ASP B 1 88 ? -19.219 3.439 37.938 1 92.56 88 ASP B C 1
ATOM 5630 O O . ASP B 1 88 ? -18.016 3.332 37.656 1 92.56 88 ASP B O 1
ATOM 5634 N N . ASN B 1 89 ? -20.188 3.469 37.062 1 93.31 89 ASN B N 1
ATOM 5635 C CA . ASN B 1 89 ? -19.859 3.436 35.656 1 93.31 89 ASN B CA 1
ATOM 5636 C C . ASN B 1 89 ? -19.062 4.668 35.219 1 93.31 89 ASN B C 1
ATOM 5638 O O . ASN B 1 89 ? -18.156 4.574 34.406 1 93.31 89 ASN B O 1
ATOM 5642 N N . ARG B 1 90 ? -19.391 5.699 35.812 1 95.5 90 ARG B N 1
ATOM 5643 C CA . ARG B 1 90 ? -18.703 6.949 35.5 1 95.5 90 ARG B CA 1
ATOM 5644 C C . ARG B 1 90 ? -17.234 6.867 35.906 1 95.5 90 ARG B C 1
ATOM 5646 O O . ARG B 1 90 ? -16.359 7.328 35.156 1 95.5 90 ARG B O 1
ATOM 5653 N N . ASP B 1 91 ? -17.016 6.312 37.031 1 96.12 91 ASP B N 1
ATOM 5654 C CA . ASP B 1 91 ? -15.633 6.152 37.5 1 96.12 91 ASP B CA 1
ATOM 5655 C C . ASP B 1 91 ? -14.852 5.207 36.594 1 96.12 91 ASP B C 1
ATOM 5657 O O . ASP B 1 91 ? -13.664 5.422 36.344 1 96.12 91 ASP B O 1
ATOM 5661 N N . ARG B 1 92 ? -15.539 4.199 36.188 1 95.31 92 ARG B N 1
ATOM 5662 C CA . ARG B 1 92 ? -14.898 3.273 35.281 1 95.31 92 ARG B CA 1
ATOM 5663 C C . ARG B 1 92 ? -14.547 3.967 33.969 1 95.31 92 ARG B C 1
ATOM 5665 O O . ARG B 1 92 ? -13.453 3.779 33.438 1 95.31 92 ARG B O 1
ATOM 5672 N N . PHE B 1 93 ? -15.5 4.754 33.438 1 97.19 93 PHE B N 1
ATOM 5673 C CA . PHE B 1 93 ? -15.234 5.559 32.25 1 97.19 93 PHE B CA 1
ATOM 5674 C C . PHE B 1 93 ? -14.016 6.445 32.438 1 97.19 93 PHE B C 1
ATOM 5676 O O . PHE B 1 93 ? -13.125 6.484 31.594 1 97.19 93 PHE B O 1
ATOM 5683 N N . LYS B 1 94 ? -14.008 7.074 33.531 1 97.06 94 LYS B N 1
ATOM 5684 C CA . LYS B 1 94 ? -12.922 8 33.844 1 97.06 94 LYS B CA 1
ATOM 5685 C C . LYS B 1 94 ? -11.57 7.289 33.844 1 97.06 94 LYS B C 1
ATOM 5687 O O . LYS B 1 94 ? -10.594 7.793 33.312 1 97.06 94 LYS B O 1
ATOM 5692 N N . ASP B 1 95 ? -11.586 6.184 34.438 1 97 95 ASP B N 1
ATOM 5693 C CA . ASP B 1 95 ? -10.352 5.41 34.531 1 97 95 ASP B CA 1
ATOM 5694 C C . ASP B 1 95 ? -9.859 4.992 33.156 1 97 95 ASP B C 1
ATOM 5696 O O . ASP B 1 95 ? -8.688 5.16 32.812 1 97 95 ASP B O 1
ATOM 5700 N N . LEU B 1 96 ? -10.758 4.484 32.406 1 97.31 96 LEU B N 1
ATOM 5701 C CA . LEU B 1 96 ? -10.406 4.012 31.062 1 97.31 96 LEU B CA 1
ATOM 5702 C C . LEU B 1 96 ? -9.961 5.168 30.172 1 97.31 96 LEU B C 1
ATOM 5704 O O . LEU B 1 96 ? -9.008 5.031 29.406 1 97.31 96 LEU B O 1
ATOM 5708 N N . ILE B 1 97 ? -10.617 6.289 30.25 1 98 97 ILE B N 1
ATOM 5709 C CA . ILE B 1 97 ? -10.266 7.469 29.469 1 98 97 ILE B CA 1
ATOM 5710 C C . ILE B 1 97 ? -8.891 7.973 29.875 1 98 97 ILE B C 1
ATOM 5712 O O . ILE B 1 97 ? -8.055 8.281 29.016 1 98 97 ILE B O 1
ATOM 5716 N N . ASN B 1 98 ? -8.633 8.016 31.125 1 96.88 98 ASN B N 1
ATOM 5717 C CA . ASN B 1 98 ? -7.34 8.484 31.625 1 96.88 98 ASN B CA 1
ATOM 5718 C C . ASN B 1 98 ? -6.203 7.574 31.156 1 96.88 98 ASN B C 1
ATOM 5720 O O . ASN B 1 98 ? -5.113 8.055 30.844 1 96.88 98 ASN B O 1
ATOM 5724 N N . LYS B 1 99 ? -6.492 6.324 31.156 1 96.56 99 LYS B N 1
ATOM 5725 C CA . LYS B 1 99 ? -5.484 5.383 30.672 1 96.56 99 LYS B CA 1
ATOM 5726 C C . LYS B 1 99 ? -5.258 5.551 29.172 1 96.56 99 LYS B C 1
ATOM 5728 O O . LYS B 1 99 ? -4.117 5.484 28.703 1 96.56 99 LYS B O 1
ATOM 5733 N N . THR B 1 100 ? -6.309 5.758 28.422 1 96.69 100 THR B N 1
ATOM 5734 C CA . THR B 1 100 ? -6.234 5.922 26.984 1 96.69 100 THR B CA 1
ATOM 5735 C C . THR B 1 100 ? -5.535 7.23 26.625 1 96.69 100 THR B C 1
ATOM 5737 O O . THR B 1 100 ? -4.785 7.293 25.641 1 96.69 100 THR B O 1
ATOM 5740 N N . PHE B 1 101 ? -5.762 8.25 27.422 1 97.06 101 PHE B N 1
ATOM 5741 C CA . PHE B 1 101 ? -5.184 9.562 27.172 1 97.06 101 PHE B CA 1
ATOM 5742 C C . PHE B 1 101 ? -4.082 9.875 28.172 1 97.06 101 PHE B C 1
ATOM 5744 O O . PHE B 1 101 ? -3.998 10.992 28.688 1 97.06 101 PHE B O 1
ATOM 5751 N N . GLU B 1 102 ? -3.303 8.852 28.391 1 94.31 102 GLU B N 1
ATOM 5752 C CA . GLU B 1 102 ? -2.199 9.039 29.328 1 94.31 102 GLU B CA 1
ATOM 5753 C C . GLU B 1 102 ? -1.234 10.109 28.844 1 94.31 102 GLU B C 1
ATOM 5755 O O . GLU B 1 102 ? -0.766 10.062 27.703 1 94.31 102 GLU B O 1
ATOM 5760 N N . GLY B 1 103 ? -0.939 11.133 29.703 1 93.06 103 GLY B N 1
ATOM 5761 C CA . GLY B 1 103 ? -0.023 12.211 29.359 1 93.06 103 GLY B CA 1
ATOM 5762 C C . GLY B 1 103 ? -0.698 13.359 28.641 1 93.06 103 GLY B C 1
ATOM 5763 O O . GLY B 1 103 ? -0.053 14.359 28.328 1 93.06 103 GLY B O 1
ATOM 5764 N N . ILE B 1 104 ? -1.959 13.258 28.328 1 95.62 104 ILE B N 1
ATOM 5765 C CA . ILE B 1 104 ? -2.744 14.281 27.641 1 95.62 104 ILE B CA 1
ATOM 5766 C C . ILE B 1 104 ? -3.855 14.773 28.562 1 95.62 104 ILE B C 1
ATOM 5768 O O . ILE B 1 104 ? -4.547 13.977 29.203 1 95.62 104 ILE B O 1
ATOM 5772 N N . GLU B 1 105 ? -3.99 15.984 28.688 1 96.38 105 GLU B N 1
ATOM 5773 C CA . GLU B 1 105 ? -5.023 16.547 29.547 1 96.38 105 GLU B CA 1
ATOM 5774 C C . GLU B 1 105 ? -6.387 16.516 28.859 1 96.38 105 GLU B C 1
ATOM 5776 O O . GLU B 1 105 ? -6.555 17.094 27.781 1 96.38 105 GLU B O 1
ATOM 5781 N N . VAL B 1 106 ? -7.34 15.867 29.484 1 97.88 106 VAL B N 1
ATOM 5782 C CA . VAL B 1 106 ? -8.703 15.82 28.969 1 97.88 106 VAL B CA 1
ATOM 5783 C C . VAL B 1 106 ? -9.555 16.891 29.656 1 97.88 106 VAL B C 1
ATOM 5785 O O . VAL B 1 106 ? -9.672 16.906 30.891 1 97.88 106 VAL B O 1
ATOM 5788 N N . LEU B 1 107 ? -10.094 17.766 28.859 1 97.88 107 LEU B N 1
ATOM 5789 C CA . LEU B 1 107 ? -10.898 18.859 29.391 1 97.88 107 LEU B CA 1
ATOM 5790 C C . LEU B 1 107 ? -12.344 18.422 29.609 1 97.88 107 LEU B C 1
ATOM 5792 O O . LEU B 1 107 ? -12.984 18.844 30.578 1 97.88 107 LEU B O 1
ATOM 5796 N N . SER B 1 108 ? -12.805 17.609 28.672 1 98.19 108 SER B N 1
ATOM 5797 C CA . SER B 1 108 ? -14.188 17.141 28.734 1 98.19 108 SER B CA 1
ATOM 5798 C C . SER B 1 108 ? -14.359 15.812 28.016 1 98.19 108 SER B C 1
ATOM 5800 O O . SER B 1 108 ? -13.703 15.562 27 1 98.19 108 SER B O 1
ATOM 5802 N N . ALA B 1 109 ? -15.117 14.953 28.578 1 98.5 109 ALA B N 1
ATOM 5803 C CA . ALA B 1 109 ? -15.562 13.711 27.953 1 98.5 109 ALA B CA 1
ATOM 5804 C C . ALA B 1 109 ? -17.078 13.547 28.094 1 98.5 109 ALA B C 1
ATOM 5806 O O . ALA B 1 109 ? -17.625 13.609 29.188 1 98.5 109 ALA B O 1
ATOM 5807 N N . VAL B 1 110 ? -17.719 13.359 26.969 1 97.88 110 VAL B N 1
ATOM 5808 C CA . VAL B 1 110 ? -19.172 13.32 26.969 1 97.88 110 VAL B CA 1
ATOM 5809 C C . VAL B 1 110 ? -19.656 12.078 26.219 1 97.88 110 VAL B C 1
ATOM 5811 O O . VAL B 1 110 ? -19.156 11.766 25.141 1 97.88 110 VAL B O 1
ATOM 5814 N N . LEU B 1 111 ? -20.562 11.383 26.797 1 96.94 111 LEU B N 1
ATOM 5815 C CA . LEU B 1 111 ? -21.25 10.297 26.109 1 96.94 111 LEU B CA 1
ATOM 5816 C C . LEU B 1 111 ? -22.438 10.828 25.312 1 96.94 111 LEU B C 1
ATOM 5818 O O . LEU B 1 111 ? -23.469 11.18 25.891 1 96.94 111 LEU B O 1
ATOM 5822 N N . LEU B 1 112 ? -22.312 10.805 23.984 1 95 112 LEU B N 1
ATOM 5823 C CA . LEU B 1 112 ? -23.328 11.383 23.125 1 95 112 LEU B CA 1
ATOM 5824 C C . LEU B 1 112 ? -24.266 10.297 22.578 1 95 112 LEU B C 1
ATOM 5826 O O . LEU B 1 112 ? -23.797 9.305 22.031 1 95 112 LEU B O 1
ATOM 5830 N N . THR B 1 113 ? -25.516 10.539 22.812 1 92.75 113 THR B N 1
ATOM 5831 C CA . THR B 1 113 ? -26.562 9.695 22.266 1 92.75 113 THR B CA 1
ATOM 5832 C C . THR B 1 113 ? -27.578 10.523 21.469 1 92.75 113 THR B C 1
ATOM 5834 O O . THR B 1 113 ? -28.062 11.547 21.969 1 92.75 113 THR B O 1
ATOM 5837 N N . CYS B 1 114 ? -27.875 10.133 20.266 1 92 114 CYS B N 1
ATOM 5838 C CA . CYS B 1 114 ? -28.875 10.836 19.484 1 92 114 CYS B CA 1
ATOM 5839 C C . CYS B 1 114 ? -30.266 10.68 20.109 1 92 114 CYS B C 1
ATOM 5841 O O . CYS B 1 114 ? -30.797 9.57 20.188 1 92 114 CYS B O 1
ATOM 5843 N N . PRO B 1 115 ? -30.828 11.766 20.516 1 92.31 115 PRO B N 1
ATOM 5844 C CA . PRO B 1 115 ? -32.125 11.672 21.188 1 92.31 115 PRO B CA 1
ATOM 5845 C C . PRO B 1 115 ? -33.219 11.078 20.312 1 92.31 115 PRO B C 1
ATOM 5847 O O . PRO B 1 115 ? -34.062 10.32 20.781 1 92.31 115 PRO B O 1
ATOM 5850 N N . TRP B 1 116 ? -33.219 11.367 19.078 1 93.81 116 TRP B N 1
ATOM 5851 C CA . TRP B 1 116 ? -34.25 10.883 18.156 1 93.81 116 TRP B CA 1
ATOM 5852 C C . TRP B 1 116 ? -34.094 9.391 17.891 1 93.81 116 TRP B C 1
ATOM 5854 O O . TRP B 1 116 ? -35.062 8.664 17.75 1 93.81 116 TRP B O 1
ATOM 5864 N N . TYR B 1 117 ? -32.906 8.977 17.828 1 92.88 117 TYR B N 1
ATOM 5865 C CA . TYR B 1 117 ? -32.688 7.547 17.703 1 92.88 117 TYR B CA 1
ATOM 5866 C C . TYR B 1 117 ? -33.094 6.809 18.969 1 92.88 117 TYR B C 1
ATOM 5868 O O . TYR B 1 117 ? -33.812 5.797 18.906 1 92.88 117 TYR B O 1
ATOM 5876 N N . GLN B 1 118 ? -32.656 7.352 20.062 1 90.06 118 GLN B N 1
ATOM 5877 C CA . GLN B 1 118 ? -33 6.75 21.344 1 90.06 118 GLN B CA 1
ATOM 5878 C C . GLN B 1 118 ? -34.5 6.652 21.516 1 90.06 118 GLN B C 1
ATOM 5880 O O . GLN B 1 118 ? -35.031 5.629 21.969 1 90.06 118 GLN B O 1
ATOM 5885 N N . ALA B 1 119 ? -35.156 7.621 21.125 1 89.19 119 ALA B N 1
ATOM 5886 C CA . ALA B 1 119 ? -36.625 7.699 21.297 1 89.19 119 ALA B CA 1
ATOM 5887 C C . ALA B 1 119 ? -37.312 6.711 20.375 1 89.19 119 ALA B C 1
ATOM 5889 O O . ALA B 1 119 ? -38.438 6.297 20.656 1 89.19 119 ALA B O 1
ATOM 5890 N N . SER B 1 120 ? -36.688 6.379 19.312 1 88.88 120 SER B N 1
ATOM 5891 C CA . SER B 1 120 ? -37.281 5.492 18.328 1 88.88 120 SER B CA 1
ATOM 5892 C C . SER B 1 120 ? -37.094 4.027 18.703 1 88.88 120 SER B C 1
ATOM 5894 O O . SER B 1 120 ? -37.719 3.143 18.125 1 88.88 120 SER B O 1
ATOM 5896 N N . GLN B 1 121 ? -36.25 3.814 19.672 1 85.62 121 GLN B N 1
ATOM 5897 C CA . GLN B 1 121 ? -35.906 2.443 20.031 1 85.62 121 GLN B CA 1
ATOM 5898 C C . GLN B 1 121 ? -36.656 1.982 21.266 1 85.62 121 GLN B C 1
ATOM 5900 O O . GLN B 1 121 ? -36.875 2.766 22.188 1 85.62 121 GLN B O 1
ATOM 5905 N N . ASP B 1 122 ? -36.969 0.635 21.203 1 81.5 122 ASP B N 1
ATOM 5906 C CA . ASP B 1 122 ? -37.656 0.082 22.375 1 81.5 122 ASP B CA 1
ATOM 5907 C C . ASP B 1 122 ? -36.656 -0.536 23.359 1 81.5 122 ASP B C 1
ATOM 5909 O O . ASP B 1 122 ? -36.781 -0.374 24.562 1 81.5 122 ASP B O 1
ATOM 5913 N N . GLU B 1 123 ? -35.656 -1.16 22.766 1 78.56 123 GLU B N 1
ATOM 5914 C CA . GLU B 1 123 ? -34.719 -1.912 23.578 1 78.56 123 GLU B CA 1
ATOM 5915 C C . GLU B 1 123 ? -33.531 -1.045 24 1 78.56 123 GLU B C 1
ATOM 5917 O O . GLU B 1 123 ? -32.969 -0.328 23.172 1 78.56 123 GLU B O 1
ATOM 5922 N N . ARG B 1 124 ? -33.219 -1.123 25.25 1 71.62 124 ARG B N 1
ATOM 5923 C CA . ARG B 1 124 ? -32.156 -0.319 25.812 1 71.62 124 ARG B CA 1
ATOM 5924 C C . ARG B 1 124 ? -30.828 -0.596 25.109 1 71.62 124 ARG B C 1
ATOM 5926 O O . ARG B 1 124 ? -30.047 0.323 24.859 1 71.62 124 ARG B O 1
ATOM 5933 N N . GLY B 1 125 ? -30.641 -1.809 24.828 1 74.12 125 GLY B N 1
ATOM 5934 C CA . GLY B 1 125 ? -29.391 -2.18 24.188 1 74.12 125 GLY B CA 1
ATOM 5935 C C . GLY B 1 125 ? -29.219 -1.547 22.812 1 74.12 125 GLY B C 1
ATOM 5936 O O . GLY B 1 125 ? -28.109 -1.194 22.438 1 74.12 125 GLY B O 1
ATOM 5937 N N . GLU B 1 126 ? -30.328 -1.306 22.156 1 82.44 126 GLU B N 1
ATOM 5938 C CA . GLU B 1 126 ? -30.281 -0.744 20.812 1 82.44 126 GLU B CA 1
ATOM 5939 C C . GLU B 1 126 ? -30.141 0.776 20.844 1 82.44 126 GLU B C 1
ATOM 5941 O O . GLU B 1 126 ? -29.672 1.391 19.891 1 82.44 126 GLU B O 1
ATOM 5946 N N . GLN B 1 127 ? -30.484 1.319 22 1 87.62 127 GLN B N 1
ATOM 5947 C CA . GLN B 1 127 ? -30.469 2.771 22.141 1 87.62 127 GLN B CA 1
ATOM 5948 C C . GLN B 1 127 ? -29.047 3.309 22.078 1 87.62 127 GLN B C 1
ATOM 5950 O O . GLN B 1 127 ? -28.812 4.441 21.656 1 87.62 127 GLN B O 1
ATOM 5955 N N . ALA B 1 128 ? -28.109 2.438 22.484 1 87.88 128 ALA B N 1
ATOM 5956 C CA . ALA B 1 128 ? -26.719 2.893 22.625 1 87.88 128 ALA B CA 1
ATOM 5957 C C . ALA B 1 128 ? -25.906 2.537 21.375 1 87.88 128 ALA B C 1
ATOM 5959 O O . ALA B 1 128 ? -24.703 2.842 21.312 1 87.88 128 ALA B O 1
ATOM 5960 N N . ARG B 1 129 ? -26.5 2.025 20.438 1 87 129 ARG B N 1
ATOM 5961 C CA . ARG B 1 129 ? -25.797 1.438 19.297 1 87 129 ARG B CA 1
ATOM 5962 C C . ARG B 1 129 ? -24.953 2.48 18.562 1 87 129 ARG B C 1
ATOM 5964 O O . ARG B 1 129 ? -23.891 2.164 18.047 1 87 129 ARG B O 1
ATOM 5971 N N . HIS B 1 130 ? -25.422 3.705 18.484 1 90.75 130 HIS B N 1
ATOM 5972 C CA . HIS B 1 130 ? -24.734 4.734 17.719 1 90.75 130 HIS B CA 1
ATOM 5973 C C . HIS B 1 130 ? -24.172 5.82 18.625 1 90.75 130 HIS B C 1
ATOM 5975 O O . HIS B 1 130 ? -24.031 6.973 18.203 1 90.75 130 HIS B O 1
ATOM 5981 N N . ASN B 1 131 ? -23.844 5.434 19.844 1 93 131 ASN B N 1
ATOM 5982 C CA . ASN B 1 131 ? -23.219 6.363 20.781 1 93 131 ASN B CA 1
ATOM 5983 C C . ASN B 1 131 ? -21.844 6.801 20.312 1 93 131 ASN B C 1
ATOM 5985 O O . ASN B 1 131 ? -21.156 6.051 19.609 1 93 131 ASN B O 1
ATOM 5989 N N . VAL B 1 132 ? -21.531 7.984 20.688 1 95.88 132 VAL B N 1
ATOM 5990 C CA . VAL B 1 132 ? -20.188 8.5 20.438 1 95.88 132 VAL B CA 1
ATOM 5991 C C . VAL B 1 132 ? -19.594 9.055 21.719 1 95.88 132 VAL B C 1
ATOM 5993 O O . VAL B 1 132 ? -20.234 9.852 22.422 1 95.88 132 VAL B O 1
ATOM 5996 N N . LEU B 1 133 ? -18.5 8.539 22.078 1 97.81 133 LEU B N 1
ATOM 5997 C CA . LEU B 1 133 ? -17.719 9.164 23.141 1 97.81 133 LEU B CA 1
ATOM 5998 C C . LEU B 1 133 ? -16.906 10.344 22.609 1 97.81 133 LEU B C 1
ATOM 6000 O O . LEU B 1 133 ? -15.969 10.156 21.844 1 97.81 133 LEU B O 1
ATOM 6004 N N . PHE B 1 134 ? -17.312 11.492 22.969 1 98.19 134 PHE B N 1
ATOM 6005 C CA . PHE B 1 134 ? -16.703 12.719 22.484 1 98.19 134 PHE B CA 1
ATOM 6006 C C . PHE B 1 134 ? -15.742 13.297 23.516 1 98.19 134 PHE B C 1
ATOM 6008 O O . PHE B 1 134 ? -16.141 13.633 24.625 1 98.19 134 PHE B O 1
ATOM 6015 N N . ILE B 1 135 ? -14.508 13.398 23.141 1 98.44 135 ILE B N 1
ATOM 6016 C CA . ILE B 1 135 ? -13.484 13.852 24.078 1 98.44 135 ILE B CA 1
ATOM 6017 C C . ILE B 1 135 ? -12.805 15.109 23.547 1 98.44 135 ILE B C 1
ATOM 6019 O O . ILE B 1 135 ? -12.414 15.156 22.375 1 98.44 135 ILE B O 1
ATOM 6023 N N . VAL B 1 136 ? -12.695 16.109 24.344 1 98.25 136 VAL B N 1
ATOM 6024 C CA . VAL B 1 136 ? -11.914 17.297 24.047 1 98.25 136 VAL B CA 1
ATOM 6025 C C . VAL B 1 136 ? -10.656 17.328 24.906 1 98.25 136 VAL B C 1
ATOM 6027 O O . VAL B 1 136 ? -10.734 17.328 26.141 1 98.25 136 VAL B O 1
ATOM 6030 N N . TYR B 1 137 ? -9.555 17.297 24.25 1 98 137 TYR B N 1
ATOM 6031 C CA . TYR B 1 137 ? -8.305 17.25 25.016 1 98 137 TYR B CA 1
ATOM 6032 C C . TYR B 1 137 ? -7.418 18.453 24.656 1 98 137 TYR B C 1
ATOM 6034 O O . TYR B 1 137 ? -7.691 19.172 23.703 1 98 137 TYR B O 1
ATOM 6042 N N . LEU B 1 138 ? -6.445 18.719 25.484 1 97.12 138 LEU B N 1
ATOM 6043 C CA . LEU B 1 138 ? -5.508 19.828 25.344 1 97.12 138 LEU B CA 1
ATOM 6044 C C . LEU B 1 138 ? -4.109 19.312 25.016 1 97.12 138 LEU B C 1
ATOM 6046 O O . LEU B 1 138 ? -3.537 18.531 25.766 1 97.12 138 LEU B O 1
ATOM 6050 N N . SER B 1 139 ? -3.623 19.766 23.875 1 95.94 139 SER B N 1
ATOM 6051 C CA . SER B 1 139 ? -2.27 19.391 23.484 1 95.94 139 SER B CA 1
ATOM 6052 C C . SER B 1 139 ? -1.227 20.219 24.219 1 95.94 139 SER B C 1
ATOM 6054 O O . SER B 1 139 ? -1.551 21.266 24.797 1 95.94 139 SER B O 1
ATOM 6056 N N . HIS B 1 140 ? 0.035 19.766 24.156 1 94.69 140 HIS B N 1
ATOM 6057 C CA . HIS B 1 140 ? 1.146 20.531 24.703 1 94.69 140 HIS B CA 1
ATOM 6058 C C . HIS B 1 140 ? 1.498 21.719 23.797 1 94.69 140 HIS B C 1
ATOM 6060 O O . HIS B 1 140 ? 1.136 21.719 22.625 1 94.69 140 HIS B O 1
ATOM 6066 N N . ASP B 1 141 ? 2.207 22.625 24.359 1 94.69 141 ASP B N 1
ATOM 6067 C CA . ASP B 1 141 ? 2.57 23.828 23.609 1 94.69 141 ASP B CA 1
ATOM 6068 C C . ASP B 1 141 ? 3.383 23.469 22.375 1 94.69 141 ASP B C 1
ATOM 6070 O O . ASP B 1 141 ? 3.123 23.984 21.281 1 94.69 141 ASP B O 1
ATOM 6074 N N . HIS B 1 142 ? 4.383 22.547 22.547 1 94.44 142 HIS B N 1
ATOM 6075 C CA . HIS B 1 142 ? 5.277 22.219 21.438 1 94.44 142 HIS B CA 1
ATOM 6076 C C . HIS B 1 142 ? 4.535 21.484 20.328 1 94.44 142 HIS B C 1
ATOM 6078 O O . HIS B 1 142 ? 5.016 21.406 19.188 1 94.44 142 HIS B O 1
ATOM 6084 N N . GLN B 1 143 ? 3.357 20.922 20.641 1 95.06 143 GLN B N 1
ATOM 6085 C CA . GLN B 1 143 ? 2.531 20.25 19.656 1 95.06 143 GLN B CA 1
ATOM 6086 C C . GLN B 1 143 ? 1.619 21.234 18.938 1 95.06 143 GLN B C 1
ATOM 6088 O O . GLN B 1 143 ? 1.589 21.281 17.703 1 95.06 143 GLN B O 1
ATOM 6093 N N . PHE B 1 144 ? 0.982 22.078 19.688 1 95.19 144 PHE B N 1
ATOM 6094 C CA . PHE B 1 144 ? 0.026 23.031 19.156 1 95.19 144 PHE B CA 1
ATOM 6095 C C . PHE B 1 144 ? 0.733 24.094 18.312 1 95.19 144 PHE B C 1
ATOM 6097 O O . PHE B 1 144 ? 0.198 24.547 17.297 1 95.19 144 PHE B O 1
ATOM 6104 N N . LEU B 1 145 ? 1.89 24.469 18.719 1 95.38 145 LEU B N 1
ATOM 6105 C CA . LEU B 1 145 ? 2.631 25.531 18.047 1 95.38 145 LEU B CA 1
ATOM 6106 C C . LEU B 1 145 ? 3.73 24.953 17.172 1 95.38 145 LEU B C 1
ATOM 6108 O O . LEU B 1 145 ? 4.711 25.641 16.859 1 95.38 145 LEU B O 1
ATOM 6112 N N . ALA B 1 146 ? 3.645 23.688 16.828 1 95.38 146 ALA B N 1
ATOM 6113 C CA . ALA B 1 146 ? 4.629 23.031 15.969 1 95.38 146 ALA B CA 1
ATOM 6114 C C . ALA B 1 146 ? 4.656 23.688 14.586 1 95.38 146 ALA B C 1
ATOM 6116 O O . ALA B 1 146 ? 3.637 24.188 14.109 1 95.38 146 ALA B O 1
ATOM 6117 N N . PRO B 1 147 ? 5.754 23.75 13.961 1 96.5 147 PRO B N 1
ATOM 6118 C CA . PRO B 1 147 ? 5.875 24.344 12.625 1 96.5 147 PRO B CA 1
ATOM 6119 C C . PRO B 1 147 ? 5.406 23.391 11.523 1 96.5 147 PRO B C 1
ATOM 6121 O O . PRO B 1 147 ? 6.176 23.047 10.625 1 96.5 147 PRO B O 1
ATOM 6124 N N . VAL B 1 148 ? 4.23 22.969 11.594 1 95.5 148 VAL B N 1
ATOM 6125 C CA . VAL B 1 148 ? 3.613 22.094 10.602 1 95.5 148 VAL B CA 1
ATOM 6126 C C . VAL B 1 148 ? 2.383 22.781 10.008 1 95.5 148 VAL B C 1
ATOM 6128 O O . VAL B 1 148 ? 1.825 23.703 10.602 1 95.5 148 VAL B O 1
ATOM 6131 N N . ASN B 1 149 ? 2.057 22.422 8.898 1 93.44 149 ASN B N 1
ATOM 6132 C CA . ASN B 1 149 ? 0.925 23.047 8.227 1 93.44 149 ASN B CA 1
ATOM 6133 C C . ASN B 1 149 ? -0.403 22.625 8.844 1 93.44 149 ASN B C 1
ATOM 6135 O O . ASN B 1 149 ? -0.445 21.703 9.664 1 93.44 149 ASN B O 1
ATOM 6139 N N . GLN B 1 150 ? -1.389 23.328 8.445 1 90.62 150 GLN B N 1
ATOM 6140 C CA . GLN B 1 150 ? -2.709 23.141 9.039 1 90.62 150 GLN B CA 1
ATOM 6141 C C . GLN B 1 150 ? -3.273 21.766 8.703 1 90.62 150 GLN B C 1
ATOM 6143 O O . GLN B 1 150 ? -3.965 21.156 9.516 1 90.62 150 GLN B O 1
ATOM 6148 N N . HIS B 1 151 ? -3.035 21.312 7.559 1 92.75 151 HIS B N 1
ATOM 6149 C CA . HIS B 1 151 ? -3.525 20 7.152 1 92.75 151 HIS B CA 1
ATOM 6150 C C . HIS B 1 151 ? -2.98 18.906 8.062 1 92.75 151 HIS B C 1
ATOM 6152 O O . HIS B 1 151 ? -3.729 18.031 8.5 1 92.75 151 HIS B O 1
ATOM 6158 N N . THR B 1 152 ? -1.75 19 8.344 1 93.06 152 THR B N 1
ATOM 6159 C CA . THR B 1 152 ? -1.125 18.031 9.25 1 93.06 152 THR B CA 1
ATOM 6160 C C . THR B 1 152 ? -1.762 18.094 10.633 1 93.06 152 THR B C 1
ATOM 6162 O O . THR B 1 152 ? -2.035 17.062 11.242 1 93.06 152 THR B O 1
ATOM 6165 N N . LEU B 1 153 ? -1.976 19.266 11.109 1 91.88 153 LEU B N 1
ATOM 6166 C CA . LEU B 1 153 ? -2.604 19.438 12.414 1 91.88 153 LEU B CA 1
ATOM 6167 C C . LEU B 1 153 ? -4.016 18.859 12.414 1 91.88 153 LEU B C 1
ATOM 6169 O O . LEU B 1 153 ? -4.41 18.188 13.367 1 91.88 153 LEU B O 1
ATOM 6173 N N . ASN B 1 154 ? -4.73 19.141 11.344 1 91.38 154 ASN B N 1
ATOM 6174 C CA . ASN B 1 154 ? -6.09 18.609 11.234 1 91.38 154 ASN B CA 1
ATOM 6175 C C . ASN B 1 154 ? -6.113 17.094 11.273 1 91.38 154 ASN B C 1
ATOM 6177 O O . ASN B 1 154 ? -7.012 16.5 11.875 1 91.38 154 ASN B O 1
ATOM 6181 N N . GLU B 1 155 ? -5.188 16.578 10.703 1 93.44 155 GLU B N 1
ATOM 6182 C CA . GLU B 1 155 ? -5.117 15.117 10.625 1 93.44 155 GLU B CA 1
ATOM 6183 C C . GLU B 1 155 ? -4.691 14.516 11.961 1 93.44 155 GLU B C 1
ATOM 6185 O O . GLU B 1 155 ? -5.227 13.492 12.391 1 93.44 155 GLU B O 1
ATOM 6190 N N . LYS B 1 156 ? -3.785 15.156 12.656 1 94.81 156 LYS B N 1
ATOM 6191 C CA . LYS B 1 156 ? -3.15 14.547 13.82 1 94.81 156 LYS B CA 1
ATOM 6192 C C . LYS B 1 156 ? -3.891 14.922 15.102 1 94.81 156 LYS B C 1
ATOM 6194 O O . LYS B 1 156 ? -3.725 14.266 16.141 1 94.81 156 LYS B O 1
ATOM 6199 N N . PHE B 1 157 ? -4.727 15.93 15.062 1 96.12 157 PHE B N 1
ATOM 6200 C CA . PHE B 1 157 ? -5.367 16.438 16.266 1 96.12 157 PHE B CA 1
ATOM 6201 C C . PHE B 1 157 ? -6.781 15.891 16.406 1 96.12 157 PHE B C 1
ATOM 6203 O O . PHE B 1 157 ? -7.48 16.188 17.375 1 96.12 157 PHE B O 1
ATOM 6210 N N . VAL B 1 158 ? -7.215 15.148 15.492 1 95.81 158 VAL B N 1
ATOM 6211 C CA . VAL B 1 158 ? -8.555 14.57 15.539 1 95.81 158 VAL B CA 1
ATOM 6212 C C . VAL B 1 158 ? -8.469 13.055 15.352 1 95.81 158 VAL B C 1
ATOM 6214 O O . VAL B 1 158 ? -7.828 12.578 14.406 1 95.81 158 VAL B O 1
ATOM 6217 N N . GLU B 1 159 ? -8.969 12.383 16.281 1 95 159 GLU B N 1
ATOM 6218 C CA . GLU B 1 159 ? -9.094 10.93 16.203 1 95 159 GLU B CA 1
ATOM 6219 C C . GLU B 1 159 ? -10.555 10.508 16.078 1 95 159 GLU B C 1
ATOM 6221 O O . GLU B 1 159 ? -11.336 10.695 17.016 1 95 159 GLU B O 1
ATOM 6226 N N . ASP B 1 160 ? -10.93 9.969 15.023 1 95.12 160 ASP B N 1
ATOM 6227 C CA . ASP B 1 160 ? -12.305 9.547 14.766 1 95.12 160 ASP B CA 1
ATOM 6228 C C . ASP B 1 160 ? -12.375 8.039 14.516 1 95.12 160 ASP B C 1
ATOM 6230 O O . ASP B 1 160 ? -11.945 7.562 13.461 1 95.12 160 ASP B O 1
ATOM 6234 N N . LYS B 1 161 ? -12.875 7.312 15.391 1 94.5 161 LYS B N 1
ATOM 6235 C CA . LYS B 1 161 ? -13.055 5.871 15.25 1 94.5 161 LYS B CA 1
ATOM 6236 C C . LYS B 1 161 ? -14.539 5.512 15.125 1 94.5 161 LYS B C 1
ATOM 6238 O O . LYS B 1 161 ? -14.906 4.344 15.25 1 94.5 161 LYS B O 1
ATOM 6243 N N . GLY B 1 162 ? -15.398 6.473 14.93 1 92.69 162 GLY B N 1
ATOM 6244 C CA . GLY B 1 162 ? -16.844 6.27 14.867 1 92.69 162 GLY B CA 1
ATOM 6245 C C . GLY B 1 162 ? -17.516 6.324 16.219 1 92.69 162 GLY B C 1
ATOM 6246 O O . GLY B 1 162 ? -18.297 7.238 16.5 1 92.69 162 GLY B O 1
ATOM 6247 N N . TRP B 1 163 ? -17.047 5.453 17.094 1 95.19 163 TRP B N 1
ATOM 6248 C CA . TRP B 1 163 ? -17.609 5.395 18.438 1 95.19 163 TRP B CA 1
ATOM 6249 C C . TRP B 1 163 ? -16.828 6.301 19.391 1 95.19 163 TRP B C 1
ATOM 6251 O O . TRP B 1 163 ? -17.312 6.617 20.484 1 95.19 163 TRP B O 1
ATOM 6261 N N . LEU B 1 164 ? -15.688 6.695 18.969 1 97 164 LEU B N 1
ATOM 6262 C CA . LEU B 1 164 ? -14.828 7.605 19.703 1 97 164 LEU B CA 1
ATOM 6263 C C . LEU B 1 164 ? -14.414 8.797 18.844 1 97 164 LEU B C 1
ATOM 6265 O O . LEU B 1 164 ? -13.898 8.609 17.734 1 97 164 LEU B O 1
ATOM 6269 N N . TYR B 1 165 ? -14.719 9.93 19.312 1 97.75 165 TYR B N 1
ATOM 6270 C CA . TYR B 1 165 ? -14.297 11.156 18.641 1 97.75 165 TYR B CA 1
ATOM 6271 C C . TYR B 1 165 ? -13.508 12.055 19.594 1 97.75 165 TYR B C 1
ATOM 6273 O O . TYR B 1 165 ? -14.086 12.727 20.438 1 97.75 165 TYR B O 1
ATOM 6281 N N . ALA B 1 166 ? -12.211 12.047 19.406 1 97.56 166 ALA B N 1
ATOM 6282 C CA . ALA B 1 166 ? -11.32 12.867 20.234 1 97.56 166 ALA B CA 1
ATOM 6283 C C . ALA B 1 166 ? -10.781 14.055 19.438 1 97.56 166 ALA B C 1
ATOM 6285 O O . ALA B 1 166 ? -10.195 13.875 18.359 1 97.56 166 ALA B O 1
ATOM 6286 N N . ILE B 1 167 ? -10.992 15.188 19.938 1 97.56 167 ILE B N 1
ATOM 6287 C CA . ILE B 1 167 ? -10.594 16.375 19.203 1 97.56 167 ILE B CA 1
ATOM 6288 C C . ILE B 1 167 ? -9.781 17.312 20.094 1 97.56 167 ILE B C 1
ATOM 6290 O O . ILE B 1 167 ? -10.07 17.422 21.297 1 97.56 167 ILE B O 1
ATOM 6294 N N . GLU B 1 168 ? -8.75 17.906 19.562 1 97.75 168 GLU B N 1
ATOM 6295 C CA . GLU B 1 168 ? -7.941 18.891 20.281 1 97.75 168 GLU B CA 1
ATOM 6296 C C . GLU B 1 168 ? -8.695 20.203 20.469 1 97.75 168 GLU B C 1
ATOM 6298 O O . GLU B 1 168 ? -9.523 20.562 19.625 1 97.75 168 GLU B O 1
ATOM 6303 N N . LEU B 1 169 ? -8.445 20.891 21.469 1 97.5 169 LEU B N 1
ATOM 6304 C CA . LEU B 1 169 ? -9.164 22.078 21.922 1 97.5 169 LEU B CA 1
ATOM 6305 C C . LEU B 1 169 ? -9.32 23.078 20.781 1 97.5 169 LEU B C 1
ATOM 6307 O O . LEU B 1 169 ? -10.414 23.609 20.562 1 97.5 169 LEU B O 1
ATOM 6311 N N . TYR B 1 170 ? -8.273 23.359 20.062 1 95.75 170 TYR B N 1
ATOM 6312 C CA . TYR B 1 170 ? -8.352 24.312 18.969 1 95.75 170 TYR B CA 1
ATOM 6313 C C . TYR B 1 170 ? -9.422 23.906 17.969 1 95.75 170 TYR B C 1
ATOM 6315 O O . TYR B 1 170 ? -10.219 24.75 17.531 1 95.75 170 TYR B O 1
ATOM 6323 N N . HIS B 1 171 ? -9.438 22.688 17.672 1 96.56 171 HIS B N 1
ATOM 6324 C CA . HIS B 1 171 ? -10.398 22.219 16.672 1 96.56 171 HIS B CA 1
ATOM 6325 C C . HIS B 1 171 ? -11.82 22.25 17.234 1 96.56 171 HIS B C 1
ATOM 6327 O O . HIS B 1 171 ? -12.773 22.5 16.5 1 96.56 171 HIS B O 1
ATOM 6333 N N . PHE B 1 172 ? -11.93 21.984 18.438 1 97.25 172 PHE B N 1
ATOM 6334 C CA . PHE B 1 172 ? -13.25 22.078 19.062 1 97.25 172 PHE B CA 1
ATOM 6335 C C . PHE B 1 172 ? -13.789 23.5 19 1 97.25 172 PHE B C 1
ATOM 6337 O O . PHE B 1 172 ? -14.914 23.719 18.562 1 97.25 172 PHE B O 1
ATOM 6344 N N . VAL B 1 173 ? -12.984 24.438 19.438 1 97 173 VAL B N 1
ATOM 6345 C CA . VAL B 1 173 ? -13.453 25.812 19.5 1 97 173 VAL B CA 1
ATOM 6346 C C . VAL B 1 173 ? -13.656 26.359 18.078 1 97 173 VAL B C 1
ATOM 6348 O O . VAL B 1 173 ? -14.555 27.172 17.844 1 97 173 VAL B O 1
ATOM 6351 N N . HIS B 1 174 ? -12.766 25.906 17.188 1 95.94 174 HIS B N 1
ATOM 6352 C CA . HIS B 1 174 ? -12.992 26.234 15.789 1 95.94 174 HIS B CA 1
ATOM 6353 C C . HIS B 1 174 ? -14.367 25.766 15.328 1 95.94 174 HIS B C 1
ATOM 6355 O O . HIS B 1 174 ? -15.094 26.516 14.672 1 95.94 174 HIS B O 1
ATOM 6361 N N . SER B 1 175 ? -14.719 24.594 15.703 1 95.94 175 SER B N 1
ATOM 6362 C CA . SER B 1 175 ? -15.992 24.016 15.305 1 95.94 175 SER B CA 1
ATOM 6363 C C . SER B 1 175 ? -17.172 24.703 15.984 1 95.94 175 SER B C 1
ATOM 6365 O O . SER B 1 175 ? -18.203 24.938 15.359 1 95.94 175 SER B O 1
ATOM 6367 N N . ILE B 1 176 ? -17.016 25.062 17.188 1 95.31 176 ILE B N 1
ATOM 6368 C CA . ILE B 1 176 ? -18.062 25.766 17.922 1 95.31 176 ILE B CA 1
ATOM 6369 C C . ILE B 1 176 ? -18.297 27.141 17.312 1 95.31 176 ILE B C 1
ATOM 6371 O O . ILE B 1 176 ? -19.438 27.594 17.156 1 95.31 176 ILE B O 1
ATOM 6375 N N . ALA B 1 177 ? -17.25 27.719 17 1 94.75 177 ALA B N 1
ATOM 6376 C CA . ALA B 1 177 ? -17.359 29.047 16.391 1 94.75 177 ALA B CA 1
ATOM 6377 C C . ALA B 1 177 ? -18.062 28.969 15.047 1 94.75 177 ALA B C 1
ATOM 6379 O O . ALA B 1 177 ? -18.734 29.922 14.648 1 94.75 177 ALA B O 1
ATOM 6380 N N . LYS B 1 178 ? -17.953 27.859 14.422 1 93.88 178 LYS B N 1
ATOM 6381 C CA . LYS B 1 178 ? -18.609 27.672 13.125 1 93.88 178 LYS B CA 1
ATOM 6382 C C . LYS B 1 178 ? -20.047 27.188 13.305 1 93.88 178 LYS B C 1
ATOM 6384 O O . LYS B 1 178 ? -20.812 27.125 12.344 1 93.88 178 LYS B O 1
ATOM 6389 N N . GLY B 1 179 ? -20.359 26.797 14.469 1 91.25 179 GLY B N 1
ATOM 6390 C CA . GLY B 1 179 ? -21.719 26.375 14.766 1 91.25 179 GLY B CA 1
ATOM 6391 C C . GLY B 1 179 ? -21.953 24.906 14.453 1 91.25 179 GLY B C 1
ATOM 6392 O O . GLY B 1 179 ? -23.047 24.516 14.023 1 91.25 179 GLY B O 1
ATOM 6393 N N . LYS B 1 180 ? -21 24.125 14.633 1 94 180 LYS B N 1
ATOM 6394 C CA . LYS B 1 180 ? -21.188 22.703 14.391 1 94 180 LYS B CA 1
ATOM 6395 C C . LYS B 1 180 ? -22.078 22.078 15.469 1 94 180 LYS B C 1
ATOM 6397 O O . LYS B 1 180 ? -21.75 22.156 16.656 1 94 180 LYS B O 1
ATOM 6402 N N . ALA B 1 181 ? -23.078 21.438 14.984 1 94.75 181 ALA B N 1
ATOM 6403 C CA . ALA B 1 181 ? -24.141 20.969 15.883 1 94.75 181 ALA B CA 1
ATOM 6404 C C . ALA B 1 181 ? -23.594 19.984 16.906 1 94.75 181 ALA B C 1
ATOM 6406 O O . ALA B 1 181 ? -23.969 20.047 18.078 1 94.75 181 ALA B O 1
ATOM 6407 N N . ARG B 1 182 ? -22.734 19.156 16.516 1 94.31 182 ARG B N 1
ATOM 6408 C CA . ARG B 1 182 ? -22.203 18.125 17.406 1 94.31 182 ARG B CA 1
ATOM 6409 C C . ARG B 1 182 ? -21.438 18.75 18.562 1 94.31 182 ARG B C 1
ATOM 6411 O O . ARG B 1 182 ? -21.531 18.281 19.703 1 94.31 182 ARG B O 1
ATOM 6418 N N . CYS B 1 183 ? -20.688 19.766 18.297 1 96.44 183 CYS B N 1
ATOM 6419 C CA . CYS B 1 183 ? -19.922 20.438 19.344 1 96.44 183 CYS B CA 1
ATOM 6420 C C . CYS B 1 183 ? -20.844 21.219 20.281 1 96.44 183 CYS B C 1
ATOM 6422 O O . CYS B 1 183 ? -20.578 21.328 21.469 1 96.44 183 CYS B O 1
ATOM 6424 N N . VAL B 1 184 ? -21.891 21.734 19.688 1 96.25 184 VAL B N 1
ATOM 6425 C CA . VAL B 1 184 ? -22.891 22.422 20.5 1 96.25 184 VAL B CA 1
ATOM 6426 C C . VAL B 1 184 ? -23.547 21.438 21.453 1 96.25 184 VAL B C 1
ATOM 6428 O O . VAL B 1 184 ? -23.734 21.719 22.641 1 96.25 184 VAL B O 1
ATOM 6431 N N . GLU B 1 185 ? -23.828 20.281 20.938 1 95.69 185 GLU B N 1
ATOM 6432 C CA . GLU B 1 185 ? -24.438 19.219 21.734 1 95.69 185 GLU B CA 1
ATOM 6433 C C . GLU B 1 185 ? -23.516 18.797 22.875 1 95.69 185 GLU B C 1
ATOM 6435 O O . GLU B 1 185 ? -23.969 18.484 23.969 1 95.69 185 GLU B O 1
ATOM 6440 N N . VAL B 1 186 ? -22.266 18.797 22.609 1 96.75 186 VAL B N 1
ATOM 6441 C CA . VAL B 1 186 ? -21.281 18.391 23.594 1 96.75 186 VAL B CA 1
ATOM 6442 C C . VAL B 1 186 ? -21.172 19.453 24.703 1 96.75 186 VAL B C 1
ATOM 6444 O O . VAL B 1 186 ? -21.203 19.125 25.891 1 96.75 186 VAL B O 1
ATOM 6447 N N . LEU B 1 187 ? -21.062 20.688 24.312 1 96.62 187 LEU B N 1
ATOM 6448 C CA . LEU B 1 187 ? -20.875 21.766 25.266 1 96.62 187 LEU B CA 1
ATOM 6449 C C . LEU B 1 187 ? -22.109 21.906 26.156 1 96.62 187 LEU B C 1
ATOM 6451 O O . LEU B 1 187 ? -21.984 22.156 27.359 1 96.62 187 LEU B O 1
ATOM 6455 N N . TYR B 1 188 ? -23.25 21.656 25.609 1 95.88 188 TYR B N 1
ATOM 6456 C CA . TYR B 1 188 ? -24.469 21.906 26.391 1 95.88 188 TYR B CA 1
ATOM 6457 C C . TYR B 1 188 ? -25.188 20.609 26.703 1 95.88 188 TYR B C 1
ATOM 6459 O O . TYR B 1 188 ? -26.422 20.562 26.781 1 95.88 188 TYR B O 1
ATOM 6467 N N . CYS B 1 189 ? -24.484 19.594 26.828 1 94.56 189 CYS B N 1
ATOM 6468 C CA . CYS B 1 189 ? -25.016 18.281 27.172 1 94.56 189 CYS B CA 1
ATOM 6469 C C . CYS B 1 189 ? -25.562 18.266 28.594 1 94.56 189 CYS B C 1
ATOM 6471 O O . CYS B 1 189 ? -25.234 19.125 29.391 1 94.56 189 CYS B O 1
ATOM 6473 N N . PRO B 1 190 ? -26.438 17.312 28.859 1 92.31 190 PRO B N 1
ATOM 6474 C CA . PRO B 1 190 ? -26.906 17.172 30.25 1 92.31 190 PRO B CA 1
ATOM 6475 C C . PRO B 1 190 ? -25.828 16.625 31.172 1 92.31 190 PRO B C 1
ATOM 6477 O O . PRO B 1 190 ? -24.859 16.016 30.719 1 92.31 190 PRO B O 1
ATOM 6480 N N . ASP B 1 191 ? -26 16.797 32.469 1 91.75 191 ASP B N 1
ATOM 6481 C CA . ASP B 1 191 ? -25.016 16.375 33.469 1 91.75 191 ASP B CA 1
ATOM 6482 C C . ASP B 1 191 ? -24.828 14.852 33.438 1 91.75 191 ASP B C 1
ATOM 6484 O O . ASP B 1 191 ? -23.734 14.352 33.688 1 91.75 191 ASP B O 1
ATOM 6488 N N . SER B 1 192 ? -25.875 14.211 33.062 1 91.44 192 SER B N 1
ATOM 6489 C CA . SER B 1 192 ? -25.828 12.75 33.062 1 91.44 192 SER B CA 1
ATOM 6490 C C . SER B 1 192 ? -24.891 12.258 31.953 1 91.44 192 SER B C 1
ATOM 6492 O O . SER B 1 192 ? -24.359 11.148 32.031 1 91.44 192 SER B O 1
ATOM 6494 N N . ALA B 1 193 ? -24.719 13.039 30.938 1 95.06 193 ALA B N 1
ATOM 6495 C CA . ALA B 1 193 ? -23.891 12.648 29.797 1 95.06 193 ALA B CA 1
ATOM 6496 C C . ALA B 1 193 ? -22.422 13.016 30.047 1 95.06 193 ALA B C 1
ATOM 6498 O O . ALA B 1 193 ? -21.531 12.516 29.359 1 95.06 193 ALA B O 1
ATOM 6499 N N . GLN B 1 194 ? -22.203 13.883 30.984 1 96.06 194 GLN B N 1
ATOM 6500 C CA . GLN B 1 194 ? -20.859 14.406 31.266 1 96.06 194 GLN B CA 1
ATOM 6501 C C . GLN B 1 194 ? -20.062 13.422 32.094 1 96.06 194 GLN B C 1
ATOM 6503 O O . GLN B 1 194 ? -20.359 13.203 33.281 1 96.06 194 GLN B O 1
ATOM 6508 N N . LEU B 1 195 ? -19.062 12.883 31.578 1 97.12 195 LEU B N 1
ATOM 6509 C CA . LEU B 1 195 ? -18.234 11.906 32.281 1 97.12 195 LEU B CA 1
ATOM 6510 C C . LEU B 1 195 ? -17.047 12.586 32.969 1 97.12 195 LEU B C 1
ATOM 6512 O O . LEU B 1 195 ? -16.734 12.266 34.094 1 97.12 195 LEU B O 1
ATOM 6516 N N . ILE B 1 196 ? -16.375 13.422 32.188 1 97.31 196 ILE B N 1
ATOM 6517 C CA . ILE B 1 196 ? -15.273 14.227 32.719 1 97.31 196 ILE B CA 1
ATOM 6518 C C . ILE B 1 196 ? -15.508 15.695 32.375 1 97.31 196 ILE B C 1
ATOM 6520 O O . ILE B 1 196 ? -15.93 16.031 31.281 1 97.31 196 ILE B O 1
ATOM 6524 N N . GLN B 1 197 ? -15.289 16.547 33.312 1 96.31 197 GLN B N 1
ATOM 6525 C CA . GLN B 1 197 ? -15.43 17.984 33.125 1 96.31 197 GLN B CA 1
ATOM 6526 C C . GLN B 1 197 ? -14.461 18.75 34.031 1 96.31 197 GLN B C 1
ATOM 6528 O O . GLN B 1 197 ? -14.586 18.734 35.25 1 96.31 197 GLN B O 1
ATOM 6533 N N . LYS B 1 198 ? -13.57 19.453 33.469 1 96.44 198 LYS B N 1
ATOM 6534 C CA . LYS B 1 198 ? -12.656 20.312 34.219 1 96.44 198 LYS B CA 1
ATOM 6535 C C . LYS B 1 198 ? -13.297 21.672 34.5 1 96.44 198 LYS B C 1
ATOM 6537 O O . LYS B 1 198 ? -14.305 22.031 33.906 1 96.44 198 LYS B O 1
ATOM 6542 N N . ASP B 1 199 ? -12.719 22.344 35.375 1 95.44 199 ASP B N 1
ATOM 6543 C CA . ASP B 1 199 ? -13.258 23.641 35.781 1 95.44 199 ASP B CA 1
ATOM 6544 C C . ASP B 1 199 ? -13.234 24.641 34.625 1 95.44 199 ASP B C 1
ATOM 6546 O O . ASP B 1 199 ? -14.156 25.438 34.438 1 95.44 199 ASP B O 1
ATOM 6550 N N . GLN B 1 200 ? -12.227 24.562 33.875 1 95.31 200 GLN B N 1
ATOM 6551 C CA . GLN B 1 200 ? -12.117 25.438 32.719 1 95.31 200 GLN B CA 1
ATOM 6552 C C . GLN B 1 200 ? -13.273 25.219 31.75 1 95.31 200 GLN B C 1
ATOM 6554 O O . GLN B 1 200 ? -13.781 26.156 31.141 1 95.31 200 GLN B O 1
ATOM 6559 N N . TRP B 1 201 ? -13.656 24 31.656 1 96.12 201 TRP B N 1
ATOM 6560 C CA . TRP B 1 201 ? -14.75 23.656 30.75 1 96.12 201 TRP B CA 1
ATOM 6561 C C . TRP B 1 201 ? -16.062 24.234 31.25 1 96.12 201 TRP B C 1
ATOM 6563 O O . TRP B 1 201 ? -16.859 24.766 30.469 1 96.12 201 TRP B O 1
ATOM 6573 N N . LYS B 1 202 ? -16.219 24.172 32.5 1 95.12 202 LYS B N 1
ATOM 6574 C CA . LYS B 1 202 ? -17.406 24.766 33.125 1 95.12 202 LYS B CA 1
ATOM 6575 C C . LYS B 1 202 ? -17.469 26.266 32.875 1 95.12 202 LYS B C 1
ATOM 6577 O O . LYS B 1 202 ? -18.531 26.812 32.625 1 95.12 202 LYS B O 1
ATOM 6582 N N . GLN B 1 203 ? -16.391 26.766 32.938 1 95.56 203 GLN B N 1
ATOM 6583 C CA . GLN B 1 203 ? -16.297 28.203 32.688 1 95.56 203 GLN B CA 1
ATOM 6584 C C . GLN B 1 203 ? -16.734 28.562 31.281 1 95.56 203 GLN B C 1
ATOM 6586 O O . GLN B 1 203 ? -17.422 29.562 31.062 1 95.56 203 GLN B O 1
ATOM 6591 N N . LEU B 1 204 ? -16.297 27.828 30.344 1 96.06 204 LEU B N 1
ATOM 6592 C CA . LEU B 1 204 ? -16.688 28.078 28.969 1 96.06 204 LEU B CA 1
ATOM 6593 C C . LEU B 1 204 ? -18.188 28.016 28.797 1 96.06 204 LEU B C 1
ATOM 6595 O O . LEU B 1 204 ? -18.797 28.875 28.172 1 96.06 204 LEU B O 1
ATOM 6599 N N . LYS B 1 205 ? -18.719 26.984 29.344 1 93.06 205 LYS B N 1
ATOM 6600 C CA . LYS B 1 205 ? -20.156 26.781 29.297 1 93.06 205 LYS B CA 1
ATOM 6601 C C . LYS B 1 205 ? -20.906 27.984 29.875 1 93.06 205 LYS B C 1
ATOM 6603 O O . LYS B 1 205 ? -21.938 28.406 29.328 1 93.06 205 LYS B O 1
ATOM 6608 N N . SER B 1 206 ? -20.344 28.469 30.906 1 93.31 206 SER B N 1
ATOM 6609 C CA . SER B 1 206 ? -20.984 29.609 31.578 1 93.31 206 SER B CA 1
ATOM 6610 C C . SER B 1 206 ? -20.812 30.891 30.781 1 93.31 206 SER B C 1
ATOM 6612 O O . SER B 1 206 ? -21.734 31.703 30.703 1 93.31 206 SER B O 1
ATOM 6614 N N . GLN B 1 207 ? -19.719 31.078 30.219 1 94.44 207 GLN B N 1
ATOM 6615 C CA . GLN B 1 207 ? -19.406 32.312 29.516 1 94.44 207 GLN B CA 1
ATOM 6616 C C . GLN B 1 207 ? -20.078 32.344 28.141 1 94.44 207 GLN B C 1
ATOM 6618 O O . GLN B 1 207 ? -20.391 33.406 27.625 1 94.44 207 GLN B O 1
ATOM 6623 N N . LEU B 1 208 ? -20.234 31.234 27.641 1 94.44 208 LEU B N 1
ATOM 6624 C CA . LEU B 1 208 ? -20.828 31.125 26.328 1 94.44 208 LEU B CA 1
ATOM 6625 C C . LEU B 1 208 ? -22.25 30.562 26.406 1 94.44 208 LEU B C 1
ATOM 6627 O O . LEU B 1 208 ? -22.469 29.375 26.203 1 94.44 208 LEU B O 1
ATOM 6631 N N . ASN B 1 209 ? -23.125 31.469 26.578 1 92.88 209 ASN B N 1
ATOM 6632 C CA . ASN B 1 209 ? -24.531 31.062 26.625 1 92.88 209 ASN B CA 1
ATOM 6633 C C . ASN B 1 209 ? -24.953 30.375 25.344 1 92.88 209 ASN B C 1
ATOM 6635 O O . ASN B 1 209 ? -24.547 30.781 24.25 1 92.88 209 ASN B O 1
ATOM 6639 N N . TYR B 1 210 ? -25.875 29.375 25.469 1 94.56 210 TYR B N 1
ATOM 6640 C CA . TYR B 1 210 ? -26.234 28.594 24.297 1 94.56 210 TYR B CA 1
ATOM 6641 C C . TYR B 1 210 ? -26.859 29.469 23.234 1 94.56 210 TYR B C 1
ATOM 6643 O O . TYR B 1 210 ? -26.734 29.203 22.031 1 94.56 210 TYR B O 1
ATOM 6651 N N . THR B 1 211 ? -27.516 30.5 23.609 1 94.31 211 THR B N 1
ATOM 6652 C CA . THR B 1 211 ? -28.203 31.359 22.656 1 94.31 211 THR B CA 1
ATOM 6653 C C . THR B 1 211 ? -27.203 32.062 21.734 1 94.31 211 THR B C 1
ATOM 6655 O O . THR B 1 211 ? -27.484 32.312 20.562 1 94.31 211 THR B O 1
ATOM 6658 N N . LYS B 1 212 ? -26.078 32.344 22.266 1 95.06 212 LYS B N 1
ATOM 6659 C CA . LYS B 1 212 ? -25.047 33.031 21.484 1 95.06 212 LYS B CA 1
ATOM 6660 C C . LYS B 1 212 ? -24.516 32.1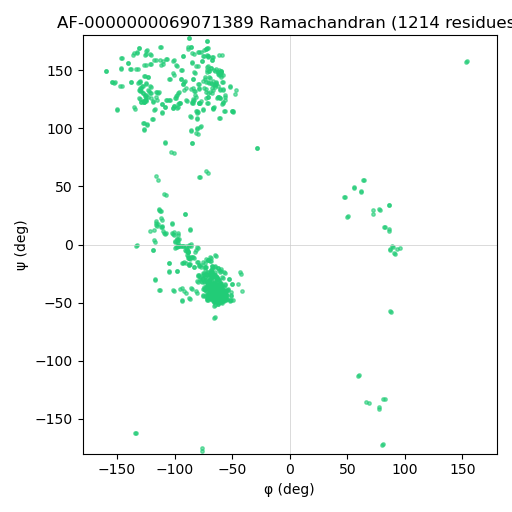25 20.375 1 95.06 212 LYS B C 1
ATOM 6662 O O . LYS B 1 212 ? -24.203 32.594 19.281 1 95.06 212 LYS B O 1
ATOM 6667 N N . VAL B 1 213 ? -24.484 30.859 20.625 1 95.94 213 VAL B N 1
ATOM 6668 C CA . VAL B 1 213 ? -23.875 29.938 19.688 1 95.94 213 VAL B CA 1
ATOM 6669 C C . VAL B 1 213 ? -24.938 29.422 18.719 1 95.94 213 VAL B C 1
ATOM 6671 O O . VAL B 1 213 ? -24.688 29.312 17.516 1 95.94 213 VAL B O 1
ATOM 6674 N N . THR B 1 214 ? -26.156 29.141 19.203 1 96.19 214 THR B N 1
ATOM 6675 C CA . THR B 1 214 ? -27.203 28.562 18.359 1 96.19 214 THR B CA 1
ATOM 6676 C C . THR B 1 214 ? -27.766 29.609 17.406 1 96.19 214 THR B C 1
ATOM 6678 O O . THR B 1 214 ? -28.391 29.25 16.391 1 96.19 214 THR B O 1
ATOM 6681 N N . LYS B 1 215 ? -27.578 30.844 17.703 1 96.19 215 LYS B N 1
ATOM 6682 C CA . LYS B 1 215 ? -28.078 31.891 16.812 1 96.19 215 LYS B CA 1
ATOM 6683 C C . LYS B 1 215 ? -27 32.406 15.883 1 96.19 215 LYS B C 1
ATOM 6685 O O . LYS B 1 215 ? -27.141 33.469 15.273 1 96.19 215 LYS B O 1
ATOM 6690 N N . LEU B 1 216 ? -25.938 31.797 15.875 1 96.06 216 LEU B N 1
ATOM 6691 C CA . LEU B 1 216 ? -24.938 32.062 14.836 1 96.06 216 LEU B CA 1
ATOM 6692 C C . LEU B 1 216 ? -25.469 31.672 13.461 1 96.06 216 LEU B C 1
ATOM 6694 O O . LEU B 1 216 ? -26.125 30.641 13.32 1 96.06 216 LEU B O 1
ATOM 6698 N N . ARG B 1 217 ? -25.203 32.438 12.461 1 95.19 217 ARG B N 1
ATOM 6699 C CA . ARG B 1 217 ? -25.641 32.125 11.102 1 95.19 217 ARG B CA 1
ATOM 6700 C C . ARG B 1 217 ? -25.109 30.781 10.648 1 95.19 217 ARG B C 1
ATOM 6702 O O . ARG B 1 217 ? -25.812 30.016 9.984 1 95.19 217 ARG B O 1
ATOM 6709 N N . GLY B 1 218 ? -23.906 30.547 10.992 1 94.94 218 GLY B N 1
ATOM 6710 C CA . GLY B 1 218 ? -23.312 29.281 10.602 1 94.94 218 GLY B CA 1
ATOM 6711 C C . GLY B 1 218 ? -24.031 28.078 11.18 1 94.94 218 GLY B C 1
ATOM 6712 O O . GLY B 1 218 ? -24.203 27.062 10.492 1 94.94 218 GLY B O 1
ATOM 6713 N N . TYR B 1 219 ? -24.469 28.141 12.375 1 96.06 219 TYR B N 1
ATOM 6714 C CA . TYR B 1 219 ? -25.203 27.062 13.023 1 96.06 219 TYR B CA 1
ATOM 6715 C C . TYR B 1 219 ? -26.547 26.812 12.328 1 96.06 219 TYR B C 1
ATOM 6717 O O . TYR B 1 219 ? -26.891 25.672 12.023 1 96.06 219 TYR B O 1
ATOM 6725 N N . VAL B 1 220 ? -27.172 27.859 12.062 1 96.19 220 VAL B N 1
ATOM 6726 C CA . VAL B 1 220 ? -28.5 27.797 11.469 1 96.19 220 VAL B CA 1
ATOM 6727 C C . VAL B 1 220 ? -28.422 27.219 10.062 1 96.19 220 VAL B C 1
ATOM 6729 O O . VAL B 1 220 ? -29.141 26.281 9.719 1 96.19 220 VAL B O 1
ATOM 6732 N N . GLU B 1 221 ? -27.516 27.688 9.352 1 94.56 221 GLU B N 1
ATOM 6733 C CA . GLU B 1 221 ? -27.375 27.219 7.977 1 94.56 221 GLU B CA 1
ATOM 6734 C C . GLU B 1 221 ? -26.891 25.781 7.93 1 94.56 221 GLU B C 1
ATOM 6736 O O . GLU B 1 221 ? -27.281 25.016 7.039 1 94.56 221 GLU B O 1
ATOM 6741 N N . ALA B 1 222 ? -26.062 25.453 8.812 1 94 222 ALA B N 1
ATOM 6742 C CA . ALA B 1 222 ? -25.562 24.094 8.852 1 94 222 ALA B CA 1
ATOM 6743 C C . ALA B 1 222 ? -26.688 23.109 9.188 1 94 222 ALA B C 1
ATOM 6745 O O . ALA B 1 222 ? -26.828 22.062 8.531 1 94 222 ALA B O 1
ATOM 6746 N N . CYS B 1 223 ? -27.422 23.391 10.203 1 95.31 223 CYS B N 1
ATOM 6747 C CA . CYS B 1 223 ? -28.547 22.531 10.578 1 95.31 223 CYS B CA 1
ATOM 6748 C C . CYS B 1 223 ? -29.562 22.438 9.453 1 95.31 223 CYS B C 1
ATOM 6750 O O . CYS B 1 223 ? -30.047 21.344 9.141 1 95.31 223 CYS B O 1
ATOM 6752 N N . LYS B 1 224 ? -29.828 23.531 8.875 1 93.38 224 LYS B N 1
ATOM 6753 C CA . LYS B 1 224 ? -30.797 23.594 7.777 1 93.38 224 LYS B CA 1
ATOM 6754 C C . LYS B 1 224 ? -30.328 22.75 6.59 1 93.38 224 LYS B C 1
ATOM 6756 O O . LYS B 1 224 ? -31.078 21.938 6.062 1 93.38 224 LYS B O 1
ATOM 6761 N N . GLY B 1 225 ? -29.156 22.969 6.238 1 92 225 GLY B N 1
ATOM 6762 C CA . GLY B 1 225 ? -28.609 22.281 5.078 1 92 225 GLY B CA 1
ATOM 6763 C C . GLY B 1 225 ? -28.422 20.797 5.297 1 92 225 GLY B C 1
ATOM 6764 O O . GLY B 1 225 ? -28.859 19.984 4.48 1 92 225 GLY B O 1
ATOM 6765 N N . GLN B 1 226 ? -27.875 20.422 6.406 1 92.19 226 GLN B N 1
ATOM 6766 C CA . GLN B 1 226 ? -27.5 19.031 6.664 1 92.19 226 GLN B CA 1
ATOM 6767 C C . GLN B 1 226 ? -28.734 18.188 6.965 1 92.19 226 GLN B C 1
ATOM 6769 O O . GLN B 1 226 ? -28.703 16.969 6.785 1 92.19 226 GLN B O 1
ATOM 6774 N N . SER B 1 227 ? -29.766 18.766 7.414 1 93.56 227 SER B N 1
ATOM 6775 C CA . SER B 1 227 ? -30.969 18.016 7.746 1 93.56 227 SER B CA 1
ATOM 6776 C C . SER B 1 227 ? -31.562 17.344 6.504 1 93.56 227 SER B C 1
ATOM 6778 O O . SER B 1 227 ? -32.125 16.25 6.59 1 93.56 227 SER B O 1
ATOM 6780 N N . ILE B 1 228 ? -31.344 17.922 5.391 1 91.44 228 ILE B N 1
ATOM 6781 C CA . ILE B 1 228 ? -31.969 17.375 4.188 1 91.44 228 ILE B CA 1
ATOM 6782 C C . ILE B 1 228 ? -30.891 16.812 3.262 1 91.44 228 ILE B C 1
ATOM 6784 O O . ILE B 1 228 ? -31.078 15.75 2.66 1 91.44 228 ILE B O 1
ATOM 6788 N N . SER B 1 229 ? -29.844 17.469 3.178 1 87.19 229 SER B N 1
ATOM 6789 C CA . SER B 1 229 ? -28.812 17.062 2.217 1 87.19 229 SER B CA 1
ATOM 6790 C C . SER B 1 229 ? -28.188 15.727 2.594 1 87.19 229 SER B C 1
ATOM 6792 O O . SER B 1 229 ? -27.578 15.062 1.752 1 87.19 229 SER B O 1
ATOM 6794 N N . GLY B 1 230 ? -28.312 15.367 3.734 1 84.88 230 GLY B N 1
ATOM 6795 C CA . GLY B 1 230 ? -27.766 14.086 4.16 1 84.88 230 GLY B CA 1
ATOM 6796 C C . GLY B 1 230 ? -28.547 12.898 3.617 1 84.88 230 GLY B C 1
ATOM 6797 O O . GLY B 1 230 ? -28.016 11.797 3.49 1 84.88 230 GLY B O 1
ATOM 6798 N N . ILE B 1 231 ? -29.766 13.141 3.307 1 89 231 ILE B N 1
ATOM 6799 C CA . ILE B 1 231 ? -30.609 12.008 2.92 1 89 231 ILE B CA 1
ATOM 6800 C C . ILE B 1 231 ? -31.375 12.352 1.649 1 89 231 ILE B C 1
ATOM 6802 O O . ILE B 1 231 ? -32.156 11.531 1.15 1 89 231 ILE B O 1
ATOM 6806 N N . GLY B 1 232 ? -31.203 13.414 1.189 1 87.31 232 GLY B N 1
ATOM 6807 C CA . GLY B 1 232 ? -31.938 13.844 0.006 1 87.31 232 GLY B CA 1
ATOM 6808 C C . GLY B 1 232 ? -31.047 14.484 -1.039 1 87.31 232 GLY B C 1
ATOM 6809 O O . GLY B 1 232 ? -29.984 15.023 -0.713 1 87.31 232 GLY B O 1
ATOM 6810 N N . LYS B 1 233 ? -31.469 14.352 -2.273 1 85.69 233 LYS B N 1
ATOM 6811 C CA . LYS B 1 233 ? -30.812 15.016 -3.393 1 85.69 233 LYS B CA 1
ATOM 6812 C C . LYS B 1 233 ? -31.766 15.938 -4.137 1 85.69 233 LYS B C 1
ATOM 6814 O O . LYS B 1 233 ? -32.938 15.586 -4.344 1 85.69 233 LYS B O 1
ATOM 6819 N N . LYS B 1 234 ? -31.203 17.125 -4.441 1 79.88 234 LYS B N 1
ATOM 6820 C CA . LYS B 1 234 ? -32.031 18.094 -5.16 1 79.88 234 LYS B CA 1
ATOM 6821 C C . LYS B 1 234 ? -32.094 17.75 -6.645 1 79.88 234 LYS B C 1
ATOM 6823 O O . LYS B 1 234 ? -31.078 17.547 -7.297 1 79.88 234 LYS B O 1
ATOM 6828 N N . GLY B 1 235 ? -33.312 17.562 -7.051 1 71 235 GLY B N 1
ATOM 6829 C CA . GLY B 1 235 ? -33.5 17.281 -8.469 1 71 235 GLY B CA 1
ATOM 6830 C C . GLY B 1 235 ? -33.375 18.516 -9.344 1 71 235 GLY B C 1
ATOM 6831 O O . GLY B 1 235 ? -33.188 19.625 -8.836 1 71 235 GLY B O 1
ATOM 6832 N N . LYS B 1 236 ? -33.625 18.391 -10.68 1 74 236 LYS B N 1
ATOM 6833 C CA . LYS B 1 236 ? -33.594 19.453 -11.672 1 74 236 LYS B CA 1
ATOM 6834 C C . LYS B 1 236 ? -34.719 20.438 -11.484 1 74 236 LYS B C 1
ATOM 6836 O O . LYS B 1 236 ? -34.594 21.625 -11.812 1 74 236 LYS B O 1
ATOM 6841 N N . ASP B 1 237 ? -35.719 19.922 -10.867 1 71.44 237 ASP B N 1
ATOM 6842 C CA . ASP B 1 237 ? -36.906 20.75 -10.633 1 71.44 237 ASP B CA 1
ATOM 6843 C C . ASP B 1 237 ? -36.781 21.516 -9.312 1 71.44 237 ASP B C 1
ATOM 6845 O O . ASP B 1 237 ? -37.719 22.234 -8.922 1 71.44 237 ASP B O 1
ATOM 6849 N N . GLY B 1 238 ? -35.812 21.266 -8.562 1 76.25 238 GLY B N 1
ATOM 6850 C CA . GLY B 1 238 ? -35.562 21.969 -7.305 1 76.25 238 GLY B CA 1
ATOM 6851 C C . GLY B 1 238 ? -36.125 21.234 -6.102 1 76.25 238 GLY B C 1
ATOM 6852 O O . GLY B 1 238 ? -35.938 21.656 -4.961 1 76.25 238 GLY B O 1
ATOM 6853 N N . LYS B 1 239 ? -36.781 20.156 -6.367 1 78.56 239 LYS B N 1
ATOM 6854 C CA . LYS B 1 239 ? -37.406 19.391 -5.277 1 78.56 239 LYS B CA 1
ATOM 6855 C C . LYS B 1 239 ? -36.438 18.312 -4.766 1 78.56 239 LYS B C 1
ATOM 6857 O O . LYS B 1 239 ? -35.688 17.719 -5.547 1 78.56 239 LYS B O 1
ATOM 6862 N N . PHE B 1 240 ? -36.531 18.25 -3.404 1 85.06 240 PHE B N 1
ATOM 6863 C CA . PHE B 1 240 ? -35.688 17.219 -2.801 1 85.06 240 PHE B CA 1
ATOM 6864 C C . PHE B 1 240 ? -36.312 15.844 -2.928 1 85.06 240 PHE B C 1
ATOM 6866 O O . PHE B 1 240 ? -37.531 15.703 -2.789 1 85.06 240 PHE B O 1
ATOM 6873 N N . ARG B 1 241 ? -35.438 14.953 -3.25 1 83 241 ARG B N 1
ATOM 6874 C CA . ARG B 1 241 ? -35.875 13.562 -3.314 1 83 241 ARG B CA 1
ATOM 6875 C C . ARG B 1 241 ? -35.031 12.688 -2.395 1 83 241 ARG B C 1
ATOM 6877 O O . ARG B 1 241 ? -33.812 12.93 -2.229 1 83 241 ARG B O 1
ATOM 6884 N N . LEU B 1 242 ? -35.688 11.805 -1.883 1 88.12 242 LEU B N 1
ATOM 6885 C CA . LEU B 1 242 ? -35.031 10.906 -0.932 1 88.12 242 LEU B CA 1
ATOM 6886 C C . LEU B 1 242 ? -34 10.031 -1.628 1 88.12 242 LEU B C 1
ATOM 6888 O O . LEU B 1 242 ? -34.25 9.516 -2.721 1 88.12 242 LEU B O 1
ATOM 6892 N N . VAL B 1 243 ? -32.844 9.953 -0.969 1 85.81 243 VAL B N 1
ATOM 6893 C CA . VAL B 1 243 ? -31.812 9.023 -1.439 1 85.81 243 VAL B CA 1
ATOM 6894 C C . VAL B 1 243 ? -32.156 7.605 -0.985 1 85.81 243 VAL B C 1
ATOM 6896 O O . VAL B 1 243 ? -32.406 7.367 0.202 1 85.81 243 VAL B O 1
ATOM 6899 N N . GLU B 1 244 ? -32.062 6.727 -1.831 1 73.19 244 GLU B N 1
ATOM 6900 C CA . GLU B 1 244 ? -32.531 5.363 -1.591 1 73.19 244 GLU B CA 1
ATOM 6901 C C . GLU B 1 244 ? -31.672 4.664 -0.537 1 73.19 244 GLU B C 1
ATOM 6903 O O . GLU B 1 244 ? -32.188 3.865 0.253 1 73.19 244 GLU B O 1
ATOM 6908 N N . SER B 1 245 ? -30.5 5.031 -0.489 1 77.44 245 SER B N 1
ATOM 6909 C CA . SER B 1 245 ? -29.578 4.336 0.413 1 77.44 245 SER B CA 1
ATOM 6910 C C . SER B 1 245 ? -29.625 4.93 1.817 1 77.44 245 SER B C 1
ATOM 6912 O O . SER B 1 245 ? -28.859 4.531 2.693 1 77.44 245 SER B O 1
ATOM 6914 N N . THR B 1 246 ? -30.609 5.746 2.066 1 87.62 246 THR B N 1
ATOM 6915 C CA . THR B 1 246 ? -30.719 6.41 3.363 1 87.62 246 THR B CA 1
ATOM 6916 C C . THR B 1 246 ? -31.016 5.398 4.465 1 87.62 246 THR B C 1
ATOM 6918 O O . THR B 1 246 ? -31.906 4.566 4.324 1 87.62 246 THR B O 1
ATOM 6921 N N . THR B 1 247 ? -30.234 5.477 5.535 1 86.94 247 THR B N 1
ATOM 6922 C CA . THR B 1 247 ? -30.391 4.555 6.652 1 86.94 247 THR B CA 1
ATOM 6923 C C . THR B 1 247 ? -31.328 5.145 7.707 1 86.94 247 THR B C 1
ATOM 6925 O O . THR B 1 247 ? -31.625 6.34 7.684 1 86.94 247 THR B O 1
ATOM 6928 N N . PHE B 1 248 ? -31.812 4.277 8.547 1 88.5 248 PHE B N 1
ATOM 6929 C CA . PHE B 1 248 ? -32.656 4.684 9.664 1 88.5 248 PHE B CA 1
ATOM 6930 C C . PHE B 1 248 ? -31.938 5.707 10.539 1 88.5 248 PHE B C 1
ATOM 6932 O O . PHE B 1 248 ? -32.531 6.715 10.93 1 88.5 248 PHE B O 1
ATOM 6939 N N . HIS B 1 249 ? -30.75 5.477 10.742 1 90.75 249 HIS B N 1
ATOM 6940 C CA . HIS B 1 249 ? -29.953 6.367 11.586 1 90.75 249 HIS B CA 1
ATOM 6941 C C . HIS B 1 249 ? -29.844 7.75 10.961 1 90.75 249 HIS B C 1
ATOM 6943 O O . HIS B 1 249 ? -29.891 8.758 11.664 1 90.75 249 HIS B O 1
ATOM 6949 N N . GLN B 1 250 ? -29.75 7.77 9.742 1 93.5 250 GLN B N 1
ATOM 6950 C CA . GLN B 1 250 ? -29.625 9.047 9.039 1 93.5 250 GLN B CA 1
ATOM 6951 C C . GLN B 1 250 ? -30.922 9.844 9.141 1 93.5 250 GLN B C 1
ATOM 6953 O O . GLN B 1 250 ? -30.891 11.078 9.234 1 93.5 250 GLN B O 1
ATOM 6958 N N . PHE B 1 251 ? -32.031 9.188 9.117 1 93.81 251 PHE B N 1
ATOM 6959 C CA . PHE B 1 251 ? -33.281 9.859 9.336 1 93.81 251 PHE B CA 1
ATOM 6960 C C . PHE B 1 251 ? -33.344 10.5 10.719 1 93.81 251 PHE B C 1
ATOM 6962 O O . PHE B 1 251 ? -33.719 11.656 10.859 1 93.81 251 PHE B O 1
ATOM 6969 N N . CYS B 1 252 ? -32.906 9.719 11.617 1 94.06 252 CYS B N 1
ATOM 6970 C CA . CYS B 1 252 ? -32.906 10.234 12.984 1 94.06 252 CYS B CA 1
ATOM 6971 C C . CYS B 1 252 ? -32 11.453 13.109 1 94.06 252 CYS B C 1
ATOM 6973 O O . CYS B 1 252 ? -32.375 12.438 13.75 1 94.06 252 CYS B O 1
ATOM 6975 N N . ASP B 1 253 ? -30.906 11.383 12.484 1 94.5 253 ASP B N 1
ATOM 6976 C CA . ASP B 1 253 ? -29.984 12.508 12.484 1 94.5 253 ASP B CA 1
ATOM 6977 C C . ASP B 1 253 ? -30.609 13.742 11.844 1 94.5 253 ASP B C 1
ATOM 6979 O O . ASP B 1 253 ? -30.406 14.867 12.32 1 94.5 253 ASP B O 1
ATOM 6983 N N . SER B 1 254 ? -31.297 13.531 10.789 1 95.94 254 SER B N 1
ATOM 6984 C CA . SER B 1 254 ? -31.953 14.633 10.086 1 95.94 254 SER B CA 1
ATOM 6985 C C . SER B 1 254 ? -33.031 15.273 10.961 1 95.94 254 SER B C 1
ATOM 6987 O O . SER B 1 254 ? -33.125 16.5 11.031 1 95.94 254 SER B O 1
ATOM 6989 N N . PHE B 1 255 ? -33.781 14.461 11.586 1 95.81 255 PHE B N 1
ATOM 6990 C CA . PHE B 1 255 ? -34.812 14.984 12.469 1 95.81 255 PHE B CA 1
ATOM 6991 C C . PHE B 1 255 ? -34.188 15.703 13.664 1 95.81 255 PHE B C 1
ATOM 6993 O O . PHE B 1 255 ? -34.719 16.719 14.125 1 95.81 255 PHE B O 1
ATOM 7000 N N . ARG B 1 256 ? -33.125 15.156 14.141 1 95.12 256 ARG B N 1
ATOM 7001 C CA . ARG B 1 256 ? -32.406 15.812 15.227 1 95.12 256 ARG B CA 1
ATOM 7002 C C . ARG B 1 256 ? -31.953 17.203 14.812 1 95.12 256 ARG B C 1
ATOM 7004 O O . ARG B 1 256 ? -32.156 18.172 15.547 1 95.12 256 ARG B O 1
ATOM 7011 N N . LEU B 1 257 ? -31.375 17.328 13.68 1 96.19 257 LEU B N 1
ATOM 7012 C CA . LEU B 1 257 ? -30.891 18.625 13.18 1 96.19 257 LEU B CA 1
ATOM 7013 C C . LEU B 1 257 ? -32.062 19.594 12.977 1 96.19 257 LEU B C 1
ATOM 7015 O O . LEU B 1 257 ? -31.938 20.781 13.273 1 96.19 257 LEU B O 1
ATOM 7019 N N . MET B 1 258 ? -33.156 19.078 12.508 1 95.31 258 MET B N 1
ATOM 7020 C CA . MET B 1 258 ? -34.344 19.906 12.336 1 95.31 258 MET B CA 1
ATOM 7021 C C . MET B 1 258 ? -34.875 20.391 13.68 1 95.31 258 MET B C 1
ATOM 7023 O O . MET B 1 258 ? -35.344 21.516 13.797 1 95.31 258 MET B O 1
ATOM 7027 N N . ASN B 1 259 ? -34.781 19.469 14.602 1 95.31 259 ASN B N 1
ATOM 7028 C CA . ASN B 1 259 ? -35.188 19.859 15.953 1 95.31 259 ASN B CA 1
ATOM 7029 C C . ASN B 1 259 ? -34.312 21 16.5 1 95.31 259 ASN B C 1
ATOM 7031 O O . ASN B 1 259 ? -34.844 21.922 17.109 1 95.31 259 ASN B O 1
ATOM 7035 N N . HIS B 1 260 ? -33.094 20.922 16.328 1 95.81 260 HIS B N 1
ATOM 7036 C CA . HIS B 1 260 ? -32.188 22 16.719 1 95.81 260 HIS B CA 1
ATOM 7037 C C . HIS B 1 260 ? -32.594 23.312 16.062 1 95.81 260 HIS B C 1
ATOM 7039 O O . HIS B 1 260 ? -32.625 24.359 16.703 1 95.81 260 HIS B O 1
ATOM 7045 N N . LEU B 1 261 ? -32.906 23.25 14.797 1 95.12 261 LEU B N 1
ATOM 7046 C CA . LEU B 1 261 ? -33.312 24.438 14.055 1 95.12 261 LEU B CA 1
ATOM 7047 C C . LEU B 1 261 ? -34.594 25.016 14.625 1 95.12 261 LEU B C 1
ATOM 7049 O O . LEU B 1 261 ? -34.75 26.234 14.789 1 95.12 261 LEU B O 1
ATOM 7053 N N . TYR B 1 262 ? -35.5 24.156 14.867 1 95.44 262 TYR B N 1
ATOM 7054 C CA . TYR B 1 262 ? -36.781 24.578 15.477 1 95.44 262 TYR B CA 1
ATOM 7055 C C . TYR B 1 262 ? -36.531 25.266 16.812 1 95.44 262 TYR B C 1
ATOM 7057 O O . TYR B 1 262 ? -37.156 26.297 17.109 1 95.44 262 TYR B O 1
ATOM 7065 N N . ASN B 1 263 ? -35.688 24.672 17.594 1 95 263 ASN B N 1
ATOM 7066 C CA . ASN B 1 263 ? -35.406 25.219 18.922 1 95 263 ASN B CA 1
ATOM 7067 C C . ASN B 1 263 ? -34.844 26.641 18.828 1 95 263 ASN B C 1
ATOM 7069 O O . ASN B 1 263 ? -35.094 27.469 19.719 1 95 263 ASN B O 1
ATOM 7073 N N . VAL B 1 264 ? -34.125 26.906 17.812 1 94.88 264 VAL B N 1
ATOM 7074 C CA . VAL B 1 264 ? -33.594 28.266 17.609 1 94.88 264 VAL B CA 1
ATOM 7075 C C . VAL B 1 264 ? -34.75 29.25 17.453 1 94.88 264 VAL B C 1
ATOM 7077 O O . VAL B 1 264 ? -34.781 30.297 18.094 1 94.88 264 VAL B O 1
ATOM 7080 N N . SER B 1 265 ? -35.688 28.906 16.594 1 93.12 265 SER B N 1
ATOM 7081 C CA . SER B 1 265 ? -36.844 29.781 16.328 1 93.12 265 SER B CA 1
ATOM 7082 C C . SER B 1 265 ? -37.75 29.906 17.562 1 93.12 265 SER B C 1
ATOM 7084 O O . SER B 1 265 ? -38.375 30.938 17.766 1 93.12 265 SER B O 1
ATOM 7086 N N . ALA B 1 266 ? -37.719 28.875 18.391 1 92.12 266 ALA B N 1
ATOM 7087 C CA . ALA B 1 266 ? -38.594 28.844 19.562 1 92.12 266 ALA B CA 1
ATOM 7088 C C . ALA B 1 266 ? -37.844 29.328 20.812 1 92.12 266 ALA B C 1
ATOM 7090 O O . ALA B 1 266 ? -38.406 29.328 21.906 1 92.12 266 ALA B O 1
ATOM 7091 N N . ASP B 1 267 ? -36.656 29.641 20.719 1 91.06 267 ASP B N 1
ATOM 7092 C CA . ASP B 1 267 ? -35.812 30.109 21.812 1 91.06 267 ASP B CA 1
ATOM 7093 C C . ASP B 1 267 ? -35.688 29.047 22.906 1 91.06 267 ASP B C 1
ATOM 7095 O O . ASP B 1 267 ? -35.906 29.328 24.078 1 91.06 267 ASP B O 1
ATOM 7099 N N . LEU B 1 268 ? -35.469 27.875 22.453 1 92.56 268 LEU B N 1
ATOM 7100 C CA . LEU B 1 268 ? -35.281 26.734 23.328 1 92.56 268 LEU B CA 1
ATOM 7101 C C . LEU B 1 268 ? -33.812 26.25 23.281 1 92.56 268 LEU B C 1
ATOM 7103 O O . LEU B 1 268 ? -33.125 26.5 22.297 1 92.56 268 LEU B O 1
ATOM 7107 N N . PRO B 1 269 ? -33.406 25.625 24.312 1 92.25 269 PRO B N 1
ATOM 7108 C CA . PRO B 1 269 ? -32.062 25.062 24.312 1 92.25 269 PRO B CA 1
ATOM 7109 C C . PRO B 1 269 ? -31.891 23.922 23.312 1 92.25 269 PRO B C 1
ATOM 7111 O O . PRO B 1 269 ? -32.875 23.375 22.828 1 92.25 269 PRO B O 1
ATOM 7114 N N . PRO B 1 270 ? -30.641 23.625 22.969 1 93.31 270 PRO B N 1
ATOM 7115 C CA . PRO B 1 270 ? -30.422 22.516 22.031 1 93.31 270 PRO B CA 1
ATOM 7116 C C . PRO B 1 270 ? -30.953 21.188 22.531 1 93.31 270 PRO B C 1
ATOM 7118 O O . PRO B 1 270 ? -30.984 20.953 23.75 1 93.31 270 PRO B O 1
ATOM 7121 N N . CYS B 1 271 ? -31.359 20.375 21.578 1 89.88 271 CYS B N 1
ATOM 7122 C CA . CYS B 1 271 ? -31.922 19.062 21.891 1 89.88 271 CYS B CA 1
ATOM 7123 C C . CYS B 1 271 ? -30.812 18.047 22.172 1 89.88 271 CYS B C 1
ATOM 7125 O O . CYS B 1 271 ? -30.297 17.406 21.25 1 89.88 271 CYS B O 1
ATOM 7127 N N . THR B 1 272 ? -30.547 17.797 23.469 1 88.62 272 THR B N 1
ATOM 7128 C CA . THR B 1 272 ? -29.406 16.969 23.797 1 88.62 272 THR B CA 1
ATOM 7129 C C . THR B 1 272 ? -29.859 15.711 24.547 1 88.62 272 THR B C 1
ATOM 7131 O O . THR B 1 272 ? -29.047 14.844 24.875 1 88.62 272 THR B O 1
ATOM 7134 N N . ASP B 1 273 ? -31.109 15.672 24.828 1 86.94 273 ASP B N 1
ATOM 7135 C CA . ASP B 1 273 ? -31.641 14.508 25.531 1 86.94 273 ASP B CA 1
ATOM 7136 C C . ASP B 1 273 ? -33.062 14.188 25.078 1 86.94 273 ASP B C 1
ATOM 7138 O O . ASP B 1 273 ? -33.75 15.047 24.531 1 86.94 273 ASP B O 1
ATOM 7142 N N . VAL B 1 274 ? -33.438 12.977 25.344 1 86.06 274 VAL B N 1
ATOM 7143 C CA . VAL B 1 274 ? -34.719 12.438 24.859 1 86.06 274 VAL B CA 1
ATOM 7144 C C . VAL B 1 274 ? -35.875 13.164 25.531 1 86.06 274 VAL B C 1
ATOM 7146 O O . VAL B 1 274 ? -36.969 13.281 24.953 1 86.06 274 VAL B O 1
ATOM 7149 N N . THR B 1 275 ? -35.656 13.664 26.641 1 80.56 275 THR B N 1
ATOM 7150 C CA . THR B 1 275 ? -36.688 14.328 27.391 1 80.56 275 THR B CA 1
ATOM 7151 C C . THR B 1 275 ? -37.094 15.633 26.703 1 80.56 275 THR B C 1
ATOM 7153 O O . THR B 1 275 ? -38.188 16.172 26.984 1 80.56 275 THR B O 1
ATOM 7156 N N . LYS B 1 276 ? -36.344 16.094 25.797 1 78.81 276 LYS B N 1
ATOM 7157 C CA . LYS B 1 276 ? -36.594 17.359 25.141 1 78.81 276 LYS B CA 1
ATOM 7158 C C . LYS B 1 276 ? -37.5 17.188 23.922 1 78.81 276 LYS B C 1
ATOM 7160 O O . LYS B 1 276 ? -37.938 18.156 23.312 1 78.81 276 LYS B O 1
ATOM 7165 N N . ILE B 1 277 ? -37.812 15.953 23.578 1 83.19 277 ILE B N 1
ATOM 7166 C CA . ILE B 1 277 ? -38.625 15.672 22.422 1 83.19 277 ILE B CA 1
ATOM 7167 C C . ILE B 1 277 ? -40.094 15.609 22.828 1 83.19 277 ILE B C 1
ATOM 7169 O O . ILE B 1 277 ? -40.844 14.75 22.359 1 83.19 277 ILE B O 1
ATOM 7173 N N . THR B 1 278 ? -40.594 16.172 23.781 1 75.94 278 THR B N 1
ATOM 7174 C CA . THR B 1 278 ? -42 16.109 24.234 1 75.94 278 THR B CA 1
ATOM 7175 C C . THR B 1 278 ? -42.719 17.391 23.875 1 75.94 278 THR B C 1
ATOM 7177 O O . THR B 1 278 ? -43.938 17.375 23.672 1 75.94 278 THR B O 1
ATOM 7180 N N . CYS B 1 279 ? -42.219 18.516 23.672 1 78 279 CYS B N 1
ATOM 7181 C CA . CYS B 1 279 ? -42.906 19.781 23.406 1 78 279 CYS B CA 1
ATOM 7182 C C . CYS B 1 279 ? -42.594 20.281 22 1 78 279 CYS B C 1
ATOM 7184 O O . CYS B 1 279 ? -42.281 21.453 21.812 1 78 279 CYS B O 1
ATOM 7186 N N . LEU B 1 280 ? -42.906 19.312 21.078 1 89.56 280 LEU B N 1
ATOM 7187 C CA . LEU B 1 280 ? -42.625 19.672 19.688 1 89.56 280 LEU B CA 1
ATOM 7188 C C . LEU B 1 280 ? -43.938 19.875 18.906 1 89.56 280 LEU B C 1
ATOM 7190 O O . LEU B 1 280 ? -45 19.5 19.359 1 89.56 280 LEU B O 1
ATOM 7194 N N . PRO B 1 281 ? -43.844 20.594 17.844 1 92.06 281 PRO B N 1
ATOM 7195 C CA . PRO B 1 281 ? -45.031 20.766 17 1 92.06 281 PRO B CA 1
ATOM 7196 C C . PRO B 1 281 ? -45.594 19.453 16.469 1 92.06 281 PRO B C 1
ATOM 7198 O O . PRO B 1 281 ? -44.875 18.438 16.453 1 92.06 281 PRO B O 1
ATOM 7201 N N . ASP B 1 282 ? -46.844 19.5 16 1 93.12 282 ASP B N 1
ATOM 7202 C CA . ASP B 1 282 ? -47.562 18.312 15.555 1 93.12 282 ASP B CA 1
ATOM 7203 C C . ASP B 1 282 ? -46.812 17.609 14.422 1 93.12 282 ASP B C 1
ATOM 7205 O O . ASP B 1 282 ? -46.75 16.375 14.367 1 93.12 282 ASP B O 1
ATOM 7209 N N . ILE B 1 283 ? -46.312 18.391 13.641 1 94.56 283 ILE B N 1
ATOM 7210 C CA . ILE B 1 283 ? -45.656 17.812 12.484 1 94.56 283 ILE B CA 1
ATOM 7211 C C . ILE B 1 283 ? -44.438 17.016 12.945 1 94.56 283 ILE B C 1
ATOM 7213 O O . ILE B 1 283 ? -44.125 15.961 12.391 1 94.56 283 ILE B O 1
ATOM 7217 N N . ALA B 1 284 ? -43.688 17.516 13.875 1 94.19 284 ALA B N 1
ATOM 7218 C CA . ALA B 1 284 ? -42.531 16.828 14.43 1 94.19 284 ALA B CA 1
ATOM 7219 C C . ALA B 1 284 ? -42.938 15.547 15.141 1 94.19 284 ALA B C 1
ATOM 7221 O O . ALA B 1 284 ? -42.281 14.523 15.039 1 94.19 284 ALA B O 1
ATOM 7222 N N . MET B 1 285 ? -44.031 15.617 15.828 1 93.75 285 MET B N 1
ATOM 7223 C CA . MET B 1 285 ? -44.531 14.445 16.547 1 93.75 285 MET B CA 1
ATOM 7224 C C . MET B 1 285 ? -44.938 13.352 15.578 1 93.75 285 MET B C 1
ATOM 7226 O O . MET B 1 285 ? -44.781 12.164 15.859 1 93.75 285 MET B O 1
ATOM 7230 N N . LYS B 1 286 ? -45.5 13.797 14.516 1 94.19 286 LYS B N 1
ATOM 7231 C CA . LYS B 1 286 ? -45.812 12.844 13.461 1 94.19 286 LYS B CA 1
ATOM 7232 C C . LYS B 1 286 ? -44.562 12.133 12.953 1 94.19 286 LYS B C 1
ATOM 7234 O O . LYS B 1 286 ? -44.594 10.93 12.688 1 94.19 286 LYS B O 1
ATOM 7239 N N . GLY B 1 287 ? -43.562 12.914 12.766 1 94.12 287 GLY B N 1
ATOM 7240 C CA . GLY B 1 287 ? -42.312 12.32 12.359 1 94.12 287 GLY B CA 1
ATOM 7241 C C . GLY B 1 287 ? -41.781 11.289 13.352 1 94.12 287 GLY B C 1
ATOM 7242 O O . GLY B 1 287 ? -41.344 10.211 12.953 1 94.12 287 GLY B O 1
ATOM 7243 N N . LYS B 1 288 ? -41.844 11.602 14.609 1 93.06 288 LYS B N 1
ATOM 7244 C CA . LYS B 1 288 ? -41.406 10.688 15.672 1 93.06 288 LYS B CA 1
ATOM 7245 C C . LYS B 1 288 ? -42.188 9.383 15.617 1 93.06 288 LYS B C 1
ATOM 7247 O O . LYS B 1 288 ? -41.625 8.305 15.758 1 93.06 288 LYS B O 1
ATOM 7252 N N . GLU B 1 289 ? -43.406 9.508 15.422 1 91.62 289 GLU B N 1
ATOM 7253 C CA . GLU B 1 289 ? -44.25 8.328 15.344 1 91.62 289 GLU B CA 1
ATOM 7254 C C . GLU B 1 289 ? -43.906 7.469 14.133 1 91.62 289 GLU B C 1
ATOM 7256 O O . GLU B 1 289 ? -43.844 6.238 14.234 1 91.62 289 GLU B O 1
ATOM 7261 N N . LEU B 1 290 ? -43.719 8.133 13.102 1 92.69 290 LEU B N 1
ATOM 7262 C CA . LEU B 1 290 ? -43.375 7.414 11.883 1 92.69 290 LEU B CA 1
ATOM 7263 C C . LEU B 1 290 ? -42.031 6.719 12.039 1 92.69 290 LEU B C 1
ATOM 7265 O O . LEU B 1 290 ? -41.812 5.617 11.516 1 92.69 290 LEU B O 1
ATOM 7269 N N . LEU B 1 291 ? -41.094 7.332 12.664 1 92.38 291 LEU B N 1
ATOM 7270 C CA . LEU B 1 291 ? -39.812 6.727 12.906 1 92.38 291 LEU B CA 1
ATOM 7271 C C . LEU B 1 291 ? -39.938 5.477 13.766 1 92.38 291 LEU B C 1
ATOM 7273 O O . LEU B 1 291 ? -39.281 4.461 13.5 1 92.38 291 LEU B O 1
ATOM 7277 N N . HIS B 1 292 ? -40.719 5.609 14.797 1 89.94 292 HIS B N 1
ATOM 7278 C CA . HIS B 1 292 ? -40.938 4.461 15.664 1 89.94 292 HIS B CA 1
ATOM 7279 C C . HIS B 1 292 ? -41.594 3.316 14.898 1 89.94 292 HIS B C 1
ATOM 7281 O O . HIS B 1 292 ? -41.25 2.148 15.117 1 89.94 292 HIS B O 1
ATOM 7287 N N . LYS B 1 293 ? -42.469 3.66 14.047 1 88.69 293 LYS B N 1
ATOM 7288 C CA . LYS B 1 293 ? -43.125 2.658 13.211 1 88.69 293 LYS B CA 1
ATOM 7289 C C . LYS B 1 293 ? -42.125 2.008 12.25 1 88.69 293 LYS B C 1
ATOM 7291 O O . LYS B 1 293 ? -42.188 0.798 12.016 1 88.69 293 LYS B O 1
ATOM 7296 N N . LEU B 1 294 ? -41.406 2.879 11.766 1 86.75 294 LEU B N 1
ATOM 7297 C CA . LEU B 1 294 ? -40.406 2.373 10.836 1 86.75 294 LEU B CA 1
ATOM 7298 C C . LEU B 1 294 ? -39.469 1.404 11.531 1 86.75 294 LEU B C 1
ATOM 7300 O O . LEU B 1 294 ? -39 0.428 10.93 1 86.75 294 LEU B O 1
ATOM 7304 N N . TYR B 1 295 ? -39.125 1.718 12.766 1 84.25 295 TYR B N 1
ATOM 7305 C CA . TYR B 1 295 ? -38.281 0.841 13.578 1 84.25 295 TYR B CA 1
ATOM 7306 C C . TYR B 1 295 ? -38.969 -0.511 13.789 1 84.25 295 TYR B C 1
ATOM 7308 O O . TYR B 1 295 ? -38.312 -1.555 13.711 1 84.25 295 TYR B O 1
ATOM 7316 N N . LYS B 1 296 ? -40.219 -0.52 13.977 1 76.94 296 LYS B N 1
ATOM 7317 C CA . LYS B 1 296 ? -40.969 -1.737 14.258 1 76.94 296 LYS B CA 1
ATOM 7318 C C . LYS B 1 296 ? -41.281 -2.504 12.977 1 76.94 296 LYS B C 1
ATOM 7320 O O . LYS B 1 296 ? -41.312 -3.736 12.977 1 76.94 296 LYS B O 1
ATOM 7325 N N . ASP B 1 297 ? -41.594 -1.611 12.062 1 74.25 297 ASP B N 1
ATOM 7326 C CA . ASP B 1 297 ? -42 -2.18 10.789 1 74.25 297 ASP B CA 1
ATOM 7327 C C . ASP B 1 297 ? -41.219 -1.59 9.633 1 74.25 297 ASP B C 1
ATOM 7329 O O . ASP B 1 297 ? -41.438 -0.455 9.219 1 74.25 297 ASP B O 1
ATOM 7333 N N . PRO B 1 298 ? -40.344 -2.334 9.172 1 65.25 298 PRO B N 1
ATOM 7334 C CA . PRO B 1 298 ? -39.469 -1.813 8.117 1 65.25 298 PRO B CA 1
ATOM 7335 C C . PRO B 1 298 ? -40.25 -1.481 6.832 1 65.25 298 PRO B C 1
ATOM 7337 O O . PRO B 1 298 ? -39.688 -0.811 5.949 1 65.25 298 PRO B O 1
ATOM 7340 N N . ASP B 1 299 ? -41.531 -1.894 6.793 1 60.53 299 ASP B N 1
ATOM 7341 C CA . ASP B 1 299 ? -42.344 -1.686 5.578 1 60.53 299 ASP B CA 1
ATOM 7342 C C . ASP B 1 299 ? -42.906 -0.269 5.531 1 60.53 299 ASP B C 1
ATOM 7344 O O . ASP B 1 299 ? -43.469 0.138 4.52 1 60.53 299 ASP B O 1
ATOM 7348 N N . VAL B 1 300 ? -42.625 0.383 6.609 1 74.25 300 VAL B N 1
ATOM 7349 C CA . VAL B 1 300 ? -43.094 1.766 6.637 1 74.25 300 VAL B CA 1
ATOM 7350 C C . VAL B 1 300 ? -42.375 2.574 5.562 1 74.25 300 VAL B C 1
ATOM 7352 O O . VAL B 1 300 ? -41.188 2.385 5.336 1 74.25 300 VAL B O 1
ATOM 7355 N N . SER B 1 301 ? -43.188 3.418 4.824 1 78.75 301 SER B N 1
ATOM 7356 C CA . SER B 1 301 ? -42.656 4.188 3.693 1 78.75 301 SER B CA 1
ATOM 7357 C C . SER B 1 301 ? -41.656 5.23 4.148 1 78.75 301 SER B C 1
ATOM 7359 O O . SER B 1 301 ? -42 6.203 4.816 1 78.75 301 SER B O 1
ATOM 7361 N N . LYS B 1 302 ? -40.469 5.172 3.764 1 87.06 302 LYS B N 1
ATOM 7362 C CA . LYS B 1 302 ? -39.438 6.164 4.02 1 87.06 302 LYS B CA 1
ATOM 7363 C C . LYS B 1 302 ? -39.75 7.496 3.355 1 87.06 302 LYS B C 1
ATOM 7365 O O . LYS B 1 302 ? -39.375 8.555 3.84 1 87.06 302 LYS B O 1
ATOM 7370 N N . ARG B 1 303 ? -40.562 7.375 2.328 1 86.38 303 ARG B N 1
ATOM 7371 C CA . ARG B 1 303 ? -40.938 8.578 1.6 1 86.38 303 ARG B CA 1
ATOM 7372 C C . ARG B 1 303 ? -41.875 9.453 2.434 1 86.38 303 ARG B C 1
ATOM 7374 O O . ARG B 1 303 ? -41.75 10.68 2.434 1 86.38 303 ARG B O 1
ATOM 7381 N N . ASP B 1 304 ? -42.75 8.812 3.041 1 89 304 ASP B N 1
ATOM 7382 C CA . ASP B 1 304 ? -43.656 9.555 3.91 1 89 304 ASP B CA 1
ATOM 7383 C C . ASP B 1 304 ? -42.906 10.273 5.02 1 89 304 ASP B C 1
ATOM 7385 O O . ASP B 1 304 ? -43.219 11.422 5.352 1 89 304 ASP B O 1
ATOM 7389 N N . LEU B 1 305 ? -42.031 9.547 5.512 1 92.25 305 LEU B N 1
ATOM 7390 C CA . LEU B 1 305 ? -41.188 10.117 6.562 1 92.25 305 LEU B CA 1
ATOM 7391 C C . LEU B 1 305 ? -40.406 11.312 6.039 1 92.25 305 LEU B C 1
ATOM 7393 O O . LEU B 1 305 ? -40.281 12.328 6.723 1 92.25 305 LEU B O 1
ATOM 7397 N N . PHE B 1 306 ? -39.906 11.227 4.891 1 94.06 306 PHE B N 1
ATOM 7398 C CA . PHE B 1 306 ? -39.156 12.297 4.254 1 94.06 306 PHE B CA 1
ATOM 7399 C C . PHE B 1 306 ? -40.062 13.5 3.98 1 94.06 306 PHE B C 1
ATOM 7401 O O . PHE B 1 306 ? -39.625 14.648 4.168 1 94.06 306 PHE B O 1
ATOM 7408 N N . ASP B 1 307 ? -41.219 13.227 3.557 1 93 307 ASP B N 1
ATOM 7409 C CA . ASP B 1 307 ? -42.156 14.312 3.293 1 93 307 ASP B CA 1
ATOM 7410 C C . ASP B 1 307 ? -42.469 15.094 4.566 1 93 307 ASP B C 1
ATOM 7412 O O . ASP B 1 307 ? -42.594 16.312 4.535 1 93 307 ASP B O 1
ATOM 7416 N N . VAL B 1 308 ? -42.594 14.375 5.605 1 95 308 VAL B N 1
ATOM 7417 C CA . VAL B 1 308 ? -42.844 15.016 6.895 1 95 308 VAL B CA 1
ATOM 7418 C C . VAL B 1 308 ? -41.656 15.906 7.262 1 95 308 VAL B C 1
ATOM 7420 O O . VAL B 1 308 ? -41.844 17.016 7.742 1 95 308 VAL B O 1
ATOM 7423 N N . LEU B 1 309 ? -40.5 15.438 7.098 1 95.56 309 LEU B N 1
ATOM 7424 C CA . LEU B 1 309 ? -39.281 16.188 7.387 1 95.56 309 LEU B CA 1
ATOM 7425 C C . LEU B 1 309 ? -39.219 17.469 6.551 1 95.56 309 LEU B C 1
ATOM 7427 O O . LEU B 1 309 ? -38.906 18.531 7.066 1 95.56 309 LEU B O 1
ATOM 7431 N N . VAL B 1 310 ? -39.562 17.391 5.273 1 94.12 310 VAL B N 1
ATOM 7432 C CA . VAL B 1 310 ? -39.531 18.531 4.363 1 94.12 310 VAL B CA 1
ATOM 7433 C C . VAL B 1 310 ? -40.562 19.562 4.777 1 94.12 310 VAL B C 1
ATOM 7435 O O . VAL B 1 310 ? -40.312 20.766 4.766 1 94.12 310 VAL B O 1
ATOM 7438 N N . GLN B 1 311 ? -41.688 19.062 5.121 1 94.44 311 GLN B N 1
ATOM 7439 C CA . GLN B 1 311 ? -42.75 19.953 5.578 1 94.44 311 GLN B CA 1
ATOM 7440 C C . GLN B 1 311 ? -42.312 20.688 6.848 1 94.44 311 GLN B C 1
ATOM 7442 O O . GLN B 1 311 ? -42.562 21.891 6.984 1 94.44 311 GLN B O 1
ATOM 7447 N N . TRP B 1 312 ? -41.75 19.953 7.711 1 95.5 312 TRP B N 1
ATOM 7448 C CA . TRP B 1 312 ? -41.281 20.562 8.945 1 95.5 312 TRP B CA 1
ATOM 7449 C C . TRP B 1 312 ? -40.219 21.625 8.648 1 95.5 312 TRP B C 1
ATOM 7451 O O . TRP B 1 312 ? -40.219 22.703 9.234 1 95.5 312 TRP B O 1
ATOM 7461 N N . ARG B 1 313 ? -39.312 21.328 7.797 1 93.88 313 ARG B N 1
ATOM 7462 C CA . ARG B 1 313 ? -38.281 22.25 7.395 1 93.88 313 ARG B CA 1
ATOM 7463 C C . ARG B 1 313 ? -38.875 23.547 6.84 1 93.88 313 ARG B C 1
ATOM 7465 O O . ARG B 1 313 ? -38.406 24.641 7.176 1 93.88 313 ARG B O 1
ATOM 7472 N N . ASP B 1 314 ? -39.844 23.453 6.004 1 92.75 314 ASP B N 1
ATOM 7473 C CA . ASP B 1 314 ? -40.469 24.625 5.406 1 92.75 314 ASP B CA 1
ATOM 7474 C C . ASP B 1 314 ? -41.125 25.5 6.473 1 92.75 314 ASP B C 1
ATOM 7476 O O . ASP B 1 314 ? -41.031 26.719 6.434 1 92.75 314 ASP B O 1
ATOM 7480 N N . SER B 1 315 ? -41.719 24.828 7.344 1 94.12 315 SER B N 1
ATOM 7481 C CA . SER B 1 315 ? -42.344 25.562 8.43 1 94.12 315 SER B CA 1
ATOM 7482 C C . SER B 1 315 ? -41.344 26.297 9.289 1 94.12 315 SER B C 1
ATOM 7484 O O . SER B 1 315 ? -41.5 27.484 9.578 1 94.12 315 SER B O 1
ATOM 7486 N N . VAL B 1 316 ? -40.312 25.641 9.68 1 94.81 316 VAL B N 1
ATOM 7487 C CA . VAL B 1 316 ? -39.281 26.219 10.555 1 94.81 316 VAL B CA 1
ATOM 7488 C C . VAL B 1 316 ? -38.562 27.328 9.82 1 94.81 316 VAL B C 1
ATOM 7490 O O . VAL B 1 316 ? -38.188 28.344 10.414 1 94.81 316 VAL B O 1
ATOM 7493 N N . THR B 1 317 ? -38.281 27.141 8.531 1 92.44 317 THR B N 1
ATOM 7494 C CA . THR B 1 317 ? -37.562 28.125 7.734 1 92.44 317 THR B CA 1
ATOM 7495 C C . THR B 1 317 ? -38.344 29.453 7.695 1 92.44 317 THR B C 1
ATOM 7497 O O . THR B 1 317 ? -37.719 30.516 7.695 1 92.44 317 THR B O 1
ATOM 7500 N N . GLU B 1 318 ? -39.625 29.328 7.695 1 92.94 318 GLU B N 1
ATOM 7501 C CA . GLU B 1 318 ? -40.438 30.531 7.727 1 92.94 318 GLU B CA 1
ATOM 7502 C C . GLU B 1 318 ? -40.312 31.266 9.062 1 92.94 318 GLU B C 1
ATOM 7504 O O . GLU B 1 318 ? -40.281 32.5 9.102 1 92.94 318 GLU B O 1
ATOM 7509 N N . ASP B 1 319 ? -40.156 30.547 10.055 1 92.5 319 ASP B N 1
ATOM 7510 C CA . ASP B 1 319 ? -40.062 31.109 11.391 1 92.5 319 ASP B CA 1
ATOM 7511 C C . ASP B 1 319 ? -38.688 31.75 11.602 1 92.5 319 ASP B C 1
ATOM 7513 O O . ASP B 1 319 ? -38.531 32.656 12.414 1 92.5 319 ASP B O 1
ATOM 7517 N N . LEU B 1 320 ? -37.688 31.297 10.977 1 93 320 LEU B N 1
ATOM 7518 C CA . LEU B 1 320 ? -36.312 31.719 11.164 1 93 320 LEU B CA 1
ATOM 7519 C C . LEU B 1 320 ? -36.094 33.125 10.57 1 93 320 LEU B C 1
ATOM 7521 O O . LEU B 1 320 ? -35.094 33.781 10.891 1 93 320 LEU B O 1
ATOM 7525 N N . LYS B 1 321 ? -36.969 33.531 9.695 1 91.75 321 LYS B N 1
ATOM 7526 C CA . LYS B 1 321 ? -36.844 34.844 9.062 1 91.75 321 LYS B CA 1
ATOM 7527 C C . LYS B 1 321 ? -36.875 35.969 10.102 1 91.75 321 LYS B C 1
ATOM 7529 O O . LYS B 1 321 ? -36.281 37.031 9.883 1 91.75 321 LYS B O 1
ATOM 7534 N N . SER B 1 322 ? -37.406 35.719 11.258 1 90.56 322 SER B N 1
ATOM 7535 C CA . SER B 1 322 ? -37.562 36.719 12.281 1 90.56 322 SER B CA 1
ATOM 7536 C C . SER B 1 322 ? -36.469 36.625 13.336 1 90.56 322 SER B C 1
ATOM 7538 O O . SER B 1 322 ? -36.375 37.438 14.258 1 90.56 322 SER B O 1
ATOM 7540 N N . VAL B 1 323 ? -35.594 35.75 13.156 1 92.25 323 VAL B N 1
ATOM 7541 C CA . VAL B 1 323 ? -34.562 35.5 14.172 1 92.25 323 VAL B CA 1
ATOM 7542 C C . VAL B 1 323 ? -33.406 36.5 14.008 1 92.25 323 VAL B C 1
ATOM 7544 O O . VAL B 1 323 ? -32.969 36.781 12.891 1 92.25 323 VAL B O 1
ATOM 7547 N N . GLN B 1 324 ? -32.969 37.062 15.117 1 93.44 324 GLN B N 1
ATOM 7548 C CA . GLN B 1 324 ? -31.812 37.938 15.141 1 93.44 324 GLN B CA 1
ATOM 7549 C C . GLN B 1 324 ? -30.531 37.125 15.398 1 93.44 324 GLN B C 1
ATOM 7551 O O . GLN B 1 324 ? -30.406 36.469 16.438 1 93.44 324 GLN B O 1
ATOM 7556 N N . TYR B 1 325 ? -29.641 37.281 14.5 1 95.31 325 TYR B N 1
ATOM 7557 C CA . TYR B 1 325 ? -28.438 36.469 14.578 1 95.31 325 TYR B CA 1
ATOM 7558 C C . TYR B 1 325 ? -27.422 37.094 15.531 1 95.31 325 TYR B C 1
ATOM 7560 O O . TYR B 1 325 ? -27.359 38.312 15.68 1 95.31 325 TYR B O 1
ATOM 7568 N N . THR B 1 326 ? -26.641 36.219 16.172 1 95.38 326 THR B N 1
ATOM 7569 C CA . THR B 1 326 ? -25.531 36.625 17.031 1 95.38 326 THR B CA 1
ATOM 7570 C C . THR B 1 326 ? -24.359 37.125 16.203 1 95.38 326 THR B C 1
ATOM 7572 O O . THR B 1 326 ? -24.078 36.625 15.117 1 95.38 326 THR B O 1
ATOM 7575 N N . ASP B 1 327 ? -23.734 38.156 16.766 1 95.44 327 ASP B N 1
ATOM 7576 C CA . ASP B 1 327 ? -22.516 38.656 16.125 1 95.44 327 ASP B CA 1
ATOM 7577 C C . ASP B 1 327 ? -21.359 37.688 16.281 1 95.44 327 ASP B C 1
ATOM 7579 O O . ASP B 1 327 ? -20.938 37.375 17.391 1 95.44 327 ASP B O 1
ATOM 7583 N N . GLN B 1 328 ? -20.875 37.312 15.18 1 95.44 328 GLN B N 1
ATOM 7584 C CA . GLN B 1 328 ? -19.797 36.344 15.148 1 95.44 328 GLN B CA 1
ATOM 7585 C C . GLN B 1 328 ? -18.609 36.812 15.969 1 95.44 328 GLN B C 1
ATOM 7587 O O . GLN B 1 328 ? -17.969 36 16.656 1 95.44 328 GLN B O 1
ATOM 7592 N N . LEU B 1 329 ? -18.281 38.062 15.914 1 95.06 329 LEU B N 1
ATOM 7593 C CA . LEU B 1 329 ? -17.125 38.625 16.578 1 95.06 329 LEU B CA 1
ATOM 7594 C C . LEU B 1 329 ? -17.25 38.5 18.094 1 95.06 329 LEU B C 1
ATOM 7596 O O . LEU B 1 329 ? -16.234 38.312 18.781 1 95.06 329 LEU B O 1
ATOM 7600 N N . GLU B 1 330 ? -18.406 38.594 18.531 1 95.44 330 GLU B N 1
ATOM 7601 C CA . GLU B 1 330 ? -18.641 38.469 19.969 1 95.44 330 GLU B CA 1
ATOM 7602 C C . GLU B 1 330 ? -18.297 37.062 20.453 1 95.44 330 GLU B C 1
ATOM 7604 O O . GLU B 1 330 ? -17.609 36.906 21.484 1 95.44 330 GLU B O 1
ATOM 7609 N N . VAL B 1 331 ? -18.734 36.125 19.75 1 96.06 331 VAL B N 1
ATOM 7610 C CA . VAL B 1 331 ? -18.484 34.719 20.109 1 96.06 331 VAL B CA 1
ATOM 7611 C C . VAL B 1 331 ? -16.984 34.438 19.984 1 96.06 331 VAL B C 1
ATOM 7613 O O . VAL B 1 331 ? -16.406 33.812 20.875 1 96.06 331 VAL B O 1
ATOM 7616 N N . ASP B 1 332 ? -16.406 34.938 18.969 1 96.19 332 ASP B N 1
ATOM 7617 C CA . ASP B 1 332 ? -14.984 34.719 18.734 1 96.19 332 ASP B CA 1
ATOM 7618 C C . ASP B 1 332 ? -14.148 35.281 19.875 1 96.19 332 ASP B C 1
ATOM 7620 O O . ASP B 1 332 ? -13.172 34.656 20.312 1 96.19 332 ASP B O 1
ATOM 7624 N N . GLU B 1 333 ? -14.508 36.375 20.312 1 96.06 333 GLU B N 1
ATOM 7625 C CA . GLU B 1 333 ? -13.766 37.062 21.391 1 96.06 333 GLU B CA 1
ATOM 7626 C C . GLU B 1 333 ? -13.852 36.281 22.688 1 96.06 333 GLU B C 1
ATOM 7628 O O . GLU B 1 333 ? -12.859 36.125 23.406 1 96.06 333 GLU B O 1
ATOM 7633 N N . ILE B 1 334 ? -15 35.812 22.969 1 96.69 334 ILE B N 1
ATOM 7634 C CA . ILE B 1 334 ? -15.195 35.031 24.188 1 96.69 334 ILE B CA 1
ATOM 7635 C C . ILE B 1 334 ? -14.344 33.781 24.141 1 96.69 334 ILE B C 1
ATOM 7637 O O . ILE B 1 334 ? -13.617 33.469 25.094 1 96.69 334 ILE B O 1
ATOM 7641 N N . ILE B 1 335 ? -14.43 33.156 23.016 1 97 335 ILE B N 1
ATOM 7642 C CA . ILE B 1 335 ? -13.711 31.891 22.844 1 97 335 ILE B CA 1
ATOM 7643 C C . ILE B 1 335 ? -12.211 32.125 22.891 1 97 335 ILE B C 1
ATOM 7645 O O . ILE B 1 335 ? -11.469 31.391 23.531 1 97 335 ILE B O 1
ATOM 7649 N N . ALA B 1 336 ? -11.781 33.156 22.234 1 96.69 336 ALA B N 1
ATOM 7650 C CA . ALA B 1 336 ? -10.352 33.469 22.156 1 96.69 336 ALA B CA 1
ATOM 7651 C C . ALA B 1 336 ? -9.773 33.719 23.547 1 96.69 336 ALA B C 1
ATOM 7653 O O . ALA B 1 336 ? -8.727 33.188 23.906 1 96.69 336 ALA B O 1
ATOM 7654 N N . LYS B 1 337 ? -10.484 34.531 24.266 1 96.19 337 LYS B N 1
ATOM 7655 C CA . LYS B 1 337 ? -10.031 34.844 25.625 1 96.19 337 LYS B CA 1
ATOM 7656 C C . LYS B 1 337 ? -9.992 33.625 26.5 1 96.19 337 LYS B C 1
ATOM 7658 O O . LYS B 1 337 ? -9.016 33.406 27.234 1 96.19 337 LYS B O 1
ATOM 7663 N N . TRP B 1 338 ? -10.969 32.875 26.406 1 97.25 338 TRP B N 1
ATOM 7664 C CA . TRP B 1 338 ? -11.062 31.672 27.234 1 97.25 338 TRP B CA 1
ATOM 7665 C C . TRP B 1 338 ? -9.961 30.688 26.859 1 97.25 338 TRP B C 1
ATOM 7667 O O . TRP B 1 338 ? -9.297 30.125 27.75 1 97.25 338 TRP B O 1
ATOM 7677 N N . GLN B 1 339 ? -9.812 30.422 25.625 1 97.44 339 GLN B N 1
ATOM 7678 C CA . GLN B 1 339 ? -8.797 29.484 25.172 1 97.44 339 GLN B CA 1
ATOM 7679 C C . GLN B 1 339 ? -7.402 29.922 25.609 1 97.44 339 GLN B C 1
ATOM 7681 O O . GLN B 1 339 ? -6.586 29.094 26.031 1 97.44 339 GLN B O 1
ATOM 7686 N N . LEU B 1 340 ? -7.168 31.203 25.438 1 96.31 340 LEU B N 1
ATOM 7687 C CA . LEU B 1 340 ? -5.883 31.75 25.859 1 96.31 340 LEU B CA 1
ATOM 7688 C C . LEU B 1 340 ? -5.621 31.453 27.328 1 96.31 340 LEU B C 1
ATOM 7690 O O . LEU B 1 340 ? -4.539 30.984 27.688 1 96.31 340 LEU B O 1
ATOM 7694 N N . GLU B 1 341 ? -6.586 31.688 28.109 1 95.94 341 GLU B N 1
ATOM 7695 C CA . GLU B 1 341 ? -6.453 31.453 29.547 1 95.94 341 GLU B CA 1
ATOM 7696 C C . GLU B 1 341 ? -6.273 29.969 29.844 1 95.94 341 GLU B C 1
ATOM 7698 O O . GLU B 1 341 ? -5.461 29.594 30.703 1 95.94 341 GLU B O 1
ATOM 7703 N N . THR B 1 342 ? -7.023 29.172 29.156 1 96.69 342 THR B N 1
ATOM 7704 C CA . THR B 1 342 ? -6.961 27.719 29.359 1 96.69 342 THR B CA 1
ATOM 7705 C C . THR B 1 342 ? -5.586 27.188 28.984 1 96.69 342 THR B C 1
ATOM 7707 O O . THR B 1 342 ? -5.023 26.344 29.688 1 96.69 342 THR B O 1
ATOM 7710 N N . ARG B 1 343 ? -4.988 27.656 27.906 1 95.75 343 ARG B N 1
ATOM 7711 C CA . ARG B 1 343 ? -3.693 27.172 27.438 1 95.75 343 ARG B CA 1
ATOM 7712 C C . ARG B 1 343 ? -2.561 27.688 28.312 1 95.75 343 ARG B C 1
ATOM 7714 O O . ARG B 1 343 ? -1.591 26.984 28.562 1 95.75 343 ARG B O 1
ATOM 7721 N N . LEU B 1 344 ? -2.664 28.906 28.781 1 94.62 344 LEU B N 1
ATOM 7722 C CA . LEU B 1 344 ? -1.584 29.5 29.547 1 94.62 344 LEU B CA 1
ATOM 7723 C C . LEU B 1 344 ? -1.584 28.984 30.984 1 94.62 344 LEU B C 1
ATOM 7725 O O . LEU B 1 344 ? -0.537 28.938 31.641 1 94.62 344 LEU B O 1
ATOM 7729 N N . LYS B 1 345 ? -2.732 28.578 31.469 1 92.94 345 LYS B N 1
ATOM 7730 C CA . LYS B 1 345 ? -2.857 28.062 32.844 1 92.94 345 LYS B CA 1
ATOM 7731 C C . LYS B 1 345 ? -2.166 28.969 33.844 1 92.94 345 LYS B C 1
ATOM 7733 O O . LYS B 1 345 ? -1.376 28.516 34.656 1 92.94 345 LYS B O 1
ATOM 7738 N N . GLY B 1 346 ? -2.285 30.219 33.688 1 90.38 346 GLY B N 1
ATOM 7739 C CA . GLY B 1 346 ? -1.747 31.188 34.625 1 90.38 346 GLY B CA 1
ATOM 7740 C C . GLY B 1 346 ? -0.335 31.625 34.281 1 90.38 346 GLY B C 1
ATOM 7741 O O . GLY B 1 346 ? 0.205 32.531 34.906 1 90.38 346 GLY B O 1
ATOM 7742 N N . ARG B 1 347 ? 0.343 31 33.281 1 92.69 347 ARG B N 1
ATOM 7743 C CA . ARG B 1 347 ? 1.686 31.391 32.875 1 92.69 347 ARG B CA 1
ATOM 7744 C C . ARG B 1 347 ? 1.659 32.719 32.156 1 92.69 347 ARG B C 1
ATOM 7746 O O . ARG B 1 347 ? 0.658 33.062 31.516 1 92.69 347 ARG B O 1
ATOM 7753 N N . GLN B 1 348 ? 2.73 33.406 32.219 1 89.56 348 GLN B N 1
ATOM 7754 C CA . GLN B 1 348 ? 2.861 34.688 31.531 1 89.56 348 GLN B CA 1
ATOM 7755 C C . GLN B 1 348 ? 3.734 34.562 30.297 1 89.56 348 GLN B C 1
ATOM 7757 O O . GLN B 1 348 ? 4.703 33.781 30.281 1 89.56 348 GLN B O 1
ATOM 7762 N N . LEU B 1 349 ? 3.332 35.281 29.266 1 90.12 349 LEU B N 1
ATOM 7763 C CA . LEU B 1 349 ? 4.102 35.281 28.031 1 90.12 349 LEU B CA 1
ATOM 7764 C C . LEU B 1 349 ? 5.25 36.281 28.109 1 90.12 349 LEU B C 1
ATOM 7766 O O . LEU B 1 349 ? 5.055 37.438 28.516 1 90.12 349 LEU B O 1
ATOM 7770 N N . ASN B 1 350 ? 6.414 35.812 27.891 1 84.25 350 ASN B N 1
ATOM 7771 C CA . ASN B 1 350 ? 7.594 36.656 27.859 1 84.25 350 ASN B CA 1
ATOM 7772 C C . ASN B 1 350 ? 8.031 36.969 26.422 1 84.25 350 ASN B C 1
ATOM 7774 O O . ASN B 1 350 ? 8.953 36.344 25.906 1 84.25 350 ASN B O 1
ATOM 7778 N N . VAL B 1 351 ? 7.32 37.906 25.859 1 76.19 351 VAL B N 1
ATOM 7779 C CA . VAL B 1 351 ? 7.656 38.219 24.469 1 76.19 351 VAL B CA 1
ATOM 7780 C C . VAL B 1 351 ? 8.805 39.219 24.438 1 76.19 351 VAL B C 1
ATOM 7782 O O . VAL B 1 351 ? 8.766 40.25 25.109 1 76.19 351 VAL B O 1
ATOM 7785 N N . PRO B 1 352 ? 9.875 38.75 23.766 1 66.69 352 PRO B N 1
ATOM 7786 C CA . PRO B 1 352 ? 11.023 39.656 23.719 1 66.69 352 PRO B CA 1
ATOM 7787 C C . PRO B 1 352 ? 10.688 41 23.078 1 66.69 352 PRO B C 1
ATOM 7789 O O . PRO B 1 352 ? 9.945 41.062 22.094 1 66.69 352 PRO B O 1
ATOM 7792 N N . LYS B 1 353 ? 10.867 42.156 23.828 1 59.91 353 LYS B N 1
ATOM 7793 C CA . LYS B 1 353 ? 10.625 43.5 23.391 1 59.91 353 LYS B CA 1
ATOM 7794 C C . LYS B 1 353 ? 11.688 43.969 22.391 1 59.91 353 LYS B C 1
ATOM 7796 O O . LYS B 1 353 ? 12.844 43.531 22.469 1 59.91 353 LYS B O 1
ATOM 7801 N N . VAL B 1 354 ? 11.234 44.469 21.156 1 59.53 354 VAL B N 1
ATOM 7802 C CA . VAL B 1 354 ? 12.117 45.062 20.172 1 59.53 354 VAL B CA 1
ATOM 7803 C C . VAL B 1 354 ? 13.062 46.062 20.875 1 59.53 354 VAL B C 1
ATOM 7805 O O . VAL B 1 354 ? 12.68 46.688 21.859 1 59.53 354 VAL B O 1
ATOM 7808 N N . LEU B 1 355 ? 14.398 45.969 20.562 1 58.94 355 LEU B N 1
ATOM 7809 C CA . LEU B 1 355 ? 15.375 46.875 21.125 1 58.94 355 LEU B CA 1
ATOM 7810 C C . LEU B 1 355 ? 15.023 48.312 20.781 1 58.94 355 LEU B C 1
ATOM 7812 O O . LEU B 1 355 ? 14.688 48.625 19.625 1 58.94 355 LEU B O 1
ATOM 7816 N N . PRO B 1 356 ? 14.82 49.219 21.688 1 55.62 356 PRO B N 1
ATOM 7817 C CA . PRO B 1 356 ? 14.453 50.656 21.625 1 55.62 356 PRO B CA 1
ATOM 7818 C C . PRO B 1 356 ? 15.203 51.406 20.516 1 55.62 356 PRO B C 1
ATOM 7820 O O . PRO B 1 356 ? 14.625 52.25 19.859 1 55.62 356 PRO B O 1
ATOM 7823 N N . ASP B 1 357 ? 16.531 51.156 20.266 1 55.88 357 ASP B N 1
ATOM 7824 C CA . ASP B 1 357 ? 17.406 52 19.469 1 55.88 357 ASP B CA 1
ATOM 7825 C C . ASP B 1 357 ? 17.125 51.844 17.984 1 55.88 357 ASP B C 1
ATOM 7827 O O . ASP B 1 357 ? 17.484 52.719 17.172 1 55.88 357 ASP B O 1
ATOM 7831 N N . GLU B 1 358 ? 16.406 50.812 17.531 1 65.5 358 GLU B N 1
ATOM 7832 C CA . GLU B 1 358 ? 16.266 50.594 16.094 1 65.5 358 GLU B CA 1
ATOM 7833 C C . GLU B 1 358 ? 14.805 50.75 15.656 1 65.5 358 GLU B C 1
ATOM 7835 O O . GLU B 1 358 ? 14.469 50.438 14.508 1 65.5 358 GLU B O 1
ATOM 7840 N N . HIS B 1 359 ? 14.102 51.344 16.5 1 75.31 359 HIS B N 1
ATOM 7841 C CA . HIS B 1 359 ? 12.664 51.406 16.25 1 75.31 359 HIS B CA 1
ATOM 7842 C C . HIS B 1 359 ? 12.344 52.344 15.109 1 75.31 359 HIS B C 1
ATOM 7844 O O . HIS B 1 359 ? 11.578 52 14.203 1 75.31 359 HIS B O 1
ATOM 7850 N N . SER B 1 360 ? 13.023 53.469 15.203 1 76.88 360 SER B N 1
ATOM 7851 C CA . SER B 1 360 ? 12.742 54.469 14.164 1 76.88 360 SER B CA 1
ATOM 7852 C C . SER B 1 360 ? 13.188 53.969 12.789 1 76.88 360 SER B C 1
ATOM 7854 O O . SER B 1 360 ? 12.453 54.125 11.805 1 76.88 360 SER B O 1
ATOM 7856 N N . SER B 1 361 ? 14.328 53.406 12.75 1 86.06 361 SER B N 1
ATOM 7857 C CA . SER B 1 361 ? 14.844 52.875 11.484 1 86.06 361 SER B CA 1
ATOM 7858 C C . SER B 1 361 ? 14 51.719 10.969 1 86.06 361 SER B C 1
ATOM 7860 O O . SER B 1 361 ? 13.742 51.625 9.766 1 86.06 361 SER B O 1
ATOM 7862 N N . LEU B 1 362 ? 13.539 50.938 11.859 1 90.62 362 LEU B N 1
ATOM 7863 C CA . LEU B 1 362 ? 12.711 49.812 11.492 1 90.62 362 LEU B CA 1
ATOM 7864 C C . LEU B 1 362 ? 11.367 50.25 10.945 1 90.62 362 LEU B C 1
ATOM 7866 O O . LEU B 1 362 ? 10.914 49.781 9.906 1 90.62 362 LEU B O 1
ATOM 7870 N N . THR B 1 363 ? 10.789 51.188 11.57 1 90.56 363 THR B N 1
ATOM 7871 C CA . THR B 1 363 ? 9.492 51.719 11.141 1 90.56 363 THR B CA 1
ATOM 7872 C C . THR B 1 363 ? 9.594 52.312 9.75 1 90.56 363 THR B C 1
ATOM 7874 O O . THR B 1 363 ? 8.695 52.156 8.922 1 90.56 363 THR B O 1
ATOM 7877 N N . THR B 1 364 ? 10.695 53.031 9.578 1 90.81 364 THR B N 1
ATOM 7878 C CA . THR B 1 364 ? 10.922 53.656 8.273 1 90.81 364 THR B CA 1
ATOM 7879 C C . THR B 1 364 ? 11.023 52.562 7.184 1 90.81 364 THR B C 1
ATOM 7881 O O . THR B 1 364 ? 10.461 52.719 6.102 1 90.81 364 THR B O 1
ATOM 7884 N N . ARG B 1 365 ? 11.742 51.562 7.48 1 91.25 365 ARG B N 1
ATOM 7885 C CA . ARG B 1 365 ? 11.898 50.469 6.535 1 91.25 365 ARG B CA 1
ATOM 7886 C C . ARG B 1 365 ? 10.555 49.781 6.254 1 91.25 365 ARG B C 1
ATOM 7888 O O . ARG B 1 365 ? 10.266 49.406 5.117 1 91.25 365 ARG B O 1
ATOM 7895 N N . MET B 1 366 ? 9.75 49.562 7.266 1 93.56 366 MET B N 1
ATOM 7896 C CA . MET B 1 366 ? 8.422 48.969 7.125 1 93.56 366 MET B CA 1
ATOM 7897 C C . MET B 1 366 ? 7.539 49.812 6.211 1 93.56 366 MET B C 1
ATOM 7899 O O . MET B 1 366 ? 6.84 49.281 5.352 1 93.56 366 MET B O 1
ATOM 7903 N N . GLN B 1 367 ? 7.652 51.094 6.301 1 91.25 367 GLN B N 1
ATOM 7904 C CA . GLN B 1 367 ? 6.867 52 5.469 1 91.25 367 GLN B CA 1
ATOM 7905 C C . GLN B 1 367 ? 7.359 52 4.023 1 91.25 367 GLN B C 1
ATOM 7907 O O . GLN B 1 367 ? 6.562 52.125 3.09 1 91.25 367 GLN B O 1
ATOM 7912 N N . GLU B 1 368 ? 8.609 51.875 3.938 1 90.12 368 GLU B N 1
ATOM 7913 C CA . GLU B 1 368 ? 9.203 51.781 2.607 1 90.12 368 GLU B CA 1
ATOM 7914 C C . GLU B 1 368 ? 8.695 50.531 1.869 1 90.12 368 GLU B C 1
ATOM 7916 O O . GLU B 1 368 ? 8.391 50.594 0.677 1 90.12 368 GLU B O 1
ATOM 7921 N N . ILE B 1 369 ? 8.672 49.438 2.525 1 91.88 369 ILE B N 1
ATOM 7922 C CA . ILE B 1 369 ? 8.195 48.188 1.925 1 91.88 369 ILE B CA 1
ATOM 7923 C C . ILE B 1 369 ? 6.711 48.312 1.597 1 91.88 369 ILE B C 1
ATOM 7925 O O . ILE B 1 369 ? 6.281 47.938 0.498 1 91.88 369 ILE B O 1
ATOM 7929 N N . GLY B 1 370 ? 5.891 48.844 2.578 1 88.94 370 GLY B N 1
ATOM 7930 C CA . GLY B 1 370 ? 4.48 49.125 2.361 1 88.94 370 GLY B CA 1
ATOM 7931 C C . GLY B 1 370 ? 3.604 47.875 2.467 1 88.94 370 GLY B C 1
ATOM 7932 O O . GLY B 1 370 ? 4.023 46.844 3.01 1 88.94 370 GLY B O 1
ATOM 7933 N N . GLY B 1 371 ? 2.266 48.125 2.086 1 89.38 371 GLY B N 1
ATOM 7934 C CA . GLY B 1 371 ? 1.297 47.031 2.104 1 89.38 371 GLY B CA 1
ATOM 7935 C C . GLY B 1 371 ? 0.972 46.562 3.502 1 89.38 371 GLY B C 1
ATOM 7936 O O . GLY B 1 371 ? 0.801 47.344 4.422 1 89.38 371 GLY B O 1
ATOM 7937 N N . GLN B 1 372 ? 0.938 45.281 3.617 1 91.38 372 GLN B N 1
ATOM 7938 C CA . GLN B 1 372 ? 0.572 44.688 4.898 1 91.38 372 GLN B CA 1
ATOM 7939 C C . GLN B 1 372 ? 1.716 44.781 5.902 1 91.38 372 GLN B C 1
ATOM 7941 O O . GLN B 1 372 ? 1.484 44.812 7.113 1 91.38 372 GLN B O 1
ATOM 7946 N N . VAL B 1 373 ? 2.924 44.844 5.41 1 93.44 373 VAL B N 1
ATOM 7947 C CA . VAL B 1 373 ? 4.09 44.969 6.285 1 93.44 373 VAL B CA 1
ATOM 7948 C C . VAL B 1 373 ? 4.051 46.312 7.031 1 93.44 373 VAL B C 1
ATOM 7950 O O . VAL B 1 373 ? 4.41 46.375 8.211 1 93.44 373 VAL B O 1
ATOM 7953 N N . ALA B 1 374 ? 3.559 47.312 6.355 1 92.5 374 ALA B N 1
ATOM 7954 C CA . ALA B 1 374 ? 3.463 48.625 6.969 1 92.5 374 ALA B CA 1
ATOM 7955 C C . ALA B 1 374 ? 2.422 48.656 8.086 1 92.5 374 ALA B C 1
ATOM 7957 O O . ALA B 1 374 ? 2.461 49.5 8.969 1 92.5 374 ALA B O 1
ATOM 7958 N N . LYS B 1 375 ? 1.525 47.719 8.008 1 93.25 375 LYS B N 1
ATOM 7959 C CA . LYS B 1 375 ? 0.434 47.656 8.977 1 93.25 375 LYS B CA 1
ATOM 7960 C C . LYS B 1 375 ? 0.829 46.844 10.219 1 93.25 375 LYS B C 1
ATOM 7962 O O . LYS B 1 375 ? 0.152 46.906 11.242 1 93.25 375 LYS B O 1
ATOM 7967 N N . LEU B 1 376 ? 1.912 46.156 10.188 1 93 376 LEU B N 1
ATOM 7968 C CA . LEU B 1 376 ? 2.385 45.375 11.328 1 93 376 LEU B CA 1
ATOM 7969 C C . LEU B 1 376 ? 3.008 46.312 12.383 1 93 376 LEU B C 1
ATOM 7971 O O . LEU B 1 376 ? 3.389 47.438 12.078 1 93 376 LEU B O 1
ATOM 7975 N N . GLN B 1 377 ? 3.037 45.781 13.578 1 90.88 377 GLN B N 1
ATOM 7976 C CA . GLN B 1 377 ? 3.787 46.469 14.625 1 90.88 377 GLN B CA 1
ATOM 7977 C C . GLN B 1 377 ? 5.27 46.094 14.562 1 90.88 377 GLN B C 1
ATOM 7979 O O . GLN B 1 377 ? 5.633 44.969 14.242 1 90.88 377 GLN B O 1
ATOM 7984 N N . PRO B 1 378 ? 6.148 47.062 14.82 1 90.5 378 PRO B N 1
ATOM 7985 C CA . PRO B 1 378 ? 7.59 46.812 14.742 1 90.5 378 PRO B CA 1
ATOM 7986 C C . PRO B 1 378 ? 8.031 45.594 15.578 1 90.5 378 PRO B C 1
ATOM 7988 O O . PRO B 1 378 ? 8.961 44.906 15.195 1 90.5 378 PRO B O 1
ATOM 7991 N N . GLU B 1 379 ? 7.297 45.312 16.672 1 89.44 379 GLU B N 1
ATOM 7992 C CA . GLU B 1 379 ? 7.656 44.219 17.562 1 89.44 379 GLU B CA 1
ATOM 7993 C C . GLU B 1 379 ? 7.391 42.875 16.906 1 89.44 379 GLU B C 1
ATOM 7995 O O . GLU B 1 379 ? 7.891 41.844 17.375 1 89.44 379 GLU B O 1
ATOM 8000 N N . GLN B 1 380 ? 6.691 42.906 15.867 1 93.44 380 GLN B N 1
ATOM 8001 C CA . GLN B 1 380 ? 6.32 41.656 15.195 1 93.44 380 GLN B CA 1
ATOM 8002 C C . GLN B 1 380 ? 7.395 41.25 14.195 1 93.44 380 GLN B C 1
ATOM 8004 O O . GLN B 1 380 ? 7.406 40.094 13.734 1 93.44 380 GLN B O 1
ATOM 8009 N N . ILE B 1 381 ? 8.258 42.188 13.836 1 94.88 381 ILE B N 1
ATOM 8010 C CA . ILE B 1 381 ? 9.219 41.938 12.766 1 94.88 381 ILE B CA 1
ATOM 8011 C C . ILE B 1 381 ? 10.414 41.156 13.328 1 94.88 381 ILE B C 1
ATOM 8013 O O . ILE B 1 381 ? 11.008 41.562 14.328 1 94.88 381 ILE B O 1
ATOM 8017 N N . ILE B 1 382 ? 10.742 40.094 12.742 1 95.44 382 ILE B N 1
ATOM 8018 C CA . ILE B 1 382 ? 11.867 39.25 13.148 1 95.44 382 ILE B CA 1
ATOM 8019 C C . ILE B 1 382 ? 13.062 39.531 12.234 1 95.44 382 ILE B C 1
ATOM 8021 O O . ILE B 1 382 ? 14.203 39.594 12.703 1 95.44 382 ILE B O 1
ATOM 8025 N N . LEU B 1 383 ? 12.727 39.688 10.977 1 96.38 383 LEU B N 1
ATOM 8026 C CA . LEU B 1 383 ? 13.781 39.906 9.984 1 96.38 383 LEU B CA 1
ATOM 8027 C C . LEU B 1 383 ? 13.266 40.719 8.805 1 96.38 383 LEU B C 1
ATOM 8029 O O . LEU B 1 383 ? 12.125 40.531 8.375 1 96.38 383 LEU B O 1
ATOM 8033 N N . ILE B 1 384 ? 14.008 41.594 8.312 1 95.88 384 ILE B N 1
ATOM 8034 C CA . ILE B 1 384 ? 13.844 42.219 6.996 1 95.88 384 ILE B CA 1
ATOM 8035 C C . ILE B 1 384 ? 15.125 42.062 6.184 1 95.88 384 ILE B C 1
ATOM 8037 O O . ILE B 1 384 ? 16.203 42.438 6.637 1 95.88 384 ILE B O 1
ATOM 8041 N N . ALA B 1 385 ? 14.969 41.469 5.035 1 95.5 385 ALA B N 1
ATOM 8042 C CA . ALA B 1 385 ? 16.125 41.219 4.172 1 95.5 385 ALA B CA 1
ATOM 8043 C C . ALA B 1 385 ? 15.789 41.531 2.713 1 95.5 385 ALA B C 1
ATOM 8045 O O . ALA B 1 385 ? 14.625 41.469 2.314 1 95.5 385 ALA B O 1
ATOM 8046 N N . GLN B 1 386 ? 16.766 41.906 1.984 1 92.69 386 GLN B N 1
ATOM 8047 C CA . GLN B 1 386 ? 16.641 42.031 0.534 1 92.69 386 GLN B CA 1
ATOM 8048 C C . GLN B 1 386 ? 17.141 40.75 -0.15 1 92.69 386 GLN B C 1
ATOM 8050 O O . GLN B 1 386 ? 18.266 40.312 0.086 1 92.69 386 GLN B O 1
ATOM 8055 N N . ALA B 1 387 ? 16.312 40.125 -0.906 1 88.19 387 ALA B N 1
ATOM 8056 C CA . ALA B 1 387 ? 16.641 38.844 -1.534 1 88.19 387 ALA B CA 1
ATOM 8057 C C . ALA B 1 387 ? 17.312 39.062 -2.889 1 88.19 387 ALA B C 1
ATOM 8059 O O . ALA B 1 387 ? 17.438 40.188 -3.352 1 88.19 387 ALA B O 1
ATOM 8060 N N . GLY B 1 388 ?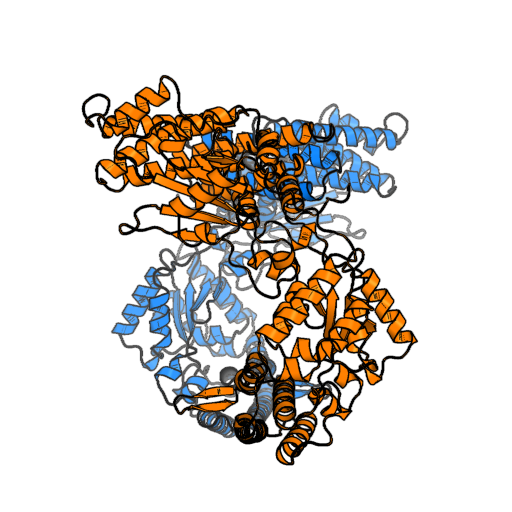 17.828 38 -3.428 1 87.44 388 GLY B N 1
ATOM 8061 C CA . GLY B 1 388 ? 18.375 38 -4.777 1 87.44 388 GLY B CA 1
ATOM 8062 C C . GLY B 1 388 ? 19.781 38.562 -4.852 1 87.44 388 GLY B C 1
ATOM 8063 O O . GLY B 1 388 ? 20.641 38.25 -4.02 1 87.44 388 GLY B O 1
ATOM 8064 N N . SER B 1 389 ? 19.938 39.469 -5.883 1 87.88 389 SER B N 1
ATOM 8065 C CA . SER B 1 389 ? 21.266 39.969 -6.223 1 87.88 389 SER B CA 1
ATOM 8066 C C . SER B 1 389 ? 21.859 40.812 -5.094 1 87.88 389 SER B C 1
ATOM 8068 O O . SER B 1 389 ? 23.062 40.812 -4.887 1 87.88 389 SER B O 1
ATOM 8070 N N . HIS B 1 390 ? 21.047 41.406 -4.355 1 89 390 HIS B N 1
ATOM 8071 C CA . HIS B 1 390 ? 21.516 42.219 -3.25 1 89 390 HIS B CA 1
ATOM 8072 C C . HIS B 1 390 ? 22.125 41.375 -2.145 1 89 390 HIS B C 1
ATOM 8074 O O . HIS B 1 390 ? 23.172 41.719 -1.58 1 89 390 HIS B O 1
ATOM 8080 N N . MET B 1 391 ? 21.5 40.312 -1.89 1 91.62 391 MET B N 1
ATOM 8081 C CA . MET B 1 391 ? 21.984 39.406 -0.86 1 91.62 391 MET B CA 1
ATOM 8082 C C . MET B 1 391 ? 23.266 38.719 -1.306 1 91.62 391 MET B C 1
ATOM 8084 O O . MET B 1 391 ? 24.109 38.375 -0.477 1 91.62 391 MET B O 1
ATOM 8088 N N . TYR B 1 392 ? 23.422 38.562 -2.594 1 93.94 392 TYR B N 1
ATOM 8089 C CA . TYR B 1 392 ? 24.531 37.812 -3.148 1 93.94 392 TYR B CA 1
ATOM 8090 C C . TYR B 1 392 ? 25.719 38.719 -3.432 1 93.94 392 TYR B C 1
ATOM 8092 O O . TYR B 1 392 ? 26.797 38.25 -3.807 1 93.94 392 TYR B O 1
ATOM 8100 N N . GLY B 1 393 ? 25.531 40 -3.236 1 90.94 393 GLY B N 1
ATOM 8101 C CA . GLY B 1 393 ? 26.578 40.938 -3.586 1 90.94 393 GLY B CA 1
ATOM 8102 C C . GLY B 1 393 ? 26.75 41.125 -5.086 1 90.94 393 GLY B C 1
ATOM 8103 O O . GLY B 1 393 ? 27.859 41.344 -5.566 1 90.94 393 GLY B O 1
ATOM 8104 N N . LEU B 1 394 ? 25.719 40.906 -5.773 1 91.75 394 LEU B N 1
ATOM 8105 C CA . LEU B 1 394 ? 25.781 40.938 -7.234 1 91.75 394 LEU B CA 1
ATOM 8106 C C . LEU B 1 394 ? 24.875 42.031 -7.801 1 91.75 394 LEU B C 1
ATOM 8108 O O . LEU B 1 394 ? 24.562 42.031 -8.992 1 91.75 394 LEU B O 1
ATOM 8112 N N . ALA B 1 395 ? 24.406 42.906 -6.965 1 89.56 395 ALA B N 1
ATOM 8113 C CA . ALA B 1 395 ? 23.438 43.906 -7.375 1 89.56 395 ALA B CA 1
ATOM 8114 C C . ALA B 1 395 ? 24.062 44.875 -8.383 1 89.56 395 ALA B C 1
ATOM 8116 O O . ALA B 1 395 ? 25.219 45.25 -8.258 1 89.56 395 ALA B O 1
ATOM 8117 N N . THR B 1 396 ? 23.297 45.156 -9.367 1 86.56 396 THR B N 1
ATOM 8118 C CA . THR B 1 396 ? 23.594 46.219 -10.336 1 86.56 396 THR B CA 1
ATOM 8119 C C . THR B 1 396 ? 22.609 47.375 -10.195 1 86.56 396 THR B C 1
ATOM 8121 O O . THR B 1 396 ? 21.625 47.281 -9.477 1 86.56 396 THR B O 1
ATOM 8124 N N . PRO B 1 397 ? 22.891 48.469 -10.859 1 84.88 397 PRO B N 1
ATOM 8125 C CA . PRO B 1 397 ? 21.969 49.625 -10.75 1 84.88 397 PRO B CA 1
ATOM 8126 C C . PRO B 1 397 ? 20.578 49.312 -11.258 1 84.88 397 PRO B C 1
ATOM 8128 O O . PRO B 1 397 ? 19.609 49.969 -10.867 1 84.88 397 PRO B O 1
ATOM 8131 N N . THR B 1 398 ? 20.375 48.344 -12.078 1 80.88 398 THR B N 1
ATOM 8132 C CA . THR B 1 398 ? 19.062 48 -12.641 1 80.88 398 THR B CA 1
ATOM 8133 C C . THR B 1 398 ? 18.438 46.812 -11.906 1 80.88 398 THR B C 1
ATOM 8135 O O . THR B 1 398 ? 17.391 46.312 -12.312 1 80.88 398 THR B O 1
ATOM 8138 N N . SER B 1 399 ? 19.125 46.469 -10.812 1 84.19 399 SER B N 1
ATOM 8139 C CA . SER B 1 399 ? 18.594 45.344 -10.086 1 84.19 399 SER B CA 1
ATOM 8140 C C . SER B 1 399 ? 17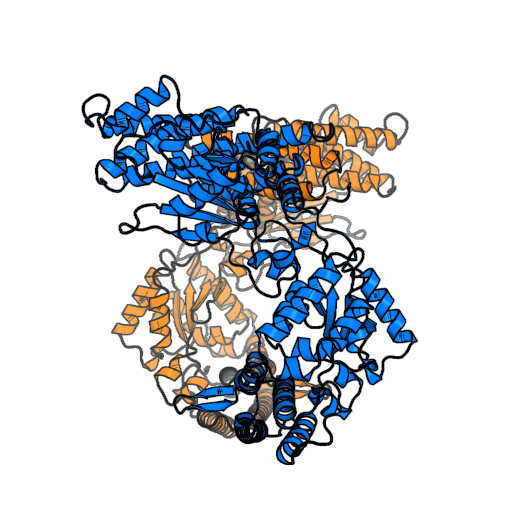.312 45.688 -9.336 1 84.19 399 SER B C 1
ATOM 8142 O O . SER B 1 399 ? 17.219 46.75 -8.719 1 84.19 399 SER B O 1
ATOM 8144 N N . ASP B 1 400 ? 16.297 44.812 -9.461 1 81.06 400 ASP B N 1
ATOM 8145 C CA . ASP B 1 400 ? 15.055 44.938 -8.711 1 81.06 400 ASP B CA 1
ATOM 8146 C C . ASP B 1 400 ? 15.266 44.656 -7.23 1 81.06 400 ASP B C 1
ATOM 8148 O O . ASP B 1 400 ? 16.203 43.969 -6.855 1 81.06 400 ASP B O 1
ATOM 8152 N N . VAL B 1 401 ? 14.516 45.438 -6.457 1 84.62 401 VAL B N 1
ATOM 8153 C CA . VAL B 1 401 ? 14.609 45.219 -5.016 1 84.62 401 VAL B CA 1
ATOM 8154 C C . VAL B 1 401 ? 13.461 44.312 -4.547 1 84.62 401 VAL B C 1
ATOM 8156 O O . VAL B 1 401 ? 12.289 44.656 -4.77 1 84.62 401 VAL B O 1
ATOM 8159 N N . ASP B 1 402 ? 13.781 43.188 -4.023 1 89.81 402 ASP B N 1
ATOM 8160 C CA . ASP B 1 402 ? 12.828 42.219 -3.473 1 89.81 402 ASP B CA 1
ATOM 8161 C C . ASP B 1 402 ? 13.078 42 -1.981 1 89.81 402 ASP B C 1
ATOM 8163 O O . ASP B 1 402 ? 14.148 41.531 -1.586 1 89.81 402 ASP B O 1
ATOM 8167 N N . PHE B 1 403 ? 12.031 42.406 -1.184 1 93.5 403 PHE B N 1
ATOM 8168 C CA . PHE B 1 403 ? 12.203 42.25 0.256 1 93.5 403 PHE B CA 1
ATOM 8169 C C . PHE B 1 403 ? 11.602 40.938 0.739 1 93.5 403 PHE B C 1
ATOM 8171 O O . PHE B 1 403 ? 10.57 40.5 0.221 1 93.5 403 PHE B O 1
ATOM 8178 N N . LEU B 1 404 ? 12.25 40.312 1.674 1 95.62 404 LEU B N 1
ATOM 8179 C CA . LEU B 1 404 ? 11.711 39.188 2.441 1 95.62 404 LEU B CA 1
ATOM 8180 C C . LEU B 1 404 ? 11.57 39.562 3.914 1 95.62 404 LEU B C 1
ATOM 8182 O O . LEU B 1 404 ? 12.508 40.094 4.527 1 95.62 404 LEU B O 1
ATOM 8186 N N . VAL B 1 405 ? 10.391 39.406 4.418 1 96.5 405 VAL B N 1
ATOM 8187 C CA . VAL B 1 405 ? 10.102 39.781 5.797 1 96.5 405 VAL B CA 1
ATOM 8188 C C . VAL B 1 405 ? 9.625 38.562 6.582 1 96.5 405 VAL B C 1
ATOM 8190 O O . VAL B 1 405 ? 8.773 37.812 6.105 1 96.5 405 VAL B O 1
ATOM 8193 N N . ILE B 1 406 ? 10.258 38.281 7.695 1 97.81 406 ILE B N 1
ATOM 8194 C CA . ILE B 1 406 ? 9.766 37.312 8.648 1 97.81 406 ILE B CA 1
ATOM 8195 C C . ILE B 1 406 ? 9.148 38.031 9.859 1 97.81 406 ILE B C 1
ATOM 8197 O O . ILE B 1 406 ? 9.789 38.875 10.469 1 97.81 406 ILE B O 1
ATOM 8201 N N . TYR B 1 407 ? 7.953 37.719 10.117 1 96.5 407 TYR B N 1
ATOM 8202 C CA . TYR B 1 407 ? 7.262 38.344 11.234 1 96.5 407 TYR B CA 1
ATOM 8203 C C . TYR B 1 407 ? 6.551 37.312 12.102 1 96.5 407 TYR B C 1
ATOM 8205 O O . TYR B 1 407 ? 6.453 36.125 11.727 1 96.5 407 TYR B O 1
ATOM 8213 N N . ALA B 1 408 ? 6.148 37.688 13.289 1 96 408 ALA B N 1
ATOM 8214 C CA . ALA B 1 408 ? 5.371 36.844 14.18 1 96 408 ALA B CA 1
ATOM 8215 C C . ALA B 1 408 ? 4.07 37.531 14.602 1 96 408 ALA B C 1
ATOM 8217 O O . ALA B 1 408 ? 4.082 38.656 15.062 1 96 408 ALA B O 1
ATOM 8218 N N . GLU B 1 409 ? 3.004 36.844 14.398 1 95.5 409 GLU B N 1
ATOM 8219 C CA . GLU B 1 409 ? 1.746 37.312 14.953 1 95.5 409 GLU B CA 1
ATOM 8220 C C . GLU B 1 409 ? 1.809 37.375 16.484 1 95.5 409 GLU B C 1
ATOM 8222 O O . GLU B 1 409 ? 2.529 36.625 17.109 1 95.5 409 GLU B O 1
ATOM 8227 N N . PRO B 1 410 ? 1.067 38.344 16.984 1 93.44 410 PRO B N 1
ATOM 8228 C CA . PRO B 1 410 ? 1.042 38.375 18.453 1 93.44 410 PRO B CA 1
ATOM 8229 C C . PRO B 1 410 ? 0.673 37.031 19.062 1 93.44 410 PRO B C 1
ATOM 8231 O O . PRO B 1 410 ? -0.261 36.375 18.594 1 93.44 410 PRO B O 1
ATOM 8234 N N . SER B 1 411 ? 1.409 36.656 20.094 1 94.12 411 SER B N 1
ATOM 8235 C CA . SER B 1 411 ? 1.26 35.344 20.703 1 94.12 411 SER B CA 1
ATOM 8236 C C . SER B 1 411 ? -0.161 35.125 21.203 1 94.12 411 SER B C 1
ATOM 8238 O O . SER B 1 411 ? -0.703 34.031 21.109 1 94.12 411 SER B O 1
ATOM 8240 N N . GLN B 1 412 ? -0.747 36.125 21.781 1 93.94 412 GLN B N 1
ATOM 8241 C CA . GLN B 1 412 ? -2.111 36.031 22.297 1 93.94 412 GLN B CA 1
ATOM 8242 C C . GLN B 1 412 ? -3.088 35.656 21.172 1 93.94 412 GLN B C 1
ATOM 8244 O O . GLN B 1 412 ? -4.012 34.875 21.391 1 93.94 412 GLN B O 1
ATOM 8249 N N . LYS B 1 413 ? -2.873 36.25 20.094 1 94.31 413 LYS B N 1
ATOM 8250 C CA . LYS B 1 413 ? -3.719 35.969 18.938 1 94.31 413 LYS B CA 1
ATOM 8251 C C . LYS B 1 413 ? -3.541 34.531 18.484 1 94.31 413 LYS B C 1
ATOM 8253 O O . LYS B 1 413 ? -4.516 33.844 18.141 1 94.31 413 LYS B O 1
ATOM 8258 N N . VAL B 1 414 ? -2.312 34.062 18.484 1 95.75 414 VAL B N 1
ATOM 8259 C CA . VAL B 1 414 ? -2.012 32.688 18.016 1 95.75 414 VAL B CA 1
ATOM 8260 C C . VAL B 1 414 ? -2.572 31.672 19.016 1 95.75 414 VAL B C 1
ATOM 8262 O O . VAL B 1 414 ? -3.232 30.719 18.609 1 95.75 414 VAL B O 1
ATOM 8265 N N . LEU B 1 415 ? -2.414 31.875 20.234 1 95.69 415 LEU B N 1
ATOM 8266 C CA . LEU B 1 415 ? -2.83 30.938 21.281 1 95.69 415 LEU B CA 1
ATOM 8267 C C . LEU B 1 415 ? -4.348 30.953 21.453 1 95.69 415 LEU B C 1
ATOM 8269 O O . LEU B 1 415 ? -4.938 29.953 21.859 1 95.69 415 LEU B O 1
ATOM 8273 N N . GLY B 1 416 ? -4.953 32 21.172 1 95.5 416 GLY B N 1
ATOM 8274 C CA . GLY B 1 416 ? -6.395 32.125 21.359 1 95.5 416 GLY B CA 1
ATOM 8275 C C . GLY B 1 416 ? -7.172 31.969 20.078 1 95.5 416 GLY B C 1
ATOM 8276 O O . GLY B 1 416 ? -8.398 32.125 20.062 1 95.5 416 GLY B O 1
ATOM 8277 N N . ARG B 1 417 ? -6.562 31.594 19.094 1 93.19 417 ARG B N 1
ATOM 8278 C CA . ARG B 1 417 ? -7.203 31.578 17.781 1 93.19 417 ARG B CA 1
ATOM 8279 C C . ARG B 1 417 ? -8.266 30.5 17.688 1 93.19 417 ARG B C 1
ATOM 8281 O O . ARG B 1 417 ? -8.094 29.406 18.234 1 93.19 417 ARG B O 1
ATOM 8288 N N . CYS B 1 418 ? -9.352 30.828 17.078 1 92.62 418 CYS B N 1
ATOM 8289 C CA . CYS B 1 418 ? -10.375 29.828 16.797 1 92.62 418 CYS B CA 1
ATOM 8290 C C . CYS B 1 418 ? -10.57 29.656 15.297 1 92.62 418 CYS B C 1
ATOM 8292 O O . CYS B 1 418 ? -11.516 29 14.859 1 92.62 418 CYS B O 1
ATOM 8294 N N . LYS B 1 419 ? -9.797 30.359 14.555 1 91.5 419 LYS B N 1
ATOM 8295 C CA . LYS B 1 419 ? -9.734 30.234 13.102 1 91.5 419 LYS B CA 1
ATOM 8296 C C . LYS B 1 419 ? -8.289 30.219 12.609 1 91.5 419 LYS B C 1
ATOM 8298 O O . LYS B 1 419 ? -7.375 30.609 13.344 1 91.5 419 LYS B O 1
ATOM 8303 N N . GLU B 1 420 ? -8.148 29.812 11.414 1 91 420 GLU B N 1
ATOM 8304 C CA . GLU B 1 420 ? -6.809 29.797 10.828 1 91 420 GLU B CA 1
ATOM 8305 C C . GLU B 1 420 ? -6.297 31.219 10.617 1 91 420 GLU B C 1
ATOM 8307 O O . GLU B 1 420 ? -7.051 32.094 10.211 1 91 420 GLU B O 1
ATOM 8312 N N . ILE B 1 421 ? -5.098 31.406 10.906 1 91.06 421 ILE B N 1
ATOM 8313 C CA . ILE B 1 421 ? -4.457 32.688 10.719 1 91.06 421 ILE B CA 1
ATOM 8314 C C . ILE B 1 421 ? -3.691 32.719 9.398 1 91.06 421 ILE B C 1
ATOM 8316 O O . ILE B 1 421 ? -2.979 31.75 9.078 1 91.06 421 ILE B O 1
ATOM 8320 N N . LYS B 1 422 ? -3.916 33.75 8.641 1 91.06 422 LYS B N 1
ATOM 8321 C CA . LYS B 1 422 ? -3.113 33.906 7.43 1 91.06 422 LYS B CA 1
ATOM 8322 C C . LYS B 1 422 ? -1.633 34.062 7.77 1 91.06 422 LYS B C 1
ATOM 8324 O O . LYS B 1 422 ? -1.264 34.875 8.609 1 91.06 422 LYS B O 1
ATOM 8329 N N . ASP B 1 423 ? -0.842 33.25 7.164 1 94.31 423 ASP B N 1
ATOM 8330 C CA . ASP B 1 423 ? 0.539 33.188 7.633 1 94.31 423 ASP B CA 1
ATOM 8331 C C . ASP B 1 423 ? 1.506 33.688 6.555 1 94.31 423 ASP B C 1
ATOM 8333 O O . ASP B 1 423 ? 2.709 33.438 6.633 1 94.31 423 ASP B O 1
ATOM 8337 N N . ASN B 1 424 ? 1.064 34.344 5.582 1 94.75 424 ASN B N 1
ATOM 8338 C CA . ASN B 1 424 ? 1.949 34.938 4.586 1 94.75 424 ASN B CA 1
ATOM 8339 C C . ASN B 1 424 ? 1.263 36.062 3.828 1 94.75 424 ASN B C 1
ATOM 8341 O O . ASN B 1 424 ? 0.034 36.125 3.768 1 94.75 424 ASN B O 1
ATOM 8345 N N . PHE B 1 425 ? 2.047 37 3.418 1 93.56 425 PHE B N 1
ATOM 8346 C CA . PHE B 1 425 ? 1.644 38.125 2.559 1 93.56 425 PHE B CA 1
ATOM 8347 C C . PHE B 1 425 ? 2.592 38.25 1.375 1 93.56 425 PHE B C 1
ATOM 8349 O O . PHE B 1 425 ? 3.807 38.125 1.525 1 93.56 425 PHE B O 1
ATOM 8356 N N . GLU B 1 426 ? 2.031 38.375 0.244 1 90.88 426 GLU B N 1
ATOM 8357 C CA . GLU B 1 426 ? 2.871 38.594 -0.931 1 90.88 426 GLU B CA 1
ATOM 8358 C C . GLU B 1 426 ? 2.387 39.781 -1.744 1 90.88 426 GLU B C 1
ATOM 8360 O O . GLU B 1 426 ? 1.185 40.062 -1.822 1 90.88 426 GLU B O 1
ATOM 8365 N N . SER B 1 427 ? 3.211 40.562 -2.119 1 88.12 427 SER B N 1
ATOM 8366 C CA . SER B 1 427 ? 2.977 41.656 -3.068 1 88.12 427 SER B CA 1
ATOM 8367 C C . SER B 1 427 ? 3.961 41.594 -4.23 1 88.12 427 SER B C 1
ATOM 8369 O O . SER B 1 427 ? 5.125 41.969 -4.086 1 88.12 427 SER B O 1
ATOM 8371 N N . ARG B 1 428 ? 3.482 41.031 -5.363 1 81.75 428 ARG B N 1
ATOM 8372 C CA . ARG B 1 428 ? 4.328 40.844 -6.539 1 81.75 428 ARG B CA 1
ATOM 8373 C C . ARG B 1 428 ? 3.627 41.344 -7.797 1 81.75 428 ARG B C 1
ATOM 8375 O O . ARG B 1 428 ? 2.398 41.344 -7.879 1 81.75 428 ARG B O 1
ATOM 8382 N N . GLY B 1 429 ? 4.293 42 -8.703 1 71.38 429 GLY B N 1
ATOM 8383 C CA . GLY B 1 429 ? 3.713 42.406 -9.977 1 71.38 429 GLY B CA 1
ATOM 8384 C C . GLY B 1 429 ? 4.371 43.625 -10.57 1 71.38 429 GLY B C 1
ATOM 8385 O O . GLY B 1 429 ? 5.074 44.344 -9.875 1 71.38 429 GLY B O 1
ATOM 8386 N N . PRO B 1 430 ? 4.242 43.781 -11.859 1 66.88 430 PRO B N 1
ATOM 8387 C CA . PRO B 1 430 ? 4.898 44.844 -12.617 1 66.88 430 PRO B CA 1
ATOM 8388 C C . PRO B 1 430 ? 4.484 46.219 -12.141 1 66.88 430 PRO B C 1
ATOM 8390 O O . PRO B 1 430 ? 5.246 47.188 -12.289 1 66.88 430 PRO B O 1
ATOM 8393 N N . SER B 1 431 ? 3.377 46.25 -11.562 1 67.75 431 SER B N 1
ATOM 8394 C CA . SER B 1 431 ? 2.863 47.562 -11.203 1 67.75 431 SER B CA 1
ATOM 8395 C C . SER B 1 431 ? 3.328 47.969 -9.812 1 67.75 431 SER B C 1
ATOM 8397 O O . SER B 1 431 ? 3.117 49.125 -9.398 1 67.75 431 SER B O 1
ATOM 8399 N N . LYS B 1 432 ? 4.012 47.062 -9.25 1 67.81 432 LYS B N 1
ATOM 8400 C CA . LYS B 1 432 ? 4.434 47.344 -7.883 1 67.81 432 LYS B CA 1
ATOM 8401 C C . LYS B 1 432 ? 5.871 47.875 -7.852 1 67.81 432 LYS B C 1
ATOM 8403 O O . LYS B 1 432 ? 6.727 47.375 -8.586 1 67.81 432 LYS B O 1
ATOM 8408 N N . LEU B 1 433 ? 6.121 48.969 -7.223 1 64.31 433 LEU B N 1
ATOM 8409 C CA . LEU B 1 433 ? 7.457 49.562 -7.125 1 64.31 433 LEU B CA 1
ATOM 8410 C C . LEU B 1 433 ? 8.383 48.656 -6.324 1 64.31 433 LEU B C 1
ATOM 8412 O O . LEU B 1 433 ? 9.539 48.438 -6.695 1 64.31 433 LEU B O 1
ATOM 8416 N N . LEU B 1 434 ? 7.848 48.094 -5.168 1 79.81 434 LEU B N 1
ATOM 8417 C CA . LEU B 1 434 ? 8.641 47.188 -4.336 1 79.81 434 LEU B CA 1
ATOM 8418 C C . LEU B 1 434 ? 7.918 45.875 -4.129 1 79.81 434 LEU B C 1
ATOM 8420 O O . LEU B 1 434 ? 6.715 45.844 -3.854 1 79.81 434 LEU B O 1
ATOM 8424 N N . GLU B 1 435 ? 8.609 44.844 -4.484 1 88.12 435 GLU B N 1
ATOM 8425 C CA . GLU B 1 435 ? 8.078 43.5 -4.273 1 88.12 435 GLU B CA 1
ATOM 8426 C C . GLU B 1 435 ? 8.539 42.938 -2.939 1 88.12 435 GLU B C 1
ATOM 8428 O O . GLU B 1 435 ? 9.633 43.25 -2.469 1 88.12 435 GLU B O 1
ATOM 8433 N N . TYR B 1 436 ? 7.629 42.312 -2.271 1 91.19 436 TYR B N 1
ATOM 8434 C CA . TYR B 1 436 ? 8.055 41.656 -1.034 1 91.19 436 TYR B CA 1
ATOM 8435 C C . TYR B 1 436 ? 7.262 40.375 -0.781 1 91.19 436 TYR B C 1
ATOM 8437 O O . TYR B 1 436 ? 6.184 40.188 -1.347 1 91.19 436 TYR B O 1
ATOM 8445 N N . GLY B 1 437 ? 7.855 39.469 -0.11 1 94.5 437 GLY B N 1
ATOM 8446 C CA . GLY B 1 437 ? 7.227 38.312 0.506 1 94.5 437 GLY B CA 1
ATOM 8447 C C . GLY B 1 437 ? 7.398 38.281 2.012 1 94.5 437 GLY B C 1
ATOM 8448 O O . GLY B 1 437 ? 8.508 38.438 2.521 1 94.5 437 GLY B O 1
ATOM 8449 N N . ALA B 1 438 ? 6.254 38.219 2.723 1 96.56 438 ALA B N 1
ATOM 8450 C CA . ALA B 1 438 ? 6.289 38.188 4.184 1 96.56 438 ALA B CA 1
ATOM 8451 C C . ALA B 1 438 ? 5.754 36.844 4.707 1 96.56 438 ALA B C 1
ATOM 8453 O O . ALA B 1 438 ? 4.691 36.406 4.281 1 96.56 438 ALA B O 1
ATOM 8454 N N . TYR B 1 439 ? 6.539 36.25 5.605 1 97.81 439 TYR B N 1
ATOM 8455 C CA . TYR B 1 439 ? 6.164 34.938 6.148 1 97.81 439 TYR B CA 1
ATOM 8456 C C . TYR B 1 439 ? 6.055 35 7.668 1 97.81 439 TYR B C 1
ATOM 8458 O O . TYR B 1 439 ? 6.953 35.5 8.344 1 97.81 439 TYR B O 1
ATOM 8466 N N . GLU B 1 440 ? 4.973 34.469 8.172 1 97.94 440 GLU B N 1
ATOM 8467 C CA . GLU B 1 440 ? 4.801 34.344 9.617 1 97.94 440 GLU B CA 1
ATOM 8468 C C . GLU B 1 440 ? 5.758 33.281 10.18 1 97.94 440 GLU B C 1
ATOM 8470 O O . GLU B 1 440 ? 6.125 32.344 9.492 1 97.94 440 GLU B O 1
ATOM 8475 N N . ALA B 1 441 ? 6.176 33.438 11.375 1 97.19 441 ALA B N 1
ATOM 8476 C CA . ALA B 1 441 ? 7.215 32.656 12.023 1 97.19 441 ALA B CA 1
ATOM 8477 C C . ALA B 1 441 ? 6.934 31.141 11.875 1 97.19 441 ALA B C 1
ATOM 8479 O O . ALA B 1 441 ? 7.855 30.359 11.648 1 97.19 441 ALA B O 1
ATOM 8480 N N . ARG B 1 442 ? 5.742 30.688 12.062 1 97.12 442 ARG B N 1
ATOM 8481 C CA . ARG B 1 442 ? 5.383 29.281 11.914 1 97.12 442 ARG B CA 1
ATOM 8482 C C . ARG B 1 442 ? 5.676 28.781 10.5 1 97.12 442 ARG B C 1
ATOM 8484 O O . ARG B 1 442 ? 6.281 27.734 10.312 1 97.12 442 ARG B O 1
ATOM 8491 N N . LEU B 1 443 ? 5.219 29.531 9.508 1 98 443 LEU B N 1
ATOM 8492 C CA . LEU B 1 443 ? 5.453 29.172 8.109 1 98 443 LEU B CA 1
ATOM 8493 C C . LEU B 1 443 ? 6.941 29.172 7.793 1 98 443 LEU B C 1
ATOM 8495 O O . LEU B 1 443 ? 7.434 28.297 7.086 1 98 443 LEU B O 1
ATOM 8499 N N . PHE B 1 444 ? 7.609 30.25 8.305 1 97.88 444 PHE B N 1
ATOM 8500 C CA . PHE B 1 444 ? 9.062 30.297 8.156 1 97.88 444 PHE B CA 1
ATOM 8501 C C . PHE B 1 444 ? 9.688 29 8.664 1 97.88 444 PHE B C 1
ATOM 8503 O O . PHE B 1 444 ? 10.523 28.391 7.984 1 97.88 444 PHE B O 1
ATOM 8510 N N . GLY B 1 445 ? 9.281 28.562 9.844 1 97.69 445 GLY B N 1
ATOM 8511 C CA . GLY B 1 445 ? 9.797 27.328 10.398 1 97.69 445 GLY B CA 1
ATOM 8512 C C . GLY B 1 445 ? 9.531 26.125 9.516 1 97.69 445 GLY B C 1
ATOM 8513 O O . GLY B 1 445 ? 10.422 25.281 9.312 1 97.69 445 GLY B O 1
ATOM 8514 N N . GLU B 1 446 ? 8.375 26 9.047 1 97.62 446 GLU B N 1
ATOM 8515 C CA . GLU B 1 446 ? 8.008 24.906 8.156 1 97.62 446 GLU B CA 1
ATOM 8516 C C . GLU B 1 446 ? 8.898 24.875 6.914 1 97.62 446 GLU B C 1
ATOM 8518 O O . GLU B 1 446 ? 9.375 23.812 6.504 1 97.62 446 GLU B O 1
ATOM 8523 N N . MET B 1 447 ? 9.023 26.047 6.328 1 98 447 MET B N 1
ATOM 8524 C CA . MET B 1 447 ? 9.836 26.172 5.125 1 98 447 MET B CA 1
ATOM 8525 C C . MET B 1 447 ? 11.297 25.844 5.422 1 98 447 MET B C 1
ATOM 8527 O O . MET B 1 447 ? 11.984 25.234 4.594 1 98 447 MET B O 1
ATOM 8531 N N . LEU B 1 448 ? 11.781 26.266 6.59 1 98.12 448 LEU B N 1
ATOM 8532 C CA . LEU B 1 448 ? 13.133 25.953 7.016 1 98.12 448 LEU B CA 1
ATOM 8533 C C . LEU B 1 448 ? 13.328 24.453 7.145 1 98.12 448 LEU B C 1
ATOM 8535 O O . LEU B 1 448 ? 14.32 23.891 6.664 1 98.12 448 LEU B O 1
ATOM 8539 N N . LEU B 1 449 ? 12.344 23.781 7.715 1 97.38 449 LEU B N 1
ATOM 8540 C CA . LEU B 1 449 ? 12.406 22.344 7.93 1 97.38 449 LEU B CA 1
ATOM 8541 C C . LEU B 1 449 ? 12.352 21.594 6.602 1 97.38 449 LEU B C 1
ATOM 8543 O O . LEU B 1 449 ? 12.898 20.5 6.477 1 97.38 449 LEU B O 1
ATOM 8547 N N . LYS B 1 450 ? 11.797 22.203 5.598 1 96.75 450 LYS B N 1
ATOM 8548 C CA . LYS B 1 450 ? 11.719 21.609 4.266 1 96.75 450 LYS B CA 1
ATOM 8549 C C . LYS B 1 450 ? 13.008 21.859 3.48 1 96.75 450 LYS B C 1
ATOM 8551 O O . LYS B 1 450 ? 13.219 21.25 2.428 1 96.75 450 LYS B O 1
ATOM 8556 N N . GLY B 1 451 ? 13.797 22.672 3.992 1 97.31 451 GLY B N 1
ATOM 8557 C CA . GLY B 1 451 ? 15.062 22.984 3.34 1 97.31 451 GLY B CA 1
ATOM 8558 C C . GLY B 1 451 ? 14.922 23.938 2.174 1 97.31 451 GLY B C 1
ATOM 8559 O O . GLY B 1 451 ? 15.672 23.859 1.201 1 97.31 451 GLY B O 1
ATOM 8560 N N . SER B 1 452 ? 13.953 24.797 2.258 1 97.44 452 SER B N 1
ATOM 8561 C CA . SER B 1 452 ? 13.789 25.781 1.203 1 97.44 452 SER B CA 1
ATOM 8562 C C . SER B 1 452 ? 15.062 26.594 1.001 1 97.44 452 SER B C 1
ATOM 8564 O O . SER B 1 452 ? 15.578 27.203 1.946 1 97.44 452 SER B O 1
ATOM 8566 N N . VAL B 1 453 ? 15.523 26.672 -0.214 1 97.62 453 VAL B N 1
ATOM 8567 C CA . VAL B 1 453 ? 16.828 27.266 -0.509 1 97.62 453 VAL B CA 1
ATOM 8568 C C . VAL B 1 453 ? 16.812 28.734 -0.121 1 97.62 453 VAL B C 1
ATOM 8570 O O . VAL B 1 453 ? 17.734 29.234 0.532 1 97.62 453 VAL B O 1
ATOM 8573 N N . ILE B 1 454 ? 15.758 29.453 -0.463 1 95.44 454 ILE B N 1
ATOM 8574 C CA . ILE B 1 454 ? 15.656 30.891 -0.177 1 95.44 454 ILE B CA 1
ATOM 8575 C C . ILE B 1 454 ? 15.688 31.109 1.333 1 95.44 454 ILE B C 1
ATOM 8577 O O . ILE B 1 454 ? 16.312 32.062 1.815 1 95.44 454 ILE B O 1
ATOM 8581 N N . ILE B 1 455 ? 15.047 30.281 2.09 1 97.44 455 ILE B N 1
ATOM 8582 C CA . ILE B 1 455 ? 14.977 30.406 3.541 1 97.44 455 ILE B CA 1
ATOM 8583 C C . ILE B 1 455 ? 16.328 30.062 4.152 1 97.44 455 ILE B C 1
ATOM 8585 O O . ILE B 1 455 ? 16.812 30.766 5.051 1 97.44 455 ILE B O 1
ATOM 8589 N N . LEU B 1 456 ? 16.922 29 3.615 1 97.94 456 LEU B N 1
ATOM 8590 C CA . LEU B 1 456 ? 18.25 28.625 4.102 1 97.94 456 LEU B CA 1
ATOM 8591 C C . LEU B 1 456 ? 19.25 29.75 3.869 1 97.94 456 LEU B C 1
ATOM 8593 O O . LEU B 1 456 ? 20.078 30.047 4.734 1 97.94 456 LEU B O 1
ATOM 8597 N N . GLU B 1 457 ? 19.172 30.391 2.766 1 97.25 457 GLU B N 1
ATOM 8598 C CA . GLU B 1 457 ? 20.078 31.484 2.441 1 97.25 457 GLU B CA 1
ATOM 8599 C C . GLU B 1 457 ? 19.891 32.656 3.381 1 97.25 457 GLU B C 1
ATOM 8601 O O . GLU B 1 457 ? 20.844 33.375 3.715 1 97.25 457 GLU B O 1
ATOM 8606 N N . LEU B 1 458 ? 18.641 32.906 3.77 1 97.19 458 LEU B N 1
ATOM 8607 C CA . LEU B 1 458 ? 18.406 33.938 4.773 1 97.19 458 LEU B CA 1
ATOM 8608 C C . LEU B 1 458 ? 19.109 33.594 6.082 1 97.19 458 LEU B C 1
ATOM 8610 O O . LEU B 1 458 ? 19.703 34.469 6.703 1 97.19 458 LEU B O 1
ATOM 8614 N N . VAL B 1 459 ? 19.016 32.375 6.441 1 97.62 459 VAL B N 1
ATOM 8615 C CA . VAL B 1 459 ? 19.578 31.922 7.711 1 97.62 459 VAL B CA 1
ATOM 8616 C C . VAL B 1 459 ? 21.109 31.938 7.637 1 97.62 459 VAL B C 1
ATOM 8618 O O . VAL B 1 459 ? 21.781 32.312 8.602 1 97.62 459 VAL B O 1
ATOM 8621 N N . PHE B 1 460 ? 21.656 31.547 6.492 1 97.38 460 PHE B N 1
ATOM 8622 C CA . PHE B 1 460 ? 23.094 31.453 6.32 1 97.38 460 PHE B CA 1
ATOM 8623 C C . PHE B 1 460 ? 23.703 32.844 6.066 1 97.38 460 PHE B C 1
ATOM 8625 O O . PHE B 1 460 ? 24.891 33.062 6.293 1 97.38 460 PHE B O 1
ATOM 8632 N N . GLY B 1 461 ? 22.875 33.719 5.508 1 94.5 461 GLY B N 1
ATOM 8633 C CA . GLY B 1 461 ? 23.344 35.062 5.152 1 94.5 461 GLY B CA 1
ATOM 8634 C C . GLY B 1 461 ? 23.609 35.938 6.359 1 94.5 461 GLY B C 1
ATOM 8635 O O . GLY B 1 461 ? 23.094 35.656 7.449 1 94.5 461 GLY B O 1
ATOM 8636 N N . ASP B 1 462 ? 24.375 37 6.059 1 91.25 462 ASP B N 1
ATOM 8637 C CA . ASP B 1 462 ? 24.719 37.938 7.109 1 91.25 462 ASP B CA 1
ATOM 8638 C C . ASP B 1 462 ? 24.297 39.375 6.711 1 91.25 462 ASP B C 1
ATOM 8640 O O . ASP B 1 462 ? 23.938 39.625 5.559 1 91.25 462 ASP B O 1
ATOM 8644 N N . ASN B 1 463 ? 24.297 40.25 7.648 1 89.31 463 ASN B N 1
ATOM 8645 C CA . ASN B 1 463 ? 24.141 41.688 7.469 1 89.31 463 ASN B CA 1
ATOM 8646 C C . ASN B 1 463 ? 22.859 42.031 6.727 1 89.31 463 ASN B C 1
ATOM 8648 O O . ASN B 1 463 ? 22.875 42.75 5.742 1 89.31 463 ASN B O 1
ATOM 8652 N N . HIS B 1 464 ? 21.734 41.438 7.188 1 94.25 464 HIS B N 1
ATOM 8653 C CA . HIS B 1 464 ? 20.438 41.781 6.621 1 94.25 464 HIS B CA 1
ATOM 8654 C C . HIS B 1 464 ? 20.016 43.188 7.039 1 94.25 464 HIS B C 1
ATOM 8656 O O . HIS B 1 464 ? 20.656 43.812 7.879 1 94.25 464 HIS B O 1
ATOM 8662 N N . ASN B 1 465 ? 18.969 43.719 6.418 1 93 465 ASN B N 1
ATOM 8663 C CA . ASN B 1 465 ? 18.5 45.094 6.684 1 93 465 ASN B CA 1
ATOM 8664 C C . ASN B 1 465 ? 18.062 45.25 8.133 1 93 465 ASN B C 1
ATOM 8666 O O . ASN B 1 465 ? 18.266 46.312 8.734 1 93 465 ASN B O 1
ATOM 8670 N N . TYR B 1 466 ? 17.406 44.281 8.688 1 93.56 466 TYR B N 1
ATOM 8671 C CA . TYR B 1 466 ? 17.016 44.219 10.094 1 93.56 466 TYR B CA 1
ATOM 8672 C C . TYR B 1 466 ? 17.047 42.781 10.617 1 93.56 466 TYR B C 1
ATOM 8674 O O . TYR B 1 466 ? 16.609 41.875 9.93 1 93.56 466 TYR B O 1
ATOM 8682 N N . MET B 1 467 ? 17.609 42.656 11.828 1 94.25 467 MET B N 1
ATOM 8683 C CA . MET B 1 467 ? 17.656 41.344 12.5 1 94.25 467 MET B CA 1
ATOM 8684 C C . MET B 1 467 ? 17.25 41.5 13.969 1 94.25 467 MET B C 1
ATOM 8686 O O . MET B 1 467 ? 17.938 42.156 14.742 1 94.25 467 MET B O 1
ATOM 8690 N N . SER B 1 468 ? 16.234 40.875 14.336 1 92.31 468 SER B N 1
ATOM 8691 C CA . SER B 1 468 ? 15.773 40.906 15.719 1 92.31 468 SER B CA 1
ATOM 8692 C C . SER B 1 468 ? 16.625 40 16.609 1 92.31 468 SER B C 1
ATOM 8694 O O . SER B 1 468 ? 17.422 39.188 16.109 1 92.31 468 SER B O 1
ATOM 8696 N N . PRO B 1 469 ? 16.5 40.156 17.938 1 90.12 469 PRO B N 1
ATOM 8697 C CA . PRO B 1 469 ? 17.203 39.25 18.828 1 90.12 469 PRO B CA 1
ATOM 8698 C C . PRO B 1 469 ? 16.844 37.781 18.594 1 90.12 469 PRO B C 1
ATOM 8700 O O . PRO B 1 469 ? 17.703 36.906 18.703 1 90.12 469 PRO B O 1
ATOM 8703 N N . MET B 1 470 ? 15.602 37.531 18.281 1 92.75 470 MET B N 1
ATOM 8704 C CA . MET B 1 470 ? 15.164 36.156 18.031 1 92.75 470 MET B CA 1
ATOM 8705 C C . MET B 1 470 ? 15.828 35.594 16.781 1 92.75 470 MET B C 1
ATOM 8707 O O . MET B 1 470 ? 16.156 34.406 16.734 1 92.75 470 MET B O 1
ATOM 8711 N N . TRP B 1 471 ? 15.969 36.469 15.797 1 95.5 471 TRP B N 1
ATOM 8712 C CA . TRP B 1 471 ? 16.672 36 14.602 1 95.5 471 TRP B CA 1
ATOM 8713 C C . TRP B 1 471 ? 18.125 35.688 14.906 1 95.5 471 TRP B C 1
ATOM 8715 O O . TRP B 1 471 ? 18.641 34.656 14.461 1 95.5 471 TRP B O 1
ATOM 8725 N N . LYS B 1 472 ? 18.75 36.531 15.664 1 93.81 472 LYS B N 1
ATOM 8726 C CA . LYS B 1 472 ? 20.156 36.344 16.031 1 93.81 472 LYS B CA 1
ATOM 8727 C C . LYS B 1 472 ? 20.344 35.062 16.797 1 93.81 472 LYS B C 1
ATOM 8729 O O . LYS B 1 472 ? 21.359 34.375 16.641 1 93.81 472 LYS B O 1
ATOM 8734 N N . GLU B 1 473 ? 19.391 34.75 17.562 1 92.12 473 GLU B N 1
ATOM 8735 C CA . GLU B 1 473 ? 19.438 33.5 18.297 1 92.12 473 GLU B CA 1
ATOM 8736 C C . GLU B 1 473 ? 19.406 32.312 17.359 1 92.12 473 GLU B C 1
ATOM 8738 O O . GLU B 1 473 ? 20.109 31.312 17.562 1 92.12 473 GLU B O 1
ATOM 8743 N N . LEU B 1 474 ? 18.594 32.375 16.375 1 95.5 474 LEU B N 1
ATOM 8744 C CA . LEU B 1 474 ? 18.484 31.297 15.383 1 95.5 474 LEU B CA 1
ATOM 8745 C C . LEU B 1 474 ? 19.781 31.141 14.609 1 95.5 474 LEU B C 1
ATOM 8747 O O . LEU B 1 474 ? 20.266 30.031 14.398 1 95.5 474 LEU B O 1
ATOM 8751 N N . VAL B 1 475 ? 20.375 32.25 14.234 1 95.5 475 VAL B N 1
ATOM 8752 C CA . VAL B 1 475 ? 21.562 32.25 13.383 1 95.5 475 VAL B CA 1
ATOM 8753 C C . VAL B 1 475 ? 22.75 31.703 14.148 1 95.5 475 VAL B C 1
ATOM 8755 O O . VAL B 1 475 ? 23.672 31.141 13.555 1 95.5 475 VAL B O 1
ATOM 8758 N N . LYS B 1 476 ? 22.703 31.812 15.43 1 94.12 476 LYS B N 1
ATOM 8759 C CA . LYS B 1 476 ? 23.766 31.234 16.25 1 94.12 476 LYS B CA 1
ATOM 8760 C C . LYS B 1 476 ? 23.906 29.734 16.016 1 94.12 476 LYS B C 1
ATOM 8762 O O . LYS B 1 476 ? 24.984 29.172 16.141 1 94.12 476 LYS B O 1
ATOM 8767 N N . GLN B 1 477 ? 22.844 29.156 15.664 1 93.75 477 GLN B N 1
ATOM 8768 C CA . GLN B 1 477 ? 22.875 27.719 15.469 1 93.75 477 GLN B CA 1
ATOM 8769 C C . GLN B 1 477 ? 22.703 27.359 14 1 93.75 477 GLN B C 1
ATOM 8771 O O . GLN B 1 477 ? 22.234 26.266 13.672 1 93.75 477 GLN B O 1
ATOM 8776 N N . ARG B 1 478 ? 23 28.25 13.141 1 95.5 478 ARG B N 1
ATOM 8777 C CA . ARG B 1 478 ? 22.672 28.078 11.727 1 95.5 478 ARG B CA 1
ATOM 8778 C C . ARG B 1 478 ? 23.453 26.906 11.125 1 95.5 478 ARG B C 1
ATOM 8780 O O . ARG B 1 478 ? 23.047 26.359 10.102 1 95.5 478 ARG B O 1
ATOM 8787 N N . LYS B 1 479 ? 24.547 26.469 11.742 1 94.19 479 LYS B N 1
ATOM 8788 C CA . LYS B 1 479 ? 25.312 25.328 11.25 1 94.19 479 LYS B CA 1
ATOM 8789 C C . LYS B 1 479 ? 24.484 24.047 11.242 1 94.19 479 LYS B C 1
ATOM 8791 O O . LYS B 1 479 ? 24.703 23.172 10.406 1 94.19 479 LYS B O 1
ATOM 8796 N N . CYS B 1 480 ? 23.547 23.922 12.141 1 93.62 480 CYS B N 1
ATOM 8797 C CA . CYS B 1 480 ? 22.734 22.719 12.25 1 93.62 480 CYS B CA 1
ATOM 8798 C C . CYS B 1 480 ? 21.797 22.578 11.055 1 93.62 480 CYS B C 1
ATOM 8800 O O . CYS B 1 480 ? 21.234 21.516 10.836 1 93.62 480 CYS B O 1
ATOM 8802 N N . PHE B 1 481 ? 21.688 23.609 10.234 1 97.19 481 PHE B N 1
ATOM 8803 C CA . PHE B 1 481 ? 20.781 23.562 9.102 1 97.19 481 PHE B CA 1
ATOM 8804 C C . PHE B 1 481 ? 21.516 23.188 7.824 1 97.19 481 PHE B C 1
ATOM 8806 O O . PHE B 1 481 ? 20.922 23.203 6.738 1 97.19 481 PHE B O 1
ATOM 8813 N N . VAL B 1 482 ? 22.875 22.922 7.988 1 97.94 482 VAL B N 1
ATOM 8814 C CA . VAL B 1 482 ? 23.625 22.297 6.902 1 97.94 482 VAL B CA 1
ATOM 8815 C C . VAL B 1 482 ? 23.391 20.797 6.918 1 97.94 482 VAL B C 1
ATOM 8817 O O . VAL B 1 482 ? 23.984 20.062 7.715 1 97.94 482 VAL B O 1
ATOM 8820 N N . THR B 1 483 ? 22.438 20.312 6.113 1 97.94 483 THR B N 1
ATOM 8821 C CA . THR B 1 483 ? 21.984 18.922 6.113 1 97.94 483 THR B CA 1
ATOM 8822 C C . THR B 1 483 ? 21.969 18.375 4.691 1 97.94 483 THR B C 1
ATOM 8824 O O . THR B 1 483 ? 22.125 19.109 3.725 1 97.94 483 THR B O 1
ATOM 8827 N N . GLU B 1 484 ? 21.781 17.047 4.594 1 97.75 484 GLU B N 1
ATOM 8828 C CA . GLU B 1 484 ? 21.641 16.406 3.289 1 97.75 484 GLU B CA 1
ATOM 8829 C C . GLU B 1 484 ? 20.375 16.891 2.572 1 97.75 484 GLU B C 1
ATOM 8831 O O . GLU B 1 484 ? 20.391 17.062 1.352 1 97.75 484 GLU B O 1
ATOM 8836 N N . LYS B 1 485 ? 19.344 17.094 3.354 1 97.31 485 LYS B N 1
ATOM 8837 C CA . LYS B 1 485 ? 18.109 17.625 2.775 1 97.31 485 LYS B CA 1
ATOM 8838 C C . LYS B 1 485 ? 18.328 18.984 2.137 1 97.31 485 LYS B C 1
ATOM 8840 O O . LYS B 1 485 ? 17.828 19.266 1.047 1 97.31 485 LYS B O 1
ATOM 8845 N N . GLY B 1 486 ? 19.047 19.828 2.842 1 98 486 GLY B N 1
ATOM 8846 C CA . GLY B 1 486 ? 19.391 21.109 2.262 1 98 486 GLY B CA 1
ATOM 8847 C C . GLY B 1 486 ? 20.141 20.984 0.951 1 98 486 GLY B C 1
ATOM 8848 O O . GLY B 1 486 ? 19.828 21.688 -0.018 1 98 486 GLY B O 1
ATOM 8849 N N . ILE B 1 487 ? 21.125 20.125 0.91 1 98.12 487 ILE B N 1
ATOM 8850 C CA . ILE B 1 487 ? 21.922 19.891 -0.289 1 98.12 487 ILE B CA 1
ATOM 8851 C C . ILE B 1 487 ? 21.016 19.438 -1.434 1 98.12 487 ILE B C 1
ATOM 8853 O O . ILE B 1 487 ? 21.125 19.938 -2.557 1 98.12 487 ILE B O 1
ATOM 8857 N N . GLN B 1 488 ? 20.109 18.562 -1.109 1 96.94 488 GLN B N 1
ATOM 8858 C CA . GLN B 1 488 ? 19.188 18.047 -2.127 1 96.94 488 GLN B CA 1
ATOM 8859 C C . GLN B 1 488 ? 18.328 19.172 -2.693 1 96.94 488 GLN B C 1
ATOM 8861 O O . GLN B 1 488 ? 18.047 19.203 -3.893 1 96.94 488 GLN B O 1
ATOM 8866 N N . GLN B 1 489 ? 17.875 20.031 -1.842 1 97.88 489 GLN B N 1
ATOM 8867 C CA . GLN B 1 489 ? 17.062 21.141 -2.291 1 97.88 489 GLN B CA 1
ATOM 8868 C C . GLN B 1 489 ? 17.859 22.078 -3.205 1 97.88 489 GLN B C 1
ATOM 8870 O O . GLN B 1 489 ? 17.344 22.516 -4.238 1 97.88 489 GLN B O 1
ATOM 8875 N N . TYR B 1 490 ? 19.094 22.375 -2.854 1 98.25 490 TYR B N 1
ATOM 8876 C CA . TYR B 1 490 ? 19.953 23.188 -3.709 1 98.25 490 TYR B CA 1
ATOM 8877 C C . TYR B 1 490 ? 20.156 22.516 -5.066 1 98.25 490 TYR B C 1
ATOM 8879 O O . TYR B 1 490 ? 20.031 23.156 -6.105 1 98.25 490 TYR B O 1
ATOM 8887 N N . LEU B 1 491 ? 20.422 21.234 -5.012 1 97.56 491 LEU B N 1
ATOM 8888 C CA . LEU B 1 491 ? 20.656 20.484 -6.238 1 97.56 491 LEU B CA 1
ATOM 8889 C C . LEU B 1 491 ? 19.406 20.5 -7.129 1 97.56 491 LEU B C 1
ATOM 8891 O O . LEU B 1 491 ? 19.516 20.625 -8.352 1 97.56 491 LEU B O 1
ATOM 8895 N N . GLY B 1 492 ? 18.297 20.266 -6.445 1 96.81 492 GLY B N 1
ATOM 8896 C CA . GLY B 1 492 ? 17.062 20.344 -7.203 1 96.81 492 GLY B CA 1
ATOM 8897 C C . GLY B 1 492 ? 16.875 21.656 -7.934 1 96.81 492 GLY B C 1
ATOM 8898 O O . GLY B 1 492 ? 16.5 21.672 -9.102 1 96.81 492 GLY B O 1
ATOM 8899 N N . LEU B 1 493 ? 17.156 22.703 -7.297 1 97.19 493 LEU B N 1
ATOM 8900 C CA . LEU B 1 493 ? 17.047 24.016 -7.895 1 97.19 493 LEU B CA 1
ATOM 8901 C C . LEU B 1 493 ? 18.031 24.188 -9.047 1 97.19 493 LEU B C 1
ATOM 8903 O O . LEU B 1 493 ? 17.656 24.688 -10.109 1 97.19 493 LEU B O 1
ATOM 8907 N N . ILE B 1 494 ? 19.25 23.781 -8.883 1 97.75 494 ILE B N 1
ATOM 8908 C CA . ILE B 1 494 ? 20.281 23.875 -9.898 1 97.75 494 ILE B CA 1
ATOM 8909 C C . ILE B 1 494 ? 19.859 23.109 -11.148 1 97.75 494 ILE B C 1
ATOM 8911 O O . ILE B 1 494 ? 19.922 23.625 -12.258 1 97.75 494 ILE B O 1
ATOM 8915 N N . GLN B 1 495 ? 19.438 21.938 -10.945 1 96.06 495 GLN B N 1
ATOM 8916 C CA . GLN B 1 495 ? 19.062 21.078 -12.062 1 96.06 495 GLN B CA 1
ATOM 8917 C C . GLN B 1 495 ? 17.828 21.609 -12.773 1 96.06 495 GLN B C 1
ATOM 8919 O O . GLN B 1 495 ? 17.734 21.547 -14 1 96.06 495 GLN B O 1
ATOM 8924 N N . ASN B 1 496 ? 16.891 22.094 -12 1 96.06 496 ASN B N 1
ATOM 8925 C CA . ASN B 1 496 ? 15.703 22.703 -12.609 1 96.06 496 ASN B CA 1
ATOM 8926 C C . ASN B 1 496 ? 16.062 23.906 -13.469 1 96.06 496 ASN B C 1
ATOM 8928 O O . ASN B 1 496 ? 15.547 24.047 -14.578 1 96.06 496 ASN B O 1
ATOM 8932 N N . ASN B 1 497 ? 16.938 24.75 -12.977 1 95.56 497 ASN B N 1
ATOM 8933 C CA . ASN B 1 497 ? 17.406 25.891 -13.742 1 95.56 497 ASN B CA 1
ATOM 8934 C C . ASN B 1 497 ? 18.094 25.469 -15.023 1 95.56 497 ASN B C 1
ATOM 8936 O O . ASN B 1 497 ? 17.891 26.062 -16.078 1 95.56 497 ASN B O 1
ATOM 8940 N N . TYR B 1 498 ? 18.859 24.453 -14.945 1 95.75 498 TYR B N 1
ATOM 8941 C CA . TYR B 1 498 ? 19.578 23.938 -16.109 1 95.75 498 TYR B CA 1
ATOM 8942 C C . TYR B 1 498 ? 18.594 23.406 -17.156 1 95.75 498 TYR B C 1
ATOM 8944 O O . TYR B 1 498 ? 18.75 23.656 -18.344 1 95.75 498 TYR B O 1
ATOM 8952 N N . LYS B 1 499 ? 17.656 22.656 -16.672 1 94.19 499 LYS B N 1
ATOM 8953 C CA . LYS B 1 499 ? 16.656 22.094 -17.578 1 94.19 499 LYS B CA 1
ATOM 8954 C C . LYS B 1 499 ? 15.906 23.203 -18.328 1 94.19 499 LYS B C 1
ATOM 8956 O O . LYS B 1 499 ? 15.594 23.062 -19.5 1 94.19 499 LYS B O 1
ATOM 8961 N N . MET B 1 500 ? 15.648 24.281 -17.641 1 92.75 500 MET B N 1
ATOM 8962 C CA . MET B 1 500 ? 14.969 25.406 -18.25 1 92.75 500 MET B CA 1
ATOM 8963 C C . MET B 1 500 ? 15.828 26.016 -19.359 1 92.75 500 MET B C 1
ATOM 8965 O O . MET B 1 500 ? 15.305 26.453 -20.391 1 92.75 500 MET B O 1
ATOM 8969 N N . LEU B 1 501 ? 17.078 26.031 -19.172 1 91.56 501 LEU B N 1
ATOM 8970 C CA . LEU B 1 501 ? 18 26.578 -20.156 1 91.56 501 LEU B CA 1
ATOM 8971 C C . LEU B 1 501 ? 18.094 25.672 -21.375 1 91.56 501 LEU B C 1
ATOM 8973 O O . LEU B 1 501 ? 18.266 26.141 -22.5 1 91.56 501 LEU B O 1
ATOM 8977 N N . GLU B 1 502 ? 17.938 24.375 -21.156 1 87.62 502 GLU B N 1
ATOM 8978 C CA . GLU B 1 502 ? 18.047 23.391 -22.234 1 87.62 502 GLU B CA 1
ATOM 8979 C C . GLU B 1 502 ? 16.797 23.406 -23.125 1 87.62 502 GLU B C 1
ATOM 8981 O O . GLU B 1 502 ? 16.891 23.219 -24.328 1 87.62 502 GLU B O 1
ATOM 8986 N N . LYS B 1 503 ? 15.633 23.469 -22.594 1 80.88 503 LYS B N 1
ATOM 8987 C CA . LYS B 1 503 ? 14.375 23.344 -23.328 1 80.88 503 LYS B CA 1
ATOM 8988 C C . LYS B 1 503 ? 14.195 24.516 -24.297 1 80.88 503 LYS B C 1
ATOM 8990 O O . LYS B 1 503 ? 13.859 24.328 -25.453 1 80.88 503 LYS B O 1
ATOM 8995 N N . GLU B 1 504 ? 14.094 25.781 -23.812 1 72.75 504 GLU B N 1
ATOM 8996 C CA . GLU B 1 504 ? 13.703 26.922 -24.641 1 72.75 504 GLU B CA 1
ATOM 8997 C C . GLU B 1 504 ? 14.719 28.062 -24.531 1 72.75 504 GLU B C 1
ATOM 8999 O O . GLU B 1 504 ? 15.281 28.297 -23.453 1 72.75 504 GLU B O 1
ATOM 9004 N N . ARG B 1 505 ? 15.055 28.469 -25.781 1 71.38 505 ARG B N 1
ATOM 9005 C CA . ARG B 1 505 ? 15.82 29.719 -25.75 1 71.38 505 ARG B CA 1
ATOM 9006 C C . ARG B 1 505 ? 15.016 30.844 -25.125 1 71.38 505 ARG B C 1
ATOM 9008 O O . ARG B 1 505 ? 13.883 31.109 -25.531 1 71.38 505 ARG B O 1
ATOM 9015 N N . GLU B 1 506 ? 15.438 31.219 -23.906 1 69.88 506 GLU B N 1
ATOM 9016 C CA . GLU B 1 506 ? 14.797 32.312 -23.188 1 69.88 506 GLU B CA 1
ATOM 9017 C C . GLU B 1 506 ? 15.398 33.656 -23.594 1 69.88 506 GLU B C 1
ATOM 9019 O O . GLU B 1 506 ? 16.344 33.719 -24.375 1 69.88 506 GLU B O 1
ATOM 9024 N N . VAL B 1 507 ? 14.68 34.719 -23.109 1 74.69 507 VAL B N 1
ATOM 9025 C CA . VAL B 1 507 ? 15.227 36.062 -23.234 1 74.69 507 VAL B CA 1
ATOM 9026 C C . VAL B 1 507 ? 16.578 36.156 -22.516 1 74.69 507 VAL B C 1
ATOM 9028 O O . VAL B 1 507 ? 16.781 35.469 -21.5 1 74.69 507 VAL B O 1
ATOM 9031 N N . ALA B 1 508 ? 17.438 36.844 -22.984 1 76.56 508 ALA B N 1
ATOM 9032 C CA . ALA B 1 508 ? 18.828 36.938 -22.531 1 76.56 508 ALA B CA 1
ATOM 9033 C C . ALA B 1 508 ? 18.906 37.188 -21.031 1 76.56 508 ALA B C 1
ATOM 9035 O O . ALA B 1 508 ? 19.719 36.594 -20.328 1 76.56 508 ALA B O 1
ATOM 9036 N N . ALA B 1 509 ? 18 38.062 -20.562 1 79.56 509 ALA B N 1
ATOM 9037 C CA . ALA B 1 509 ? 18.031 38.406 -19.156 1 79.56 509 ALA B CA 1
ATOM 9038 C C . ALA B 1 509 ? 17.688 37.219 -18.281 1 79.56 509 ALA B C 1
ATOM 9040 O O . ALA B 1 509 ? 18.328 37 -17.234 1 79.56 509 ALA B O 1
ATOM 9041 N N . LYS B 1 510 ? 16.781 36.531 -18.703 1 85.38 510 LYS B N 1
ATOM 9042 C CA . LYS B 1 510 ? 16.359 35.344 -17.938 1 85.38 510 LYS B CA 1
ATOM 9043 C C . LYS B 1 510 ? 17.438 34.281 -17.969 1 85.38 510 LYS B C 1
ATOM 9045 O O . LYS B 1 510 ? 17.672 33.625 -16.953 1 85.38 510 LYS B O 1
ATOM 9050 N N . GLU B 1 511 ? 18.094 34.156 -19.047 1 88.75 511 GLU B N 1
ATOM 9051 C CA . GLU B 1 511 ? 19.141 33.156 -19.172 1 88.75 511 GLU B CA 1
ATOM 9052 C C . GLU B 1 511 ? 20.344 33.469 -18.281 1 88.75 511 GLU B C 1
ATOM 9054 O O . GLU B 1 511 ? 20.906 32.594 -17.641 1 88.75 511 GLU B O 1
ATOM 9059 N N . ARG B 1 512 ? 20.672 34.812 -18.266 1 89.5 512 ARG B N 1
ATOM 9060 C CA . ARG B 1 512 ? 21.781 35.25 -17.422 1 89.5 512 ARG B CA 1
ATOM 9061 C C . ARG B 1 512 ? 21.484 34.969 -15.945 1 89.5 512 ARG B C 1
ATOM 9063 O O . ARG B 1 512 ? 22.359 34.562 -15.195 1 89.5 512 ARG B O 1
ATOM 9070 N N . LYS B 1 513 ? 20.25 35.156 -15.57 1 90.5 513 LYS B N 1
ATOM 9071 C CA . LYS B 1 513 ? 19.844 34.906 -14.188 1 90.5 513 LYS B CA 1
ATOM 9072 C C . LYS B 1 513 ? 19.938 33.438 -13.828 1 90.5 513 LYS B C 1
ATOM 9074 O O . LYS B 1 513 ? 20.422 33.062 -12.758 1 90.5 513 LYS B O 1
ATOM 9079 N N . LEU B 1 514 ? 19.5 32.625 -14.742 1 93 514 LEU B N 1
ATOM 9080 C CA . LEU B 1 514 ? 19.531 31.188 -14.508 1 93 514 LEU B CA 1
ATOM 9081 C C . LEU B 1 514 ? 20.984 30.703 -14.383 1 93 514 LEU B C 1
ATOM 9083 O O . LEU B 1 514 ? 21.297 29.891 -13.508 1 93 514 LEU B O 1
ATOM 9087 N N . LEU B 1 515 ? 21.781 31.219 -15.227 1 93 515 LEU B N 1
ATOM 9088 C CA . LEU B 1 515 ? 23.188 30.797 -15.242 1 93 515 LEU B CA 1
ATOM 9089 C C . LEU B 1 515 ? 23.891 31.203 -13.953 1 93 515 LEU B C 1
ATOM 9091 O O . LEU B 1 515 ? 24.562 30.391 -13.328 1 93 515 LEU B O 1
ATOM 9095 N N . TYR B 1 516 ? 23.797 32.469 -13.586 1 93.19 516 TYR B N 1
ATOM 9096 C CA . TYR B 1 516 ? 24.531 32.844 -12.383 1 93.19 516 TYR B CA 1
ATOM 9097 C C . TYR B 1 516 ? 23.984 32.125 -11.156 1 93.19 516 TYR B C 1
ATOM 9099 O O . TYR B 1 516 ? 24.719 31.828 -10.227 1 93.19 516 TYR B O 1
ATOM 9107 N N . GLN B 1 517 ? 22.625 31.812 -11.109 1 94.31 517 GLN B N 1
ATOM 9108 C CA . GLN B 1 517 ? 22.062 31.047 -10.016 1 94.31 517 GLN B CA 1
ATOM 9109 C C . GLN B 1 517 ? 22.672 29.656 -9.938 1 94.31 517 GLN B C 1
ATOM 9111 O O . GLN B 1 517 ? 22.938 29.141 -8.852 1 94.31 517 GLN B O 1
ATOM 9116 N N . ILE B 1 518 ? 22.828 29.047 -11.109 1 96.81 518 ILE B N 1
ATOM 9117 C CA . ILE B 1 518 ? 23.422 27.703 -11.164 1 96.81 518 ILE B CA 1
ATOM 9118 C C . ILE B 1 518 ? 24.828 27.734 -10.539 1 96.81 518 ILE B C 1
ATOM 9120 O O . ILE B 1 518 ? 25.141 26.922 -9.68 1 96.81 518 ILE B O 1
ATOM 9124 N N . PHE B 1 519 ? 25.594 28.719 -10.945 1 96.56 519 PHE B N 1
ATOM 9125 C CA . PHE B 1 519 ? 26.969 28.781 -10.469 1 96.56 519 PHE B CA 1
ATOM 9126 C C . PHE B 1 519 ? 27.016 29.203 -9.008 1 96.56 519 PHE B C 1
ATOM 9128 O O . PHE B 1 519 ? 27.828 28.672 -8.234 1 96.56 519 PHE B O 1
ATOM 9135 N N . HIS B 1 520 ? 26.156 30.125 -8.633 1 96.56 520 HIS B N 1
ATOM 9136 C CA . HIS B 1 520 ? 26.062 30.562 -7.242 1 96.56 520 HIS B CA 1
ATOM 9137 C C . HIS B 1 520 ? 25.656 29.422 -6.32 1 96.56 520 HIS B C 1
ATOM 9139 O O . HIS B 1 520 ? 26.312 29.172 -5.309 1 96.56 520 HIS B O 1
ATOM 9145 N N . LYS B 1 521 ? 24.625 28.719 -6.672 1 97.75 521 LYS B N 1
ATOM 9146 C CA . LYS B 1 521 ? 24.109 27.625 -5.848 1 97.75 521 LYS B CA 1
ATOM 9147 C C . LYS B 1 521 ? 25.078 26.438 -5.855 1 97.75 521 LYS B C 1
ATOM 9149 O O . LYS B 1 521 ? 25.156 25.703 -4.871 1 97.75 521 LYS B O 1
ATOM 9154 N N . SER B 1 522 ? 25.797 26.219 -6.969 1 97.75 522 SER B N 1
ATOM 9155 C CA . SER B 1 522 ? 26.797 25.141 -7.02 1 97.75 522 SER B CA 1
ATOM 9156 C C . SER B 1 522 ? 27.906 25.359 -6 1 97.75 522 SER B C 1
ATOM 9158 O O . SER B 1 522 ? 28.359 24.422 -5.363 1 97.75 522 SER B O 1
ATOM 9160 N N . ASP B 1 523 ? 28.297 26.609 -5.898 1 96.56 523 ASP B N 1
ATOM 9161 C CA . ASP B 1 523 ? 29.297 26.953 -4.895 1 96.56 523 ASP B CA 1
ATOM 9162 C C . ASP B 1 523 ? 28.797 26.656 -3.486 1 96.56 523 ASP B C 1
ATOM 9164 O O . ASP B 1 523 ? 29.531 26.156 -2.641 1 96.56 523 ASP B O 1
ATOM 9168 N N . ALA B 1 524 ? 27.562 27 -3.24 1 97 524 ALA B N 1
ATOM 9169 C CA . ALA B 1 524 ? 26.938 26.719 -1.948 1 97 524 ALA B CA 1
ATOM 9170 C C . ALA B 1 524 ? 26.969 25.234 -1.634 1 97 524 ALA B C 1
ATOM 9172 O O . ALA B 1 524 ? 27.344 24.828 -0.529 1 97 524 ALA B O 1
ATOM 9173 N N . VAL B 1 525 ? 26.625 24.375 -2.59 1 97.88 525 VAL B N 1
ATOM 9174 C CA . VAL B 1 525 ? 26.562 22.922 -2.402 1 97.88 525 VAL B CA 1
ATOM 9175 C C . VAL B 1 525 ? 27.969 22.391 -2.104 1 97.88 525 VAL B C 1
ATOM 9177 O O . VAL B 1 525 ? 28.141 21.516 -1.246 1 97.88 525 VAL B O 1
ATOM 9180 N N . GLU B 1 526 ? 28.969 22.906 -2.775 1 96.81 526 GLU B N 1
ATOM 9181 C CA . GLU B 1 526 ? 30.359 22.484 -2.557 1 96.81 526 GLU B CA 1
ATOM 9182 C C . GLU B 1 526 ? 30.781 22.734 -1.117 1 96.81 526 GLU B C 1
ATOM 9184 O O . GLU B 1 526 ? 31.453 21.906 -0.505 1 96.81 526 GLU B O 1
ATOM 9189 N N . ARG B 1 527 ? 30.375 23.859 -0.632 1 96.25 527 ARG B N 1
ATOM 9190 C CA . ARG B 1 527 ? 30.703 24.188 0.754 1 96.25 527 ARG B CA 1
ATOM 9191 C C . ARG B 1 527 ? 29.922 23.297 1.719 1 96.25 527 ARG B C 1
ATOM 9193 O O . ARG B 1 527 ? 30.484 22.75 2.674 1 96.25 527 ARG B O 1
ATOM 9200 N N . MET B 1 528 ? 28.688 23.125 1.476 1 97.25 528 MET B N 1
ATOM 9201 C CA . MET B 1 528 ? 27.844 22.312 2.346 1 97.25 528 MET B CA 1
ATOM 9202 C C . MET B 1 528 ? 28.328 20.875 2.398 1 97.25 528 MET B C 1
ATOM 9204 O O . MET B 1 528 ? 28.266 20.234 3.449 1 97.25 528 MET B O 1
ATOM 9208 N N . MET B 1 529 ? 28.734 20.328 1.254 1 94.75 529 MET B N 1
ATOM 9209 C CA . MET B 1 529 ? 29.188 18.938 1.18 1 94.75 529 MET B CA 1
ATOM 9210 C C . MET B 1 529 ? 30.328 18.688 2.148 1 94.75 529 MET B C 1
ATOM 9212 O O . MET B 1 529 ? 30.516 17.562 2.621 1 94.75 529 MET B O 1
ATOM 9216 N N . ASN B 1 530 ? 31.016 19.797 2.473 1 93.44 530 ASN B N 1
ATOM 9217 C CA . ASN B 1 530 ? 32.156 19.703 3.396 1 93.44 530 ASN B CA 1
ATOM 9218 C C . ASN B 1 530 ? 31.734 20.078 4.816 1 93.44 530 ASN B C 1
ATOM 9220 O O . ASN B 1 530 ? 32.594 20.219 5.695 1 93.44 530 ASN B O 1
ATOM 9224 N N . GLY B 1 531 ? 30.484 20.312 5.039 1 94.44 531 GLY B N 1
ATOM 9225 C CA . GLY B 1 531 ? 29.969 20.641 6.359 1 94.44 531 GLY B CA 1
ATOM 9226 C C . GLY B 1 531 ? 30.062 22.125 6.68 1 94.44 531 GLY B C 1
ATOM 9227 O O . GLY B 1 531 ? 29.844 22.531 7.82 1 94.44 531 GLY B O 1
ATOM 9228 N N . ASP B 1 532 ? 30.359 22.906 5.668 1 96.25 532 ASP B N 1
ATOM 9229 C CA . ASP B 1 532 ? 30.531 24.344 5.887 1 96.25 532 ASP B CA 1
ATOM 9230 C C . ASP B 1 532 ? 29.266 25.109 5.531 1 96.25 532 ASP B C 1
ATOM 9232 O O . ASP B 1 532 ? 28.469 24.656 4.707 1 96.25 532 ASP B O 1
ATOM 9236 N N . ILE B 1 533 ? 29.094 26.219 6.129 1 96.81 533 ILE B N 1
ATOM 9237 C CA . ILE B 1 533 ? 28 27.125 5.809 1 96.81 533 ILE B CA 1
ATOM 9238 C C . ILE B 1 533 ? 28.25 27.766 4.453 1 96.81 533 ILE B C 1
ATOM 9240 O O . ILE B 1 533 ? 29.344 28.266 4.184 1 96.81 533 ILE B O 1
ATOM 9244 N N . PRO B 1 534 ? 27.312 27.75 3.594 1 96.06 534 PRO B N 1
ATOM 9245 C CA . PRO B 1 534 ? 27.484 28.375 2.279 1 96.06 534 PRO B CA 1
ATOM 9246 C C . PRO B 1 534 ? 27.781 29.875 2.369 1 96.06 534 PRO B C 1
ATOM 9248 O O . PRO B 1 534 ? 27.328 30.547 3.301 1 96.06 534 PRO B O 1
ATOM 9251 N N . ASN B 1 535 ? 28.547 30.297 1.376 1 92.38 535 ASN B N 1
ATOM 9252 C CA . ASN B 1 535 ? 28.75 31.734 1.213 1 92.38 535 ASN B CA 1
ATOM 9253 C C . ASN B 1 535 ? 27.641 32.375 0.388 1 92.38 535 ASN B C 1
ATOM 9255 O O . ASN B 1 535 ? 27.688 32.375 -0.843 1 92.38 535 ASN B O 1
ATOM 9259 N N . VAL B 1 536 ? 26.703 32.938 1.083 1 95.62 536 VAL B N 1
ATOM 9260 C CA . VAL B 1 536 ? 25.578 33.5 0.365 1 95.62 536 VAL B CA 1
ATOM 9261 C C . VAL B 1 536 ? 26.031 34.75 -0.432 1 95.62 536 VAL B C 1
ATOM 9263 O O . VAL B 1 536 ? 25.672 34.875 -1.602 1 95.62 536 VAL B O 1
ATOM 9266 N N . ARG B 1 537 ? 26.812 35.5 0.146 1 94.69 537 ARG B N 1
ATOM 9267 C CA . ARG B 1 537 ? 27.422 36.625 -0.566 1 94.69 537 ARG B CA 1
ATOM 9268 C C . ARG B 1 537 ? 28.656 36.188 -1.332 1 94.69 537 ARG B C 1
ATOM 9270 O O . ARG B 1 537 ? 29.625 35.688 -0.736 1 94.69 537 ARG B O 1
ATOM 9277 N N . CYS B 1 538 ? 28.625 36.406 -2.6 1 93 538 CYS B N 1
ATOM 9278 C CA . CYS B 1 538 ? 29.734 36 -3.447 1 93 538 CYS B CA 1
ATOM 9279 C C . CYS B 1 538 ? 30.953 36.906 -3.248 1 93 538 CYS B C 1
ATOM 9281 O O . CYS B 1 538 ? 30.797 38.094 -3.08 1 93 538 CYS B O 1
ATOM 9283 N N . THR B 1 539 ? 32.094 36.312 -3.24 1 92.06 539 THR B N 1
ATOM 9284 C CA . THR B 1 539 ? 33.344 37.094 -3.174 1 92.06 539 THR B CA 1
ATOM 9285 C C . THR B 1 539 ? 34.406 36.469 -4.078 1 92.06 539 THR B C 1
ATOM 9287 O O . THR B 1 539 ? 34.219 35.344 -4.59 1 92.06 539 THR B O 1
ATOM 9290 N N . GLY B 1 540 ? 35.312 37.188 -4.488 1 93.25 540 GLY B N 1
ATOM 9291 C CA . GLY B 1 540 ? 36.5 36.688 -5.191 1 93.25 540 GLY B CA 1
ATOM 9292 C C . GLY B 1 540 ? 36.219 36.344 -6.641 1 93.25 540 GLY B C 1
ATOM 9293 O O . GLY B 1 540 ? 35.5 37.062 -7.336 1 93.25 540 GLY B O 1
ATOM 9294 N N . GLU B 1 541 ? 36.844 35.219 -7.023 1 93.5 541 GLU B N 1
ATOM 9295 C CA . GLU B 1 541 ? 36.781 34.812 -8.422 1 93.5 541 GLU B CA 1
ATOM 9296 C C . GLU B 1 541 ? 35.375 34.438 -8.859 1 93.5 541 GLU B C 1
ATOM 9298 O O . GLU B 1 541 ? 34.969 34.719 -9.992 1 93.5 541 GLU B O 1
ATOM 9303 N N . LEU B 1 542 ? 34.688 33.844 -7.941 1 94.19 542 LEU B N 1
ATOM 9304 C CA . LEU B 1 542 ? 33.344 33.469 -8.266 1 94.19 542 LEU B CA 1
ATOM 9305 C C . LEU B 1 542 ? 32.469 34.719 -8.555 1 94.19 542 LEU B C 1
ATOM 9307 O O . LEU B 1 542 ? 31.703 34.719 -9.516 1 94.19 542 LEU B O 1
ATOM 9311 N N . ARG B 1 543 ? 32.562 35.719 -7.73 1 95.62 543 ARG B N 1
ATOM 9312 C CA . ARG B 1 543 ? 31.797 36.938 -7.941 1 95.62 543 ARG B CA 1
ATOM 9313 C C . ARG B 1 543 ? 32.125 37.562 -9.297 1 95.62 543 ARG B C 1
ATOM 9315 O O . ARG B 1 543 ? 31.203 37.969 -10.031 1 95.62 543 ARG B O 1
ATOM 9322 N N . GLU B 1 544 ? 33.438 37.625 -9.609 1 94.25 544 GLU B N 1
ATOM 9323 C CA . GLU B 1 544 ? 33.844 38.188 -10.883 1 94.25 544 GLU B CA 1
ATOM 9324 C C . GLU B 1 544 ? 33.25 37.406 -12.062 1 94.25 544 GLU B C 1
ATOM 9326 O O . GLU B 1 544 ? 32.781 38.031 -13.023 1 94.25 544 GLU B O 1
ATOM 9331 N N . PHE B 1 545 ? 33.406 36.188 -11.906 1 94.38 545 PHE B N 1
ATOM 9332 C CA . PHE B 1 545 ? 32.906 35.344 -12.969 1 94.38 545 PHE B CA 1
ATOM 9333 C C . PHE B 1 545 ? 31.406 35.562 -13.172 1 94.38 545 PHE B C 1
ATOM 9335 O O . PHE B 1 545 ? 30.953 35.781 -14.297 1 94.38 545 PHE B O 1
ATOM 9342 N N . ILE B 1 546 ? 30.578 35.625 -12.078 1 94.56 546 ILE B N 1
ATOM 9343 C CA . ILE B 1 546 ? 29.141 35.75 -12.148 1 94.56 546 ILE B CA 1
ATOM 9344 C C . ILE B 1 546 ? 28.781 37.156 -12.648 1 94.56 546 ILE B C 1
ATOM 9346 O O . ILE B 1 546 ? 27.859 37.312 -13.445 1 94.56 546 ILE B O 1
ATOM 9350 N N . MET B 1 547 ? 29.5 38.125 -12.242 1 94 547 MET B N 1
ATOM 9351 C CA . MET B 1 547 ? 29.25 39.5 -12.688 1 94 547 MET B CA 1
ATOM 9352 C C . MET B 1 547 ? 29.469 39.625 -14.188 1 94 547 MET B C 1
ATOM 9354 O O . MET B 1 547 ? 28.75 40.375 -14.867 1 94 547 MET B O 1
ATOM 9358 N N . ASN B 1 548 ? 30.469 38.938 -14.656 1 93.19 548 ASN B N 1
ATOM 9359 C CA . ASN B 1 548 ? 30.703 38.938 -16.094 1 93.19 548 ASN B CA 1
ATOM 9360 C C . ASN B 1 548 ? 29.531 38.312 -16.859 1 93.19 548 ASN B C 1
ATOM 9362 O O . ASN B 1 548 ? 29.156 38.812 -17.922 1 93.19 548 ASN B O 1
ATOM 9366 N N . ILE B 1 549 ? 29 37.25 -16.312 1 92.19 549 ILE B N 1
ATOM 9367 C CA . ILE B 1 549 ? 27.844 36.625 -16.922 1 92.19 549 ILE B CA 1
ATOM 9368 C C . ILE B 1 549 ? 26.672 37.625 -16.953 1 92.19 549 ILE B C 1
ATOM 9370 O O . ILE B 1 549 ? 25.938 37.688 -17.953 1 92.19 549 ILE B O 1
ATOM 9374 N N . ARG B 1 550 ? 26.5 38.406 -15.93 1 90.19 550 ARG B N 1
ATOM 9375 C CA . ARG B 1 550 ? 25.359 39.312 -15.758 1 90.19 550 ARG B CA 1
ATOM 9376 C C . ARG B 1 550 ? 25.5 40.531 -16.625 1 90.19 550 ARG B C 1
ATOM 9378 O O . ARG B 1 550 ? 24.516 41.094 -17.094 1 90.19 550 ARG B O 1
ATOM 9385 N N . THR B 1 551 ? 26.734 41.031 -16.906 1 89.19 551 THR B N 1
ATOM 9386 C CA . THR B 1 551 ? 26.906 42.375 -17.453 1 89.19 551 THR B CA 1
ATOM 9387 C C . THR B 1 551 ? 27.531 42.312 -18.844 1 89.19 551 THR B C 1
ATOM 9389 O O . THR B 1 551 ? 27.281 43.188 -19.672 1 89.19 551 THR B O 1
ATOM 9392 N N . ARG B 1 552 ? 28.328 41.312 -19.062 1 86.69 552 ARG B N 1
ATOM 9393 C CA . ARG B 1 552 ? 29.047 41.281 -20.328 1 86.69 552 ARG B CA 1
ATOM 9394 C C . ARG B 1 552 ? 28.172 40.656 -21.422 1 86.69 552 ARG B C 1
ATOM 9396 O O . ARG B 1 552 ? 27.281 39.844 -21.141 1 86.69 552 ARG B O 1
ATOM 9403 N N . PRO B 1 553 ? 28.547 41.031 -22.688 1 85 553 PRO B N 1
ATOM 9404 C CA . PRO B 1 553 ? 27.844 40.344 -23.781 1 85 553 PRO B CA 1
ATOM 9405 C C . PRO B 1 553 ? 28.125 38.844 -23.828 1 85 553 PRO B C 1
ATOM 9407 O O . PRO B 1 553 ? 29.25 38.438 -23.531 1 85 553 PRO B O 1
ATOM 9410 N N . LEU B 1 554 ? 27.125 38.156 -24.078 1 80.94 554 LEU B N 1
ATOM 9411 C CA . LEU B 1 554 ? 27.219 36.688 -24.109 1 80.94 554 LEU B CA 1
ATOM 9412 C C . LEU B 1 554 ? 27.969 36.219 -25.344 1 80.94 554 LEU B C 1
ATOM 9414 O O . LEU B 1 554 ? 27.391 35.562 -26.219 1 80.94 554 LEU B O 1
ATOM 9418 N N . GLU B 1 555 ? 29.281 36.594 -25.469 1 83.94 555 GLU B N 1
ATOM 9419 C CA . GLU B 1 555 ? 30.141 36.25 -26.594 1 83.94 555 GLU B CA 1
ATOM 9420 C C . GLU B 1 555 ? 31.422 35.594 -26.109 1 83.94 555 GLU B C 1
ATOM 9422 O O . GLU B 1 555 ? 31.797 35.719 -24.938 1 83.94 555 GLU B O 1
ATOM 9427 N N . ASN B 1 556 ? 32.094 34.781 -26.891 1 85.19 556 ASN B N 1
ATOM 9428 C CA . ASN B 1 556 ? 33.375 34.125 -26.641 1 85.19 556 ASN B CA 1
ATOM 9429 C C . ASN B 1 556 ? 33.312 33.219 -25.422 1 85.19 556 ASN B C 1
ATOM 9431 O O . ASN B 1 556 ? 32.438 32.312 -25.344 1 85.19 556 ASN B O 1
ATOM 9435 N N . GLU B 1 557 ? 34 33.562 -24.375 1 86.44 557 GLU B N 1
ATOM 9436 C CA . GLU B 1 557 ? 34.062 32.75 -23.172 1 86.44 557 GLU B CA 1
ATOM 9437 C C . GLU B 1 557 ? 32.781 32.781 -22.391 1 86.44 557 GLU B C 1
ATOM 9439 O O . GLU B 1 557 ? 32.5 31.906 -21.547 1 86.44 557 GLU B O 1
ATOM 9444 N N . TYR B 1 558 ? 31.922 33.719 -22.766 1 89.75 558 TYR B N 1
ATOM 9445 C CA . TYR B 1 558 ? 30.641 33.875 -22.078 1 89.75 558 TYR B CA 1
ATOM 9446 C C . TYR B 1 558 ? 29.484 33.594 -23.016 1 89.75 558 TYR B C 1
ATOM 9448 O O . TYR B 1 558 ? 28.359 34.031 -22.781 1 89.75 558 TYR B O 1
ATOM 9456 N N . ASP B 1 559 ? 29.906 32.875 -24.125 1 89.94 559 ASP B N 1
ATOM 9457 C CA . ASP B 1 559 ? 28.859 32.406 -25.031 1 89.94 559 ASP B CA 1
ATOM 9458 C C . ASP B 1 559 ? 27.906 31.453 -24.328 1 89.94 559 ASP B C 1
ATOM 9460 O O . ASP B 1 559 ? 28.328 30.688 -23.453 1 89.94 559 ASP B O 1
ATOM 9464 N N . ARG B 1 560 ? 26.75 31.469 -24.781 1 88.62 560 ARG B N 1
ATOM 9465 C CA . ARG B 1 560 ? 25.688 30.688 -24.172 1 88.62 560 ARG B CA 1
ATOM 9466 C C . ARG B 1 560 ? 26.047 29.203 -24.125 1 88.62 560 ARG B C 1
ATOM 9468 O O . ARG B 1 560 ? 25.922 28.562 -23.094 1 88.62 560 ARG B O 1
ATOM 9475 N N . ASN B 1 561 ? 26.516 28.672 -25.234 1 90.12 561 ASN B N 1
ATOM 9476 C CA . ASN B 1 561 ? 26.828 27.25 -25.328 1 90.12 561 ASN B CA 1
ATOM 9477 C C . ASN B 1 561 ? 28.016 26.875 -24.438 1 90.12 561 ASN B C 1
ATOM 9479 O O . ASN B 1 561 ? 28.047 25.797 -23.875 1 90.12 561 ASN B O 1
ATOM 9483 N N . VAL B 1 562 ? 28.891 27.797 -24.375 1 93.94 562 VAL B N 1
ATOM 9484 C CA . VAL B 1 562 ? 30.062 27.578 -23.531 1 93.94 562 VAL B CA 1
ATOM 9485 C C . VAL B 1 562 ? 29.625 27.531 -22.062 1 93.94 562 VAL B C 1
ATOM 9487 O O . VAL B 1 562 ? 30.047 26.656 -21.312 1 93.94 562 VAL B O 1
ATOM 9490 N N . LEU B 1 563 ? 28.797 28.469 -21.703 1 93.81 563 LEU B N 1
ATOM 9491 C CA . LEU B 1 563 ? 28.344 28.562 -20.312 1 93.81 563 LEU B CA 1
ATOM 9492 C C . LEU B 1 563 ? 27.469 27.359 -19.953 1 93.81 563 LEU B C 1
ATOM 9494 O O . LEU B 1 563 ? 27.516 26.859 -18.828 1 93.81 563 LEU B O 1
ATOM 9498 N N . LEU B 1 564 ? 26.703 26.906 -20.906 1 93.88 564 LEU B N 1
ATOM 9499 C CA . LEU B 1 564 ? 25.859 25.734 -20.688 1 93.88 564 LEU B CA 1
ATOM 9500 C C . LEU B 1 564 ? 26.719 24.484 -20.469 1 93.88 564 LEU B C 1
ATOM 9502 O O . LEU B 1 564 ? 26.406 23.656 -19.609 1 93.88 564 LEU B O 1
ATOM 9506 N N . THR B 1 565 ? 27.688 24.359 -21.203 1 95.31 565 THR B N 1
ATOM 9507 C CA . THR B 1 565 ? 28.609 23.234 -21.062 1 95.31 565 THR B CA 1
ATOM 9508 C C . THR B 1 565 ? 29.312 23.281 -19.703 1 95.31 565 THR B C 1
ATOM 9510 O O . THR B 1 565 ? 29.453 22.25 -19.031 1 95.31 565 THR B O 1
ATOM 9513 N N . LYS B 1 566 ? 29.719 24.5 -19.344 1 95.38 566 LYS B N 1
ATOM 9514 C CA . LYS B 1 566 ? 30.344 24.672 -18.031 1 95.38 566 LYS B CA 1
ATOM 9515 C C . LYS B 1 566 ? 29.375 24.328 -16.906 1 95.38 566 LYS B C 1
ATOM 9517 O O . LYS B 1 566 ? 29.766 23.719 -15.914 1 95.38 566 LYS B O 1
ATOM 9522 N N . ALA B 1 567 ? 28.172 24.781 -17.094 1 96.12 567 ALA B N 1
ATOM 9523 C CA . ALA B 1 567 ? 27.141 24.5 -16.094 1 96.12 567 ALA B CA 1
ATOM 9524 C C . ALA B 1 567 ? 26.906 23 -15.969 1 96.12 567 ALA B C 1
ATOM 9526 O O . ALA B 1 567 ? 26.828 22.453 -14.859 1 96.12 567 ALA B O 1
ATOM 9527 N N . LYS B 1 568 ? 26.859 22.297 -17.062 1 96.19 568 LYS B N 1
ATOM 9528 C CA . LYS B 1 568 ? 26.656 20.859 -17.078 1 96.19 568 LYS B CA 1
ATOM 9529 C C . LYS B 1 568 ? 27.812 20.141 -16.375 1 96.19 568 LYS B C 1
ATOM 9531 O O . LYS B 1 568 ? 27.594 19.219 -15.578 1 96.19 568 LYS B O 1
ATOM 9536 N N . GLN B 1 569 ? 28.953 20.562 -16.703 1 96.69 569 GLN B N 1
ATOM 9537 C CA . GLN B 1 569 ? 30.141 19.984 -16.094 1 96.69 569 GLN B CA 1
ATOM 9538 C C . GLN B 1 569 ? 30.141 20.188 -14.578 1 96.69 569 GLN B C 1
ATOM 9540 O O . GLN B 1 569 ? 30.516 19.281 -13.828 1 96.69 569 GLN B O 1
ATOM 9545 N N . LYS B 1 570 ? 29.75 21.375 -14.188 1 96.56 570 LYS B N 1
ATOM 9546 C CA . LYS B 1 570 ? 29.688 21.688 -12.758 1 96.56 570 LYS B CA 1
ATOM 9547 C C . LYS B 1 570 ? 28.641 20.797 -12.055 1 96.56 570 LYS B C 1
ATOM 9549 O O . LYS B 1 570 ? 28.906 20.266 -10.984 1 96.56 570 LYS B O 1
ATOM 9554 N N . ILE B 1 571 ? 27.547 20.641 -12.68 1 97 571 ILE B N 1
ATOM 9555 C CA . ILE B 1 571 ? 26.469 19.844 -12.109 1 97 571 ILE B CA 1
ATOM 9556 C C . ILE B 1 571 ? 26.906 18.391 -12.008 1 97 571 ILE B C 1
ATOM 9558 O O . ILE B 1 571 ? 26.766 17.766 -10.953 1 97 571 ILE B O 1
ATOM 9562 N N . ASP B 1 572 ? 27.5 17.844 -13.047 1 96.25 572 ASP B N 1
ATOM 9563 C CA . ASP B 1 572 ? 27.984 16.469 -13.055 1 96.25 572 ASP B CA 1
ATOM 9564 C C . ASP B 1 572 ? 29.078 16.25 -12.016 1 96.25 572 ASP B C 1
ATOM 9566 O O . ASP B 1 572 ? 29.125 15.219 -11.352 1 96.25 572 ASP B O 1
ATOM 9570 N N . GLY B 1 573 ? 29.891 17.25 -11.969 1 96.69 573 GLY B N 1
ATOM 9571 C CA . GLY B 1 573 ? 30.938 17.203 -10.961 1 96.69 573 GLY B CA 1
ATOM 9572 C C . GLY B 1 573 ? 30.406 17.156 -9.547 1 96.69 573 GLY B C 1
ATOM 9573 O O . GLY B 1 573 ? 30.906 16.391 -8.711 1 96.69 573 GLY B O 1
ATOM 9574 N N . LEU B 1 574 ? 29.391 17.938 -9.258 1 97 574 LEU B N 1
ATOM 9575 C CA . LEU B 1 574 ? 28.766 17.953 -7.941 1 97 574 LEU B CA 1
ATOM 9576 C C . LEU B 1 574 ? 28.141 16.594 -7.625 1 97 574 LEU B C 1
ATOM 9578 O O . LEU B 1 574 ? 28.344 16.062 -6.535 1 97 574 LEU B O 1
ATOM 9582 N N . LEU B 1 575 ? 27.438 16.047 -8.578 1 96.5 575 LEU B N 1
ATOM 9583 C CA . LEU B 1 575 ? 26.766 14.773 -8.383 1 96.5 575 LEU B CA 1
ATOM 9584 C C . LEU B 1 575 ? 27.781 13.664 -8.125 1 96.5 575 LEU B C 1
ATOM 9586 O O . LEU B 1 575 ? 27.594 12.836 -7.227 1 96.5 575 LEU B O 1
ATOM 9590 N N . THR B 1 576 ? 28.859 13.656 -8.82 1 96.31 576 THR B N 1
ATOM 9591 C CA . THR B 1 576 ? 29.906 12.656 -8.656 1 96.31 576 THR B CA 1
ATOM 9592 C C . THR B 1 576 ? 30.578 12.789 -7.293 1 96.31 576 THR B C 1
ATOM 9594 O O . THR B 1 576 ? 30.797 11.797 -6.605 1 96.31 576 THR B O 1
ATOM 9597 N N . SER B 1 577 ? 30.828 14.016 -6.949 1 96.56 577 SER B N 1
ATOM 9598 C CA . SER B 1 577 ? 31.469 14.266 -5.664 1 96.56 577 SER B CA 1
ATOM 9599 C C . SER B 1 577 ? 30.562 13.867 -4.508 1 96.56 577 SER B C 1
ATOM 9601 O O . SER B 1 577 ? 31.031 13.289 -3.52 1 96.56 577 SER B O 1
ATOM 9603 N N . LEU B 1 578 ? 29.359 14.188 -4.637 1 96 578 LEU B N 1
ATOM 9604 C CA . LEU B 1 578 ? 28.391 13.852 -3.598 1 96 578 LEU B CA 1
ATOM 9605 C C . LEU B 1 578 ? 28.266 12.336 -3.434 1 96 578 LEU B C 1
ATOM 9607 O O . LEU B 1 578 ? 28.203 11.836 -2.311 1 96 578 LEU B O 1
ATOM 9611 N N . ALA B 1 579 ? 28.266 11.586 -4.512 1 94.81 579 ALA B N 1
ATOM 9612 C CA . ALA B 1 579 ? 28.156 10.133 -4.484 1 94.81 579 ALA B CA 1
ATOM 9613 C C . ALA B 1 579 ? 29.438 9.484 -3.965 1 94.81 579 ALA B C 1
ATOM 9615 O O . ALA B 1 579 ? 29.391 8.391 -3.389 1 94.81 579 ALA B O 1
ATOM 9616 N N . ALA B 1 580 ? 30.562 10.172 -4.113 1 94.88 580 ALA B N 1
ATOM 9617 C CA . ALA B 1 580 ? 31.859 9.602 -3.791 1 94.88 580 ALA B CA 1
ATOM 9618 C C . ALA B 1 580 ? 32.219 9.852 -2.328 1 94.88 580 ALA B C 1
ATOM 9620 O O . ALA B 1 580 ? 33.156 9.258 -1.808 1 94.88 580 ALA B O 1
ATOM 9621 N N . ARG B 1 581 ? 31.406 10.68 -1.656 1 94.44 581 ARG B N 1
ATOM 9622 C CA . ARG B 1 581 ? 31.719 11.016 -0.271 1 94.44 581 ARG B CA 1
ATOM 9623 C C . ARG B 1 581 ? 31.703 9.781 0.615 1 94.44 581 ARG B C 1
ATOM 9625 O O . ARG B 1 581 ? 30.922 8.859 0.396 1 94.44 581 ARG B O 1
ATOM 9632 N N . LYS B 1 582 ? 32.562 9.828 1.647 1 92.69 582 LYS B N 1
ATOM 9633 C CA . LYS B 1 582 ? 32.656 8.734 2.613 1 92.69 582 LYS B CA 1
ATOM 9634 C C . LYS B 1 582 ? 31.828 9.047 3.863 1 92.69 582 LYS B C 1
ATOM 9636 O O . LYS B 1 582 ? 31.547 8.148 4.664 1 92.69 582 LYS 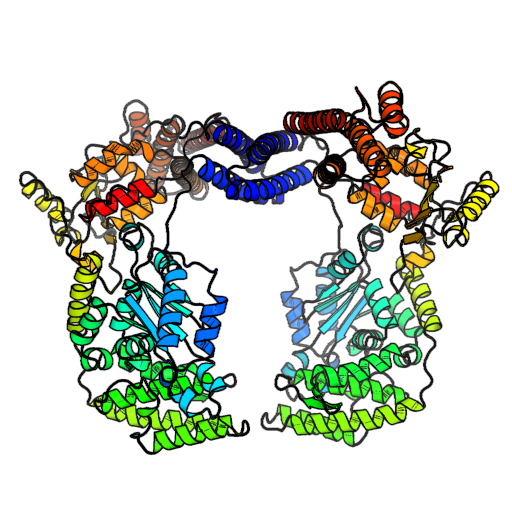B O 1
ATOM 9641 N N . THR B 1 583 ? 31.641 10.328 4.004 1 93.12 583 THR B N 1
ATOM 9642 C CA . THR B 1 583 ? 30.828 10.766 5.141 1 93.12 583 THR B CA 1
ATOM 9643 C C . THR B 1 583 ? 29.578 11.484 4.668 1 93.12 583 THR B C 1
ATOM 9645 O O . THR B 1 583 ? 29.469 11.852 3.494 1 93.12 583 THR B O 1
ATOM 9648 N N . ARG B 1 584 ? 28.625 11.516 5.535 1 94.31 584 ARG B N 1
ATOM 9649 C CA . ARG B 1 584 ? 27.359 12.148 5.203 1 94.31 584 ARG B CA 1
ATOM 9650 C C . ARG B 1 584 ? 26.844 12.984 6.371 1 94.31 584 ARG B C 1
ATOM 9652 O O . ARG B 1 584 ? 26.984 12.594 7.531 1 94.31 584 ARG B O 1
ATOM 9659 N N . LEU B 1 585 ? 26.297 14.133 6.105 1 96.56 585 LEU B N 1
ATOM 9660 C CA . LEU B 1 585 ? 25.703 15 7.117 1 96.56 585 LEU B CA 1
ATOM 9661 C C . LEU B 1 585 ? 24.391 14.414 7.637 1 96.56 585 LEU B C 1
ATOM 9663 O O . LEU B 1 585 ? 23.969 13.336 7.199 1 96.56 585 LEU B O 1
ATOM 9667 N N . LYS B 1 586 ? 23.812 15.109 8.656 1 96.12 586 LYS B N 1
ATOM 9668 C CA . LYS B 1 586 ? 22.484 14.711 9.078 1 96.12 586 LYS B CA 1
ATOM 9669 C C . LYS B 1 586 ? 21.484 14.805 7.918 1 96.12 586 LYS B C 1
ATOM 9671 O O . LYS B 1 586 ? 21.562 15.719 7.102 1 96.12 586 LYS B O 1
ATOM 9676 N N . GLU B 1 587 ? 20.594 13.781 7.867 1 96.94 587 GLU B N 1
ATOM 9677 C CA . GLU B 1 587 ? 19.719 13.68 6.707 1 96.94 587 GLU B CA 1
ATOM 9678 C C . GLU B 1 587 ? 18.688 14.797 6.691 1 96.94 587 GLU B C 1
ATOM 9680 O O . GLU B 1 587 ? 18.344 15.336 5.629 1 96.94 587 GLU B O 1
ATOM 9685 N N . ASN B 1 588 ? 18.172 15.188 7.895 1 96.81 588 ASN B N 1
ATOM 9686 C CA . ASN B 1 588 ? 17.062 16.125 7.969 1 96.81 588 ASN B CA 1
ATOM 9687 C C . ASN B 1 588 ? 17.391 17.328 8.844 1 96.81 588 ASN B C 1
ATOM 9689 O O . ASN B 1 588 ? 18.359 17.297 9.594 1 96.81 588 ASN B O 1
ATOM 9693 N N . MET B 1 589 ? 16.516 18.375 8.641 1 96.19 589 MET B N 1
ATOM 9694 C CA . MET B 1 589 ? 16.609 19.547 9.516 1 96.19 589 MET B CA 1
ATOM 9695 C C . MET B 1 589 ? 16.188 19.203 10.938 1 96.19 589 MET B C 1
ATOM 9697 O O . MET B 1 589 ? 15.422 18.266 11.156 1 96.19 589 MET B O 1
ATOM 9701 N N . ASP B 1 590 ? 16.719 19.906 11.852 1 94.25 590 ASP B N 1
ATOM 9702 C CA . ASP B 1 590 ? 16.422 19.656 13.258 1 94.25 590 ASP B CA 1
ATOM 9703 C C . ASP B 1 590 ? 15.047 20.219 13.641 1 94.25 590 ASP B C 1
ATOM 9705 O O . ASP B 1 590 ? 14.922 21.406 13.945 1 94.25 590 ASP B O 1
ATOM 9709 N N . PHE B 1 591 ? 14.133 19.375 13.727 1 95.69 591 PHE B N 1
ATOM 9710 C CA . PHE B 1 591 ? 12.758 19.781 14.023 1 95.69 591 PHE B CA 1
ATOM 9711 C C . PHE B 1 591 ? 12.656 20.359 15.422 1 95.69 591 PHE B C 1
ATOM 9713 O O . PHE B 1 591 ? 11.961 21.359 15.641 1 95.69 591 PHE B O 1
ATOM 9720 N N . CYS B 1 592 ? 13.344 19.812 16.391 1 94.19 592 CYS B N 1
ATOM 9721 C CA . CYS B 1 592 ? 13.297 20.25 17.781 1 94.19 592 CYS B CA 1
ATOM 9722 C C . CYS B 1 592 ? 13.867 21.656 17.922 1 94.19 592 CYS B C 1
ATOM 9724 O O . CYS B 1 592 ? 13.297 22.5 18.641 1 94.19 592 CYS B O 1
ATOM 9726 N N . ALA B 1 593 ? 14.898 21.891 17.234 1 94.69 593 ALA B N 1
ATOM 9727 C CA . ALA B 1 593 ? 15.523 23.203 17.297 1 94.69 593 ALA B CA 1
ATOM 9728 C C . ALA B 1 593 ? 14.586 24.281 16.781 1 94.69 593 ALA B C 1
ATOM 9730 O O . ALA B 1 593 ? 14.461 25.359 17.375 1 94.69 593 ALA B O 1
ATOM 9731 N N . VAL B 1 594 ? 13.953 23.984 15.688 1 96.5 594 VAL B N 1
ATOM 9732 C CA . VAL B 1 594 ? 13.047 24.969 15.078 1 96.5 594 VAL B CA 1
ATOM 9733 C C . VAL B 1 594 ? 11.828 25.156 15.977 1 96.5 594 VAL B C 1
ATOM 9735 O O . VAL B 1 594 ? 11.359 26.281 16.172 1 96.5 594 VAL B O 1
ATOM 9738 N N . THR B 1 595 ? 11.336 24.078 16.547 1 96.06 595 THR B N 1
ATOM 9739 C CA . THR B 1 595 ? 10.188 24.156 17.438 1 96.06 595 THR B CA 1
ATOM 9740 C C . THR B 1 595 ? 10.523 24.969 18.688 1 96.06 595 THR B C 1
ATOM 9742 O O . THR B 1 595 ? 9.734 25.828 19.109 1 96.06 595 THR B O 1
ATOM 9745 N N . GLU B 1 596 ? 11.656 24.734 19.234 1 94.69 596 GLU B N 1
ATOM 9746 C CA . GLU B 1 596 ? 12.086 25.469 20.406 1 94.69 596 GLU B CA 1
ATOM 9747 C C . GLU B 1 596 ? 12.234 26.953 20.109 1 94.69 596 GLU B C 1
ATOM 9749 O O . GLU B 1 596 ? 11.844 27.797 20.922 1 94.69 596 GLU B O 1
ATOM 9754 N N . TRP B 1 597 ? 12.805 27.203 19 1 95.75 597 TRP B N 1
ATOM 9755 C CA . TRP B 1 597 ? 12.93 28.594 18.578 1 95.75 597 TRP B CA 1
ATOM 9756 C C . TRP B 1 597 ? 11.562 29.25 18.453 1 95.75 597 TRP B C 1
ATOM 9758 O O . TRP B 1 597 ? 11.359 30.375 18.922 1 95.75 597 TRP B O 1
ATOM 9768 N N . LEU B 1 598 ? 10.625 28.578 17.844 1 95.94 598 LEU B N 1
ATOM 9769 C CA . LEU B 1 598 ? 9.281 29.109 17.641 1 95.94 598 LEU B CA 1
ATOM 9770 C C . LEU B 1 598 ? 8.602 29.359 18.984 1 95.94 598 LEU B C 1
ATOM 9772 O O . LEU B 1 598 ? 7.914 30.375 19.156 1 95.94 598 LEU B O 1
ATOM 9776 N N . LEU B 1 599 ? 8.789 28.438 19.953 1 95.5 599 LEU B N 1
ATOM 9777 C CA . LEU B 1 599 ? 8.227 28.625 21.281 1 95.5 599 LEU B CA 1
ATOM 9778 C C . LEU B 1 599 ? 8.797 29.875 21.953 1 95.5 599 LEU B C 1
ATOM 9780 O O . LEU B 1 599 ? 8.07 30.625 22.594 1 95.5 599 LEU B O 1
ATOM 9784 N N . ARG B 1 600 ? 10.023 30.109 21.734 1 93.31 600 ARG B N 1
ATOM 9785 C CA . ARG B 1 600 ? 10.656 31.297 22.297 1 93.31 600 ARG B CA 1
ATOM 9786 C C . ARG B 1 600 ? 10.117 32.562 21.625 1 93.31 600 ARG B C 1
ATOM 9788 O O . ARG B 1 600 ? 9.891 33.562 22.297 1 93.31 600 ARG B O 1
ATOM 9795 N N . VAL B 1 601 ? 9.961 32.5 20.359 1 94.19 601 VAL B N 1
ATOM 9796 C CA . VAL B 1 601 ? 9.383 33.594 19.625 1 94.19 601 VAL B CA 1
ATOM 9797 C C . VAL B 1 601 ? 8 33.938 20.188 1 94.19 601 VAL B C 1
ATOM 9799 O O . VAL B 1 601 ? 7.617 35.094 20.266 1 94.19 601 VAL B O 1
ATOM 9802 N N . ARG B 1 602 ? 7.301 32.875 20.641 1 94.94 602 ARG B N 1
ATOM 9803 C CA . ARG B 1 602 ? 5.953 33.062 21.172 1 94.94 602 ARG B CA 1
ATOM 9804 C C . ARG B 1 602 ? 5.988 33.438 22.656 1 94.94 602 ARG B C 1
ATOM 9806 O O . ARG B 1 602 ? 4.941 33.625 23.281 1 94.94 602 ARG B O 1
ATOM 9813 N N . GLY B 1 603 ? 7.117 33.531 23.141 1 92.94 603 GLY B N 1
ATOM 9814 C CA . GLY B 1 603 ? 7.273 33.938 24.531 1 92.94 603 GLY B CA 1
ATOM 9815 C C . GLY B 1 603 ? 7.082 32.812 25.516 1 92.94 603 GLY B C 1
ATOM 9816 O O . GLY B 1 603 ? 6.832 33.031 26.703 1 92.94 603 GLY B O 1
ATOM 9817 N N . LEU B 1 604 ? 7.117 31.609 25 1 91.12 604 LEU B N 1
ATOM 9818 C CA . LEU B 1 604 ? 6.918 30.453 25.859 1 91.12 604 LEU B CA 1
ATOM 9819 C C . LEU B 1 604 ? 8.25 29.781 26.188 1 91.12 604 LEU B C 1
ATOM 9821 O O . LEU B 1 604 ? 9.172 29.781 25.359 1 91.12 604 LEU B O 1
ATOM 9825 N N . ASN B 1 605 ? 8.664 29.734 27.469 1 73.5 605 ASN B N 1
ATOM 9826 C CA . ASN B 1 605 ? 9.914 29.078 27.844 1 73.5 605 ASN B CA 1
ATOM 9827 C C . ASN B 1 605 ? 9.773 27.562 27.812 1 73.5 605 ASN B C 1
ATOM 9829 O O . ASN B 1 605 ? 8.703 27.031 28.109 1 73.5 605 ASN B O 1
ATOM 9833 N N . CYS B 1 606 ? 10.547 26.891 26.891 1 58.84 606 CYS B N 1
ATOM 9834 C CA . CYS B 1 606 ? 10.516 25.438 26.844 1 58.84 606 CYS B CA 1
ATOM 9835 C C . CYS B 1 606 ? 10.727 24.828 28.219 1 58.84 606 CYS B C 1
ATOM 9837 O O . CYS B 1 606 ? 11.633 25.234 28.953 1 58.84 606 CYS B O 1
ATOM 9839 N N . PRO B 1 607 ? 9.742 24.141 28.766 1 47.75 607 PRO B N 1
ATOM 9840 C CA . PRO B 1 607 ? 10.164 23.438 29.984 1 47.75 607 PRO B CA 1
ATOM 9841 C C . PRO B 1 607 ? 11.445 22.641 29.781 1 47.75 607 PRO B C 1
ATOM 9843 O O . PRO B 1 607 ? 11.75 22.219 28.656 1 47.75 607 PRO B O 1
ATOM 9846 N N . SER B 1 608 ? 12.562 22.984 30.453 1 38.91 608 SER B N 1
ATOM 9847 C CA . SER B 1 608 ? 13.688 22.062 30.422 1 38.91 608 SER B CA 1
ATOM 9848 C C . SER B 1 608 ? 13.203 20.625 30.25 1 38.91 608 SER B C 1
ATOM 9850 O O . SER B 1 608 ? 12.414 20.125 31.047 1 38.91 608 SER B O 1
ATOM 9852 N N . VAL B 1 609 ? 12.945 20.25 29.031 1 35.34 609 VAL B N 1
ATOM 9853 C CA . VAL B 1 609 ? 12.812 18.797 29.047 1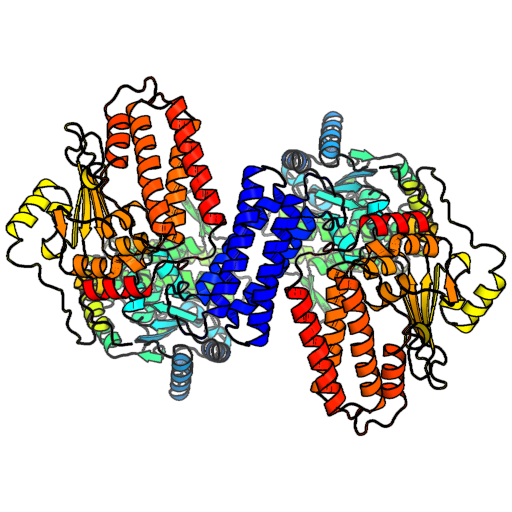 35.34 609 VAL B CA 1
ATOM 9854 C C . VAL B 1 609 ? 14.062 18.172 29.672 1 35.34 609 VAL B C 1
ATOM 9856 O O . VAL B 1 609 ? 15.188 18.547 29.328 1 35.34 609 VAL B O 1
#